Protein 6Z41 (pdb70)

Radius of gyration: 11.6 Å; Cα contacts (8 Å, |Δi|>4): 111; chains: 1; bounding box: 29×32×26 Å

Nearest PDB structures (foldseek):
  6z41-assembly1_A  TM=8.805E-01  e=4.924E-12  Cellvibrio japonicus Ueda107
  1e6p-assembly1_A  TM=5.780E-01  e=9.201E-02  Serratia marcescens
  2d49-assembly1_A  TM=5.926E-01  e=2.493E-01  Streptomyces griseus
  4hmc-assembly1_A  TM=5.502E-01  e=9.412E-01  Moritella marina
  8fqc-assembly1_Q1  TM=5.481E-01  e=3.326E+00  Agrobacterium phage Milano

Secondary structure (DSSP, 8-state):
--S--S-S--TTT---TT--EEETTEEEEES-STTTTT--TT----SSSSSSSEEE------------

Solvent-accessible surface area: 5106 Å² total; per-residue (Å²): 208,66,92,40,136,27,87,87,38,71,87,60,80,92,111,63,92,113,21,54,12,6,43,93,50,20,12,13,91,1,107,40,0,40,129,6,38,112,9,28,97,211,51,110,11,35,1,138,76,176,20,88,2,12,70,53,68,106,65,33,74,88,162,160,168,162,165,230

Organism: Cellvibrio japonicus (strain Ueda107) (NCBI:txid498211)

Structure (mmCIF, N/CA/C/O backbone):
data_6Z41
#
_entry.id   6Z41
#
loop_
_atom_site.group_PDB
_atom_site.id
_atom_site.type_symbol
_atom_site.label_atom_id
_atom_site.label_alt_id
_atom_site.label_comp_id
_atom_site.label_asym_id
_atom_site.label_entity_id
_atom_site.label_seq_id
_atom_site.pdbx_PDB_ins_code
_atom_site.Cartn_x
_atom_site.Cartn_y
_atom_site.Cartn_z
_atom_site.occupancy
_atom_site.B_iso_or_equiv
_atom_site.auth_seq_id
_atom_site.auth_comp_id
_atom_site.auth_asym_id
_atom_site.auth_atom_id
_atom_site.pdbx_PDB_model_num
ATOM 1 N N . MET A 1 1 ? 4.693 3.071 -4.269 1.00 25.00 1 MET A N 1
ATOM 2 C CA . MET A 1 1 ? 4.760 2.696 -2.825 1.00 25.00 1 MET A CA 1
ATOM 3 C C . MET A 1 1 ? 5.854 1.676 -2.610 1.00 25.00 1 MET A C 1
ATOM 4 O O . MET A 1 1 ? 6.386 1.173 -3.576 1.00 25.00 1 MET A O 1
ATOM 20 N N . GLY A 1 2 ? 6.175 1.358 -1.360 1.00 25.00 2 GLY A N 1
ATOM 21 C CA . GLY A 1 2 ? 7.212 0.372 -1.074 1.00 25.00 2 GLY A CA 1
ATOM 22 C C . GLY A 1 2 ? 6.685 -1.052 -1.016 1.00 25.00 2 GLY A C 1
ATOM 23 O O . GLY A 1 2 ? 7.389 -1.966 -0.599 1.00 25.00 2 GLY A O 1
ATOM 27 N N . ASN A 1 3 ? 5.431 -1.232 -1.403 1.00 25.00 3 ASN A N 1
ATOM 28 C CA . ASN A 1 3 ? 4.795 -2.549 -1.394 1.00 25.00 3 ASN A CA 1
ATOM 29 C C . ASN A 1 3 ? 5.236 -3.302 -2.638 1.00 25.00 3 ASN A C 1
ATOM 30 O O . ASN A 1 3 ? 5.668 -2.686 -3.608 1.00 25.00 3 ASN A O 1
ATOM 41 N N . CYS A 1 4 ? 5.079 -4.615 -2.621 1.00 25.00 4 CYS A N 1
ATOM 42 C CA . CYS A 1 4 ? 5.394 -5.441 -3.775 1.00 25.00 4 CYS A CA 1
ATOM 43 C C . CYS A 1 4 ? 4.499 -5.085 -4.963 1.00 25.00 4 CYS A C 1
ATOM 44 O O . CYS A 1 4 ? 3.290 -5.292 -4.931 1.00 25.00 4 CYS A O 1
ATOM 51 N N . ILE A 1 5 ? 5.102 -4.557 -6.018 1.00 25.00 5 ILE A N 1
ATOM 52 C CA . ILE A 1 5 ? 4.385 -4.263 -7.255 1.00 25.00 5 ILE A CA 1
ATOM 53 C C . ILE A 1 5 ? 4.642 -5.378 -8.268 1.00 25.00 5 ILE A C 1
ATOM 54 O O . ILE A 1 5 ? 4.035 -5.423 -9.332 1.00 25.00 5 ILE A O 1
ATOM 70 N N . SER A 1 6 ? 5.599 -6.234 -7.943 1.00 25.00 6 SER A N 1
ATOM 71 C CA . SER A 1 6 ? 6.029 -7.304 -8.821 1.00 25.00 6 SER A CA 1
ATOM 72 C C . SER A 1 6 ? 5.452 -8.659 -8.427 1.00 25.00 6 SER A C 1
ATOM 73 O O . SER A 1 6 ? 5.208 -8.919 -7.245 1.00 25.00 6 SER A O 1
ATOM 81 N N . PRO A 1 7 ? 5.227 -9.543 -9.415 1.00 25.00 7 PRO A N 1
ATOM 82 C CA . PRO A 1 7 ? 4.702 -10.875 -9.111 1.00 25.00 7 PRO A CA 1
ATOM 83 C C . PRO A 1 7 ? 5.758 -11.774 -8.483 1.00 25.00 7 PRO A C 1
ATOM 84 O O . PRO A 1 7 ? 6.925 -11.407 -8.366 1.00 25.00 7 PRO A O 1
ATOM 95 N N . VAL A 1 8 ? 5.357 -12.977 -8.112 1.00 25.00 8 VAL A N 1
ATOM 96 C CA . VAL A 1 8 ? 6.297 -13.969 -7.627 1.00 25.00 8 VAL A CA 1
ATOM 97 C C . VAL A 1 8 ? 7.123 -14.422 -8.821 1.00 25.00 8 VAL A C 1
ATOM 98 O O . VAL A 1 8 ? 6.783 -14.159 -9.970 1.00 25.00 8 VAL A O 1
ATOM 111 N N . TYR A 1 9 ? 8.245 -15.035 -8.517 1.00 25.00 9 TYR A N 1
ATOM 112 C CA . TYR A 1 9 ? 9.244 -15.371 -9.517 1.00 25.00 9 TYR A CA 1
ATOM 113 C C . TYR A 1 9 ? 8.750 -16.265 -10.636 1.00 25.00 9 TYR A C 1
ATOM 114 O O . TYR A 1 9 ? 8.257 -17.366 -10.400 1.00 25.00 9 TYR A O 1
ATOM 132 N N . VAL A 1 10 ? 8.936 -15.775 -11.854 1.00 25.00 10 VAL A N 1
ATOM 133 C CA . VAL A 1 10 ? 8.681 -16.533 -13.058 1.00 25.00 10 VAL A CA 1
ATOM 134 C C . VAL A 1 10 ? 9.936 -16.555 -13.910 1.00 25.00 10 VAL A C 1
ATOM 135 O O . VAL A 1 10 ? 10.302 -15.568 -14.555 1.00 25.00 10 VAL A O 1
ATOM 148 N N . ASP A 1 11 ? 10.617 -17.677 -13.918 1.00 25.00 11 ASP A N 1
ATOM 149 C CA . ASP A 1 11 ? 11.783 -17.817 -14.724 1.00 25.00 11 ASP A CA 1
ATOM 150 C C . ASP A 1 11 ? 11.346 -17.982 -16.164 1.00 25.00 11 ASP A C 1
ATOM 151 O O . ASP A 1 11 ? 10.406 -18.704 -16.475 1.00 25.00 11 ASP A O 1
ATOM 160 N N . GLY A 1 12 ? 11.989 -17.228 -17.038 1.00 25.00 12 GLY A N 1
ATOM 161 C CA . GLY A 1 12 ? 11.692 -17.307 -18.454 1.00 25.00 12 GLY A CA 1
ATOM 162 C C . GLY A 1 12 ? 10.497 -16.544 -18.966 1.00 25.00 12 GLY A C 1
ATOM 163 O O . GLY A 1 12 ? 10.384 -16.354 -20.170 1.00 25.00 12 GLY A O 1
ATOM 167 N N . SER A 1 13 ? 9.590 -16.141 -18.091 1.00 25.00 13 SER A N 1
ATOM 168 C CA . SER A 1 13 ? 8.349 -15.507 -18.560 1.00 25.00 13 SER A CA 1
ATOM 169 C C . SER A 1 13 ? 8.584 -14.176 -19.281 1.00 25.00 13 SER A C 1
ATOM 170 O O . SER A 1 13 ? 8.254 -14.044 -20.461 1.00 25.00 13 SER A O 1
ATOM 178 N N . SER A 1 14 ? 9.160 -13.206 -18.579 1.00 25.00 14 SER A N 1
ATOM 179 C CA . SER A 1 14 ? 9.479 -11.900 -19.132 1.00 25.00 14 SER A CA 1
ATOM 180 C C . SER A 1 14 ? 10.182 -11.067 -18.074 1.00 25.00 14 SER A C 1
ATOM 181 O O . SER A 1 14 ? 9.814 -11.127 -16.902 1.00 25.00 14 SER A O 1
ATOM 189 N N . TYR A 1 15 ? 11.177 -10.287 -18.480 1.00 25.00 15 TYR A N 1
ATOM 190 C CA . TYR A 1 15 ? 11.884 -9.396 -17.582 1.00 25.00 15 TYR A CA 1
ATOM 191 C C . TYR A 1 15 ? 12.593 -8.269 -18.327 1.00 25.00 15 TYR A C 1
ATOM 192 O O . TYR A 1 15 ? 12.785 -8.315 -19.539 1.00 25.00 15 TYR A O 1
ATOM 210 N N . ALA A 1 16 ? 13.014 -7.287 -17.551 1.00 25.00 16 ALA A N 1
ATOM 211 C CA . ALA A 1 16 ? 13.876 -6.212 -17.962 1.00 25.00 16 ALA A CA 1
ATOM 212 C C . ALA A 1 16 ? 14.957 -6.309 -16.895 1.00 25.00 16 ALA A C 1
ATOM 213 O O . ALA A 1 16 ? 14.811 -7.117 -15.992 1.00 25.00 16 ALA A O 1
ATOM 220 N N . ASN A 1 17 ? 15.990 -5.483 -16.923 1.00 25.00 17 ASN A N 1
ATOM 221 C CA . ASN A 1 17 ? 16.973 -5.535 -15.833 1.00 25.00 17 ASN A CA 1
ATOM 222 C C . ASN A 1 17 ? 16.329 -5.183 -14.499 1.00 25.00 17 ASN A C 1
ATOM 223 O O . ASN A 1 17 ? 16.689 -5.708 -13.469 1.00 25.00 17 ASN A O 1
ATOM 234 N N . ASN A 1 18 ? 15.338 -4.315 -14.563 1.00 25.00 18 ASN A N 1
ATOM 235 C CA . ASN A 1 18 ? 14.621 -3.839 -13.379 1.00 25.00 18 ASN A CA 1
ATOM 236 C C . ASN A 1 18 ? 13.579 -4.819 -12.844 1.00 25.00 18 ASN A C 1
ATOM 237 O O . ASN A 1 18 ? 12.906 -4.527 -11.874 1.00 25.00 18 ASN A O 1
ATOM 248 N N . ALA A 1 19 ? 13.362 -5.910 -13.561 1.00 25.00 19 ALA A N 1
ATOM 249 C CA . ALA A 1 19 ? 12.332 -6.901 -13.205 1.00 25.00 19 ALA A CA 1
ATOM 250 C C . ALA A 1 19 ? 12.424 -7.363 -11.766 1.00 25.00 19 ALA A C 1
ATOM 251 O O . ALA A 1 19 ? 13.314 -8.095 -11.444 1.00 25.00 19 ALA A O 1
ATOM 258 N N . LEU A 1 20 ? 11.435 -7.077 -10.943 1.00 25.00 20 LEU A N 1
ATOM 259 C CA . LEU A 1 20 ? 11.438 -7.590 -9.586 1.00 25.00 20 LEU A CA 1
ATOM 260 C C . LEU A 1 20 ? 10.593 -8.849 -9.560 1.00 25.00 20 LEU A C 1
ATOM 261 O O . LEU A 1 20 ? 9.724 -9.042 -10.411 1.00 25.00 20 LEU A O 1
ATOM 277 N N . VAL A 1 21 ? 10.869 -9.700 -8.589 1.00 25.00 21 VAL A N 1
ATOM 278 C CA . VAL A 1 21 ? 10.185 -10.949 -8.390 1.00 25.00 21 VAL A CA 1
ATOM 279 C C . VAL A 1 21 ? 10.154 -11.154 -6.897 1.00 25.00 21 VAL A C 1
ATOM 280 O O . VAL A 1 21 ? 10.529 -10.278 -6.143 1.00 25.00 21 VAL A O 1
ATOM 293 N N . GLN A 1 22 ? 9.739 -12.315 -6.447 1.00 25.00 22 GLN A N 1
ATOM 294 C CA . GLN A 1 22 ? 9.844 -12.669 -5.072 1.00 25.00 22 GLN A CA 1
ATOM 295 C C . GLN A 1 22 ? 10.292 -14.136 -4.953 1.00 25.00 22 GLN A C 1
ATOM 296 O O . GLN A 1 22 ? 9.741 -14.995 -5.648 1.00 25.00 22 GLN A O 1
ATOM 310 N N . ASN A 1 23 ? 11.216 -14.436 -4.049 1.00 25.00 23 ASN A N 1
ATOM 311 C CA . ASN A 1 23 ? 11.592 -15.804 -3.723 1.00 25.00 23 ASN A CA 1
ATOM 312 C C . ASN A 1 23 ? 12.071 -15.987 -2.284 1.00 25.00 23 ASN A C 1
ATOM 313 O O . ASN A 1 23 ? 12.149 -15.036 -1.536 1.00 25.00 23 ASN A O 1
ATOM 324 N N . ASN A 1 24 ? 12.258 -17.246 -1.885 1.00 25.00 24 ASN A N 1
ATOM 325 C CA . ASN A 1 24 ? 12.453 -17.650 -0.469 1.00 25.00 24 ASN A CA 1
ATOM 326 C C . ASN A 1 24 ? 11.215 -17.283 0.367 1.00 25.00 24 ASN A C 1
ATOM 327 O O . ASN A 1 24 ? 11.292 -17.175 1.587 1.00 25.00 24 ASN A O 1
ATOM 338 N N . GLY A 1 25 ? 10.085 -17.055 -0.292 1.00 25.00 25 GLY A N 1
ATOM 339 C CA . GLY A 1 25 ? 8.884 -16.622 0.414 1.00 25.00 25 GLY A CA 1
ATOM 340 C C . GLY A 1 25 ? 9.063 -15.227 0.985 1.00 25.00 25 GLY A C 1
ATOM 341 O O . GLY A 1 25 ? 8.519 -14.910 2.029 1.00 25.00 25 GLY A O 1
ATOM 345 N N . SER A 1 26 ? 9.883 -14.439 0.307 1.00 25.00 26 SER A N 1
ATOM 346 C CA . SER A 1 26 ? 10.314 -13.124 0.686 1.00 25.00 26 SER A CA 1
ATOM 347 C C . SER A 1 26 ? 10.420 -12.406 -0.671 1.00 25.00 26 SER A C 1
ATOM 348 O O . SER A 1 26 ? 10.285 -13.051 -1.696 1.00 25.00 26 SER A O 1
ATOM 356 N N . GLU A 1 27 ? 10.625 -11.104 -0.705 1.00 25.00 27 GLU A N 1
ATOM 357 C CA . GLU A 1 27 ? 10.712 -10.360 -1.950 1.00 25.00 27 GLU A CA 1
ATOM 358 C C . GLU A 1 27 ? 12.091 -10.209 -2.505 1.00 25.00 27 GLU A C 1
ATOM 359 O O . GLU A 1 27 ? 13.039 -9.962 -1.771 1.00 25.00 27 GLU A O 1
ATOM 371 N N . TYR A 1 28 ? 12.166 -10.307 -3.826 1.00 25.00 28 TYR A N 1
ATOM 372 C CA . TYR A 1 28 ? 13.402 -10.104 -4.564 1.00 25.00 28 TYR A CA 1
ATOM 373 C C . TYR A 1 28 ? 13.440 -8.862 -5.422 1.00 25.00 28 TYR A C 1
ATOM 374 O O . TYR A 1 28 ? 12.761 -8.753 -6.441 1.00 25.00 28 TYR A O 1
ATOM 392 N N . ARG A 1 29 ? 14.348 -7.966 -5.099 1.00 25.00 29 ARG A N 1
ATOM 393 C CA . ARG A 1 29 ? 14.502 -6.778 -5.904 1.00 25.00 29 ARG A CA 1
ATOM 394 C C . ARG A 1 29 ? 15.582 -6.957 -6.920 1.00 25.00 29 ARG A C 1
ATOM 395 O O . ARG A 1 29 ? 16.744 -6.844 -6.588 1.00 25.00 29 ARG A O 1
ATOM 416 N N . CYS A 1 30 ? 15.204 -7.319 -8.133 1.00 25.00 30 CYS A N 1
ATOM 417 C CA . CYS A 1 30 ? 16.183 -7.675 -9.132 1.00 25.00 30 CYS A CA 1
ATOM 418 C C . CYS A 1 30 ? 16.624 -6.451 -9.945 1.00 25.00 30 CYS A C 1
ATOM 419 O O . CYS A 1 30 ? 15.799 -5.629 -10.339 1.00 25.00 30 CYS A O 1
ATOM 426 N N . LEU A 1 31 ? 17.938 -6.293 -10.081 1.00 25.00 31 LEU A N 1
ATOM 427 C CA . LEU A 1 31 ? 18.551 -5.093 -10.681 1.00 25.00 31 LEU A CA 1
ATOM 428 C C . LEU A 1 31 ? 19.239 -5.424 -11.997 1.00 25.00 31 LEU A C 1
ATOM 429 O O . LEU A 1 31 ? 19.555 -4.542 -12.797 1.00 25.00 31 LEU A O 1
ATOM 445 N N . VAL A 1 32 ? 19.461 -6.707 -12.218 1.00 25.00 32 VAL A N 1
ATOM 446 C CA . VAL A 1 32 ? 20.000 -7.2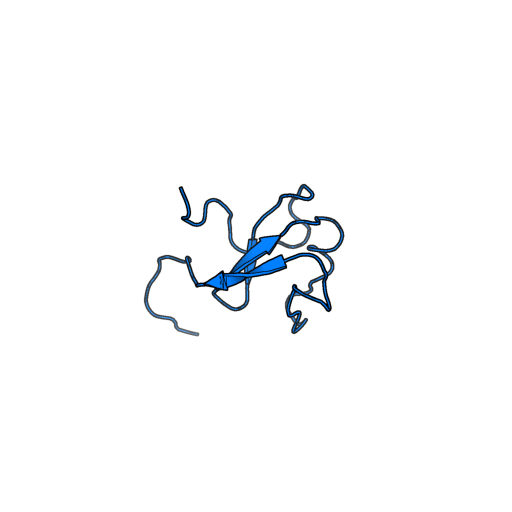13 -13.452 1.00 25.00 32 VAL A CA 1
ATOM 447 C C . VAL A 1 32 ? 18.956 -8.225 -13.820 1.00 25.00 32 VAL A C 1
ATOM 448 O O . VAL A 1 32 ? 18.349 -8.795 -12.940 1.00 25.00 32 VAL A O 1
ATOM 461 N N . GLY A 1 33 ? 18.723 -8.428 -15.101 1.00 25.00 33 GLY A N 1
ATOM 462 C CA . GLY A 1 33 ? 17.645 -9.283 -15.546 1.00 25.00 33 GLY A CA 1
ATOM 463 C C . GLY A 1 33 ? 18.168 -10.591 -16.059 1.00 25.00 33 GLY A C 1
ATOM 464 O O . GLY A 1 33 ? 17.699 -11.652 -15.677 1.00 25.00 33 GLY A O 1
ATOM 468 N N . GLY A 1 34 ? 19.208 -10.518 -16.874 1.00 25.00 34 GLY A N 1
ATOM 469 C CA . GLY A 1 34 ? 19.814 -11.731 -17.388 1.00 25.00 34 GLY A CA 1
ATOM 470 C C . GLY A 1 34 ? 20.339 -12.583 -16.254 1.00 25.00 34 GLY A C 1
ATOM 471 O O . GLY A 1 34 ? 20.201 -13.790 -16.289 1.00 25.00 34 GLY A O 1
ATOM 475 N N . TRP A 1 35 ? 20.897 -11.949 -15.227 1.00 25.00 35 TRP A N 1
ATOM 476 C CA . TRP A 1 35 ? 21.453 -12.645 -14.081 1.00 25.00 35 TRP A CA 1
ATOM 477 C C . TRP A 1 35 ? 20.379 -13.076 -13.101 1.00 25.00 35 TRP A C 1
ATOM 478 O O . TRP A 1 35 ? 20.558 -14.008 -12.332 1.00 25.00 35 TRP A O 1
ATOM 499 N N . CYS A 1 36 ? 19.245 -12.404 -13.152 1.00 25.00 36 CYS A N 1
ATOM 500 C CA . CYS A 1 36 ? 18.133 -12.741 -12.269 1.00 25.00 36 CYS A CA 1
ATOM 501 C C . CYS A 1 36 ? 17.555 -14.094 -12.669 1.00 25.00 36 CYS A C 1
ATOM 502 O O . CYS A 1 36 ? 17.333 -14.958 -11.829 1.00 25.00 36 CYS A O 1
ATOM 509 N N . THR A 1 37 ? 17.392 -14.296 -13.970 1.00 25.00 37 THR A N 1
ATOM 510 C CA . THR A 1 37 ? 16.873 -15.557 -14.503 1.00 25.00 37 THR A CA 1
ATOM 511 C C . THR A 1 37 ? 17.821 -16.749 -14.314 1.00 25.00 37 THR A C 1
ATOM 512 O O . THR A 1 37 ? 17.404 -17.896 -14.416 1.00 25.00 37 THR A O 1
ATOM 523 N N . VAL A 1 38 ? 19.088 -16.484 -14.014 1.00 25.00 38 VAL A N 1
ATOM 524 C CA . VAL A 1 38 ? 20.053 -17.548 -13.734 1.00 25.00 38 VAL A CA 1
ATOM 525 C C . VAL A 1 38 ? 19.672 -18.235 -12.424 1.00 25.00 38 VAL A C 1
ATOM 526 O O . VAL A 1 38 ? 19.997 -19.404 -12.195 1.00 25.00 38 VAL A O 1
ATOM 539 N N . GLY A 1 39 ? 18.985 -17.496 -11.562 1.00 25.00 39 GLY A N 1
ATOM 540 C CA . GLY A 1 39 ? 18.582 -18.014 -10.270 1.00 25.00 39 GLY A CA 1
ATOM 541 C C . GLY A 1 39 ? 17.546 -19.111 -10.362 1.00 25.00 39 GLY A C 1
ATOM 542 O O . GLY A 1 39 ? 16.363 -18.863 -10.209 1.00 25.00 39 GLY A O 1
ATOM 546 N N . GLY A 1 40 ? 17.995 -20.332 -10.605 1.00 25.00 40 GLY A N 1
ATOM 547 C CA . GLY A 1 40 ? 17.084 -21.463 -10.673 1.00 25.00 40 GLY A CA 1
ATOM 548 C C . GLY A 1 40 ? 16.316 -21.648 -9.369 1.00 25.00 40 GLY A C 1
ATOM 549 O O . GLY A 1 40 ? 16.749 -21.170 -8.326 1.00 25.00 40 GLY A O 1
ATOM 553 N N . PRO A 1 41 ? 15.185 -22.370 -9.376 1.00 25.00 41 PRO A N 1
ATOM 554 C CA . PRO A 1 41 ? 14.353 -22.492 -8.172 1.00 25.00 41 PRO A CA 1
ATOM 555 C C . PRO A 1 41 ? 14.953 -23.393 -7.097 1.00 25.00 41 PRO A C 1
ATOM 556 O O . PRO A 1 41 ? 14.493 -23.407 -5.961 1.00 25.00 41 PRO A O 1
ATOM 567 N N . TYR A 1 42 ? 16.005 -24.117 -7.452 1.00 25.00 42 TYR A N 1
ATOM 568 C CA . TYR A 1 42 ? 16.727 -24.948 -6.495 1.00 25.00 42 TYR A CA 1
ATOM 569 C C . TYR A 1 42 ? 17.986 -24.230 -6.019 1.00 25.00 42 TYR A C 1
ATOM 570 O O . TYR A 1 42 ? 18.692 -24.715 -5.138 1.00 25.00 42 TYR A O 1
ATOM 588 N N . ALA A 1 43 ? 18.296 -23.095 -6.635 1.00 25.00 43 ALA A N 1
ATOM 589 C CA . ALA A 1 43 ? 19.507 -22.369 -6.300 1.00 25.00 43 ALA A CA 1
ATOM 590 C C . ALA A 1 43 ? 19.346 -21.607 -4.965 1.00 25.00 43 ALA A C 1
ATOM 591 O O . ALA A 1 43 ? 18.402 -20.837 -4.803 1.00 25.00 43 ALA A O 1
ATOM 598 N N . PRO A 1 44 ? 20.296 -21.761 -4.022 1.00 25.00 44 PRO A N 1
ATOM 599 C CA . PRO A 1 44 ? 20.220 -21.023 -2.749 1.00 25.00 44 PRO A CA 1
ATOM 600 C C . PRO A 1 44 ? 20.764 -19.587 -2.862 1.00 25.00 44 PRO A C 1
ATOM 601 O O . PRO A 1 44 ? 21.456 -19.100 -1.972 1.00 25.00 44 PRO A O 1
ATOM 612 N N . GLY A 1 45 ? 20.536 -18.946 -3.997 1.00 25.00 45 GLY A N 1
ATOM 613 C CA . GLY A 1 45 ? 21.179 -17.673 -4.273 1.00 25.00 45 GLY A CA 1
ATOM 614 C C . GLY A 1 45 ? 20.834 -16.547 -3.315 1.00 25.00 45 GLY A C 1
ATOM 615 O O . GLY A 1 45 ? 19.681 -16.177 -3.142 1.00 25.00 45 GLY A O 1
ATOM 619 N N . THR A 1 46 ? 21.870 -15.970 -2.721 1.00 25.00 46 THR A N 1
ATOM 620 C CA . THR A 1 46 ? 21.717 -14.851 -1.788 1.00 25.00 46 THR A CA 1
ATOM 621 C C . THR A 1 46 ? 21.288 -13.595 -2.515 1.00 25.00 46 THR A C 1
ATOM 622 O O . THR A 1 46 ? 20.684 -12.700 -1.948 1.00 25.00 46 THR A O 1
ATOM 633 N N . GLY A 1 47 ? 21.647 -13.544 -3.785 1.00 25.00 47 GLY A N 1
ATOM 634 C CA . GLY A 1 47 ? 21.286 -12.437 -4.646 1.00 25.00 47 GLY A CA 1
ATOM 635 C C . GLY A 1 47 ? 22.282 -11.316 -4.675 1.00 25.00 47 GLY A C 1
ATOM 636 O O . GLY A 1 47 ? 22.565 -10.690 -5.686 1.00 25.00 47 GLY A O 1
ATOM 640 N N . TRP A 1 48 ? 22.805 -11.108 -3.495 1.00 25.00 48 TRP A N 1
ATOM 641 C CA . TRP A 1 48 ? 23.658 -9.993 -3.147 1.00 25.00 48 TRP A CA 1
ATOM 642 C C . TRP A 1 48 ? 25.029 -10.131 -3.751 1.00 25.00 48 TRP A C 1
ATOM 643 O O . TRP A 1 48 ? 25.629 -9.171 -4.214 1.00 25.00 48 TRP A O 1
ATOM 664 N N . ALA A 1 49 ? 25.531 -11.352 -3.698 1.00 25.00 49 ALA A N 1
ATOM 665 C CA . ALA A 1 49 ? 26.897 -11.628 -4.133 1.00 25.00 49 ALA A CA 1
ATOM 666 C C . ALA A 1 49 ? 26.976 -12.740 -5.167 1.00 25.00 49 ALA A C 1
ATOM 667 O O . ALA A 1 49 ? 27.695 -12.627 -6.139 1.00 25.00 49 ALA A O 1
ATOM 674 N N . TRP A 1 50 ? 26.269 -13.835 -4.931 1.00 25.00 50 TRP A N 1
ATOM 675 C CA . TRP A 1 50 ? 26.388 -14.993 -5.811 1.00 25.00 50 TRP A CA 1
ATOM 676 C C . TRP A 1 50 ? 25.697 -14.734 -7.140 1.00 25.00 50 TRP A C 1
ATOM 677 O O . TRP A 1 50 ? 26.153 -15.154 -8.189 1.00 25.00 50 TRP A O 1
ATOM 698 N N . ALA A 1 51 ? 24.565 -14.055 -7.057 1.00 25.00 51 ALA A N 1
ATOM 699 C CA . ALA A 1 51 ? 23.779 -13.690 -8.226 1.00 25.00 51 ALA A CA 1
ATOM 700 C C . ALA A 1 51 ? 24.223 -12.342 -8.790 1.00 25.00 51 ALA A C 1
ATOM 701 O O . ALA A 1 51 ? 24.153 -12.096 -9.986 1.00 25.00 51 ALA A O 1
ATOM 708 N N . ASN A 1 52 ? 24.524 -11.442 -7.856 1.00 25.00 52 ASN A N 1
ATOM 709 C CA . ASN A 1 52 ? 24.743 -10.017 -8.122 1.00 25.00 52 ASN A CA 1
ATOM 710 C C . ASN A 1 52 ? 23.543 -9.415 -8.871 1.00 25.00 52 ASN A C 1
ATOM 711 O O . ASN A 1 52 ? 23.691 -8.511 -9.684 1.00 25.00 52 ASN A O 1
ATOM 722 N N . ALA A 1 53 ? 22.356 -9.942 -8.585 1.00 25.00 53 ALA A N 1
ATOM 723 C CA . ALA A 1 53 ? 21.122 -9.481 -9.224 1.00 25.00 53 ALA A CA 1
ATOM 724 C C . ALA A 1 53 ? 20.022 -9.051 -8.261 1.00 25.00 53 ALA A C 1
ATOM 725 O O . ALA A 1 53 ? 19.366 -8.078 -8.556 1.00 25.00 53 ALA A O 1
ATOM 732 N N . TRP A 1 54 ? 19.761 -9.770 -7.168 1.00 25.00 54 TRP A N 1
ATOM 733 C CA . TRP A 1 54 ? 18.611 -9.415 -6.318 1.00 25.00 54 TRP A CA 1
ATOM 734 C C . TRP A 1 54 ? 18.914 -9.083 -4.878 1.00 25.00 54 TRP A C 1
ATOM 735 O O . TRP A 1 54 ? 19.889 -9.545 -4.298 1.00 25.00 54 TRP A O 1
ATOM 756 N N . GLU A 1 55 ? 18.011 -8.318 -4.286 1.00 25.00 55 GLU A N 1
ATOM 757 C CA . GLU A 1 55 ? 18.071 -8.016 -2.874 1.00 25.00 55 GLU A CA 1
ATOM 758 C C . GLU A 1 55 ? 16.881 -8.677 -2.235 1.00 25.00 55 GLU A C 1
ATOM 759 O O . GLU A 1 55 ? 15.733 -8.351 -2.544 1.00 25.00 55 GLU A O 1
ATOM 771 N N . LEU A 1 56 ? 17.157 -9.619 -1.357 1.00 25.00 56 LEU A N 1
ATOM 772 C CA . LEU A 1 56 ? 16.139 -10.298 -0.627 1.00 25.00 56 LEU A CA 1
ATOM 773 C C . LEU A 1 56 ? 15.740 -9.412 0.562 1.00 25.00 56 LEU A C 1
ATOM 774 O O . LEU A 1 56 ? 16.577 -9.094 1.402 1.00 25.00 56 LEU A O 1
ATOM 790 N N . VAL A 1 57 ? 14.494 -8.946 0.587 1.00 25.00 57 VAL A N 1
ATOM 791 C CA . VAL A 1 57 ? 14.028 -8.074 1.643 1.00 25.00 57 VAL A CA 1
ATOM 792 C C . VAL A 1 57 ? 13.052 -8.687 2.662 1.00 25.00 57 VAL A C 1
ATOM 793 O O . VAL A 1 57 ? 13.420 -8.916 3.807 1.00 25.00 57 VAL A O 1
ATOM 806 N N . ARG A 1 58 ? 11.830 -8.990 2.229 1.00 25.00 58 ARG A N 1
ATOM 807 C CA . ARG A 1 58 ? 10.773 -9.546 3.105 1.00 25.00 58 ARG A CA 1
ATOM 808 C C . ARG A 1 58 ? 9.533 -9.987 2.369 1.00 25.00 58 ARG A C 1
ATOM 809 O O . ARG A 1 58 ? 9.330 -9.629 1.240 1.00 25.00 58 ARG A O 1
ATOM 830 N N . SER A 1 59 ? 8.721 -10.799 3.014 1.00 25.00 59 SER A N 1
ATOM 831 C CA . SER A 1 59 ? 7.559 -11.394 2.366 1.00 25.00 59 SER A CA 1
ATOM 832 C C . SER A 1 59 ? 6.402 -10.445 2.072 1.00 25.00 59 SER A C 1
ATOM 833 O O . SER A 1 59 ? 6.090 -9.566 2.877 1.00 25.00 59 SER A O 1
ATOM 841 N N . CYS A 1 60 ? 5.748 -10.656 0.931 1.00 25.00 60 CYS A N 1
ATOM 842 C CA . CYS A 1 60 ? 4.636 -9.816 0.504 1.00 25.00 60 CYS A CA 1
ATOM 843 C C . CYS A 1 60 ? 3.571 -10.582 -0.290 1.00 25.00 60 CYS A C 1
ATOM 844 O O . CYS A 1 60 ? 2.870 -10.042 -1.119 1.00 25.00 60 CYS A O 1
ATOM 851 N N . GLN A 1 61 ? 3.431 -11.866 -0.007 1.00 25.00 61 GLN A N 1
ATOM 852 C CA . GLN A 1 61 ? 2.495 -12.710 -0.754 1.00 25.00 61 GLN A CA 1
ATOM 853 C C . GLN A 1 61 ? 1.036 -12.507 -0.336 1.00 25.00 61 GLN A C 1
ATOM 854 O O . GLN A 1 61 ? 0.142 -13.101 -0.934 1.00 25.00 61 GLN A O 1
ATOM 868 N N . ALA A 1 62 ? 0.832 -11.718 0.720 1.00 25.00 62 ALA A N 1
ATOM 869 C CA . ALA A 1 62 ? -0.485 -11.401 1.320 1.00 25.00 62 ALA A CA 1
ATOM 870 C C . ALA A 1 62 ? -1.282 -12.585 1.926 1.00 25.00 62 ALA A C 1
ATOM 871 O O . ALA A 1 62 ? -1.816 -12.476 3.034 1.00 25.00 62 ALA A O 1
ATOM 878 N N . HIS A 1 63 ? -1.381 -13.696 1.213 1.00 25.00 63 HIS A N 1
ATOM 879 C CA . HIS A 1 63 ? -2.142 -14.852 1.682 1.00 25.00 63 HIS A CA 1
ATOM 880 C C . HIS A 1 63 ? -1.521 -15.403 2.963 1.00 25.00 63 HIS A C 1
ATOM 881 O O . HIS A 1 63 ? -0.314 -15.624 3.041 1.00 25.00 63 HIS A O 1
ATOM 896 N N . HIS A 1 64 ? -2.356 -15.634 3.962 1.00 25.00 64 HIS A N 1
ATOM 897 C CA . HIS A 1 64 ? -1.895 -16.151 5.251 1.00 25.00 64 HIS A CA 1
ATOM 898 C C . HIS A 1 64 ? -2.054 -17.672 5.261 1.00 25.00 64 HIS A C 1
ATOM 899 O O . HIS A 1 64 ? -2.840 -18.204 4.474 1.00 25.00 64 HIS A O 1
ATOM 914 N N . HIS A 1 65 ? -1.312 -18.333 6.154 1.00 25.00 65 HIS A N 1
ATOM 915 C CA . HIS A 1 65 ? -1.287 -19.811 6.318 1.00 25.00 65 HIS A CA 1
ATOM 916 C C . HIS A 1 65 ? -0.683 -20.543 5.100 1.00 25.00 65 HIS A C 1
ATOM 917 O O . HIS A 1 65 ? -0.737 -20.058 3.976 1.00 25.00 65 HIS A O 1
ATOM 932 N N . HIS A 1 66 ? -0.094 -21.709 5.342 1.00 25.00 66 HIS A N 1
ATOM 933 C CA . HIS A 1 66 ? 0.511 -22.537 4.285 1.00 25.00 66 HIS A CA 1
ATOM 934 C C . HIS A 1 66 ? 0.026 -23.968 4.500 1.00 25.00 66 HIS A C 1
ATOM 935 O O . HIS A 1 66 ? -0.381 -24.307 5.607 1.00 25.00 66 HIS A O 1
ATOM 950 N N . HIS A 1 67 ? 0.086 -24.792 3.461 1.00 25.00 67 HIS A N 1
ATOM 951 C CA . HIS A 1 67 ? -0.272 -26.214 3.542 1.00 25.00 67 HIS A CA 1
ATOM 952 C C . HIS A 1 67 ? 0.439 -26.874 2.370 1.00 25.00 67 HIS A C 1
ATOM 953 O O . HIS A 1 67 ? 0.653 -26.215 1.356 1.00 25.00 67 HIS A O 1
ATOM 968 N N . HIS A 1 68 ? 0.732 -28.157 2.483 1.00 25.00 68 HIS A N 1
ATOM 969 C CA . HIS A 1 68 ? 1.118 -28.978 1.346 1.00 25.00 68 HIS A CA 1
ATOM 970 C C . HIS A 1 68 ? 0.157 -30.116 1.547 1.00 25.00 68 HIS A C 1
ATOM 971 O O . HIS A 1 68 ? 0.118 -30.533 2.720 1.00 25.00 68 HIS A O 1
ATOM 987 N N . MET A 1 1 ? 5.690 0.852 -4.740 1.00 25.00 1 MET A N 2
ATOM 988 C CA . MET A 1 1 ? 4.652 1.139 -3.708 1.00 25.00 1 MET A CA 2
ATOM 989 C C . MET A 1 1 ? 5.164 0.737 -2.342 1.00 25.00 1 MET A C 2
ATOM 990 O O . MET A 1 1 ? 6.242 0.180 -2.256 1.00 25.00 1 MET A O 2
ATOM 1006 N N . GLY A 1 2 ? 4.405 0.999 -1.281 1.00 25.00 2 GLY A N 2
ATOM 1007 C CA . GLY A 1 2 ? 4.817 0.553 0.046 1.00 25.00 2 GLY A CA 2
ATOM 1008 C C . GLY A 1 2 ? 4.571 -0.939 0.187 1.00 25.00 2 GLY A C 2
ATOM 1009 O O . GLY A 1 2 ? 5.306 -1.655 0.869 1.00 25.00 2 GLY A O 2
ATOM 1013 N N . ASN A 1 3 ? 3.551 -1.411 -0.516 1.00 25.00 3 ASN A N 2
ATOM 1014 C CA . ASN A 1 3 ? 3.261 -2.837 -0.604 1.00 25.00 3 ASN A CA 2
ATOM 1015 C C . ASN A 1 3 ? 4.199 -3.402 -1.658 1.00 25.00 3 ASN A C 2
ATOM 1016 O O . ASN A 1 3 ? 4.771 -2.646 -2.445 1.00 25.00 3 ASN A O 2
ATOM 1027 N N . CYS A 1 4 ? 4.317 -4.718 -1.701 1.00 25.00 4 CYS A N 2
ATOM 1028 C CA . CYS A 1 4 ? 5.090 -5.372 -2.744 1.00 25.00 4 CYS A CA 2
ATOM 1029 C C . CYS A 1 4 ? 4.407 -5.123 -4.075 1.00 25.00 4 CYS A C 2
ATOM 1030 O O . CYS A 1 4 ? 3.184 -4.984 -4.131 1.00 25.00 4 CYS A O 2
ATOM 1037 N N . ILE A 1 5 ? 5.195 -5.032 -5.133 1.00 25.00 5 ILE A N 2
ATOM 1038 C CA . ILE A 1 5 ? 4.660 -4.782 -6.460 1.00 25.00 5 ILE A CA 2
ATOM 1039 C C . ILE A 1 5 ? 4.832 -5.963 -7.410 1.00 25.00 5 ILE A C 2
ATOM 1040 O O . ILE A 1 5 ? 4.113 -6.071 -8.396 1.00 25.00 5 ILE A O 2
ATOM 1056 N N . SER A 1 6 ? 5.824 -6.804 -7.152 1.00 25.00 6 SER A N 2
ATOM 1057 C CA . SER A 1 6 ? 6.158 -7.880 -8.064 1.00 25.00 6 SER A CA 2
ATOM 1058 C C . SER A 1 6 ? 5.651 -9.279 -7.674 1.00 25.00 6 SER A C 2
ATOM 1059 O O . SER A 1 6 ? 5.724 -9.672 -6.499 1.00 25.00 6 SER A O 2
ATOM 1067 N N . PRO A 1 7 ? 5.160 -10.059 -8.661 1.00 25.00 7 PRO A N 2
ATOM 1068 C CA . PRO A 1 7 ? 4.787 -11.469 -8.482 1.00 25.00 7 PRO A CA 2
ATOM 1069 C C . PRO A 1 7 ? 5.903 -12.350 -7.926 1.00 25.00 7 PRO A C 2
ATOM 1070 O O . PRO A 1 7 ? 7.063 -11.948 -7.840 1.00 25.00 7 PRO A O 2
ATOM 1081 N N . VAL A 1 8 ? 5.549 -13.586 -7.610 1.00 25.00 8 VAL A N 2
ATOM 1082 C CA . VAL A 1 8 ? 6.525 -14.581 -7.191 1.00 25.00 8 VAL A CA 2
ATOM 1083 C C . VAL A 1 8 ? 7.451 -14.870 -8.367 1.00 25.00 8 VAL A C 2
ATOM 1084 O O . VAL A 1 8 ? 7.146 -14.575 -9.519 1.00 25.00 8 VAL A O 2
ATOM 1097 N N . TYR A 1 9 ? 8.595 -15.424 -8.037 1.00 25.00 9 TYR A N 2
ATOM 1098 C CA . TYR A 1 9 ? 9.653 -15.690 -8.992 1.00 25.00 9 TYR A CA 2
ATOM 1099 C C . TYR A 1 9 ? 9.273 -16.663 -10.097 1.00 25.00 9 TYR A C 2
ATOM 1100 O O . TYR A 1 9 ? 8.943 -17.818 -9.843 1.00 25.00 9 TYR A O 2
ATOM 1118 N N . VAL A 1 10 ? 9.383 -16.174 -11.324 1.00 25.00 10 VAL A N 2
ATOM 1119 C CA . VAL A 1 10 ? 9.243 -16.979 -12.517 1.00 25.00 10 VAL A CA 2
ATOM 1120 C C . VAL A 1 10 ? 10.507 -16.851 -13.347 1.00 25.00 10 VAL A C 2
ATOM 1121 O O . VAL A 1 10 ? 10.852 -15.768 -13.827 1.00 25.00 10 VAL A O 2
ATOM 1134 N N . ASP A 1 11 ? 11.219 -17.943 -13.509 1.00 25.00 11 ASP A N 2
ATOM 1135 C CA . ASP A 1 11 ? 12.375 -17.946 -14.339 1.00 25.00 11 ASP A CA 2
ATOM 1136 C C . ASP A 1 11 ? 11.949 -18.027 -15.786 1.00 25.00 11 ASP A C 2
ATOM 1137 O O . ASP A 1 11 ? 11.064 -18.790 -16.155 1.00 25.00 11 ASP A O 2
ATOM 1146 N N . GLY A 1 12 ? 12.548 -17.179 -16.602 1.00 25.00 12 GLY A N 2
ATOM 1147 C CA . GLY A 1 12 ? 12.292 -17.204 -18.026 1.00 25.00 12 GLY A CA 2
ATOM 1148 C C . GLY A 1 12 ? 11.017 -16.574 -18.515 1.00 25.00 12 GLY A C 2
ATOM 1149 O O . GLY A 1 12 ? 10.883 -16.327 -19.706 1.00 25.00 12 GLY A O 2
ATOM 1153 N N . SER A 1 13 ? 10.061 -16.360 -17.628 1.00 25.00 13 SER A N 2
ATOM 1154 C CA . SER A 1 13 ? 8.736 -15.912 -18.071 1.00 25.00 13 SER A CA 2
ATOM 1155 C C . SER A 1 13 ? 8.763 -14.526 -18.711 1.00 25.00 13 SER A C 2
ATOM 1156 O O . SER A 1 13 ? 8.419 -14.363 -19.884 1.00 25.00 13 SER A O 2
ATOM 1164 N N . SER A 1 14 ? 9.177 -13.526 -17.945 1.00 25.00 14 SER A N 2
ATOM 1165 C CA . SER A 1 14 ? 9.263 -12.183 -18.413 1.00 25.00 14 SER A CA 2
ATOM 1166 C C . SER A 1 14 ? 10.151 -11.306 -17.542 1.00 25.00 14 SER A C 2
ATOM 1167 O O . SER A 1 14 ? 9.964 -11.260 -16.327 1.00 25.00 14 SER A O 2
ATOM 1175 N N . TYR A 1 15 ? 11.103 -10.603 -18.145 1.00 25.00 15 TYR A N 2
ATOM 1176 C CA . TYR A 1 15 ? 11.962 -9.700 -17.398 1.00 25.00 15 TYR A CA 2
ATOM 1177 C C . TYR A 1 15 ? 12.638 -8.624 -18.242 1.00 25.00 15 TYR A C 2
ATOM 1178 O O . TYR A 1 15 ? 12.696 -8.688 -19.465 1.00 25.00 15 TYR A O 2
ATOM 1196 N N . ALA A 1 16 ? 13.183 -7.663 -17.517 1.00 25.00 16 ALA A N 2
ATOM 1197 C CA . ALA A 1 16 ? 14.040 -6.618 -18.002 1.00 25.00 16 ALA A CA 2
ATOM 1198 C C . ALA A 1 16 ? 15.114 -6.684 -16.923 1.00 25.00 16 ALA A C 2
ATOM 1199 O O . ALA A 1 16 ? 14.965 -7.477 -16.003 1.00 25.00 16 ALA A O 2
ATOM 1206 N N . ASN A 1 17 ? 16.132 -5.841 -16.957 1.00 25.00 17 ASN A N 2
ATOM 1207 C CA . ASN A 1 17 ? 17.117 -5.853 -15.866 1.00 25.00 17 ASN A CA 2
ATOM 1208 C C . ASN A 1 17 ? 16.449 -5.513 -14.536 1.00 25.00 17 ASN A C 2
ATOM 1209 O O . ASN A 1 17 ? 16.827 -5.993 -13.493 1.00 25.00 17 ASN A O 2
ATOM 1220 N N . ASN A 1 18 ? 15.428 -4.685 -14.623 1.00 25.00 18 ASN A N 2
ATOM 1221 C CA . ASN A 1 18 ? 14.690 -4.190 -13.463 1.00 25.00 18 ASN A CA 2
ATOM 1222 C C . ASN A 1 18 ? 13.597 -5.116 -12.935 1.00 25.00 18 ASN A C 2
ATOM 1223 O O . ASN A 1 18 ? 12.917 -4.781 -11.980 1.00 25.00 18 ASN A O 2
ATOM 1234 N N . ALA A 1 19 ? 13.367 -6.218 -13.630 1.00 25.00 19 ALA A N 2
ATOM 1235 C CA . ALA A 1 19 ? 12.317 -7.189 -13.271 1.00 25.00 19 ALA A CA 2
ATOM 1236 C C . ALA A 1 19 ? 12.392 -7.607 -11.817 1.00 25.00 19 ALA A C 2
ATOM 1237 O O . ALA A 1 19 ? 13.305 -8.289 -11.468 1.00 25.00 19 ALA A O 2
ATOM 1244 N N . LEU A 1 20 ? 11.398 -7.325 -10.997 1.00 25.00 20 LEU A N 2
ATOM 1245 C CA . LEU A 1 20 ? 11.439 -7.802 -9.630 1.00 25.00 20 LEU A CA 2
ATOM 1246 C C . LEU A 1 20 ? 10.644 -9.080 -9.538 1.00 25.00 20 LEU A C 2
ATOM 1247 O O . LEU A 1 20 ? 9.765 -9.340 -10.357 1.00 25.00 20 LEU A O 2
ATOM 1263 N N . VAL A 1 21 ? 10.961 -9.866 -8.526 1.00 25.00 21 VAL A N 2
ATOM 1264 C CA . VAL A 1 21 ? 10.316 -11.115 -8.248 1.00 25.00 21 VAL A CA 2
ATOM 1265 C C . VAL A 1 21 ? 10.200 -11.199 -6.743 1.00 25.00 21 VAL A C 2
ATOM 1266 O O . VAL A 1 21 ? 10.464 -10.231 -6.041 1.00 25.00 21 VAL A O 2
ATOM 1279 N N . GLN A 1 22 ? 9.792 -12.338 -6.236 1.00 25.00 22 GLN A N 2
ATOM 1280 C CA . GLN A 1 22 ? 9.657 -12.538 -4.822 1.00 25.00 22 GLN A CA 2
ATOM 1281 C C . GLN A 1 22 ? 9.971 -14.000 -4.535 1.00 25.00 22 GLN A C 2
ATOM 1282 O O . GLN A 1 22 ? 9.436 -14.899 -5.189 1.00 25.00 22 GLN A O 2
ATOM 1296 N N . ASN A 1 23 ? 10.887 -14.230 -3.607 1.00 25.00 23 ASN A N 2
ATOM 1297 C CA . ASN A 1 23 ? 11.304 -15.561 -3.230 1.00 25.00 23 ASN A CA 2
ATOM 1298 C C . ASN A 1 23 ? 11.829 -15.607 -1.810 1.00 25.00 23 ASN A C 2
ATOM 1299 O O . ASN A 1 23 ? 11.960 -14.571 -1.176 1.00 25.00 23 ASN A O 2
ATOM 1310 N N . ASN A 1 24 ? 12.036 -16.817 -1.294 1.00 25.00 24 ASN A N 2
ATOM 1311 C CA . ASN A 1 24 ? 12.384 -17.036 0.122 1.00 25.00 24 ASN A CA 2
ATOM 1312 C C . ASN A 1 24 ? 11.326 -16.370 1.013 1.00 25.00 24 ASN A C 2
ATOM 1313 O O . ASN A 1 24 ? 11.616 -15.864 2.095 1.00 25.00 24 ASN A O 2
ATOM 1324 N N . GLY A 1 25 ? 10.093 -16.362 0.516 1.00 25.00 25 GLY A N 2
ATOM 1325 C CA . GLY A 1 25 ? 8.980 -15.757 1.228 1.00 25.00 25 GLY A CA 2
ATOM 1326 C C . GLY A 1 25 ? 9.167 -14.279 1.505 1.00 25.00 25 GLY A C 2
ATOM 1327 O O . GLY A 1 25 ? 8.724 -13.802 2.516 1.00 25.00 25 GLY A O 2
ATOM 1331 N N . SER A 1 26 ? 9.892 -13.584 0.645 1.00 25.00 26 SER A N 2
ATOM 1332 C CA . SER A 1 26 ? 10.293 -12.212 0.790 1.00 25.00 26 SER A CA 2
ATOM 1333 C C . SER A 1 26 ? 10.290 -11.630 -0.635 1.00 25.00 26 SER A C 2
ATOM 1334 O O . SER A 1 26 ? 10.197 -12.384 -1.578 1.00 25.00 26 SER A O 2
ATOM 1342 N N . GLU A 1 27 ? 10.446 -10.330 -0.816 1.00 25.00 27 GLU A N 2
ATOM 1343 C CA . GLU A 1 27 ? 10.539 -9.766 -2.152 1.00 25.00 27 GLU A CA 2
ATOM 1344 C C . GLU A 1 27 ? 11.977 -9.687 -2.589 1.00 25.00 27 GLU A C 2
ATOM 1345 O O . GLU A 1 27 ? 12.866 -9.432 -1.782 1.00 25.00 27 GLU A O 2
ATOM 1357 N N . TYR A 1 28 ? 12.181 -9.936 -3.876 1.00 25.00 28 TYR A N 2
ATOM 1358 C CA . TYR A 1 28 ? 13.478 -9.929 -4.505 1.00 25.00 28 TYR A CA 2
ATOM 1359 C C . TYR A 1 28 ? 13.540 -8.799 -5.477 1.00 25.00 28 TYR A C 2
ATOM 1360 O O . TYR A 1 28 ? 12.846 -8.774 -6.492 1.00 25.00 28 TYR A O 2
ATOM 1378 N N . ARG A 1 29 ? 14.418 -7.870 -5.197 1.00 25.00 29 ARG A N 2
ATOM 1379 C CA . ARG A 1 29 ? 14.533 -6.717 -6.041 1.00 25.00 29 ARG A CA 2
ATOM 1380 C C . ARG A 1 29 ? 15.621 -6.943 -7.042 1.00 25.00 29 ARG A C 2
ATOM 1381 O O . ARG A 1 29 ? 16.781 -6.835 -6.702 1.00 25.00 29 ARG A O 2
ATOM 1402 N N . CYS A 1 30 ? 15.247 -7.356 -8.240 1.00 25.00 30 CYS A N 2
ATOM 1403 C CA . CYS A 1 30 ? 16.225 -7.784 -9.209 1.00 25.00 30 CYS A CA 2
ATOM 1404 C C . CYS A 1 30 ? 16.711 -6.595 -10.039 1.00 25.00 30 CYS A C 2
ATOM 1405 O O . CYS A 1 30 ? 15.919 -5.736 -10.429 1.00 25.00 30 CYS A O 2
ATOM 1412 N N . LEU A 1 31 ? 18.028 -6.496 -10.181 1.00 25.00 31 LEU A N 2
ATOM 1413 C CA . LEU A 1 31 ? 18.681 -5.324 -10.784 1.00 25.00 31 LEU A CA 2
ATOM 1414 C C . LEU A 1 31 ? 19.380 -5.696 -12.083 1.00 25.00 31 LEU A C 2
ATOM 1415 O O . LEU A 1 31 ? 19.677 -4.834 -12.911 1.00 25.00 31 LEU A O 2
ATOM 1431 N N . VAL A 1 32 ? 19.645 -6.981 -12.256 1.00 25.00 32 VAL A N 2
ATOM 1432 C CA . VAL A 1 32 ? 20.237 -7.503 -13.460 1.00 25.00 32 VAL A CA 2
ATOM 1433 C C . VAL A 1 32 ? 19.198 -8.442 -14.038 1.00 25.00 32 VAL A C 2
ATOM 1434 O O . VAL A 1 32 ? 18.358 -8.930 -13.318 1.00 25.00 32 VAL A O 2
ATOM 1447 N N . GLY A 1 33 ? 19.255 -8.686 -15.333 1.00 25.00 33 GLY A N 2
ATOM 1448 C CA . GLY A 1 33 ? 18.284 -9.512 -16.009 1.00 25.00 33 GLY A CA 2
ATOM 1449 C C . GLY A 1 33 ? 18.940 -10.756 -16.545 1.00 25.00 33 GLY A C 2
ATOM 1450 O O . GLY A 1 33 ? 18.445 -11.866 -16.373 1.00 25.00 33 GLY A O 2
ATOM 1454 N N . GLY A 1 34 ? 20.120 -10.560 -17.124 1.00 25.00 34 GLY A N 2
ATOM 1455 C CA . GLY A 1 34 ? 20.913 -11.667 -17.637 1.00 25.00 34 GLY A CA 2
ATOM 1456 C C . GLY A 1 34 ? 21.378 -12.596 -16.536 1.00 25.00 34 GLY A C 2
ATOM 1457 O O . GLY A 1 34 ? 21.796 -13.701 -16.802 1.00 25.00 34 GLY A O 2
ATOM 1461 N N . TRP A 1 35 ? 21.314 -12.138 -15.295 1.00 25.00 35 TRP A N 2
ATOM 1462 C CA . TRP A 1 35 ? 21.653 -12.959 -14.139 1.00 25.00 35 TRP A CA 2
ATOM 1463 C C . TRP A 1 35 ? 20.465 -13.397 -13.279 1.00 25.00 35 TRP A C 2
ATOM 1464 O O . TRP A 1 35 ? 20.511 -14.440 -12.642 1.00 25.00 35 TRP A O 2
ATOM 1485 N N . CYS A 1 36 ? 19.417 -12.587 -13.234 1.00 25.00 36 CYS A N 2
ATOM 1486 C CA . CYS A 1 36 ? 18.300 -12.834 -12.322 1.00 25.00 36 CYS A CA 2
ATOM 1487 C C . CYS A 1 36 ? 17.539 -14.109 -12.640 1.00 25.00 36 CYS A C 2
ATOM 1488 O O . CYS A 1 36 ? 17.384 -14.976 -11.796 1.00 25.00 36 CYS A O 2
ATOM 1495 N N . THR A 1 37 ? 17.072 -14.218 -13.872 1.00 25.00 37 THR A N 2
ATOM 1496 C CA . THR A 1 37 ? 16.266 -15.368 -14.278 1.00 25.00 37 THR A CA 2
ATOM 1497 C C . THR A 1 37 ? 17.164 -16.587 -14.510 1.00 25.00 37 THR A C 2
ATOM 1498 O O . THR A 1 37 ? 16.726 -17.731 -14.448 1.00 25.00 37 THR A O 2
ATOM 1509 N N . VAL A 1 38 ? 18.431 -16.329 -14.794 1.00 25.00 38 VAL A N 2
ATOM 1510 C CA . VAL A 1 38 ? 19.351 -17.376 -15.227 1.00 25.00 38 VAL A CA 2
ATOM 1511 C C . VAL A 1 38 ? 19.905 -18.216 -14.089 1.00 25.00 38 VAL A C 2
ATOM 1512 O O . VAL A 1 38 ? 20.310 -19.363 -14.272 1.00 25.00 38 VAL A O 2
ATOM 1525 N N . GLY A 1 39 ? 19.770 -17.697 -12.883 1.00 25.00 39 GLY A N 2
ATOM 1526 C CA . GLY A 1 39 ? 20.055 -18.486 -11.695 1.00 25.00 39 GLY A CA 2
ATOM 1527 C C . GLY A 1 39 ? 19.184 -19.712 -11.603 1.00 25.00 39 GLY A C 2
ATOM 1528 O O . GLY A 1 39 ? 19.413 -20.678 -10.875 1.00 25.00 39 GLY A O 2
ATOM 1532 N N . GLY A 1 40 ? 18.137 -19.600 -12.378 1.00 25.00 40 GLY A N 2
ATOM 1533 C CA . GLY A 1 40 ? 17.091 -20.608 -12.441 1.00 25.00 40 GLY A CA 2
ATOM 1534 C C . GLY A 1 40 ? 16.198 -20.577 -11.209 1.00 25.00 40 GLY A C 2
ATOM 1535 O O . GLY A 1 40 ? 16.427 -19.776 -10.306 1.00 25.00 40 GLY A O 2
ATOM 1539 N N . PRO A 1 41 ? 15.175 -21.443 -11.125 1.00 25.00 41 PRO A N 2
ATOM 1540 C CA . PRO A 1 41 ? 14.239 -21.457 -9.994 1.00 25.00 41 PRO A CA 2
ATOM 1541 C C . PRO A 1 41 ? 14.773 -22.216 -8.786 1.00 25.00 41 PRO A C 2
ATOM 1542 O O . PRO A 1 41 ? 14.243 -22.114 -7.689 1.00 25.00 41 PRO A O 2
ATOM 1553 N N . TYR A 1 42 ? 15.841 -22.973 -8.997 1.00 25.00 42 TYR A N 2
ATOM 1554 C CA . TYR A 1 42 ? 16.467 -23.746 -7.930 1.00 25.00 42 TYR A CA 2
ATOM 1555 C C . TYR A 1 42 ? 17.526 -22.909 -7.232 1.00 25.00 42 TYR A C 2
ATOM 1556 O O . TYR A 1 42 ? 18.200 -23.386 -6.323 1.00 25.00 42 TYR A O 2
ATOM 1574 N N . ALA A 1 43 ? 17.691 -21.670 -7.685 1.00 25.00 43 ALA A N 2
ATOM 1575 C CA . ALA A 1 43 ? 18.699 -20.770 -7.121 1.00 25.00 43 ALA A CA 2
ATOM 1576 C C . ALA A 1 43 ? 18.547 -20.597 -5.593 1.00 25.00 43 ALA A C 2
ATOM 1577 O O . ALA A 1 43 ? 17.593 -19.977 -5.132 1.00 25.00 43 ALA A O 2
ATOM 1584 N N . PRO A 1 44 ? 19.546 -21.038 -4.797 1.00 25.00 44 PRO A N 2
ATOM 1585 C CA . PRO A 1 44 ? 19.471 -20.791 -3.349 1.00 25.00 44 PRO A CA 2
ATOM 1586 C C . PRO A 1 44 ? 19.983 -19.394 -2.981 1.00 25.00 44 PRO A C 2
ATOM 1587 O O . PRO A 1 44 ? 20.363 -19.125 -1.842 1.00 25.00 44 PRO A O 2
ATOM 1598 N N . GLY A 1 45 ? 20.094 -18.534 -3.981 1.00 25.00 45 GLY A N 2
ATOM 1599 C CA . GLY A 1 45 ? 20.741 -17.253 -3.800 1.00 25.00 45 GLY A CA 2
ATOM 1600 C C . GLY A 1 45 ? 19.991 -16.246 -2.956 1.00 25.00 45 GLY A C 2
ATOM 1601 O O . GLY A 1 45 ? 18.828 -15.954 -3.184 1.00 25.00 45 GLY A O 2
ATOM 1605 N N . THR A 1 46 ? 20.726 -15.608 -2.056 1.00 25.00 46 THR A N 2
ATOM 1606 C CA . THR A 1 46 ? 20.208 -14.456 -1.314 1.00 25.00 46 THR A CA 2
ATOM 1607 C C . THR A 1 46 ? 20.334 -13.213 -2.206 1.00 25.00 46 THR A C 2
ATOM 1608 O O . THR A 1 46 ? 19.814 -12.151 -1.896 1.00 25.00 46 THR A O 2
ATOM 1619 N N . GLY A 1 47 ? 20.999 -13.398 -3.345 1.00 25.00 47 GLY A N 2
ATOM 1620 C CA . GLY A 1 47 ? 21.034 -12.403 -4.400 1.00 25.00 47 GLY A CA 2
ATOM 1621 C C . GLY A 1 47 ? 22.208 -11.471 -4.443 1.00 25.00 47 GLY A C 2
ATOM 1622 O O . GLY A 1 47 ? 22.479 -10.828 -5.446 1.00 25.00 47 GLY A O 2
ATOM 1626 N N . TRP A 1 48 ? 22.881 -11.391 -3.319 1.00 25.00 48 TRP A N 2
ATOM 1627 C CA . TRP A 1 48 ? 23.886 -10.389 -3.071 1.00 25.00 48 TRP A CA 2
ATOM 1628 C C . TRP A 1 48 ? 25.234 -10.776 -3.626 1.00 25.00 48 TRP A C 2
ATOM 1629 O O . TRP A 1 48 ? 25.856 -10.041 -4.381 1.00 25.00 48 TRP A O 2
ATOM 1650 N N . ALA A 1 49 ? 25.689 -11.944 -3.205 1.00 25.00 49 ALA A N 2
ATOM 1651 C CA . ALA A 1 49 ? 27.038 -12.396 -3.536 1.00 25.00 49 ALA A CA 2
ATOM 1652 C C . ALA A 1 49 ? 27.058 -13.383 -4.695 1.00 25.00 49 ALA A C 2
ATOM 1653 O O . ALA A 1 49 ? 27.850 -13.257 -5.609 1.00 25.00 49 ALA A O 2
ATOM 1660 N N . TRP A 1 50 ? 26.220 -14.405 -4.615 1.00 25.00 50 TRP A N 2
ATOM 1661 C CA . TRP A 1 50 ? 26.260 -15.489 -5.592 1.00 25.00 50 TRP A CA 2
ATOM 1662 C C . TRP A 1 50 ? 25.623 -15.089 -6.913 1.00 25.00 50 TRP A C 2
ATOM 1663 O O . TRP A 1 50 ? 26.092 -15.445 -7.979 1.00 25.00 50 TRP A O 2
ATOM 1684 N N . ALA A 1 51 ? 24.510 -14.381 -6.808 1.00 25.00 51 ALA A N 2
ATOM 1685 C CA . ALA A 1 51 ? 23.746 -13.950 -7.970 1.00 25.00 51 ALA A CA 2
ATOM 1686 C C . ALA A 1 51 ? 24.222 -12.594 -8.487 1.00 25.00 51 ALA A C 2
ATOM 1687 O O . ALA A 1 51 ? 24.192 -12.325 -9.680 1.00 25.00 51 ALA A O 2
ATOM 1694 N N . ASN A 1 52 ? 24.527 -11.719 -7.531 1.00 25.00 52 ASN A N 2
ATOM 1695 C CA . ASN A 1 52 ? 24.814 -10.301 -7.774 1.00 25.00 52 ASN A CA 2
ATOM 1696 C C . ASN A 1 52 ? 23.680 -9.641 -8.575 1.00 25.00 52 ASN A C 2
ATOM 1697 O O . ASN A 1 52 ? 23.902 -8.732 -9.363 1.00 25.00 52 ASN A O 2
ATOM 1708 N N . ALA A 1 53 ? 22.461 -10.136 -8.369 1.00 25.00 53 ALA A N 2
ATOM 1709 C CA . ALA A 1 53 ? 21.292 -9.657 -9.105 1.00 25.00 53 ALA A CA 2
ATOM 1710 C C . ALA A 1 53 ? 20.104 -9.225 -8.262 1.00 25.00 53 ALA A C 2
ATOM 1711 O O . ALA A 1 53 ? 19.333 -8.436 -8.757 1.00 25.00 53 ALA A O 2
ATOM 1718 N N . TRP A 1 54 ? 19.904 -9.729 -7.045 1.00 25.00 54 TRP A N 2
ATOM 1719 C CA . TRP A 1 54 ? 18.718 -9.315 -6.284 1.00 25.00 54 TRP A CA 2
ATOM 1720 C C . TRP A 1 54 ? 18.939 -8.968 -4.836 1.00 25.00 54 TRP A C 2
ATOM 1721 O O . TRP A 1 54 ? 19.884 -9.413 -4.197 1.00 25.00 54 TRP A O 2
ATOM 1742 N N . GLU A 1 55 ? 18.022 -8.164 -4.326 1.00 25.00 55 GLU A N 2
ATOM 1743 C CA . GLU A 1 55 ? 18.032 -7.767 -2.937 1.00 25.00 55 GLU A CA 2
ATOM 1744 C C . GLU A 1 55 ? 16.799 -8.300 -2.263 1.00 25.00 55 GLU A C 2
ATOM 1745 O O . GLU A 1 55 ? 15.674 -7.916 -2.595 1.00 25.00 55 GLU A O 2
ATOM 1757 N N . LEU A 1 56 ? 17.017 -9.168 -1.298 1.00 25.00 56 LEU A N 2
ATOM 1758 C CA . LEU A 1 56 ? 15.967 -9.663 -0.471 1.00 25.00 56 LEU A CA 2
ATOM 1759 C C . LEU A 1 56 ? 15.588 -8.535 0.497 1.00 25.00 56 LEU A C 2
ATOM 1760 O O . LEU A 1 56 ? 16.443 -8.018 1.213 1.00 25.00 56 LEU A O 2
ATOM 1776 N N . VAL A 1 57 ? 14.326 -8.114 0.475 1.00 25.00 57 VAL A N 2
ATOM 1777 C CA . VAL A 1 57 ? 13.859 -7.077 1.372 1.00 25.00 57 VAL A CA 2
ATOM 1778 C C . VAL A 1 57 ? 12.944 -7.562 2.505 1.00 25.00 57 VAL A C 2
ATOM 1779 O O . VAL A 1 57 ? 13.355 -7.593 3.657 1.00 25.00 57 VAL A O 2
ATOM 1792 N N . ARG A 1 58 ? 11.743 -8.011 2.148 1.00 25.00 58 ARG A N 2
ATOM 1793 C CA . ARG A 1 58 ? 10.730 -8.528 3.083 1.00 25.00 58 ARG A CA 2
ATOM 1794 C C . ARG A 1 58 ? 9.489 -9.021 2.404 1.00 25.00 58 ARG A C 2
ATOM 1795 O O . ARG A 1 58 ? 9.265 -8.754 1.230 1.00 25.00 58 ARG A O 2
ATOM 1816 N N . SER A 1 59 ? 8.699 -9.754 3.165 1.00 25.00 59 SER A N 2
ATOM 1817 C CA . SER A 1 59 ? 7.516 -10.419 2.659 1.00 25.00 59 SER A CA 2
ATOM 1818 C C . SER A 1 59 ? 6.247 -9.609 2.566 1.00 25.00 59 SER A C 2
ATOM 1819 O O . SER A 1 59 ? 6.022 -8.662 3.326 1.00 25.00 59 SER A O 2
ATOM 1827 N N . CYS A 1 60 ? 5.378 -10.056 1.670 1.00 25.00 60 CYS A N 2
ATOM 1828 C CA . CYS A 1 60 ? 4.038 -9.532 1.571 1.00 25.00 60 CYS A CA 2
ATOM 1829 C C . CYS A 1 60 ? 2.949 -10.547 1.335 1.00 25.00 60 CYS A C 2
ATOM 1830 O O . CYS A 1 60 ? 1.828 -10.216 0.974 1.00 25.00 60 CYS A O 2
ATOM 1837 N N . GLN A 1 61 ? 3.276 -11.782 1.647 1.00 25.00 61 GLN A N 2
ATOM 1838 C CA . GLN A 1 61 ? 2.303 -12.878 1.565 1.00 25.00 61 GLN A CA 2
ATOM 1839 C C . GLN A 1 61 ? 1.200 -12.638 2.589 1.00 25.00 61 GLN A C 2
ATOM 1840 O O . GLN A 1 61 ? 0.055 -13.025 2.396 1.00 25.00 61 GLN A O 2
ATOM 1854 N N . ALA A 1 62 ? 1.566 -11.991 3.689 1.00 25.00 62 ALA A N 2
ATOM 1855 C CA . ALA A 1 62 ? 0.632 -11.697 4.763 1.00 25.00 62 ALA A CA 2
ATOM 1856 C C . ALA A 1 62 ? 1.247 -10.578 5.588 1.00 25.00 62 ALA A C 2
ATOM 1857 O O . ALA A 1 62 ? 2.463 -10.423 5.610 1.00 25.00 62 ALA A O 2
ATOM 1864 N N . HIS A 1 63 ? 0.418 -9.822 6.292 1.00 25.00 63 HIS A N 2
ATOM 1865 C CA . HIS A 1 63 ? 0.909 -8.734 7.141 1.00 25.00 63 HIS A CA 2
ATOM 1866 C C . HIS A 1 63 ? 0.351 -8.876 8.559 1.00 25.00 63 HIS A C 2
ATOM 1867 O O . HIS A 1 63 ? -0.488 -8.092 8.998 1.00 25.00 63 HIS A O 2
ATOM 1882 N N . HIS A 1 64 ? 0.818 -9.915 9.244 1.00 25.00 64 HIS A N 2
ATOM 1883 C CA . HIS A 1 64 ? 0.368 -10.282 10.602 1.00 25.00 64 HIS A CA 2
ATOM 1884 C C . HIS A 1 64 ? 0.208 -9.073 11.538 1.00 25.00 64 HIS A C 2
ATOM 1885 O O . HIS A 1 64 ? 1.183 -8.421 11.895 1.00 25.00 64 HIS A O 2
ATOM 1900 N N . HIS A 1 65 ? -1.032 -8.778 11.920 1.00 25.00 65 HIS A N 2
ATOM 1901 C CA . HIS A 1 65 ? -1.350 -7.617 12.761 1.00 25.00 65 HIS A CA 2
ATOM 1902 C C . HIS A 1 65 ? -2.639 -7.919 13.525 1.00 25.00 65 HIS A C 2
ATOM 1903 O O . HIS A 1 65 ? -3.426 -8.749 13.088 1.00 25.00 65 HIS A O 2
ATOM 1918 N N . HIS A 1 66 ? -2.853 -7.248 14.648 1.00 25.00 66 HIS A N 2
ATOM 1919 C CA . HIS A 1 66 ? -4.064 -7.412 15.458 1.00 25.00 66 HIS A CA 2
ATOM 1920 C C . HIS A 1 66 ? -4.210 -6.083 16.196 1.00 25.00 66 HIS A C 2
ATOM 1921 O O . HIS A 1 66 ? -3.286 -5.276 16.150 1.00 25.00 66 HIS A O 2
ATOM 1936 N N . HIS A 1 67 ? -5.331 -5.861 16.869 1.00 25.00 67 HIS A N 2
ATOM 1937 C CA . HIS A 1 67 ? -5.527 -4.670 17.704 1.00 25.00 67 HIS A CA 2
ATOM 1938 C C . HIS A 1 67 ? -6.302 -5.176 18.911 1.00 25.00 67 HIS A C 2
ATOM 1939 O O . HIS A 1 67 ? -6.952 -6.216 18.796 1.00 25.00 67 HIS A O 2
ATOM 1954 N N . HIS A 1 68 ? -6.223 -4.489 20.041 1.00 25.00 68 HIS A N 2
ATOM 1955 C CA . HIS A 1 68 ? -7.001 -4.857 21.223 1.00 25.00 68 HIS A CA 2
ATOM 1956 C C . HIS A 1 68 ? -8.167 -3.895 21.232 1.00 25.00 68 HIS A C 2
ATOM 1957 O O . HIS A 1 68 ? -9.309 -4.333 21.441 1.00 25.00 68 HIS A O 2
ATOM 1973 N N . MET A 1 1 ? 5.644 7.177 -5.551 1.00 25.00 1 MET A N 3
ATOM 1974 C CA . MET A 1 1 ? 6.434 5.947 -5.846 1.00 25.00 1 MET A CA 3
ATOM 1975 C C . MET A 1 1 ? 6.040 4.835 -4.896 1.00 25.00 1 MET A C 3
ATOM 1976 O O . MET A 1 1 ? 5.751 5.101 -3.737 1.00 25.00 1 MET A O 3
ATOM 1992 N N . GLY A 1 2 ? 6.014 3.596 -5.371 1.00 25.00 2 GLY A N 3
ATOM 1993 C CA . GLY A 1 2 ? 5.709 2.476 -4.493 1.00 25.00 2 GLY A CA 3
ATOM 1994 C C . GLY A 1 2 ? 6.987 2.009 -3.826 1.00 25.00 2 GLY A C 3
ATOM 1995 O O . GLY A 1 2 ? 8.064 2.231 -4.361 1.00 25.00 2 GLY A O 3
ATOM 1999 N N . ASN A 1 3 ? 6.881 1.380 -2.662 1.00 25.00 3 ASN A N 3
ATOM 2000 C CA . ASN A 1 3 ? 8.066 0.889 -1.944 1.00 25.00 3 ASN A CA 3
ATOM 2001 C C . ASN A 1 3 ? 8.229 -0.620 -2.186 1.00 25.00 3 ASN A C 3
ATOM 2002 O O . ASN A 1 3 ? 9.339 -1.145 -2.235 1.00 25.00 3 ASN A O 3
ATOM 2013 N N . CYS A 1 4 ? 7.097 -1.271 -2.417 1.00 25.00 4 CYS A N 3
ATOM 2014 C CA . CYS A 1 4 ? 7.032 -2.666 -2.849 1.00 25.00 4 CYS A CA 3
ATOM 2015 C C . CYS A 1 4 ? 6.112 -2.643 -4.048 1.00 25.00 4 CYS A C 3
ATOM 2016 O O . CYS A 1 4 ? 4.977 -2.163 -3.924 1.00 25.00 4 CYS A O 3
ATOM 2023 N N . ILE A 1 5 ? 6.602 -3.054 -5.205 1.00 25.00 5 ILE A N 3
ATOM 2024 C CA . ILE A 1 5 ? 5.843 -2.952 -6.444 1.00 25.00 5 ILE A CA 3
ATOM 2025 C C . ILE A 1 5 ? 5.640 -4.251 -7.237 1.00 25.00 5 ILE A C 3
ATOM 2026 O O . ILE A 1 5 ? 4.819 -4.276 -8.148 1.00 25.00 5 ILE A O 3
ATOM 2042 N N . SER A 1 6 ? 6.449 -5.272 -6.983 1.00 25.00 6 SER A N 3
ATOM 2043 C CA . SER A 1 6 ? 6.492 -6.434 -7.869 1.00 25.00 6 SER A CA 3
ATOM 2044 C C . SER A 1 6 ? 5.777 -7.722 -7.416 1.00 25.00 6 SER A C 3
ATOM 2045 O O . SER A 1 6 ? 5.702 -8.020 -6.217 1.00 25.00 6 SER A O 3
ATOM 2053 N N . PRO A 1 7 ? 5.253 -8.514 -8.381 1.00 25.00 7 PRO A N 3
ATOM 2054 C CA . PRO A 1 7 ? 4.610 -9.792 -8.053 1.00 25.00 7 PRO A CA 3
ATOM 2055 C C . PRO A 1 7 ? 5.620 -10.893 -7.732 1.00 25.00 7 PRO A C 3
ATOM 2056 O O . PRO A 1 7 ? 6.827 -10.664 -7.723 1.00 25.00 7 PRO A O 3
ATOM 2067 N N . VAL A 1 8 ? 5.115 -12.093 -7.483 1.00 25.00 8 VAL A N 3
ATOM 2068 C CA . VAL A 1 8 ? 5.961 -13.257 -7.224 1.00 25.00 8 VAL A CA 3
ATOM 2069 C C . VAL A 1 8 ? 6.782 -13.586 -8.471 1.00 25.00 8 VAL A C 3
ATOM 2070 O O . VAL A 1 8 ? 6.467 -13.163 -9.579 1.00 25.00 8 VAL A O 3
ATOM 2083 N N . TYR A 1 9 ? 7.845 -14.332 -8.249 1.00 25.00 9 TYR A N 3
ATOM 2084 C CA . TYR A 1 9 ? 8.782 -14.720 -9.290 1.00 25.00 9 TYR A CA 3
ATOM 2085 C C . TYR A 1 9 ? 8.152 -15.543 -10.400 1.00 25.00 9 TYR A C 3
ATOM 2086 O O . TYR A 1 9 ? 7.596 -16.609 -10.156 1.00 25.00 9 TYR A O 3
ATOM 2104 N N . VAL A 1 10 ? 8.299 -15.048 -11.622 1.00 25.00 10 VAL A N 3
ATOM 2105 C CA . VAL A 1 10 ? 7.935 -15.779 -12.817 1.00 25.00 10 VAL A CA 3
ATOM 2106 C C . VAL A 1 10 ? 9.175 -15.957 -13.671 1.00 25.00 10 VAL A C 3
ATOM 2107 O O . VAL A 1 10 ? 9.683 -15.014 -14.283 1.00 25.00 10 VAL A O 3
ATOM 2120 N N . ASP A 1 11 ? 9.691 -17.163 -13.704 1.00 25.00 11 ASP A N 3
ATOM 2121 C CA . ASP A 1 11 ? 10.838 -17.444 -14.504 1.00 25.00 11 ASP A CA 3
ATOM 2122 C C . ASP A 1 11 ? 10.410 -17.554 -15.952 1.00 25.00 11 ASP A C 3
ATOM 2123 O O . ASP A 1 11 ? 9.404 -18.166 -16.286 1.00 25.00 11 ASP A O 3
ATOM 2132 N N . GLY A 1 12 ? 11.151 -16.874 -16.808 1.00 25.00 12 GLY A N 3
ATOM 2133 C CA . GLY A 1 12 ? 10.891 -16.928 -18.231 1.00 25.00 12 GLY A CA 3
ATOM 2134 C C . GLY A 1 12 ? 9.752 -16.091 -18.756 1.00 25.00 12 GLY A C 3
ATOM 2135 O O . GLY A 1 12 ? 9.665 -15.892 -19.962 1.00 25.00 12 GLY A O 3
ATOM 2139 N N . SER A 1 13 ? 8.855 -15.639 -17.892 1.00 25.00 13 SER A N 3
ATOM 2140 C CA . SER A 1 13 ? 7.650 -14.958 -18.381 1.00 25.00 13 SER A CA 3
ATOM 2141 C C . SER A 1 13 ? 7.947 -13.673 -19.158 1.00 25.00 13 SER A C 3
ATOM 2142 O O . SER A 1 13 ? 7.525 -13.537 -20.307 1.00 25.00 13 SER A O 3
ATOM 2150 N N . SER A 1 14 ? 8.678 -12.752 -18.537 1.00 25.00 14 SER A N 3
ATOM 2151 C CA . SER A 1 14 ? 9.096 -11.503 -19.155 1.00 25.00 14 SER A CA 3
ATOM 2152 C C . SER A 1 14 ? 9.931 -10.736 -18.145 1.00 25.00 14 SER A C 3
ATOM 2153 O O . SER A 1 14 ? 9.645 -10.790 -16.951 1.00 25.00 14 SER A O 3
ATOM 2161 N N . TYR A 1 15 ? 10.943 -10.018 -18.610 1.00 25.00 15 TYR A N 3
ATOM 2162 C CA . TYR A 1 15 ? 11.757 -9.182 -17.747 1.00 25.00 15 TYR A CA 3
ATOM 2163 C C . TYR A 1 15 ? 12.444 -8.071 -18.523 1.00 25.00 15 TYR A C 3
ATOM 2164 O O . TYR A 1 15 ? 12.525 -8.089 -19.748 1.00 25.00 15 TYR A O 3
ATOM 2182 N N . ALA A 1 16 ? 12.969 -7.129 -17.760 1.00 25.00 16 ALA A N 3
ATOM 2183 C CA . ALA A 1 16 ? 13.806 -6.059 -18.227 1.00 25.00 16 ALA A CA 3
ATOM 2184 C C . ALA A 1 16 ? 14.999 -6.196 -17.293 1.00 25.00 16 ALA A C 3
ATOM 2185 O O . ALA A 1 16 ? 14.955 -7.026 -16.395 1.00 25.00 16 ALA A O 3
ATOM 2192 N N . ASN A 1 17 ? 16.016 -5.360 -17.428 1.00 25.00 17 ASN A N 3
ATOM 2193 C CA . ASN A 1 17 ? 17.155 -5.413 -16.503 1.00 25.00 17 ASN A CA 3
ATOM 2194 C C . ASN A 1 17 ? 16.687 -5.181 -15.070 1.00 25.00 17 ASN A C 3
ATOM 2195 O O . ASN A 1 17 ? 17.226 -5.727 -14.128 1.00 25.00 17 ASN A O 3
ATOM 2206 N N . ASN A 1 18 ? 15.658 -4.361 -14.956 1.00 25.00 18 ASN A N 3
ATOM 2207 C CA . ASN A 1 18 ? 15.129 -3.903 -13.674 1.00 25.00 18 ASN A CA 3
ATOM 2208 C C . ASN A 1 18 ? 14.052 -4.800 -13.076 1.00 25.00 18 ASN A C 3
ATOM 2209 O O . ASN A 1 18 ? 13.477 -4.471 -12.059 1.00 25.00 18 ASN A O 3
ATOM 2220 N N . ALA A 1 19 ? 13.706 -5.858 -13.788 1.00 25.00 19 ALA A N 3
ATOM 2221 C CA . ALA A 1 19 ? 12.620 -6.777 -13.386 1.00 25.00 19 ALA A CA 3
ATOM 2222 C C . ALA A 1 19 ? 12.670 -7.206 -11.925 1.00 25.00 19 ALA A C 3
ATOM 2223 O O . ALA A 1 19 ? 13.467 -8.039 -11.583 1.00 25.00 19 ALA A O 3
ATOM 2230 N N . LEU A 1 20 ? 11.741 -6.752 -11.101 1.00 25.00 20 LEU A N 3
ATOM 2231 C CA . LEU A 1 20 ? 11.705 -7.181 -9.711 1.00 25.00 20 LEU A CA 3
ATOM 2232 C C . LEU A 1 20 ? 10.736 -8.333 -9.605 1.00 25.00 20 LEU A C 3
ATOM 2233 O O . LEU A 1 20 ? 9.799 -8.443 -10.396 1.00 25.00 20 LEU A O 3
ATOM 2249 N N . VAL A 1 21 ? 10.965 -9.177 -8.617 1.00 25.00 21 VAL A N 3
ATOM 2250 C CA . VAL A 1 21 ? 10.149 -10.330 -8.344 1.00 25.00 21 VAL A CA 3
ATOM 2251 C C . VAL A 1 21 ? 10.050 -10.436 -6.837 1.00 25.00 21 VAL A C 3
ATOM 2252 O O . VAL A 1 21 ? 10.441 -9.525 -6.121 1.00 25.00 21 VAL A O 3
ATOM 2265 N N . GLN A 1 22 ? 9.514 -11.528 -6.346 1.00 25.00 22 GLN A N 3
ATOM 2266 C CA . GLN A 1 22 ? 9.382 -11.751 -4.934 1.00 25.00 22 GLN A CA 3
ATOM 2267 C C . GLN A 1 22 ? 9.504 -13.256 -4.712 1.00 25.00 22 GLN A C 3
ATOM 2268 O O . GLN A 1 22 ? 8.832 -14.047 -5.380 1.00 25.00 22 GLN A O 3
ATOM 2282 N N . ASN A 1 23 ? 10.415 -13.652 -3.833 1.00 25.00 23 ASN A N 3
ATOM 2283 C CA . ASN A 1 23 ? 10.648 -15.045 -3.528 1.00 25.00 23 ASN A CA 3
ATOM 2284 C C . ASN A 1 23 ? 11.110 -15.267 -2.102 1.00 25.00 23 ASN A C 3
ATOM 2285 O O . ASN A 1 23 ? 11.397 -14.315 -1.390 1.00 25.00 23 ASN A O 3
ATOM 2296 N N . ASN A 1 24 ? 11.100 -16.528 -1.674 1.00 25.00 24 ASN A N 3
ATOM 2297 C CA . ASN A 1 24 ? 11.418 -16.913 -0.288 1.00 25.00 24 ASN A CA 3
ATOM 2298 C C . ASN A 1 24 ? 10.483 -16.177 0.685 1.00 25.00 24 ASN A C 3
ATOM 2299 O O . ASN A 1 24 ? 10.840 -15.873 1.818 1.00 25.00 24 ASN A O 3
ATOM 2310 N N . GLY A 1 25 ? 9.274 -15.887 0.211 1.00 25.00 25 GLY A N 3
ATOM 2311 C CA . GLY A 1 25 ? 8.276 -15.204 1.021 1.00 25.00 25 GLY A CA 3
ATOM 2312 C C . GLY A 1 25 ? 8.589 -13.742 1.284 1.00 25.00 25 GLY A C 3
ATOM 2313 O O . GLY A 1 25 ? 8.103 -13.186 2.250 1.00 25.00 25 GLY A O 3
ATOM 2317 N N . SER A 1 26 ? 9.439 -13.146 0.463 1.00 25.00 26 SER A N 3
ATOM 2318 C CA . SER A 1 26 ? 9.935 -11.802 0.631 1.00 25.00 26 SER A CA 3
ATOM 2319 C C . SER A 1 26 ? 10.112 -11.189 -0.766 1.00 25.00 26 SER A C 3
ATOM 2320 O O . SER A 1 26 ? 10.007 -11.891 -1.740 1.00 25.00 26 SER A O 3
ATOM 2328 N N . GLU A 1 27 ? 10.403 -9.906 -0.882 1.00 25.00 27 GLU A N 3
ATOM 2329 C CA . GLU A 1 27 ? 10.594 -9.280 -2.185 1.00 25.00 27 GLU A CA 3
ATOM 2330 C C . GLU A 1 27 ? 12.026 -9.358 -2.647 1.00 25.00 27 GLU A C 3
ATOM 2331 O O . GLU A 1 27 ? 12.950 -9.231 -1.845 1.00 25.00 27 GLU A O 3
ATOM 2343 N N . TYR A 1 28 ? 12.186 -9.541 -3.953 1.00 25.00 28 TYR A N 3
ATOM 2344 C CA . TYR A 1 28 ? 13.476 -9.605 -4.603 1.00 25.00 28 TYR A CA 3
ATOM 2345 C C . TYR A 1 28 ? 13.625 -8.435 -5.530 1.00 25.00 28 TYR A C 3
ATOM 2346 O O . TYR A 1 28 ? 12.961 -8.330 -6.562 1.00 25.00 28 TYR A O 3
ATOM 2364 N N . ARG A 1 29 ? 14.552 -7.569 -5.194 1.00 25.00 29 ARG A N 3
ATOM 2365 C CA . ARG A 1 29 ? 14.768 -6.387 -5.991 1.00 25.00 29 ARG A CA 3
ATOM 2366 C C . ARG A 1 29 ? 15.871 -6.609 -6.984 1.00 25.00 29 ARG A C 3
ATOM 2367 O O . ARG A 1 29 ? 17.029 -6.502 -6.643 1.00 25.00 29 ARG A O 3
ATOM 2388 N N . CYS A 1 30 ? 15.489 -7.026 -8.180 1.00 25.00 30 CYS A N 3
ATOM 2389 C CA . CYS A 1 30 ? 16.435 -7.499 -9.169 1.00 25.00 30 CYS A CA 3
ATOM 2390 C C . CYS A 1 30 ? 16.964 -6.368 -10.054 1.00 25.00 30 CYS A C 3
ATOM 2391 O O . CYS A 1 30 ? 16.199 -5.540 -10.539 1.00 25.00 30 CYS A O 3
ATOM 2398 N N . LEU A 1 31 ? 18.283 -6.315 -10.196 1.00 25.00 31 LEU A N 3
ATOM 2399 C CA . LEU A 1 31 ? 18.971 -5.229 -10.913 1.00 25.00 31 LEU A CA 3
ATOM 2400 C C . LEU A 1 31 ? 19.610 -5.740 -12.197 1.00 25.00 31 LEU A C 3
ATOM 2401 O O . LEU A 1 31 ? 19.928 -4.966 -13.101 1.00 25.00 31 LEU A O 3
ATOM 2417 N N . VAL A 1 32 ? 19.801 -7.049 -12.275 1.00 25.00 32 VAL A N 3
ATOM 2418 C CA . VAL A 1 32 ? 20.312 -7.675 -13.470 1.00 25.00 32 VAL A CA 3
ATOM 2419 C C . VAL A 1 32 ? 19.272 -8.685 -13.865 1.00 25.00 32 VAL A C 3
ATOM 2420 O O . VAL A 1 32 ? 18.971 -9.597 -13.128 1.00 25.00 32 VAL A O 3
ATOM 2433 N N . GLY A 1 33 ? 18.676 -8.455 -15.011 1.00 25.00 33 GLY A N 3
ATOM 2434 C CA . GLY A 1 33 ? 17.474 -9.173 -15.398 1.00 25.00 33 GLY A CA 3
ATOM 2435 C C . GLY A 1 33 ? 17.783 -10.528 -15.958 1.00 25.00 33 GLY A C 3
ATOM 2436 O O . GLY A 1 33 ? 17.159 -11.508 -15.600 1.00 25.00 33 GLY A O 3
ATOM 2440 N N . GLY A 1 34 ? 18.801 -10.592 -16.803 1.00 25.00 34 GLY A N 3
ATOM 2441 C CA . GLY A 1 34 ? 19.195 -11.866 -17.370 1.00 25.00 34 GLY A CA 3
ATOM 2442 C C . GLY A 1 34 ? 19.678 -12.800 -16.284 1.00 25.00 34 GLY A C 3
ATOM 2443 O O . GLY A 1 34 ? 19.459 -13.991 -16.364 1.00 25.00 34 GLY A O 3
ATOM 2447 N N . TRP A 1 35 ? 20.313 -12.250 -15.255 1.00 25.00 35 TRP A N 3
ATOM 2448 C CA . TRP A 1 35 ? 20.817 -13.024 -14.141 1.00 25.00 35 TRP A CA 3
ATOM 2449 C C . TRP A 1 35 ? 19.718 -13.412 -13.170 1.00 25.00 35 TRP A C 3
ATOM 2450 O O . TRP A 1 35 ? 19.787 -14.437 -12.505 1.00 25.00 35 TRP A O 3
ATOM 2471 N N . CYS A 1 36 ? 18.694 -12.585 -13.109 1.00 25.00 36 CYS A N 3
ATOM 2472 C CA . CYS A 1 36 ? 17.573 -12.818 -12.213 1.00 25.00 36 CYS A CA 3
ATOM 2473 C C . CYS A 1 36 ? 16.810 -14.068 -12.638 1.00 25.00 36 CYS A C 3
ATOM 2474 O O . CYS A 1 36 ? 16.481 -14.916 -11.816 1.00 25.00 36 CYS A O 3
ATOM 2481 N N . THR A 1 37 ? 16.588 -14.196 -13.939 1.00 25.00 37 THR A N 3
ATOM 2482 C CA . THR A 1 37 ? 15.883 -15.339 -14.511 1.00 25.00 37 THR A CA 3
ATOM 2483 C C . THR A 1 37 ? 16.635 -16.668 -14.389 1.00 25.00 37 THR A C 3
ATOM 2484 O O . THR A 1 37 ? 16.052 -17.732 -14.555 1.00 25.00 37 THR A O 3
ATOM 2495 N N . VAL A 1 38 ? 17.930 -16.618 -14.102 1.00 25.00 38 VAL A N 3
ATOM 2496 C CA . VAL A 1 38 ? 18.714 -17.840 -13.955 1.00 25.00 38 VAL A CA 3
ATOM 2497 C C . VAL A 1 38 ? 18.236 -18.601 -12.720 1.00 25.00 38 VAL A C 3
ATOM 2498 O O . VAL A 1 38 ? 18.087 -19.826 -12.750 1.00 25.00 38 VAL A O 3
ATOM 2511 N N . GLY A 1 39 ? 18.005 -17.869 -11.634 1.00 25.00 39 GLY A N 3
ATOM 2512 C CA . GLY A 1 39 ? 17.581 -18.465 -10.373 1.00 25.00 39 GLY A CA 3
ATOM 2513 C C . GLY A 1 39 ? 18.672 -19.269 -9.679 1.00 25.00 39 GLY A C 3
ATOM 2514 O O . GLY A 1 39 ? 19.263 -18.825 -8.692 1.00 25.00 39 GLY A O 3
ATOM 2518 N N . GLY A 1 40 ? 18.944 -20.450 -10.220 1.00 25.00 40 GLY A N 3
ATOM 2519 C CA . GLY A 1 40 ? 19.941 -21.356 -9.675 1.00 25.00 40 GLY A CA 3
ATOM 2520 C C . GLY A 1 40 ? 19.348 -22.739 -9.460 1.00 25.00 40 GLY A C 3
ATOM 2521 O O . GLY A 1 40 ? 18.627 -22.928 -8.495 1.00 25.00 40 GLY A O 3
ATOM 2525 N N . PRO A 1 41 ? 19.617 -23.733 -10.332 1.00 25.00 41 PRO A N 3
ATOM 2526 C CA . PRO A 1 41 ? 18.930 -25.021 -10.132 1.00 25.00 41 PRO A CA 3
ATOM 2527 C C . PRO A 1 41 ? 19.338 -25.795 -8.866 1.00 25.00 41 PRO A C 3
ATOM 2528 O O . PRO A 1 41 ? 18.537 -26.526 -8.314 1.00 25.00 41 PRO A O 3
ATOM 2539 N N . TYR A 1 42 ? 20.567 -25.610 -8.392 1.00 25.00 42 TYR A N 3
ATOM 2540 C CA . TYR A 1 42 ? 21.015 -26.229 -7.138 1.00 25.00 42 TYR A CA 3
ATOM 2541 C C . TYR A 1 42 ? 21.241 -25.170 -6.061 1.00 25.00 42 TYR A C 3
ATOM 2542 O O . TYR A 1 42 ? 21.557 -25.493 -4.924 1.00 25.00 42 TYR A O 3
ATOM 2560 N N . ALA A 1 43 ? 21.150 -23.907 -6.448 1.00 25.00 43 ALA A N 3
ATOM 2561 C CA . ALA A 1 43 ? 21.412 -22.819 -5.542 1.00 25.00 43 ALA A CA 3
ATOM 2562 C C . ALA A 1 43 ? 20.133 -22.416 -4.790 1.00 25.00 43 ALA A C 3
ATOM 2563 O O . ALA A 1 43 ? 19.130 -22.115 -5.412 1.00 25.00 43 ALA A O 3
ATOM 2570 N N . PRO A 1 44 ? 20.185 -22.322 -3.447 1.00 25.00 44 PRO A N 3
ATOM 2571 C CA . PRO A 1 44 ? 19.003 -21.831 -2.714 1.00 25.00 44 PRO A CA 3
ATOM 2572 C C . PRO A 1 44 ? 18.733 -20.336 -2.936 1.00 25.00 44 PRO A C 3
ATOM 2573 O O . PRO A 1 44 ? 17.651 -19.836 -2.645 1.00 25.00 44 PRO A O 3
ATOM 2584 N N . GLY A 1 45 ? 19.733 -19.637 -3.456 1.00 25.00 45 GLY A N 3
ATOM 2585 C CA . GLY A 1 45 ? 19.604 -18.227 -3.770 1.00 25.00 45 GLY A CA 3
ATOM 2586 C C . GLY A 1 45 ? 19.852 -17.266 -2.626 1.00 25.00 45 GLY A C 3
ATOM 2587 O O . GLY A 1 45 ? 19.752 -17.604 -1.455 1.00 25.00 45 GLY A O 3
ATOM 2591 N N . THR A 1 46 ? 20.215 -16.046 -2.997 1.00 25.00 46 THR A N 3
ATOM 2592 C CA . THR A 1 46 ? 20.513 -14.983 -2.029 1.00 25.00 46 THR A CA 3
ATOM 2593 C C . THR A 1 46 ? 20.492 -13.618 -2.715 1.00 25.00 46 THR A C 3
ATOM 2594 O O . THR A 1 46 ? 20.090 -12.631 -2.126 1.00 25.00 46 THR A O 3
ATOM 2605 N N . GLY A 1 47 ? 20.921 -13.583 -3.975 1.00 25.00 47 GLY A N 3
ATOM 2606 C CA . GLY A 1 47 ? 20.930 -12.355 -4.751 1.00 25.00 47 GLY A CA 3
ATOM 2607 C C . GLY A 1 47 ? 22.172 -11.529 -4.567 1.00 25.00 47 GLY A C 3
ATOM 2608 O O . GLY A 1 47 ? 22.583 -10.773 -5.427 1.00 25.00 47 GLY A O 3
ATOM 2612 N N . TRP A 1 48 ? 22.759 -11.716 -3.410 1.00 25.00 48 TRP A N 3
ATOM 2613 C CA . TRP A 1 48 ? 23.847 -10.898 -2.919 1.00 25.00 48 TRP A CA 3
ATOM 2614 C C . TRP A 1 48 ? 25.209 -11.317 -3.435 1.00 25.00 48 TRP A C 3
ATOM 2615 O O . TRP A 1 48 ? 26.070 -10.485 -3.683 1.00 25.00 48 TRP A O 3
ATOM 2636 N N . ALA A 1 49 ? 25.405 -12.620 -3.579 1.00 25.00 49 ALA A N 3
ATOM 2637 C CA . ALA A 1 49 ? 26.694 -13.152 -4.010 1.00 25.00 49 ALA A CA 3
ATOM 2638 C C . ALA A 1 49 ? 26.572 -14.219 -5.093 1.00 25.00 49 ALA A C 3
ATOM 2639 O O . ALA A 1 49 ? 27.306 -14.198 -6.061 1.00 25.00 49 ALA A O 3
ATOM 2646 N N . TRP A 1 50 ? 25.675 -15.179 -4.908 1.00 25.00 50 TRP A N 3
ATOM 2647 C CA . TRP A 1 50 ? 25.597 -16.306 -5.838 1.00 25.00 50 TRP A CA 3
ATOM 2648 C C . TRP A 1 50 ? 24.928 -15.903 -7.144 1.00 25.00 50 TRP A C 3
ATOM 2649 O O . TRP A 1 50 ? 25.352 -16.282 -8.220 1.00 25.00 50 TRP A O 3
ATOM 2670 N N . ALA A 1 51 ? 23.851 -15.144 -7.012 1.00 25.00 51 ALA A N 3
ATOM 2671 C CA . ALA A 1 51 ? 23.089 -14.656 -8.156 1.00 25.00 51 ALA A CA 3
ATOM 2672 C C . ALA A 1 51 ? 23.628 -13.310 -8.658 1.00 25.00 51 ALA A C 3
ATOM 2673 O O . ALA A 1 51 ? 23.597 -13.022 -9.845 1.00 25.00 51 ALA A O 3
ATOM 2680 N N . ASN A 1 52 ? 24.037 -12.476 -7.704 1.00 25.00 52 ASN A N 3
ATOM 2681 C CA . ASN A 1 52 ? 24.509 -11.105 -7.948 1.00 25.00 52 ASN A CA 3
ATOM 2682 C C . ASN A 1 52 ? 23.469 -10.281 -8.721 1.00 25.00 52 ASN A C 3
ATOM 2683 O O . ASN A 1 52 ? 23.807 -9.393 -9.494 1.00 25.00 52 ASN A O 3
ATOM 2694 N N . ALA A 1 53 ? 22.197 -10.598 -8.494 1.00 25.00 53 ALA A N 3
ATOM 2695 C CA . ALA A 1 53 ? 21.095 -9.917 -9.176 1.00 25.00 53 ALA A CA 3
ATOM 2696 C C . ALA A 1 53 ? 20.110 -9.200 -8.262 1.00 25.00 53 ALA A C 3
ATOM 2697 O O . ALA A 1 53 ? 19.577 -8.193 -8.678 1.00 25.00 53 ALA A O 3
ATOM 2704 N N . TRP A 1 54 ? 19.798 -9.729 -7.080 1.00 25.00 54 TRP A N 3
ATOM 2705 C CA . TRP A 1 54 ? 18.716 -9.145 -6.274 1.00 25.00 54 TRP A CA 3
ATOM 2706 C C . TRP A 1 54 ? 19.024 -8.818 -4.831 1.00 25.00 54 TRP A C 3
ATOM 2707 O O . TRP A 1 54 ? 19.947 -9.352 -4.226 1.00 25.00 54 TRP A O 3
ATOM 2728 N N . GLU A 1 55 ? 18.168 -7.984 -4.265 1.00 25.00 55 GLU A N 3
ATOM 2729 C CA . GLU A 1 55 ? 18.197 -7.689 -2.849 1.00 25.00 55 GLU A CA 3
ATOM 2730 C C . GLU A 1 55 ? 16.958 -8.294 -2.243 1.00 25.00 55 GLU A C 3
ATOM 2731 O O . GLU A 1 55 ? 15.835 -7.891 -2.568 1.00 25.00 55 GLU A O 3
ATOM 2743 N N . LEU A 1 56 ? 17.154 -9.256 -1.360 1.00 25.00 56 LEU A N 3
ATOM 2744 C CA . LEU A 1 56 ? 16.077 -9.822 -0.617 1.00 25.00 56 LEU A CA 3
ATOM 2745 C C . LEU A 1 56 ? 15.796 -8.854 0.527 1.00 25.00 56 LEU A C 3
ATOM 2746 O O . LEU A 1 56 ? 16.671 -8.578 1.339 1.00 25.00 56 LEU A O 3
ATOM 2762 N N . VAL A 1 57 ? 14.597 -8.287 0.547 1.00 25.00 57 VAL A N 3
ATOM 2763 C CA . VAL A 1 57 ? 14.235 -7.329 1.561 1.00 25.00 57 VAL A CA 3
ATOM 2764 C C . VAL A 1 57 ? 13.239 -7.849 2.608 1.00 25.00 57 VAL A C 3
ATOM 2765 O O . VAL A 1 57 ? 13.619 -8.138 3.734 1.00 25.00 57 VAL A O 3
ATOM 2778 N N . ARG A 1 58 ? 11.977 -7.995 2.218 1.00 25.00 58 ARG A N 3
ATOM 2779 C CA . ARG A 1 58 ? 10.888 -8.451 3.096 1.00 25.00 58 ARG A CA 3
ATOM 2780 C C . ARG A 1 58 ? 9.622 -8.649 2.306 1.00 25.00 58 ARG A C 3
ATOM 2781 O O . ARG A 1 58 ? 9.529 -8.200 1.176 1.00 25.00 58 ARG A O 3
ATOM 2802 N N . SER A 1 59 ? 8.658 -9.331 2.895 1.00 25.00 59 SER A N 3
ATOM 2803 C CA . SER A 1 59 ? 7.422 -9.662 2.200 1.00 25.00 59 SER A CA 3
ATOM 2804 C C . SER A 1 59 ? 6.497 -8.494 1.923 1.00 25.00 59 SER A C 3
ATOM 2805 O O . SER A 1 59 ? 6.372 -7.572 2.732 1.00 25.00 59 SER A O 3
ATOM 2813 N N . CYS A 1 60 ? 5.819 -8.581 0.787 1.00 25.00 60 CYS A N 3
ATOM 2814 C CA . CYS A 1 60 ? 4.870 -7.576 0.342 1.00 25.00 60 CYS A CA 3
ATOM 2815 C C . CYS A 1 60 ? 3.915 -8.251 -0.644 1.00 25.00 60 CYS A C 3
ATOM 2816 O O . CYS A 1 60 ? 3.691 -7.771 -1.744 1.00 25.00 60 CYS A O 3
ATOM 2823 N N . GLN A 1 61 ? 3.365 -9.392 -0.246 1.00 25.00 61 GLN A N 3
ATOM 2824 C CA . GLN A 1 61 ? 2.485 -10.166 -1.111 1.00 25.00 61 GLN A CA 3
ATOM 2825 C C . GLN A 1 61 ? 1.147 -9.463 -1.368 1.00 25.00 61 GLN A C 3
ATOM 2826 O O . GLN A 1 61 ? 0.394 -9.858 -2.247 1.00 25.00 61 GLN A O 3
ATOM 2840 N N . ALA A 1 62 ? 0.854 -8.426 -0.592 1.00 25.00 62 ALA A N 3
ATOM 2841 C CA . ALA A 1 62 ? -0.360 -7.647 -0.782 1.00 25.00 62 ALA A CA 3
ATOM 2842 C C . ALA A 1 62 ? -0.147 -6.230 -0.239 1.00 25.00 62 ALA A C 3
ATOM 2843 O O . ALA A 1 62 ? 0.589 -6.016 0.730 1.00 25.00 62 ALA A O 3
ATOM 2850 N N . HIS A 1 63 ? -0.786 -5.264 -0.880 1.00 25.00 63 HIS A N 3
ATOM 2851 C CA . HIS A 1 63 ? -0.634 -3.854 -0.517 1.00 25.00 63 HIS A CA 3
ATOM 2852 C C . HIS A 1 63 ? -1.202 -3.583 0.881 1.00 25.00 63 HIS A C 3
ATOM 2853 O O . HIS A 1 63 ? -2.317 -3.988 1.179 1.00 25.00 63 HIS A O 3
ATOM 2868 N N . HIS A 1 64 ? -0.430 -2.888 1.721 1.00 25.00 64 HIS A N 3
ATOM 2869 C CA . HIS A 1 64 ? -0.850 -2.515 3.095 1.00 25.00 64 HIS A CA 3
ATOM 2870 C C . HIS A 1 64 ? -1.403 -3.722 3.890 1.00 25.00 64 HIS A C 3
ATOM 2871 O O . HIS A 1 64 ? -2.419 -3.625 4.569 1.00 25.00 64 HIS A O 3
ATOM 2886 N N . HIS A 1 65 ? -0.740 -4.864 3.778 1.00 25.00 65 HIS A N 3
ATOM 2887 C CA . HIS A 1 65 ? -1.220 -6.103 4.397 1.00 25.00 65 HIS A CA 3
ATOM 2888 C C . HIS A 1 65 ? -0.444 -6.434 5.672 1.00 25.00 65 HIS A C 3
ATOM 2889 O O . HIS A 1 65 ? 0.775 -6.360 5.690 1.00 25.00 65 HIS A O 3
ATOM 2904 N N . HIS A 1 66 ? -1.154 -6.806 6.731 1.00 25.00 66 HIS A N 3
ATOM 2905 C CA . HIS A 1 66 ? -0.524 -7.217 7.994 1.00 25.00 66 HIS A CA 3
ATOM 2906 C C . HIS A 1 66 ? -1.294 -8.397 8.585 1.00 25.00 66 HIS A C 3
ATOM 2907 O O . HIS A 1 66 ? -2.358 -8.220 9.164 1.00 25.00 66 HIS A O 3
ATOM 2922 N N . HIS A 1 67 ? -0.777 -9.599 8.385 1.00 25.00 67 HIS A N 3
ATOM 2923 C CA . HIS A 1 67 ? -1.399 -10.833 8.873 1.00 25.00 67 HIS A CA 3
ATOM 2924 C C . HIS A 1 67 ? -0.228 -11.797 8.866 1.00 25.00 67 HIS A C 3
ATOM 2925 O O . HIS A 1 67 ? 0.668 -11.599 8.054 1.00 25.00 67 HIS A O 3
ATOM 2940 N N . HIS A 1 68 ? -0.212 -12.800 9.734 1.00 25.00 68 HIS A N 3
ATOM 2941 C CA . HIS A 1 68 ? 0.854 -13.803 9.684 1.00 25.00 68 HIS A CA 3
ATOM 2942 C C . HIS A 1 68 ? 0.520 -14.780 8.562 1.00 25.00 68 HIS A C 3
ATOM 2943 O O . HIS A 1 68 ? -0.609 -14.653 8.030 1.00 25.00 68 HIS A O 3
ATOM 2959 N N . MET A 1 1 ? -1.501 -3.309 -1.974 1.00 25.00 1 MET A N 4
ATOM 2960 C CA . MET A 1 1 ? -1.352 -1.914 -1.472 1.00 25.00 1 MET A CA 4
ATOM 2961 C C . MET A 1 1 ? -0.035 -1.767 -0.741 1.00 25.00 1 MET A C 4
ATOM 2962 O O . MET A 1 1 ? 0.333 -2.645 0.022 1.00 25.00 1 MET A O 4
ATOM 2978 N N . GLY A 1 2 ? 0.680 -0.681 -1.003 1.00 25.00 2 GLY A N 4
ATOM 2979 C CA . GLY A 1 2 ? 2.014 -0.485 -0.451 1.00 25.00 2 GLY A CA 4
ATOM 2980 C C . GLY A 1 2 ? 2.970 -0.442 -1.623 1.00 25.00 2 GLY A C 4
ATOM 2981 O O . GLY A 1 2 ? 2.530 -0.642 -2.752 1.00 25.00 2 GLY A O 4
ATOM 2985 N N . ASN A 1 3 ? 4.248 -0.179 -1.388 1.00 25.00 3 ASN A N 4
ATOM 2986 C CA . ASN A 1 3 ? 5.222 -0.093 -2.483 1.00 25.00 3 ASN A CA 4
ATOM 2987 C C . ASN A 1 3 ? 5.774 -1.476 -2.838 1.00 25.00 3 ASN A C 4
ATOM 2988 O O . ASN A 1 3 ? 6.969 -1.732 -2.717 1.00 25.00 3 ASN A O 4
ATOM 2999 N N . CYS A 1 4 ? 4.876 -2.360 -3.243 1.00 25.00 4 CYS A N 4
ATOM 3000 C CA . CYS A 1 4 ? 5.216 -3.712 -3.677 1.00 25.00 4 CYS A CA 4
ATOM 3001 C C . CYS A 1 4 ? 4.687 -3.822 -5.091 1.00 25.00 4 CYS A C 4
ATOM 3002 O O . CYS A 1 4 ? 3.496 -4.055 -5.292 1.00 25.00 4 CYS A O 4
ATOM 3009 N N . ILE A 1 5 ? 5.534 -3.531 -6.059 1.00 25.00 5 ILE A N 4
ATOM 3010 C CA . ILE A 1 5 ? 5.094 -3.420 -7.443 1.00 25.00 5 ILE A CA 4
ATOM 3011 C C . ILE A 1 5 ? 5.151 -4.735 -8.224 1.00 25.00 5 ILE A C 4
ATOM 3012 O O . ILE A 1 5 ? 4.482 -4.877 -9.242 1.00 25.00 5 ILE A O 4
ATOM 3028 N N . SER A 1 6 ? 6.007 -5.653 -7.798 1.00 25.00 6 SER A N 4
ATOM 3029 C CA . SER A 1 6 ? 6.276 -6.860 -8.557 1.00 25.00 6 SER A CA 4
ATOM 3030 C C . SER A 1 6 ? 5.609 -8.156 -8.058 1.00 25.00 6 SER A C 4
ATOM 3031 O O . SER A 1 6 ? 5.398 -8.334 -6.852 1.00 25.00 6 SER A O 4
ATOM 3039 N N . PRO A 1 7 ? 5.282 -9.084 -8.983 1.00 25.00 7 PRO A N 4
ATOM 3040 C CA . PRO A 1 7 ? 4.671 -10.369 -8.616 1.00 25.00 7 PRO A CA 4
ATOM 3041 C C . PRO A 1 7 ? 5.680 -11.381 -8.065 1.00 25.00 7 PRO A C 4
ATOM 3042 O O . PRO A 1 7 ? 6.865 -11.087 -7.920 1.00 25.00 7 PRO A O 4
ATOM 3053 N N . VAL A 1 8 ? 5.205 -12.588 -7.791 1.00 25.00 8 VAL A N 4
ATOM 3054 C CA . VAL A 1 8 ? 6.072 -13.689 -7.386 1.00 25.00 8 VAL A CA 4
ATOM 3055 C C . VAL A 1 8 ? 6.964 -14.058 -8.564 1.00 25.00 8 VAL A C 4
ATOM 3056 O O . VAL A 1 8 ? 6.685 -13.730 -9.714 1.00 25.00 8 VAL A O 4
ATOM 3069 N N . TYR A 1 9 ? 8.051 -14.722 -8.241 1.00 25.00 9 TYR A N 4
ATOM 3070 C CA . TYR A 1 9 ? 9.065 -15.106 -9.201 1.00 25.00 9 TYR A CA 4
ATOM 3071 C C . TYR A 1 9 ? 8.572 -16.067 -10.265 1.00 25.00 9 TYR A C 4
ATOM 3072 O O . TYR A 1 9 ? 8.044 -17.133 -9.958 1.00 25.00 9 TYR A O 4
ATOM 3090 N N . VAL A 1 10 ? 8.801 -15.683 -11.512 1.00 25.00 10 VAL A N 4
ATOM 3091 C CA . VAL A 1 10 ? 8.563 -16.534 -12.656 1.00 25.00 10 VAL A CA 4
ATOM 3092 C C . VAL A 1 10 ? 9.840 -16.633 -13.472 1.00 25.00 10 VAL A C 4
ATOM 3093 O O . VAL A 1 10 ? 10.233 -15.696 -14.172 1.00 25.00 10 VAL A O 4
ATOM 3106 N N . ASP A 1 11 ? 10.515 -17.755 -13.371 1.00 25.00 11 ASP A N 4
ATOM 3107 C CA . ASP A 1 11 ? 11.718 -17.955 -14.115 1.00 25.00 11 ASP A CA 4
ATOM 3108 C C . ASP A 1 11 ? 11.359 -18.179 -15.570 1.00 25.00 11 ASP A C 4
ATOM 3109 O O . ASP A 1 11 ? 10.445 -18.922 -15.907 1.00 25.00 11 ASP A O 4
ATOM 3118 N N . GLY A 1 12 ? 12.043 -17.449 -16.434 1.00 25.00 12 GLY A N 4
ATOM 3119 C CA . GLY A 1 12 ? 11.827 -17.575 -17.861 1.00 25.00 12 GLY A CA 4
ATOM 3120 C C . GLY A 1 12 ? 10.649 -16.841 -18.454 1.00 25.00 12 GLY A C 4
ATOM 3121 O O . GLY A 1 12 ? 10.592 -16.686 -19.667 1.00 25.00 12 GLY A O 4
ATOM 3125 N N . SER A 1 13 ? 9.691 -16.426 -17.640 1.00 25.00 13 SER A N 4
ATOM 3126 C CA . SER A 1 13 ? 8.470 -15.832 -18.198 1.00 25.00 13 SER A CA 4
ATOM 3127 C C . SER A 1 13 ? 8.708 -14.515 -18.943 1.00 25.00 13 SER A C 4
ATOM 3128 O O . SER A 1 13 ? 8.385 -14.412 -20.127 1.00 25.00 13 SER A O 4
ATOM 3136 N N . SER A 1 14 ? 9.260 -13.517 -18.259 1.00 25.00 14 SER A N 4
ATOM 3137 C CA . SER A 1 14 ? 9.562 -12.227 -18.855 1.00 25.00 14 SER A CA 4
ATOM 3138 C C . SER A 1 14 ? 10.308 -11.350 -17.863 1.00 25.00 14 SER A C 4
ATOM 3139 O O . SER A 1 14 ? 9.999 -11.365 -16.674 1.00 25.00 14 SER A O 4
ATOM 3147 N N . TYR A 1 15 ? 11.258 -10.562 -18.352 1.00 25.00 15 TYR A N 4
ATOM 3148 C CA . TYR A 1 15 ? 11.966 -9.594 -17.537 1.00 25.00 15 TYR A CA 4
ATOM 3149 C C . TYR A 1 15 ? 12.587 -8.501 -18.399 1.00 25.00 15 TYR A C 4
ATOM 3150 O O . TYR A 1 15 ? 12.718 -8.632 -19.614 1.00 25.00 15 TYR A O 4
ATOM 3168 N N . ALA A 1 16 ? 13.008 -7.450 -17.720 1.00 25.00 16 ALA A N 4
ATOM 3169 C CA . ALA A 1 16 ? 13.811 -6.382 -18.254 1.00 25.00 16 ALA A CA 4
ATOM 3170 C C . ALA A 1 16 ? 14.928 -6.346 -17.210 1.00 25.00 16 ALA A C 4
ATOM 3171 O O . ALA A 1 16 ? 14.888 -7.144 -16.289 1.00 25.00 16 ALA A O 4
ATOM 3178 N N . ASN A 1 17 ? 15.906 -5.460 -17.309 1.00 25.00 17 ASN A N 4
ATOM 3179 C CA . ASN A 1 17 ? 17.001 -5.483 -16.326 1.00 25.00 17 ASN A CA 4
ATOM 3180 C C . ASN A 1 17 ? 16.535 -5.201 -14.900 1.00 25.00 17 ASN A C 4
ATOM 3181 O O . ASN A 1 17 ? 17.056 -5.743 -13.950 1.00 25.00 17 ASN A O 4
ATOM 3192 N N . ASN A 1 18 ? 15.535 -4.349 -14.794 1.00 25.00 18 ASN A N 4
ATOM 3193 C CA . ASN A 1 18 ? 14.970 -3.913 -13.513 1.00 25.00 18 ASN A CA 4
ATOM 3194 C C . ASN A 1 18 ? 14.034 -4.889 -12.832 1.00 25.00 18 ASN A C 4
ATOM 3195 O O . ASN A 1 18 ? 13.707 -4.751 -11.667 1.00 25.00 18 ASN A O 4
ATOM 3206 N N . ALA A 1 19 ? 13.491 -5.748 -13.662 1.00 25.00 19 ALA A N 4
ATOM 3207 C CA . ALA A 1 19 ? 12.504 -6.787 -13.292 1.00 25.00 19 ALA A CA 4
ATOM 3208 C C . ALA A 1 19 ? 12.598 -7.269 -11.856 1.00 25.00 19 ALA A C 4
ATOM 3209 O O . ALA A 1 19 ? 13.437 -8.075 -11.558 1.00 25.00 19 ALA A O 4
ATOM 3216 N N . LEU A 1 20 ? 11.660 -6.895 -11.008 1.00 25.00 20 LEU A N 4
ATOM 3217 C CA . LEU A 1 20 ? 11.663 -7.374 -9.638 1.00 25.00 20 LEU A CA 4
ATOM 3218 C C . LEU A 1 20 ? 10.759 -8.592 -9.600 1.00 25.00 20 LEU A C 4
ATOM 3219 O O . LEU A 1 20 ? 9.884 -8.754 -10.450 1.00 25.00 20 LEU A O 4
ATOM 3235 N N . VAL A 1 21 ? 10.987 -9.444 -8.620 1.00 25.00 21 VAL A N 4
ATOM 3236 C CA . VAL A 1 21 ? 10.228 -10.650 -8.409 1.00 25.00 21 VAL A CA 4
ATOM 3237 C C . VAL A 1 21 ? 10.108 -10.794 -6.913 1.00 25.00 21 VAL A C 4
ATOM 3238 O O . VAL A 1 21 ? 10.435 -9.873 -6.177 1.00 25.00 21 VAL A O 4
ATOM 3251 N N . GLN A 1 22 ? 9.634 -11.930 -6.452 1.00 25.00 22 GLN A N 4
ATOM 3252 C CA . GLN A 1 22 ? 9.501 -12.188 -5.045 1.00 25.00 22 GLN A CA 4
ATOM 3253 C C . GLN A 1 22 ? 9.709 -13.689 -4.794 1.00 25.00 22 GLN A C 4
ATOM 3254 O O . GLN A 1 22 ? 9.061 -14.536 -5.414 1.00 25.00 22 GLN A O 4
ATOM 3268 N N . ASN A 1 23 ? 10.675 -14.005 -3.937 1.00 25.00 23 ASN A N 4
ATOM 3269 C CA . ASN A 1 23 ? 11.002 -15.361 -3.558 1.00 25.00 23 ASN A CA 4
ATOM 3270 C C . ASN A 1 23 ? 11.455 -15.467 -2.108 1.00 25.00 23 ASN A C 4
ATOM 3271 O O . ASN A 1 23 ? 11.595 -14.463 -1.435 1.00 25.00 23 ASN A O 4
ATOM 3282 N N . ASN A 1 24 ? 11.551 -16.699 -1.610 1.00 25.00 24 ASN A N 4
ATOM 3283 C CA . ASN A 1 24 ? 11.672 -16.986 -0.162 1.00 25.00 24 ASN A CA 4
ATOM 3284 C C . ASN A 1 24 ? 10.441 -16.417 0.562 1.00 25.00 24 ASN A C 4
ATOM 3285 O O . ASN A 1 24 ? 10.488 -16.109 1.749 1.00 25.00 24 ASN A O 4
ATOM 3296 N N . GLY A 1 25 ? 9.354 -16.236 -0.183 1.00 25.00 25 GLY A N 4
ATOM 3297 C CA . GLY A 1 25 ? 8.147 -15.639 0.365 1.00 25.00 25 GLY A CA 4
ATOM 3298 C C . GLY A 1 25 ? 8.351 -14.193 0.785 1.00 25.00 25 GLY A C 4
ATOM 3299 O O . GLY A 1 25 ? 7.704 -13.739 1.705 1.00 25.00 25 GLY A O 4
ATOM 3303 N N . SER A 1 26 ? 9.287 -13.508 0.145 1.00 25.00 26 SER A N 4
ATOM 3304 C CA . SER A 1 26 ? 9.723 -12.168 0.461 1.00 25.00 26 SER A CA 4
ATOM 3305 C C . SER A 1 26 ? 10.053 -11.546 -0.908 1.00 25.00 26 SER A C 4
ATOM 3306 O O . SER A 1 26 ? 10.056 -12.246 -1.886 1.00 25.00 26 SER A O 4
ATOM 3314 N N . GLU A 1 27 ? 10.314 -10.258 -1.005 1.00 25.00 27 GLU A N 4
ATOM 3315 C CA . GLU A 1 27 ? 10.535 -9.616 -2.293 1.00 25.00 27 GLU A CA 4
ATOM 3316 C C . GLU A 1 27 ? 11.977 -9.568 -2.731 1.00 25.00 27 GLU A C 4
ATOM 3317 O O . GLU A 1 27 ? 12.878 -9.422 -1.918 1.00 25.00 27 GLU A O 4
ATOM 3329 N N . TYR A 1 28 ? 12.159 -9.685 -4.040 1.00 25.00 28 TYR A N 4
ATOM 3330 C CA . TYR A 1 28 ? 13.449 -9.660 -4.691 1.00 25.00 28 TYR A CA 4
ATOM 3331 C C . TYR A 1 28 ? 13.580 -8.462 -5.575 1.00 25.00 28 TYR A C 4
ATOM 3332 O O . TYR A 1 28 ? 12.917 -8.345 -6.603 1.00 25.00 28 TYR A O 4
ATOM 3350 N N . ARG A 1 29 ? 14.518 -7.611 -5.234 1.00 25.00 29 ARG A N 4
ATOM 3351 C CA . ARG A 1 29 ? 14.776 -6.448 -6.050 1.00 25.00 29 ARG A CA 4
ATOM 3352 C C . ARG A 1 29 ? 15.852 -6.739 -7.048 1.00 25.00 29 ARG A C 4
ATOM 3353 O O . ARG A 1 29 ? 17.018 -6.622 -6.737 1.00 25.00 29 ARG A O 4
ATOM 3374 N N . CYS A 1 30 ? 15.451 -7.212 -8.212 1.00 25.00 30 CYS A N 4
ATOM 3375 C CA . CYS A 1 30 ? 16.383 -7.722 -9.185 1.00 25.00 30 CYS A CA 4
ATOM 3376 C C . CYS A 1 30 ? 16.881 -6.582 -10.083 1.00 25.00 30 CYS A C 4
ATOM 3377 O O . CYS A 1 30 ? 16.104 -5.953 -10.773 1.00 25.00 30 CYS A O 4
ATOM 3384 N N . LEU A 1 31 ? 18.162 -6.262 -9.982 1.00 25.00 31 LEU A N 4
ATOM 3385 C CA . LEU A 1 31 ? 18.740 -5.087 -10.656 1.00 25.00 31 LEU A CA 4
ATOM 3386 C C . LEU A 1 31 ? 19.372 -5.470 -11.981 1.00 25.00 31 LEU A C 4
ATOM 3387 O O . LEU A 1 31 ? 19.634 -4.620 -12.836 1.00 25.00 31 LEU A O 4
ATOM 3403 N N . VAL A 1 32 ? 19.605 -6.761 -12.151 1.00 25.00 32 VAL A N 4
ATOM 3404 C CA . VAL A 1 32 ? 20.098 -7.306 -13.389 1.00 25.00 32 VAL A CA 4
ATOM 3405 C C . VAL A 1 32 ? 19.097 -8.381 -13.712 1.00 25.00 32 VAL A C 4
ATOM 3406 O O . VAL A 1 32 ? 18.704 -9.126 -12.839 1.00 25.00 32 VAL A O 4
ATOM 3419 N N . GLY A 1 33 ? 18.653 -8.428 -14.951 1.00 25.00 33 GLY A N 4
ATOM 3420 C CA . GLY A 1 33 ? 17.531 -9.280 -15.314 1.00 25.00 33 GLY A CA 4
ATOM 3421 C C . GLY A 1 33 ? 17.982 -10.625 -15.804 1.00 25.00 33 GLY A C 4
ATOM 3422 O O . GLY A 1 33 ? 17.465 -11.658 -15.397 1.00 25.00 33 GLY A O 4
ATOM 3426 N N . GLY A 1 34 ? 19.009 -10.622 -16.638 1.00 25.00 34 GLY A N 4
ATOM 3427 C CA . GLY A 1 34 ? 19.549 -11.876 -17.123 1.00 25.00 34 GLY A CA 4
ATOM 3428 C C . GLY A 1 34 ? 20.098 -12.684 -15.968 1.00 25.00 34 GLY A C 4
ATOM 3429 O O . GLY A 1 34 ? 19.953 -13.889 -15.945 1.00 25.00 34 GLY A O 4
ATOM 3433 N N . TRP A 1 35 ? 20.693 -12.009 -14.990 1.00 25.00 35 TRP A N 4
ATOM 3434 C CA . TRP A 1 35 ? 21.283 -12.661 -13.836 1.00 25.00 35 TRP A CA 4
ATOM 3435 C C . TRP A 1 35 ? 20.244 -13.061 -12.808 1.00 25.00 35 TRP A C 4
ATOM 3436 O O . TRP A 1 35 ? 20.430 -14.003 -12.051 1.00 25.00 35 TRP A O 4
ATOM 3457 N N . CYS A 1 36 ? 19.128 -12.357 -12.811 1.00 25.00 36 CYS A N 4
ATOM 3458 C CA . CYS A 1 36 ? 18.026 -12.676 -11.905 1.00 25.00 36 CYS A CA 4
ATOM 3459 C C . CYS A 1 36 ? 17.476 -14.057 -12.251 1.00 25.00 36 CYS A C 4
ATOM 3460 O O . CYS A 1 36 ? 17.285 -14.905 -11.384 1.00 25.00 36 CYS A O 4
ATOM 3467 N N . THR A 1 37 ? 17.288 -14.285 -13.540 1.00 25.00 37 THR A N 4
ATOM 3468 C CA . THR A 1 37 ? 16.762 -15.545 -14.056 1.00 25.00 37 THR A CA 4
ATOM 3469 C C . THR A 1 37 ? 17.700 -16.750 -13.866 1.00 25.00 37 THR A C 4
ATOM 3470 O O . THR A 1 37 ? 17.270 -17.894 -13.948 1.00 25.00 37 THR A O 4
ATOM 3481 N N . VAL A 1 38 ? 18.973 -16.499 -13.579 1.00 25.00 38 VAL A N 4
ATOM 3482 C CA . VAL A 1 38 ? 19.934 -17.578 -13.313 1.00 25.00 38 VAL A CA 4
ATOM 3483 C C . VAL A 1 38 ? 19.584 -18.273 -11.991 1.00 25.00 38 VAL A C 4
ATOM 3484 O O . VAL A 1 38 ? 19.979 -19.418 -11.741 1.00 25.00 38 VAL A O 4
ATOM 3497 N N . GLY A 1 39 ? 18.826 -17.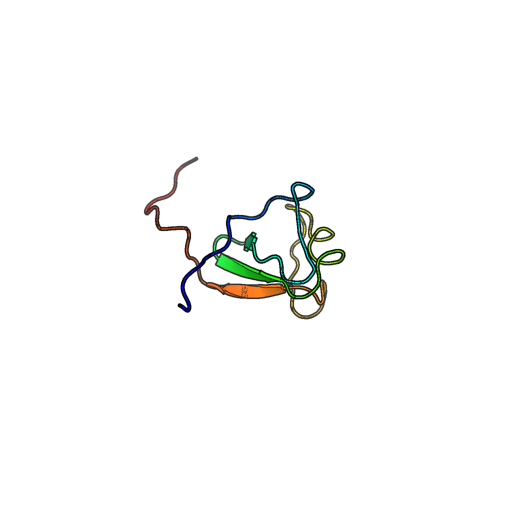581 -11.151 1.00 25.00 39 GLY A N 4
ATOM 3498 C CA . GLY A 1 39 ? 18.408 -18.127 -9.872 1.00 25.00 39 GLY A CA 4
ATOM 3499 C C . GLY A 1 39 ? 17.362 -19.220 -9.999 1.00 25.00 39 GLY A C 4
ATOM 3500 O O . GLY A 1 39 ? 16.206 -19.012 -9.667 1.00 25.00 39 GLY A O 4
ATOM 3504 N N . GLY A 1 40 ? 17.767 -20.382 -10.491 1.00 25.00 40 GLY A N 4
ATOM 3505 C CA . GLY A 1 40 ? 16.846 -21.498 -10.641 1.00 25.00 40 GLY A CA 4
ATOM 3506 C C . GLY A 1 40 ? 16.322 -21.987 -9.298 1.00 25.00 40 GLY A C 4
ATOM 3507 O O . GLY A 1 40 ? 16.917 -21.699 -8.265 1.00 25.00 40 GLY A O 4
ATOM 3511 N N . PRO A 1 41 ? 15.224 -22.762 -9.271 1.00 25.00 41 PRO A N 4
ATOM 3512 C CA . PRO A 1 41 ? 14.598 -23.201 -8.016 1.00 25.00 41 PRO A CA 4
ATOM 3513 C C . PRO A 1 41 ? 15.362 -24.315 -7.307 1.00 25.00 41 PRO A C 4
ATOM 3514 O O . PRO A 1 41 ? 15.085 -24.639 -6.159 1.00 25.00 41 PRO A O 4
ATOM 3525 N N . TYR A 1 42 ? 16.334 -24.891 -7.998 1.00 25.00 42 TYR A N 4
ATOM 3526 C CA . TYR A 1 42 ? 17.187 -25.918 -7.416 1.00 25.00 42 TYR A CA 4
ATOM 3527 C C . TYR A 1 42 ? 18.397 -25.249 -6.770 1.00 25.00 42 TYR A C 4
ATOM 3528 O O . TYR A 1 42 ? 19.139 -25.875 -6.014 1.00 25.00 42 TYR A O 4
ATOM 3546 N N . ALA A 1 43 ? 18.600 -23.975 -7.080 1.00 25.00 43 ALA A N 4
ATOM 3547 C CA . ALA A 1 43 ? 19.702 -23.230 -6.52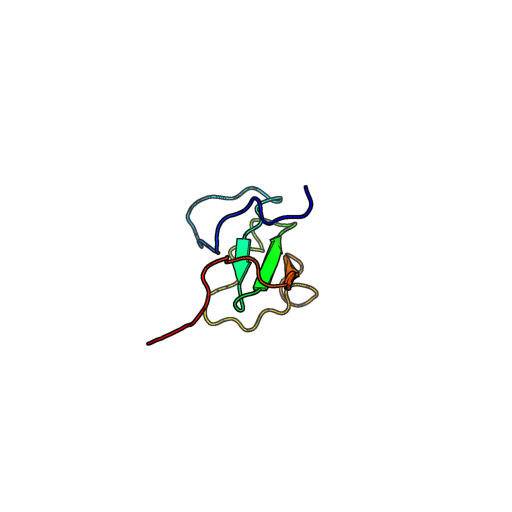4 1.00 25.00 43 ALA A CA 4
ATOM 3548 C C . ALA A 1 43 ? 19.270 -22.617 -5.182 1.00 25.00 43 ALA A C 4
ATOM 3549 O O . ALA A 1 43 ? 18.159 -22.113 -5.065 1.00 25.00 43 ALA A O 4
ATOM 3556 N N . PRO A 1 44 ? 20.150 -22.629 -4.162 1.00 25.00 44 PRO A N 4
ATOM 3557 C CA . PRO A 1 44 ? 19.718 -22.024 -2.891 1.00 25.00 44 PRO A CA 4
ATOM 3558 C C . PRO A 1 44 ? 19.561 -20.498 -2.956 1.00 25.00 44 PRO A C 4
ATOM 3559 O O . PRO A 1 44 ? 18.720 -19.923 -2.273 1.00 25.00 44 PRO A O 4
ATOM 3570 N N . GLY A 1 45 ? 20.365 -19.860 -3.798 1.00 25.00 45 GLY A N 4
ATOM 3571 C CA . GLY A 1 45 ? 20.280 -18.421 -3.999 1.00 25.00 45 GLY A CA 4
ATOM 3572 C C . GLY A 1 45 ? 20.714 -17.548 -2.830 1.00 25.00 45 GLY A C 4
ATOM 3573 O O . GLY A 1 45 ? 20.963 -18.011 -1.728 1.00 25.00 45 GLY A O 4
ATOM 3577 N N . THR A 1 46 ? 20.809 -16.252 -3.108 1.00 25.00 46 THR A N 4
ATOM 3578 C CA . THR A 1 46 ? 21.151 -15.235 -2.101 1.00 25.00 46 THR A CA 4
ATOM 3579 C C . THR A 1 46 ? 20.957 -13.843 -2.697 1.00 25.00 46 THR A C 4
ATOM 3580 O O . THR A 1 46 ? 20.499 -12.934 -2.030 1.00 25.00 46 THR A O 4
ATOM 3591 N N . GLY A 1 47 ? 21.302 -13.697 -3.974 1.00 25.00 47 GLY A N 4
ATOM 3592 C CA . GLY A 1 47 ? 21.147 -12.440 -4.679 1.00 25.00 47 GLY A CA 4
ATOM 3593 C C . GLY A 1 47 ? 22.330 -11.518 -4.576 1.00 25.00 47 GLY A C 4
ATOM 3594 O O . GLY A 1 47 ? 22.666 -10.762 -5.477 1.00 25.00 47 GLY A O 4
ATOM 3598 N N . TRP A 1 48 ? 22.942 -11.620 -3.421 1.00 25.00 48 TRP A N 4
ATOM 3599 C CA . TRP A 1 48 ? 23.923 -10.684 -2.921 1.00 25.00 48 TRP A CA 4
ATOM 3600 C C . TRP A 1 48 ? 25.324 -10.937 -3.425 1.00 25.00 48 TRP A C 4
ATOM 3601 O O . TRP A 1 48 ? 26.073 -10.010 -3.692 1.00 25.00 48 TRP A O 4
ATOM 3622 N N . ALA A 1 49 ? 25.670 -12.206 -3.549 1.00 25.00 49 ALA A N 4
ATOM 3623 C CA . ALA A 1 49 ? 27.007 -12.587 -3.989 1.00 25.00 49 ALA A CA 4
ATOM 3624 C C . ALA A 1 49 ? 26.976 -13.503 -5.206 1.00 25.00 49 ALA A C 4
ATOM 3625 O O . ALA A 1 49 ? 27.709 -13.298 -6.154 1.00 25.00 49 ALA A O 4
ATOM 3632 N N . TRP A 1 50 ? 26.159 -14.544 -5.154 1.00 25.00 50 TRP A N 4
ATOM 3633 C CA . TRP A 1 50 ? 26.185 -15.560 -6.206 1.00 25.00 50 TRP A CA 4
ATOM 3634 C C . TRP A 1 50 ? 25.483 -15.102 -7.474 1.00 25.00 50 TRP A C 4
ATOM 3635 O O . TRP A 1 50 ? 25.894 -15.419 -8.576 1.00 25.00 50 TRP A O 4
ATOM 3656 N N . ALA A 1 51 ? 24.383 -14.390 -7.287 1.00 25.00 51 ALA A N 4
ATOM 3657 C CA . ALA A 1 51 ? 23.577 -13.902 -8.397 1.00 25.00 51 ALA A CA 4
ATOM 3658 C C . ALA A 1 51 ? 24.053 -12.529 -8.869 1.00 25.00 51 ALA A C 4
ATOM 3659 O O . ALA A 1 51 ? 23.949 -12.195 -10.040 1.00 25.00 51 ALA A O 4
ATOM 3666 N N . ASN A 1 52 ? 24.465 -11.717 -7.896 1.00 25.00 52 ASN A N 4
ATOM 3667 C CA . ASN A 1 52 ? 24.799 -10.300 -8.099 1.00 25.00 52 ASN A CA 4
ATOM 3668 C C . ASN A 1 52 ? 23.634 -9.560 -8.779 1.00 25.00 52 ASN A C 4
ATOM 3669 O O . ASN A 1 52 ? 23.834 -8.639 -9.559 1.00 25.00 52 ASN A O 4
ATOM 3680 N N . ALA A 1 53 ? 22.417 -10.001 -8.477 1.00 25.00 53 ALA A N 4
ATOM 3681 C CA . ALA A 1 53 ? 21.212 -9.433 -9.082 1.00 25.00 53 ALA A CA 4
ATOM 3682 C C . ALA A 1 53 ? 20.202 -8.901 -8.081 1.00 25.00 53 ALA A C 4
ATOM 3683 O O . ALA A 1 53 ? 19.654 -7.847 -8.321 1.00 25.00 53 ALA A O 4
ATOM 3690 N N . TRP A 1 54 ? 19.876 -9.644 -7.026 1.00 25.00 54 TRP A N 4
ATOM 3691 C CA . TRP A 1 54 ? 18.749 -9.242 -6.178 1.00 25.00 54 TRP A CA 4
ATOM 3692 C C . TRP A 1 54 ? 19.026 -8.953 -4.727 1.00 25.00 54 TRP A C 4
ATOM 3693 O O . TRP A 1 54 ? 19.964 -9.461 -4.124 1.00 25.00 54 TRP A O 4
ATOM 3714 N N . GLU A 1 55 ? 18.126 -8.169 -4.159 1.00 25.00 55 GLU A N 4
ATOM 3715 C CA . GLU A 1 55 ? 18.122 -7.892 -2.740 1.00 25.00 55 GLU A CA 4
ATOM 3716 C C . GLU A 1 55 ? 16.842 -8.454 -2.179 1.00 25.00 55 GLU A C 4
ATOM 3717 O O . GLU A 1 55 ? 15.748 -8.077 -2.607 1.00 25.00 55 GLU A O 4
ATOM 3729 N N . LEU A 1 56 ? 16.981 -9.370 -1.241 1.00 25.00 56 LEU A N 4
ATOM 3730 C CA . LEU A 1 56 ? 15.862 -9.976 -0.590 1.00 25.00 56 LEU A CA 4
ATOM 3731 C C . LEU A 1 56 ? 15.421 -9.077 0.573 1.00 25.00 56 LEU A C 4
ATOM 3732 O O . LEU A 1 56 ? 16.195 -8.837 1.496 1.00 25.00 56 LEU A O 4
ATOM 3748 N N . VAL A 1 57 ? 14.223 -8.506 0.478 1.00 25.00 57 VAL A N 4
ATOM 3749 C CA . VAL A 1 57 ? 13.729 -7.588 1.475 1.00 25.00 57 VAL A CA 4
ATOM 3750 C C . VAL A 1 57 ? 12.606 -8.079 2.415 1.00 25.00 57 VAL A C 4
ATOM 3751 O O . VAL A 1 57 ? 12.833 -8.288 3.598 1.00 25.00 57 VAL A O 4
ATOM 3764 N N . ARG A 1 58 ? 11.396 -8.238 1.885 1.00 25.00 58 ARG A N 4
ATOM 3765 C CA . ARG A 1 58 ? 10.198 -8.574 2.687 1.00 25.00 58 ARG A CA 4
ATOM 3766 C C . ARG A 1 58 ? 8.994 -8.980 1.883 1.00 25.00 58 ARG A C 4
ATOM 3767 O O . ARG A 1 58 ? 8.886 -8.664 0.723 1.00 25.00 58 ARG A O 4
ATOM 3788 N N . SER A 1 59 ? 8.092 -9.698 2.520 1.00 25.00 59 SER A N 4
ATOM 3789 C CA . SER A 1 59 ? 6.931 -10.253 1.840 1.00 25.00 59 SER A CA 4
ATOM 3790 C C . SER A 1 59 ? 5.835 -9.274 1.507 1.00 25.00 59 SER A C 4
ATOM 3791 O O . SER A 1 59 ? 5.570 -8.346 2.274 1.00 25.00 59 SER A O 4
ATOM 3799 N N . CYS A 1 60 ? 5.118 -9.557 0.426 1.00 25.00 60 CYS A N 4
ATOM 3800 C CA . CYS A 1 60 ? 3.927 -8.799 0.104 1.00 25.00 60 CYS A CA 4
ATOM 3801 C C . CYS A 1 60 ? 2.759 -9.649 -0.381 1.00 25.00 60 CYS A C 4
ATOM 3802 O O . CYS A 1 60 ? 1.824 -9.157 -0.996 1.00 25.00 60 CYS A O 4
ATOM 3809 N N . GLN A 1 61 ? 2.768 -10.913 0.017 1.00 25.00 61 GLN A N 4
ATOM 3810 C CA . GLN A 1 61 ? 1.621 -11.803 -0.231 1.00 25.00 61 GLN A CA 4
ATOM 3811 C C . GLN A 1 61 ? 0.493 -11.524 0.780 1.00 25.00 61 GLN A C 4
ATOM 3812 O O . GLN A 1 61 ? -0.614 -12.036 0.644 1.00 25.00 61 GLN A O 4
ATOM 3826 N N . ALA A 1 62 ? 0.808 -10.690 1.773 1.00 25.00 62 ALA A N 4
ATOM 3827 C CA . ALA A 1 62 ? -0.125 -10.229 2.817 1.00 25.00 62 ALA A CA 4
ATOM 3828 C C . ALA A 1 62 ? -0.691 -11.326 3.750 1.00 25.00 62 ALA A C 4
ATOM 3829 O O . ALA A 1 62 ? -0.533 -12.530 3.526 1.00 25.00 62 ALA A O 4
ATOM 3836 N N . HIS A 1 63 ? -1.330 -10.883 4.830 1.00 25.00 63 HIS A N 4
ATOM 3837 C CA . HIS A 1 63 ? -1.943 -11.787 5.809 1.00 25.00 63 HIS A CA 4
ATOM 3838 C C . HIS A 1 63 ? -2.910 -11.023 6.703 1.00 25.00 63 HIS A C 4
ATOM 3839 O O . HIS A 1 63 ? -2.774 -9.819 6.880 1.00 25.00 63 HIS A O 4
ATOM 3854 N N . HIS A 1 64 ? -3.862 -11.731 7.297 1.00 25.00 64 HIS A N 4
ATOM 3855 C CA . HIS A 1 64 ? -4.817 -11.138 8.240 1.00 25.00 64 HIS A CA 4
ATOM 3856 C C . HIS A 1 64 ? -5.258 -12.289 9.136 1.00 25.00 64 HIS A C 4
ATOM 3857 O O . HIS A 1 64 ? -5.020 -13.436 8.782 1.00 25.00 64 HIS A O 4
ATOM 3872 N N . HIS A 1 65 ? -5.877 -12.011 10.279 1.00 25.00 65 HIS A N 4
ATOM 3873 C CA . HIS A 1 65 ? -6.351 -13.080 11.173 1.00 25.00 65 HIS A CA 4
ATOM 3874 C C . HIS A 1 65 ? -7.566 -12.642 11.990 1.00 25.00 65 HIS A C 4
ATOM 3875 O O . HIS A 1 65 ? -7.633 -11.501 12.434 1.00 25.00 65 HIS A O 4
ATOM 3890 N N . HIS A 1 66 ? -8.508 -13.556 12.195 1.00 25.00 66 HIS A N 4
ATOM 3891 C CA . HIS A 1 66 ? -9.722 -13.297 12.987 1.00 25.00 66 HIS A CA 4
ATOM 3892 C C . HIS A 1 66 ? -10.201 -14.623 13.578 1.00 25.00 66 HIS A C 4
ATOM 3893 O O . HIS A 1 66 ? -10.621 -15.497 12.834 1.00 25.00 66 HIS A O 4
ATOM 3908 N N . HIS A 1 67 ? -10.108 -14.792 14.893 1.00 25.00 67 HIS A N 4
ATOM 3909 C CA . HIS A 1 67 ? -10.577 -16.031 15.531 1.00 25.00 67 HIS A CA 4
ATOM 3910 C C . HIS A 1 67 ? -12.101 -16.011 15.531 1.00 25.00 67 HIS A C 4
ATOM 3911 O O . HIS A 1 67 ? -12.687 -14.938 15.435 1.00 25.00 67 HIS A O 4
ATOM 3926 N N . HIS A 1 68 ? -12.733 -17.173 15.646 1.00 25.00 68 HIS A N 4
ATOM 3927 C CA . HIS A 1 68 ? -14.192 -17.237 15.776 1.00 25.00 68 HIS A CA 4
ATOM 3928 C C . HIS A 1 68 ? -14.513 -16.558 17.095 1.00 25.00 68 HIS A C 4
ATOM 3929 O O . HIS A 1 68 ? -15.464 -15.763 17.150 1.00 25.00 68 HIS A O 4
ATOM 3945 N N . MET A 1 1 ? 5.737 6.034 0.471 1.00 25.00 1 MET A N 5
ATOM 3946 C CA . MET A 1 1 ? 6.464 4.793 0.867 1.00 25.00 1 MET A CA 5
ATOM 3947 C C . MET A 1 1 ? 6.488 3.807 -0.281 1.00 25.00 1 MET A C 5
ATOM 3948 O O . MET A 1 1 ? 5.508 3.697 -1.008 1.00 25.00 1 MET A O 5
ATOM 3964 N N . GLY A 1 2 ? 7.595 3.095 -0.450 1.00 25.00 2 GLY A N 5
ATOM 3965 C CA . GLY A 1 2 ? 7.702 2.116 -1.521 1.00 25.00 2 GLY A CA 5
ATOM 3966 C C . GLY A 1 2 ? 7.002 0.815 -1.178 1.00 25.00 2 GLY A C 5
ATOM 3967 O O . GLY A 1 2 ? 7.546 -0.016 -0.453 1.00 25.00 2 GLY A O 5
ATOM 3971 N N . ASN A 1 3 ? 5.790 0.644 -1.687 1.00 25.00 3 ASN A N 5
ATOM 3972 C CA . ASN A 1 3 ? 5.029 -0.590 -1.487 1.00 25.00 3 ASN A CA 5
ATOM 3973 C C . ASN A 1 3 ? 5.692 -1.717 -2.266 1.00 25.00 3 ASN A C 5
ATOM 3974 O O . ASN A 1 3 ? 6.465 -1.467 -3.183 1.00 25.00 3 ASN A O 5
ATOM 3985 N N . CYS A 1 4 ? 5.357 -2.949 -1.921 1.00 25.00 4 CYS A N 5
ATOM 3986 C CA . CYS A 1 4 ? 5.809 -4.109 -2.678 1.00 25.00 4 CYS A CA 5
ATOM 3987 C C . CYS A 1 4 ? 4.994 -4.163 -3.964 1.00 25.00 4 CYS A C 5
ATOM 3988 O O . CYS A 1 4 ? 3.771 -3.987 -3.933 1.00 25.00 4 CYS A O 5
ATOM 3995 N N . ILE A 1 5 ? 5.673 -4.322 -5.089 1.00 25.00 5 ILE A N 5
ATOM 3996 C CA . ILE A 1 5 ? 5.029 -4.279 -6.395 1.00 25.00 5 ILE A CA 5
ATOM 3997 C C . ILE A 1 5 ? 5.078 -5.580 -7.200 1.00 25.00 5 ILE A C 5
ATOM 3998 O O . ILE A 1 5 ? 4.265 -5.766 -8.100 1.00 25.00 5 ILE A O 5
ATOM 4014 N N . SER A 1 6 ? 6.063 -6.430 -6.945 1.00 25.00 6 SER A N 5
ATOM 4015 C CA . SER A 1 6 ? 6.315 -7.567 -7.819 1.00 25.00 6 SER A CA 5
ATOM 4016 C C . SER A 1 6 ? 5.801 -8.929 -7.330 1.00 25.00 6 SER A C 5
ATOM 4017 O O . SER A 1 6 ? 5.773 -9.199 -6.120 1.00 25.00 6 SER A O 5
ATOM 4025 N N . PRO A 1 7 ? 5.374 -9.804 -8.267 1.00 25.00 7 PRO A N 5
ATOM 4026 C CA . PRO A 1 7 ? 4.877 -11.133 -7.897 1.00 25.00 7 PRO A CA 5
ATOM 4027 C C . PRO A 1 7 ? 6.001 -12.098 -7.539 1.00 25.00 7 PRO A C 5
ATOM 4028 O O . PRO A 1 7 ? 7.177 -11.754 -7.612 1.00 25.00 7 PRO A O 5
ATOM 4039 N N . VAL A 1 8 ? 5.627 -13.319 -7.180 1.00 25.00 8 VAL A N 5
ATOM 4040 C CA . VAL A 1 8 ? 6.596 -14.370 -6.887 1.00 25.00 8 VAL A CA 5
ATOM 4041 C C . VAL A 1 8 ? 7.402 -14.674 -8.144 1.00 25.00 8 VAL A C 5
ATOM 4042 O O . VAL A 1 8 ? 7.005 -14.353 -9.261 1.00 25.00 8 VAL A O 5
ATOM 4055 N N . TYR A 1 9 ? 8.551 -15.274 -7.924 1.00 25.00 9 TYR A N 5
ATOM 4056 C CA . TYR A 1 9 ? 9.502 -15.583 -8.976 1.00 25.00 9 TYR A CA 5
ATOM 4057 C C . TYR A 1 9 ? 8.945 -16.504 -10.047 1.00 25.00 9 TYR A C 5
ATOM 4058 O O . TYR A 1 9 ? 8.584 -17.644 -9.772 1.00 25.00 9 TYR A O 5
ATOM 4076 N N . VAL A 1 10 ? 8.942 -16.001 -11.273 1.00 25.00 10 VAL A N 5
ATOM 4077 C CA . VAL A 1 10 ? 8.617 -16.787 -12.443 1.00 25.00 10 VAL A CA 5
ATOM 4078 C C . VAL A 1 10 ? 9.800 -16.779 -13.391 1.00 25.00 10 VAL A C 5
ATOM 4079 O O . VAL A 1 10 ? 10.130 -15.759 -14.005 1.00 25.00 10 VAL A O 5
ATOM 4092 N N . ASP A 1 11 ? 10.466 -17.906 -13.506 1.00 25.00 11 ASP A N 5
ATOM 4093 C CA . ASP A 1 11 ? 11.567 -18.007 -14.403 1.00 25.00 11 ASP A CA 5
ATOM 4094 C C . ASP A 1 11 ? 11.037 -18.124 -15.817 1.00 25.00 11 ASP A C 5
ATOM 4095 O O . ASP A 1 11 ? 10.082 -18.838 -16.095 1.00 25.00 11 ASP A O 5
ATOM 4104 N N . GLY A 1 12 ? 11.623 -17.339 -16.703 1.00 25.00 12 GLY A N 5
ATOM 4105 C CA . GLY A 1 12 ? 11.253 -17.381 -18.103 1.00 25.00 12 GLY A CA 5
ATOM 4106 C C . GLY A 1 12 ? 10.006 -16.636 -18.506 1.00 25.00 12 GLY A C 5
ATOM 4107 O O . GLY A 1 12 ? 9.816 -16.377 -19.686 1.00 25.00 12 GLY A O 5
ATOM 4111 N N . SER A 1 13 ? 9.131 -16.329 -17.561 1.00 25.00 13 SER A N 5
ATOM 4112 C CA . SER A 1 13 ? 7.831 -15.767 -17.933 1.00 25.00 13 SER A CA 5
ATOM 4113 C C . SER A 1 13 ? 7.911 -14.353 -18.507 1.00 25.00 13 SER A C 5
ATOM 4114 O O . SER A 1 13 ? 7.520 -14.118 -19.650 1.00 25.00 13 SER A O 5
ATOM 4122 N N . SER A 1 14 ? 8.387 -13.407 -17.709 1.00 25.00 14 SER A N 5
ATOM 4123 C CA . SER A 1 14 ? 8.441 -12.035 -18.100 1.00 25.00 14 SER A CA 5
ATOM 4124 C C . SER A 1 14 ? 9.436 -11.192 -17.304 1.00 25.00 14 SER A C 5
ATOM 4125 O O . SER A 1 14 ? 9.229 -10.943 -16.116 1.00 25.00 14 SER A O 5
ATOM 4133 N N . TYR A 1 15 ? 10.502 -10.732 -17.945 1.00 25.00 15 TYR A N 5
ATOM 4134 C CA . TYR A 1 15 ? 11.466 -9.871 -17.274 1.00 25.00 15 TYR A CA 5
ATOM 4135 C C . TYR A 1 15 ? 12.221 -8.923 -18.200 1.00 25.00 15 TYR A C 5
ATOM 4136 O O . TYR A 1 15 ? 12.217 -9.053 -19.420 1.00 25.00 15 TYR A O 5
ATOM 4154 N N . ALA A 1 16 ? 12.877 -7.974 -17.553 1.00 25.00 16 ALA A N 5
ATOM 4155 C CA . ALA A 1 16 ? 13.752 -6.992 -18.138 1.00 25.00 16 ALA A CA 5
ATOM 4156 C C . ALA A 1 16 ? 14.840 -6.972 -17.072 1.00 25.00 16 ALA A C 5
ATOM 4157 O O . ALA A 1 16 ? 14.714 -7.696 -16.095 1.00 25.00 16 ALA A O 5
ATOM 4164 N N . ASN A 1 17 ? 15.850 -6.125 -17.182 1.00 25.00 17 ASN A N 5
ATOM 4165 C CA . ASN A 1 17 ? 16.856 -6.054 -16.114 1.00 25.00 17 ASN A CA 5
ATOM 4166 C C . ASN A 1 17 ? 16.227 -5.550 -14.816 1.00 25.00 17 ASN A C 5
ATOM 4167 O O . ASN A 1 17 ? 16.653 -5.894 -13.739 1.00 25.00 17 ASN A O 5
ATOM 4178 N N . ASN A 1 18 ? 15.197 -4.735 -14.968 1.00 25.00 18 ASN A N 5
ATOM 4179 C CA . ASN A 1 18 ? 14.499 -4.100 -13.849 1.00 25.00 18 ASN A CA 5
ATOM 4180 C C . ASN A 1 18 ? 13.437 -4.985 -13.207 1.00 25.00 18 ASN A C 5
ATOM 4181 O O . ASN A 1 18 ? 12.777 -4.579 -12.262 1.00 25.00 18 ASN A O 5
ATOM 4192 N N . ALA A 1 19 ? 13.203 -6.143 -13.797 1.00 25.00 19 ALA A N 5
ATOM 4193 C CA . ALA A 1 19 ? 12.180 -7.079 -13.309 1.00 25.00 19 ALA A CA 5
ATOM 4194 C C . ALA A 1 19 ? 12.410 -7.450 -11.862 1.00 25.00 19 ALA A C 5
ATOM 4195 O O . ALA A 1 19 ? 13.374 -8.100 -11.578 1.00 25.00 19 ALA A O 5
ATOM 4202 N N . LEU A 1 20 ? 11.473 -7.178 -10.976 1.00 25.00 20 LEU A N 5
ATOM 4203 C CA . LEU A 1 20 ? 11.585 -7.677 -9.623 1.00 25.00 20 LEU A CA 5
ATOM 4204 C C . LEU A 1 20 ? 10.772 -8.949 -9.539 1.00 25.00 20 LEU A C 5
ATOM 4205 O O . LEU A 1 20 ? 9.831 -9.151 -10.305 1.00 25.00 20 LEU A O 5
ATOM 4221 N N . VAL A 1 21 ? 11.130 -9.787 -8.588 1.00 25.00 21 VAL A N 5
ATOM 4222 C CA . VAL A 1 21 ? 10.432 -11.007 -8.295 1.00 25.00 21 VAL A CA 5
ATOM 4223 C C . VAL A 1 21 ? 10.339 -11.036 -6.791 1.00 25.00 21 VAL A C 5
ATOM 4224 O O . VAL A 1 21 ? 10.647 -10.053 -6.129 1.00 25.00 21 VAL A O 5
ATOM 4237 N N . GLN A 1 22 ? 9.909 -12.146 -6.244 1.00 25.00 22 GLN A N 5
ATOM 4238 C CA . GLN A 1 22 ? 9.811 -12.312 -4.822 1.00 25.00 22 GLN A CA 5
ATOM 4239 C C . GLN A 1 22 ? 10.127 -13.761 -4.510 1.00 25.00 22 GLN A C 5
ATOM 4240 O O . GLN A 1 22 ? 9.615 -14.672 -5.169 1.00 25.00 22 GLN A O 5
ATOM 4254 N N . ASN A 1 23 ? 10.984 -13.978 -3.527 1.00 25.00 23 ASN A N 5
ATOM 4255 C CA . ASN A 1 23 ? 11.270 -15.304 -3.043 1.00 25.00 23 ASN A CA 5
ATOM 4256 C C . ASN A 1 23 ? 11.530 -15.315 -1.552 1.00 25.00 23 ASN A C 5
ATOM 4257 O O . ASN A 1 23 ? 11.722 -14.272 -0.952 1.00 25.00 23 ASN A O 5
ATOM 4268 N N . ASN A 1 24 ? 11.343 -16.487 -0.949 1.00 25.00 24 ASN A N 5
ATOM 4269 C CA . ASN A 1 24 ? 11.221 -16.635 0.516 1.00 25.00 24 ASN A CA 5
ATOM 4270 C C . ASN A 1 24 ? 10.006 -15.820 0.995 1.00 25.00 24 ASN A C 5
ATOM 4271 O O . ASN A 1 24 ? 9.934 -15.408 2.146 1.00 25.00 24 ASN A O 5
ATOM 4282 N N . GLY A 1 25 ? 9.093 -15.533 0.068 1.00 25.00 25 GLY A N 5
ATOM 4283 C CA . GLY A 1 25 ? 7.920 -14.712 0.351 1.00 25.00 25 GLY A CA 5
ATOM 4284 C C . GLY A 1 25 ? 8.225 -13.226 0.462 1.00 25.00 25 GLY A C 5
ATOM 4285 O O . GLY A 1 25 ? 7.322 -12.403 0.591 1.00 25.00 25 GLY A O 5
ATOM 4289 N N . SER A 1 26 ? 9.508 -12.906 0.400 1.00 25.00 26 SER A N 5
ATOM 4290 C CA . SER A 1 26 ? 10.079 -11.603 0.609 1.00 25.00 26 SER A CA 5
ATOM 4291 C C . SER A 1 26 ? 10.426 -11.138 -0.791 1.00 25.00 26 SER A C 5
ATOM 4292 O O . SER A 1 26 ? 10.408 -11.922 -1.712 1.00 25.00 26 SER A O 5
ATOM 4300 N N . GLU A 1 27 ? 10.719 -9.879 -0.986 1.00 25.00 27 GLU A N 5
ATOM 4301 C CA . GLU A 1 27 ? 10.907 -9.378 -2.323 1.00 25.00 27 GLU A CA 5
ATOM 4302 C C . GLU A 1 27 ? 12.322 -9.432 -2.795 1.00 25.00 27 GLU A C 5
ATOM 4303 O O . GLU A 1 27 ? 13.245 -9.183 -2.039 1.00 25.00 27 GLU A O 5
ATOM 4315 N N . TYR A 1 28 ? 12.466 -9.733 -4.073 1.00 25.00 28 TYR A N 5
ATOM 4316 C CA . TYR A 1 28 ? 13.741 -9.766 -4.741 1.00 25.00 28 TYR A CA 5
ATOM 4317 C C . TYR A 1 28 ? 13.818 -8.622 -5.696 1.00 25.00 28 TYR A C 5
ATOM 4318 O O . TYR A 1 28 ? 13.139 -8.591 -6.721 1.00 25.00 28 TYR A O 5
ATOM 4336 N N . ARG A 1 29 ? 14.712 -7.703 -5.407 1.00 25.00 29 ARG A N 5
ATOM 4337 C CA . ARG A 1 29 ? 14.868 -6.553 -6.262 1.00 25.00 29 ARG A CA 5
ATOM 4338 C C . ARG A 1 29 ? 15.900 -6.810 -7.303 1.00 25.00 29 ARG A C 5
ATOM 4339 O O . ARG A 1 29 ? 17.071 -6.627 -7.057 1.00 25.00 29 ARG A O 5
ATOM 4360 N N . CYS A 1 30 ? 15.460 -7.315 -8.437 1.00 25.00 30 CYS A N 5
ATOM 4361 C CA . CYS A 1 30 ? 16.381 -7.777 -9.447 1.00 25.00 30 CYS A CA 5
ATOM 4362 C C . CYS A 1 30 ? 16.805 -6.599 -10.327 1.00 25.00 30 CYS A C 5
ATOM 4363 O O . CYS A 1 30 ? 15.968 -5.795 -10.731 1.00 25.00 30 CYS A O 5
ATOM 4370 N N . LEU A 1 31 ? 18.114 -6.448 -10.515 1.00 25.00 31 LEU A N 5
ATOM 4371 C CA . LEU A 1 31 ? 18.690 -5.278 -11.204 1.00 25.00 31 LEU A CA 5
ATOM 4372 C C . LEU A 1 31 ? 19.394 -5.674 -12.498 1.00 25.00 31 LEU A C 5
ATOM 4373 O O . LEU A 1 31 ? 19.554 -4.859 -13.413 1.00 25.00 31 LEU A O 5
ATOM 4389 N N . VAL A 1 32 ? 19.837 -6.921 -12.566 1.00 25.00 32 VAL A N 5
ATOM 4390 C CA . VAL A 1 32 ? 20.512 -7.440 -13.735 1.00 25.00 32 VAL A CA 5
ATOM 4391 C C . VAL A 1 32 ? 19.553 -8.420 -14.372 1.00 25.00 32 VAL A C 5
ATOM 4392 O O . VAL A 1 32 ? 18.753 -9.014 -13.691 1.00 25.00 32 VAL A O 5
ATOM 4405 N N . GLY A 1 33 ? 19.626 -8.580 -15.681 1.00 25.00 33 GLY A N 5
ATOM 4406 C CA . GLY A 1 33 ? 18.690 -9.429 -16.391 1.00 25.00 33 GLY A CA 5
ATOM 4407 C C . GLY A 1 33 ? 19.314 -10.731 -16.818 1.00 25.00 33 GLY A C 5
ATOM 4408 O O . GLY A 1 33 ? 18.734 -11.794 -16.647 1.00 25.00 33 GLY A O 5
ATOM 4412 N N . GLY A 1 34 ? 20.539 -10.645 -17.320 1.00 25.00 34 GLY A N 5
ATOM 4413 C CA . GLY A 1 34 ? 21.268 -11.833 -17.731 1.00 25.00 34 GLY A CA 5
ATOM 4414 C C . GLY A 1 34 ? 21.637 -12.700 -16.547 1.00 25.00 34 GLY A C 5
ATOM 4415 O O . GLY A 1 34 ? 22.013 -13.838 -16.712 1.00 25.00 34 GLY A O 5
ATOM 4419 N N . TRP A 1 35 ? 21.559 -12.136 -15.350 1.00 25.00 35 TRP A N 5
ATOM 4420 C CA . TRP A 1 35 ? 21.891 -12.846 -14.124 1.00 25.00 35 TRP A CA 5
ATOM 4421 C C . TRP A 1 35 ? 20.709 -13.189 -13.215 1.00 25.00 35 TRP A C 5
ATOM 4422 O O . TRP A 1 35 ? 20.820 -14.063 -12.376 1.00 25.00 35 TRP A O 5
ATOM 4443 N N . CYS A 1 36 ? 19.593 -12.485 -13.341 1.00 25.00 36 CYS A N 5
ATOM 4444 C CA . CYS A 1 36 ? 18.472 -12.689 -12.417 1.00 25.00 36 CYS A CA 5
ATOM 4445 C C . CYS A 1 36 ? 17.807 -14.042 -12.608 1.00 25.00 36 CYS A C 5
ATOM 4446 O O . CYS A 1 36 ? 17.781 -14.867 -11.706 1.00 25.00 36 CYS A O 5
ATOM 4453 N N . THR A 1 37 ? 17.295 -14.278 -13.802 1.00 25.00 37 THR A N 5
ATOM 4454 C CA . THR A 1 37 ? 16.599 -15.521 -14.104 1.00 25.00 37 THR A CA 5
ATOM 4455 C C . THR A 1 37 ? 17.559 -16.703 -14.177 1.00 25.00 37 THR A C 5
ATOM 4456 O O . THR A 1 37 ? 17.175 -17.859 -14.043 1.00 25.00 37 THR A O 5
ATOM 4467 N N . VAL A 1 38 ? 18.812 -16.390 -14.453 1.00 25.00 38 VAL A N 5
ATOM 4468 C CA . VAL A 1 38 ? 19.840 -17.387 -14.692 1.00 25.00 38 VAL A CA 5
ATOM 4469 C C . VAL A 1 38 ? 20.566 -17.807 -13.413 1.00 25.00 38 VAL A C 5
ATOM 4470 O O . VAL A 1 38 ? 21.225 -18.847 -13.371 1.00 25.00 38 VAL A O 5
ATOM 4483 N N . GLY A 1 39 ? 20.455 -16.980 -12.381 1.00 25.00 39 GLY A N 5
ATOM 4484 C CA . GLY A 1 39 ? 21.192 -17.170 -11.132 1.00 25.00 39 GLY A CA 5
ATOM 4485 C C . GLY A 1 39 ? 20.791 -18.321 -10.230 1.00 25.00 39 GLY A C 5
ATOM 4486 O O . GLY A 1 39 ? 20.639 -18.158 -9.020 1.00 25.00 39 GLY A O 5
ATOM 4490 N N . GLY A 1 40 ? 20.687 -19.502 -10.815 1.00 25.00 40 GLY A N 5
ATOM 4491 C CA . GLY A 1 40 ? 20.383 -20.707 -10.064 1.00 25.00 40 GLY A CA 5
ATOM 4492 C C . GLY A 1 40 ? 18.909 -20.929 -9.782 1.00 25.00 40 GLY A C 5
ATOM 4493 O O . GLY A 1 40 ? 18.476 -20.711 -8.663 1.00 25.00 40 GLY A O 5
ATOM 4497 N N . PRO A 1 41 ? 18.114 -21.410 -10.751 1.00 25.00 41 PRO A N 5
ATOM 4498 C CA . PRO A 1 41 ? 16.697 -21.647 -10.436 1.00 25.00 41 PRO A CA 5
ATOM 4499 C C . PRO A 1 41 ? 16.474 -22.851 -9.498 1.00 25.00 41 PRO A C 5
ATOM 4500 O O . PRO A 1 41 ? 15.426 -22.975 -8.888 1.00 25.00 41 PRO A O 5
ATOM 4511 N N . TYR A 1 42 ? 17.496 -23.691 -9.333 1.00 25.00 42 TYR A N 5
ATOM 4512 C CA . TYR A 1 42 ? 17.458 -24.815 -8.401 1.00 25.00 42 TYR A CA 5
ATOM 4513 C C . TYR A 1 42 ? 18.137 -24.418 -7.075 1.00 25.00 42 TYR A C 5
ATOM 4514 O O . TYR A 1 42 ? 18.186 -25.202 -6.132 1.00 25.00 42 TYR A O 5
ATOM 4532 N N . ALA A 1 43 ? 18.729 -23.232 -7.044 1.00 25.00 43 ALA A N 5
ATOM 4533 C CA . ALA A 1 43 ? 19.467 -22.772 -5.894 1.00 25.00 43 ALA A CA 5
ATOM 4534 C C . ALA A 1 43 ? 18.527 -22.060 -4.915 1.00 25.00 43 ALA A C 5
ATOM 4535 O O . ALA A 1 43 ? 17.536 -21.480 -5.327 1.00 25.00 43 ALA A O 5
ATOM 4542 N N . PRO A 1 44 ? 18.876 -22.030 -3.614 1.00 25.00 44 PRO A N 5
ATOM 4543 C CA . PRO A 1 44 ? 18.039 -21.259 -2.678 1.00 25.00 44 PRO A CA 5
ATOM 4544 C C . PRO A 1 44 ? 18.087 -19.751 -2.936 1.00 25.00 44 PRO A C 5
ATOM 4545 O O . PRO A 1 44 ? 17.148 -19.019 -2.629 1.00 25.00 44 PRO A O 5
ATOM 4556 N N . GLY A 1 45 ? 19.201 -19.300 -3.491 1.00 25.00 45 GLY A N 5
ATOM 4557 C CA . GLY A 1 45 ? 19.391 -17.895 -3.783 1.00 25.00 45 GLY A CA 5
ATOM 4558 C C . GLY A 1 45 ? 19.665 -17.028 -2.567 1.00 25.00 45 GLY A C 5
ATOM 4559 O O . GLY A 1 45 ? 19.566 -17.457 -1.427 1.00 25.00 45 GLY A O 5
ATOM 4563 N N . THR A 1 46 ? 20.036 -15.785 -2.844 1.00 25.00 46 THR A N 5
ATOM 4564 C CA . THR A 1 46 ? 20.300 -14.774 -1.808 1.00 25.00 46 THR A CA 5
ATOM 4565 C C . THR A 1 46 ? 20.403 -13.426 -2.512 1.00 25.00 46 THR A C 5
ATOM 4566 O O . THR A 1 46 ? 19.942 -12.410 -2.019 1.00 25.00 46 THR A O 5
ATOM 4577 N N . GLY A 1 47 ? 20.955 -13.458 -3.723 1.00 25.00 47 GLY A N 5
ATOM 4578 C CA . GLY A 1 47 ? 20.983 -12.301 -4.588 1.00 25.00 47 GLY A CA 5
ATOM 4579 C C . GLY A 1 47 ? 22.218 -11.460 -4.506 1.00 25.00 47 GLY A C 5
ATOM 4580 O O . GLY A 1 47 ? 22.670 -10.851 -5.465 1.00 25.00 47 GLY A O 5
ATOM 4584 N N . TRP A 1 48 ? 22.735 -11.447 -3.304 1.00 25.00 48 TRP A N 5
ATOM 4585 C CA . TRP A 1 48 ? 23.775 -10.536 -2.882 1.00 25.00 48 TRP A CA 5
ATOM 4586 C C . TRP A 1 48 ? 25.133 -10.962 -3.383 1.00 25.00 48 TRP A C 5
ATOM 4587 O O . TRP A 1 48 ? 25.927 -10.154 -3.845 1.00 25.00 48 TRP A O 5
ATOM 4608 N N . ALA A 1 49 ? 25.395 -12.253 -3.254 1.00 25.00 49 ALA A N 5
ATOM 4609 C CA . ALA A 1 49 ? 26.704 -12.804 -3.597 1.00 25.00 49 ALA A CA 5
ATOM 4610 C C . ALA A 1 49 ? 26.637 -13.878 -4.678 1.00 25.00 49 ALA A C 5
ATOM 4611 O O . ALA A 1 49 ? 27.432 -13.877 -5.598 1.00 25.00 49 ALA A O 5
ATOM 4618 N N . TRP A 1 50 ? 25.713 -14.818 -4.540 1.00 25.00 50 TRP A N 5
ATOM 4619 C CA . TRP A 1 50 ? 25.650 -15.946 -5.467 1.00 25.00 50 TRP A CA 5
ATOM 4620 C C . TRP A 1 50 ? 25.143 -15.501 -6.835 1.00 25.00 50 TRP A C 5
ATOM 4621 O O . TRP A 1 50 ? 25.614 -15.948 -7.864 1.00 25.00 50 TRP A O 5
ATOM 4642 N N . ALA A 1 51 ? 24.138 -14.640 -6.807 1.00 25.00 51 ALA A N 5
ATOM 4643 C CA . ALA A 1 51 ? 23.510 -14.115 -8.014 1.00 25.00 51 ALA A CA 5
ATOM 4644 C C . ALA A 1 51 ? 24.172 -12.837 -8.546 1.00 25.00 51 ALA A C 5
ATOM 4645 O O . ALA A 1 51 ? 24.238 -12.613 -9.746 1.00 25.00 51 ALA A O 5
ATOM 4652 N N . ASN A 1 52 ? 24.483 -11.948 -7.606 1.00 25.00 52 ASN A N 5
ATOM 4653 C CA . ASN A 1 52 ? 24.875 -10.557 -7.879 1.00 25.00 52 ASN A CA 5
ATOM 4654 C C . ASN A 1 52 ? 23.812 -9.831 -8.731 1.00 25.00 52 ASN A C 5
ATOM 4655 O O . ASN A 1 52 ? 24.123 -8.935 -9.504 1.00 25.00 52 ASN A O 5
ATOM 4666 N N . ALA A 1 53 ? 22.554 -10.242 -8.578 1.00 25.00 53 ALA A N 5
ATOM 4667 C CA . ALA A 1 53 ? 21.443 -9.676 -9.352 1.00 25.00 53 ALA A CA 5
ATOM 4668 C C . ALA A 1 53 ? 20.301 -9.108 -8.525 1.00 25.00 53 ALA A C 5
ATOM 4669 O O . ALA A 1 53 ? 19.597 -8.255 -9.034 1.00 25.00 53 ALA A O 5
ATOM 4676 N N . TRP A 1 54 ? 20.067 -9.583 -7.304 1.00 25.00 54 TRP A N 5
ATOM 4677 C CA . TRP A 1 54 ? 18.921 -9.086 -6.534 1.00 25.00 54 TRP A CA 5
ATOM 4678 C C . TRP A 1 54 ? 19.211 -8.814 -5.078 1.00 25.00 54 TRP A C 5
ATOM 4679 O O . TRP A 1 54 ? 20.178 -9.298 -4.513 1.00 25.00 54 TRP A O 5
ATOM 4700 N N . GLU A 1 55 ? 18.314 -8.068 -4.463 1.00 25.00 55 GLU A N 5
ATOM 4701 C CA . GLU A 1 55 ? 18.362 -7.830 -3.033 1.00 25.00 55 GLU A CA 5
ATOM 4702 C C . GLU A 1 55 ? 17.099 -8.358 -2.402 1.00 25.00 55 GLU A C 5
ATOM 4703 O O . GLU A 1 55 ? 15.994 -7.974 -2.791 1.00 25.00 55 GLU A O 5
ATOM 4715 N N . LEU A 1 56 ? 17.269 -9.228 -1.420 1.00 25.00 56 LEU A N 5
ATOM 4716 C CA . LEU A 1 56 ? 16.180 -9.769 -0.666 1.00 25.00 56 LEU A CA 5
ATOM 4717 C C . LEU A 1 56 ? 15.764 -8.765 0.422 1.00 25.00 56 LEU A C 5
ATOM 4718 O O . LEU A 1 56 ? 16.530 -8.492 1.341 1.00 25.00 56 LEU A O 5
ATOM 4734 N N . VAL A 1 57 ? 14.594 -8.148 0.266 1.00 25.00 57 VAL A N 5
ATOM 4735 C CA . VAL A 1 57 ? 14.135 -7.131 1.184 1.00 25.00 57 VAL A CA 5
ATOM 4736 C C . VAL A 1 57 ? 12.987 -7.451 2.162 1.00 25.00 57 VAL A C 5
ATOM 4737 O O . VAL A 1 57 ? 13.192 -7.474 3.368 1.00 25.00 57 VAL A O 5
ATOM 4750 N N . ARG A 1 58 ? 11.776 -7.650 1.648 1.00 25.00 58 ARG A N 5
ATOM 4751 C CA . ARG A 1 58 ? 10.572 -7.810 2.501 1.00 25.00 58 ARG A CA 5
ATOM 4752 C C . ARG A 1 58 ? 9.329 -8.375 1.881 1.00 25.00 58 ARG A C 5
ATOM 4753 O O . ARG A 1 58 ? 9.153 -8.351 0.679 1.00 25.00 58 ARG A O 5
ATOM 4774 N N . SER A 1 59 ? 8.499 -8.944 2.737 1.00 25.00 59 SER A N 5
ATOM 4775 C CA . SER A 1 59 ? 7.450 -9.828 2.305 1.00 25.00 59 SER A CA 5
ATOM 4776 C C . SER A 1 59 ? 6.064 -9.278 2.032 1.00 25.00 59 SER A C 5
ATOM 4777 O O . SER A 1 59 ? 5.603 -8.324 2.658 1.00 25.00 59 SER A O 5
ATOM 4785 N N . CYS A 1 60 ? 5.418 -9.908 1.056 1.00 25.00 60 CYS A N 5
ATOM 4786 C CA . CYS A 1 60 ? 4.089 -9.542 0.592 1.00 25.00 60 CYS A CA 5
ATOM 4787 C C . CYS A 1 60 ? 3.428 -10.749 -0.069 1.00 25.00 60 CYS A C 5
ATOM 4788 O O . CYS A 1 60 ? 2.878 -10.652 -1.160 1.00 25.00 60 CYS A O 5
ATOM 4795 N N . GLN A 1 61 ? 3.451 -11.874 0.633 1.00 25.00 61 GLN A N 5
ATOM 4796 C CA . GLN A 1 61 ? 2.819 -13.106 0.160 1.00 25.00 61 GLN A CA 5
ATOM 4797 C C . GLN A 1 61 ? 1.333 -12.877 -0.133 1.00 25.00 61 GLN A C 5
ATOM 4798 O O . GLN A 1 61 ? 0.751 -13.498 -1.012 1.00 25.00 61 GLN A O 5
ATOM 4812 N N . ALA A 1 62 ? 0.731 -11.961 0.614 1.00 25.00 62 ALA A N 5
ATOM 4813 C CA . ALA A 1 62 ? -0.658 -11.584 0.412 1.00 25.00 62 ALA A CA 5
ATOM 4814 C C . ALA A 1 62 ? -0.796 -10.149 0.899 1.00 25.00 62 ALA A C 5
ATOM 4815 O O . ALA A 1 62 ? -0.031 -9.710 1.755 1.00 25.00 62 ALA A O 5
ATOM 4822 N N . HIS A 1 63 ? -1.785 -9.428 0.391 1.00 25.00 63 HIS A N 5
ATOM 4823 C CA . HIS A 1 63 ? -2.039 -8.060 0.845 1.00 25.00 63 HIS A CA 5
ATOM 4824 C C . HIS A 1 63 ? -3.521 -7.905 1.148 1.00 25.00 63 HIS A C 5
ATOM 4825 O O . HIS A 1 63 ? -4.374 -8.306 0.354 1.00 25.00 63 HIS A O 5
ATOM 4840 N N . HIS A 1 64 ? -3.825 -7.340 2.306 1.00 25.00 64 HIS A N 5
ATOM 4841 C CA . HIS A 1 64 ? -5.208 -7.156 2.757 1.00 25.00 64 HIS A CA 5
ATOM 4842 C C . HIS A 1 64 ? -5.465 -5.654 2.807 1.00 25.00 64 HIS A C 5
ATOM 4843 O O . HIS A 1 64 ? -4.546 -4.888 2.546 1.00 25.00 64 HIS A O 5
ATOM 4858 N N . HIS A 1 65 ? -6.695 -5.248 3.125 1.00 25.00 65 HIS A N 5
ATOM 4859 C CA . HIS A 1 65 ? -7.072 -3.820 3.225 1.00 25.00 65 HIS A CA 5
ATOM 4860 C C . HIS A 1 65 ? -6.677 -3.036 1.956 1.00 25.00 65 HIS A C 5
ATOM 4861 O O . HIS A 1 65 ? -5.842 -2.151 1.995 1.00 25.00 65 HIS A O 5
ATOM 4876 N N . HIS A 1 66 ? -7.262 -3.407 0.819 1.00 25.00 66 HIS A N 5
ATOM 4877 C CA . HIS A 1 66 ? -6.936 -2.757 -0.464 1.00 25.00 66 HIS A CA 5
ATOM 4878 C C . HIS A 1 66 ? -7.434 -1.307 -0.555 1.00 25.00 66 HIS A C 5
ATOM 4879 O O . HIS A 1 66 ? -6.784 -0.479 -1.176 1.00 25.00 66 HIS A O 5
ATOM 4894 N N . HIS A 1 67 ? -8.552 -0.990 0.087 1.00 25.00 67 HIS A N 5
ATOM 4895 C CA . HIS A 1 67 ? -8.973 0.413 0.217 1.00 25.00 67 HIS A CA 5
ATOM 4896 C C . HIS A 1 67 ? -7.970 1.040 1.180 1.00 25.00 67 HIS A C 5
ATOM 4897 O O . HIS A 1 67 ? -7.333 0.313 1.939 1.00 25.00 67 HIS A O 5
ATOM 4912 N N . HIS A 1 68 ? -7.878 2.361 1.207 1.00 25.00 68 HIS A N 5
ATOM 4913 C CA . HIS A 1 68 ? -7.081 3.025 2.239 1.00 25.00 68 HIS A CA 5
ATOM 4914 C C . HIS A 1 68 ? -7.781 2.755 3.561 1.00 25.00 68 HIS A C 5
ATOM 4915 O O . HIS A 1 68 ? -7.099 2.761 4.593 1.00 25.00 68 HIS A O 5
ATOM 4931 N N . MET A 1 1 ? 2.171 -3.444 -6.170 1.00 25.00 1 MET A N 6
ATOM 4932 C CA . MET A 1 1 ? 1.397 -3.526 -4.890 1.00 25.00 1 MET A CA 6
ATOM 4933 C C . MET A 1 1 ? 2.006 -2.614 -3.826 1.00 25.00 1 MET A C 6
ATOM 4934 O O . MET A 1 1 ? 2.580 -3.088 -2.851 1.00 25.00 1 MET A O 6
ATOM 4950 N N . GLY A 1 2 ? 1.891 -1.303 -3.999 1.00 25.00 2 GLY A N 6
ATOM 4951 C CA . GLY A 1 2 ? 2.542 -0.388 -3.073 1.00 25.00 2 GLY A CA 6
ATOM 4952 C C . GLY A 1 2 ? 4.001 -0.337 -3.471 1.00 25.00 2 GLY A C 6
ATOM 4953 O O . GLY A 1 2 ? 4.296 -0.516 -4.645 1.00 25.00 2 GLY A O 6
ATOM 4957 N N . ASN A 1 3 ? 4.906 -0.161 -2.514 1.00 25.00 3 ASN A N 6
ATOM 4958 C CA . ASN A 1 3 ? 6.349 -0.140 -2.801 1.00 25.00 3 ASN A CA 6
ATOM 4959 C C . ASN A 1 3 ? 6.805 -1.461 -3.417 1.00 25.00 3 ASN A C 6
ATOM 4960 O O . ASN A 1 3 ? 7.776 -1.511 -4.159 1.00 25.00 3 ASN A O 6
ATOM 4971 N N . CYS A 1 4 ? 6.089 -2.525 -3.087 1.00 25.00 4 CYS A N 6
ATOM 4972 C CA . CYS A 1 4 ? 6.357 -3.848 -3.624 1.00 25.00 4 CYS A CA 6
ATOM 4973 C C . CYS A 1 4 ? 5.698 -3.943 -4.990 1.00 25.00 4 CYS A C 6
ATOM 4974 O O . CYS A 1 4 ? 4.561 -4.389 -5.105 1.00 25.00 4 CYS A O 6
ATOM 4981 N N . ILE A 1 5 ? 6.347 -3.424 -6.015 1.00 25.00 5 ILE A N 6
ATOM 4982 C CA . ILE A 1 5 ? 5.706 -3.280 -7.314 1.00 25.00 5 ILE A CA 6
ATOM 4983 C C . ILE A 1 5 ? 5.696 -4.567 -8.134 1.00 25.00 5 ILE A C 6
ATOM 4984 O O . ILE A 1 5 ? 4.904 -4.692 -9.061 1.00 25.00 5 ILE A O 6
ATOM 5000 N N . SER A 1 6 ? 6.573 -5.502 -7.804 1.00 25.00 6 SER A N 6
ATOM 5001 C CA . SER A 1 6 ? 6.774 -6.685 -8.620 1.00 25.00 6 SER A CA 6
ATOM 5002 C C . SER A 1 6 ? 6.088 -7.964 -8.094 1.00 25.00 6 SER A C 6
ATOM 5003 O O . SER A 1 6 ? 5.854 -8.106 -6.887 1.00 25.00 6 SER A O 6
ATOM 5011 N N . PRO A 1 7 ? 5.710 -8.888 -9.005 1.00 25.00 7 PRO A N 6
ATOM 5012 C CA . PRO A 1 7 ? 5.030 -10.144 -8.656 1.00 25.00 7 PRO A CA 6
ATOM 5013 C C . PRO A 1 7 ? 5.971 -11.216 -8.098 1.00 25.00 7 PRO A C 6
ATOM 5014 O O . PRO A 1 7 ? 7.156 -10.980 -7.896 1.00 25.00 7 PRO A O 6
ATOM 5025 N N . VAL A 1 8 ? 5.434 -12.413 -7.888 1.00 25.00 8 VAL A N 6
ATOM 5026 C CA . VAL A 1 8 ? 6.236 -13.572 -7.513 1.00 25.00 8 VAL A CA 6
ATOM 5027 C C . VAL A 1 8 ? 7.108 -13.938 -8.710 1.00 25.00 8 VAL A C 6
ATOM 5028 O O . VAL A 1 8 ? 6.856 -13.512 -9.834 1.00 25.00 8 VAL A O 6
ATOM 5041 N N . TYR A 1 9 ? 8.141 -14.706 -8.441 1.00 25.00 9 TYR A N 6
ATOM 5042 C CA . TYR A 1 9 ? 9.109 -15.100 -9.449 1.00 25.00 9 TYR A CA 6
ATOM 5043 C C . TYR A 1 9 ? 8.517 -15.934 -10.571 1.00 25.00 9 TYR A C 6
ATOM 5044 O O . TYR A 1 9 ? 7.942 -16.993 -10.336 1.00 25.00 9 TYR A O 6
ATOM 5062 N N . VAL A 1 10 ? 8.715 -15.450 -11.790 1.00 25.00 10 VAL A N 6
ATOM 5063 C CA . VAL A 1 10 ? 8.385 -16.177 -12.994 1.00 25.00 10 VAL A CA 6
ATOM 5064 C C . VAL A 1 10 ? 9.619 -16.250 -13.875 1.00 25.00 10 VAL A C 6
ATOM 5065 O O . VAL A 1 10 ? 10.097 -15.241 -14.398 1.00 25.00 10 VAL A O 6
ATOM 5078 N N . ASP A 1 11 ? 10.162 -17.435 -14.032 1.00 25.00 11 ASP A N 6
ATOM 5079 C CA . ASP A 1 11 ? 11.297 -17.618 -14.881 1.00 25.00 11 ASP A CA 6
ATOM 5080 C C . ASP A 1 11 ? 10.831 -17.653 -16.320 1.00 25.00 11 ASP A C 6
ATOM 5081 O O . ASP A 1 11 ? 9.842 -18.288 -16.665 1.00 25.00 11 ASP A O 6
ATOM 5090 N N . GLY A 1 12 ? 11.519 -16.892 -17.153 1.00 25.00 12 GLY A N 6
ATOM 5091 C CA . GLY A 1 12 ? 11.222 -16.872 -18.572 1.00 25.00 12 GLY A CA 6
ATOM 5092 C C . GLY A 1 12 ? 10.024 -16.068 -19.016 1.00 25.00 12 GLY A C 6
ATOM 5093 O O . GLY A 1 12 ? 9.889 -15.797 -20.202 1.00 25.00 12 GLY A O 6
ATOM 5097 N N . SER A 1 13 ? 9.133 -15.720 -18.100 1.00 25.00 13 SER A N 6
ATOM 5098 C CA . SER A 1 13 ? 7.881 -15.069 -18.508 1.00 25.00 13 SER A CA 6
ATOM 5099 C C . SER A 1 13 ? 8.089 -13.714 -19.185 1.00 25.00 13 SER A C 6
ATOM 5100 O O . SER A 1 13 ? 7.577 -13.485 -20.281 1.00 25.00 13 SER A O 6
ATOM 5108 N N . SER A 1 14 ? 8.843 -12.831 -18.537 1.00 25.00 14 SER A N 6
ATOM 5109 C CA . SER A 1 14 ? 9.177 -11.520 -19.062 1.00 25.00 14 SER A CA 6
ATOM 5110 C C . SER A 1 14 ? 10.091 -10.843 -18.058 1.00 25.00 14 SER A C 6
ATOM 5111 O O . SER A 1 14 ? 9.961 -11.081 -16.860 1.00 25.00 14 SER A O 6
ATOM 5119 N N . TYR A 1 15 ? 10.989 -9.991 -18.527 1.00 25.00 15 TYR A N 6
ATOM 5120 C CA . TYR A 1 15 ? 11.846 -9.222 -17.647 1.00 25.00 15 TYR A CA 6
ATOM 5121 C C . TYR A 1 15 ? 12.220 -7.885 -18.269 1.00 25.00 15 TYR A C 6
ATOM 5122 O O . TYR A 1 15 ? 12.240 -7.727 -19.489 1.00 25.00 15 TYR A O 6
ATOM 5140 N N . ALA A 1 16 ? 12.543 -6.938 -17.403 1.00 25.00 16 ALA A N 6
ATOM 5141 C CA . ALA A 1 16 ? 13.067 -5.650 -17.779 1.00 25.00 16 ALA A CA 6
ATOM 5142 C C . ALA A 1 16 ? 14.570 -5.727 -17.502 1.00 25.00 16 ALA A C 6
ATOM 5143 O O . ALA A 1 16 ? 15.081 -6.801 -17.198 1.00 25.00 16 ALA A O 6
ATOM 5150 N N . ASN A 1 17 ? 15.276 -4.609 -17.572 1.00 25.00 17 ASN A N 6
ATOM 5151 C CA . ASN A 1 17 ? 16.715 -4.620 -17.296 1.00 25.00 17 ASN A CA 6
ATOM 5152 C C . ASN A 1 17 ? 17.008 -5.026 -15.857 1.00 25.00 17 ASN A C 6
ATOM 5153 O O . ASN A 1 17 ? 18.009 -5.670 -15.583 1.00 25.00 17 ASN A O 6
ATOM 5164 N N . ASN A 1 18 ? 16.099 -4.660 -14.970 1.00 25.00 18 ASN A N 6
ATOM 5165 C CA . ASN A 1 18 ? 16.147 -5.000 -13.566 1.00 25.00 18 ASN A CA 6
ATOM 5166 C C . ASN A 1 18 ? 15.327 -6.268 -13.240 1.00 25.00 18 ASN A C 6
ATOM 5167 O O . ASN A 1 18 ? 15.887 -7.256 -12.791 1.00 25.00 18 ASN A O 6
ATOM 5178 N N . ALA A 1 19 ? 14.031 -6.236 -13.547 1.00 25.00 19 ALA A N 6
ATOM 5179 C CA . ALA A 1 19 ? 13.099 -7.359 -13.384 1.00 25.00 19 ALA A CA 6
ATOM 5180 C C . ALA A 1 19 ? 12.977 -7.925 -11.970 1.00 25.00 19 ALA A C 6
ATOM 5181 O O . ALA A 1 19 ? 13.455 -9.002 -11.683 1.00 25.00 19 ALA A O 6
ATOM 5188 N N . LEU A 1 20 ? 12.233 -7.239 -11.124 1.00 25.00 20 LEU A N 6
ATOM 5189 C CA . LEU A 1 20 ? 12.117 -7.622 -9.717 1.00 25.00 20 LEU A CA 6
ATOM 5190 C C . LEU A 1 20 ? 11.067 -8.710 -9.612 1.00 25.00 20 LEU A C 6
ATOM 5191 O O . LEU A 1 20 ? 10.154 -8.792 -10.433 1.00 25.00 20 LEU A O 6
ATOM 5207 N N . VAL A 1 21 ? 11.256 -9.578 -8.634 1.00 25.00 21 VAL A N 6
ATOM 5208 C CA . VAL A 1 21 ? 10.438 -10.742 -8.415 1.00 25.00 21 VAL A CA 6
ATOM 5209 C C . VAL A 1 21 ? 10.339 -10.932 -6.918 1.00 25.00 21 VAL A C 6
ATOM 5210 O O . VAL A 1 21 ? 10.729 -10.060 -6.152 1.00 25.00 21 VAL A O 6
ATOM 5223 N N . GLN A 1 22 ? 9.811 -12.055 -6.485 1.00 25.00 22 GLN A N 6
ATOM 5224 C CA . GLN A 1 22 ? 9.696 -12.345 -5.082 1.00 25.00 22 GLN A CA 6
ATOM 5225 C C . GLN A 1 22 ? 9.810 -13.863 -4.867 1.00 25.00 22 GLN A C 6
ATOM 5226 O O . GLN A 1 22 ? 9.119 -14.651 -5.517 1.00 25.00 22 GLN A O 6
ATOM 5240 N N . ASN A 1 23 ? 10.750 -14.257 -4.012 1.00 25.00 23 ASN A N 6
ATOM 5241 C CA . ASN A 1 23 ? 11.024 -15.642 -3.683 1.00 25.00 23 ASN A CA 6
ATOM 5242 C C . ASN A 1 23 ? 11.560 -15.805 -2.264 1.00 25.00 23 ASN A C 6
ATOM 5243 O O . ASN A 1 23 ? 11.784 -14.825 -1.585 1.00 25.00 23 ASN A O 6
ATOM 5254 N N . ASN A 1 24 ? 11.669 -17.052 -1.804 1.00 25.00 24 ASN A N 6
ATOM 5255 C CA . ASN A 1 24 ? 11.937 -17.388 -0.381 1.00 25.00 24 ASN A CA 6
ATOM 5256 C C . ASN A 1 24 ? 10.819 -16.821 0.506 1.00 25.00 24 ASN A C 6
ATOM 5257 O O . ASN A 1 24 ? 11.032 -16.546 1.684 1.00 25.00 24 ASN A O 6
ATOM 5268 N N . GLY A 1 25 ? 9.644 -16.592 -0.073 1.00 25.00 25 GLY A N 6
ATOM 5269 C CA . GLY A 1 25 ? 8.559 -15.974 0.674 1.00 25.00 25 GLY A CA 6
ATOM 5270 C C . GLY A 1 25 ? 8.926 -14.560 1.089 1.00 25.00 25 GLY A C 6
ATOM 5271 O O . GLY A 1 25 ? 8.549 -14.111 2.159 1.00 25.00 25 GLY A O 6
ATOM 5275 N N . SER A 1 26 ? 9.758 -13.913 0.286 1.00 25.00 26 SER A N 6
ATOM 5276 C CA . SER A 1 26 ? 10.335 -12.625 0.552 1.00 25.00 26 SER A CA 6
ATOM 5277 C C . SER A 1 26 ? 10.447 -11.915 -0.808 1.00 25.00 26 SER A C 6
ATOM 5278 O O . SER A 1 26 ? 10.244 -12.542 -1.821 1.00 25.00 26 SER A O 6
ATOM 5286 N N . GLU A 1 27 ? 10.777 -10.636 -0.860 1.00 25.00 27 GLU A N 6
ATOM 5287 C CA . GLU A 1 27 ? 10.931 -9.946 -2.130 1.00 25.00 27 GLU A CA 6
ATOM 5288 C C . GLU A 1 27 ? 12.344 -9.991 -2.638 1.00 25.00 27 GLU A C 6
ATOM 5289 O O . GLU A 1 27 ? 13.286 -9.914 -1.858 1.00 25.00 27 GLU A O 6
ATOM 5301 N N . TYR A 1 28 ? 12.467 -10.098 -3.955 1.00 25.00 28 TYR A N 6
ATOM 5302 C CA . TYR A 1 28 ? 13.732 -10.119 -4.645 1.00 25.00 28 TYR A CA 6
ATOM 5303 C C . TYR A 1 28 ? 13.867 -8.903 -5.493 1.00 25.00 28 TYR A C 6
ATOM 5304 O O . TYR A 1 28 ? 13.181 -8.731 -6.502 1.00 25.00 28 TYR A O 6
ATOM 5322 N N . ARG A 1 29 ? 14.819 -8.079 -5.139 1.00 25.00 29 ARG A N 6
ATOM 5323 C CA . ARG A 1 29 ? 15.040 -6.889 -5.905 1.00 25.00 29 ARG A CA 6
ATOM 5324 C C . ARG A 1 29 ? 16.113 -7.142 -6.914 1.00 25.00 29 ARG A C 6
ATOM 5325 O O . ARG A 1 29 ? 17.281 -6.945 -6.648 1.00 25.00 29 ARG A O 6
ATOM 5346 N N . CYS A 1 30 ? 15.688 -7.656 -8.051 1.00 25.00 30 CYS A N 6
ATOM 5347 C CA . CYS A 1 30 ? 16.566 -8.046 -9.104 1.00 25.00 30 CYS A CA 6
ATOM 5348 C C . CYS A 1 30 ? 16.988 -6.800 -9.879 1.00 25.00 30 CYS A C 6
ATOM 5349 O O . CYS A 1 30 ? 16.154 -5.940 -10.171 1.00 25.00 30 CYS A O 6
ATOM 5356 N N . LEU A 1 31 ? 18.281 -6.682 -10.143 1.00 25.00 31 LEU A N 6
ATOM 5357 C CA . LEU A 1 31 ? 18.855 -5.523 -10.836 1.00 25.00 31 LEU A CA 6
ATOM 5358 C C . LEU A 1 31 ? 19.412 -5.919 -12.185 1.00 25.00 31 LEU A C 6
ATOM 5359 O O . LEU A 1 31 ? 19.644 -5.065 -13.036 1.00 25.00 31 LEU A O 6
ATOM 5375 N N . VAL A 1 32 ? 19.618 -7.212 -12.382 1.00 25.00 32 VAL A N 6
ATOM 5376 C CA . VAL A 1 32 ? 20.078 -7.732 -13.646 1.00 25.00 32 VAL A CA 6
ATOM 5377 C C . VAL A 1 32 ? 19.072 -8.772 -14.060 1.00 25.00 32 VAL A C 6
ATOM 5378 O O . VAL A 1 32 ? 18.874 -9.763 -13.387 1.00 25.00 32 VAL A O 6
ATOM 5391 N N . GLY A 1 33 ? 18.397 -8.487 -15.147 1.00 25.00 33 GLY A N 6
ATOM 5392 C CA . GLY A 1 33 ? 17.222 -9.239 -15.550 1.00 25.00 33 GLY A CA 6
ATOM 5393 C C . GLY A 1 33 ? 17.576 -10.549 -16.190 1.00 25.00 33 GLY A C 6
ATOM 5394 O O . GLY A 1 33 ? 16.984 -11.572 -15.886 1.00 25.00 33 GLY A O 6
ATOM 5398 N N . GLY A 1 34 ? 18.592 -10.537 -17.040 1.00 25.00 34 GLY A N 6
ATOM 5399 C CA . GLY A 1 34 ? 19.026 -11.768 -17.674 1.00 25.00 34 GLY A CA 6
ATOM 5400 C C . GLY A 1 34 ? 19.540 -12.738 -16.631 1.00 25.00 34 GLY A C 6
ATOM 5401 O O . GLY A 1 34 ? 19.314 -13.928 -16.731 1.00 25.00 34 GLY A O 6
ATOM 5405 N N . TRP A 1 35 ? 20.193 -12.217 -15.602 1.00 25.00 35 TRP A N 6
ATOM 5406 C CA . TRP A 1 35 ? 20.724 -13.014 -14.519 1.00 25.00 35 TRP A CA 6
ATOM 5407 C C . TRP A 1 35 ? 19.637 -13.471 -13.566 1.00 25.00 35 TRP A C 6
ATOM 5408 O O . TRP A 1 35 ? 19.681 -14.563 -13.015 1.00 25.00 35 TRP A O 6
ATOM 5429 N N . CYS A 1 36 ? 18.642 -12.627 -13.400 1.00 25.00 36 CYS A N 6
ATOM 5430 C CA . CYS A 1 36 ? 17.511 -12.927 -12.530 1.00 25.00 36 CYS A CA 6
ATOM 5431 C C . CYS A 1 36 ? 16.653 -14.037 -13.147 1.00 25.00 36 CYS A C 6
ATOM 5432 O O . CYS A 1 36 ? 16.086 -14.865 -12.443 1.00 25.00 36 CYS A O 6
ATOM 5439 N N . THR A 1 37 ? 16.634 -14.098 -14.472 1.00 25.00 37 THR A N 6
ATOM 5440 C CA . THR A 1 37 ? 15.927 -15.138 -15.198 1.00 25.00 37 THR A CA 6
ATOM 5441 C C . THR A 1 37 ? 16.544 -16.516 -14.976 1.00 25.00 37 THR A C 6
ATOM 5442 O O . THR A 1 37 ? 15.850 -17.524 -15.004 1.00 25.00 37 THR A O 6
ATOM 5453 N N . VAL A 1 38 ? 17.843 -16.547 -14.724 1.00 25.00 38 VAL A N 6
ATOM 5454 C CA . VAL A 1 38 ? 18.560 -17.802 -14.496 1.00 25.00 38 VAL A CA 6
ATOM 5455 C C . VAL A 1 38 ? 18.045 -18.475 -13.221 1.00 25.00 38 VAL A C 6
ATOM 5456 O O . VAL A 1 38 ? 17.774 -19.677 -13.204 1.00 25.00 38 VAL A O 6
ATOM 5469 N N . GLY A 1 39 ? 17.886 -17.678 -12.170 1.00 25.00 39 GLY A N 6
ATOM 5470 C CA . GLY A 1 39 ? 17.305 -18.143 -10.915 1.00 25.00 39 GLY A CA 6
ATOM 5471 C C . GLY A 1 39 ? 18.084 -19.154 -10.092 1.00 25.00 39 GLY A C 6
ATOM 5472 O O . GLY A 1 39 ? 18.588 -18.839 -9.019 1.00 25.00 39 GLY A O 6
ATOM 5476 N N . GLY A 1 40 ? 18.125 -20.393 -10.557 1.00 25.00 40 GLY A N 6
ATOM 5477 C CA . GLY A 1 40 ? 18.695 -21.477 -9.771 1.00 25.00 40 GLY A CA 6
ATOM 5478 C C . GLY A 1 40 ? 17.708 -21.899 -8.691 1.00 25.00 40 GLY A C 6
ATOM 5479 O O . GLY A 1 40 ? 17.947 -21.640 -7.521 1.00 25.00 40 GLY A O 6
ATOM 5483 N N . PRO A 1 41 ? 16.578 -22.544 -9.040 1.00 25.00 41 PRO A N 6
ATOM 5484 C CA . PRO A 1 41 ? 15.550 -22.842 -8.029 1.00 25.00 41 PRO A CA 6
ATOM 5485 C C . PRO A 1 41 ? 15.934 -23.943 -7.044 1.00 25.00 41 PRO A C 6
ATOM 5486 O O . PRO A 1 41 ? 15.312 -24.099 -6.002 1.00 25.00 41 PRO A O 6
ATOM 5497 N N . TYR A 1 42 ? 16.978 -24.692 -7.370 1.00 25.00 42 TYR A N 6
ATOM 5498 C CA . TYR A 1 42 ? 17.495 -25.722 -6.476 1.00 25.00 42 TYR A CA 6
ATOM 5499 C C . TYR A 1 42 ? 18.578 -25.115 -5.583 1.00 25.00 42 TYR A C 6
ATOM 5500 O O . TYR A 1 42 ? 18.993 -25.712 -4.591 1.00 25.00 42 TYR A O 6
ATOM 5518 N N . ALA A 1 43 ? 19.061 -23.942 -5.970 1.00 25.00 43 ALA A N 6
ATOM 5519 C CA . ALA A 1 43 ? 20.130 -23.282 -5.264 1.00 25.00 43 ALA A CA 6
ATOM 5520 C C . ALA A 1 43 ? 19.568 -22.392 -4.142 1.00 25.00 43 ALA A C 6
ATOM 5521 O O . ALA A 1 43 ? 18.486 -21.828 -4.276 1.00 25.00 43 ALA A O 6
ATOM 5528 N N . PRO A 1 44 ? 20.325 -22.203 -3.044 1.00 25.00 44 PRO A N 6
ATOM 5529 C CA . PRO A 1 44 ? 19.881 -21.301 -1.969 1.00 25.00 44 PRO A CA 6
ATOM 5530 C C . PRO A 1 44 ? 20.160 -19.822 -2.298 1.00 25.00 44 PRO A C 6
ATOM 5531 O O . PRO A 1 44 ? 20.693 -19.082 -1.478 1.00 25.00 44 PRO A O 6
ATOM 5542 N N . GLY A 1 45 ? 19.897 -19.418 -3.532 1.00 25.00 45 GLY A N 6
ATOM 5543 C CA . GLY A 1 45 ? 20.327 -18.110 -4.001 1.00 25.00 45 GLY A CA 6
ATOM 5544 C C . GLY A 1 45 ? 19.690 -16.904 -3.337 1.00 25.00 45 GLY A C 6
ATOM 5545 O O . GLY A 1 45 ? 18.657 -16.430 -3.761 1.00 25.00 45 GLY A O 6
ATOM 5549 N N . THR A 1 46 ? 20.362 -16.355 -2.337 1.00 25.00 46 THR A N 6
ATOM 5550 C CA . THR A 1 46 ? 19.916 -15.119 -1.684 1.00 25.00 46 THR A CA 6
ATOM 5551 C C . THR A 1 46 ? 20.217 -13.899 -2.579 1.00 25.00 46 THR A C 6
ATOM 5552 O O . THR A 1 46 ? 19.646 -12.827 -2.426 1.00 25.00 46 THR A O 6
ATOM 5563 N N . GLY A 1 47 ? 21.091 -14.120 -3.558 1.00 25.00 47 GLY A N 6
ATOM 5564 C CA . GLY A 1 47 ? 21.361 -13.162 -4.625 1.00 25.00 47 GLY A CA 6
ATOM 5565 C C . GLY A 1 47 ? 22.293 -12.002 -4.375 1.00 25.00 47 GLY A C 6
ATOM 5566 O O . GLY A 1 47 ? 22.776 -11.349 -5.300 1.00 25.00 47 GLY A O 6
ATOM 5570 N N . TRP A 1 48 ? 22.545 -11.793 -3.105 1.00 25.00 48 TRP A N 6
ATOM 5571 C CA . TRP A 1 48 ? 23.268 -10.643 -2.563 1.00 25.00 48 TRP A CA 6
ATOM 5572 C C . TRP A 1 48 ? 24.674 -10.592 -3.096 1.00 25.00 48 TRP A C 6
ATOM 5573 O O . TRP A 1 48 ? 25.279 -9.538 -3.239 1.00 25.00 48 TRP A O 6
ATOM 5594 N N . ALA A 1 49 ? 25.195 -11.774 -3.357 1.00 25.00 49 ALA A N 6
ATOM 5595 C CA . ALA A 1 49 ? 26.561 -11.908 -3.857 1.00 25.00 49 ALA A CA 6
ATOM 5596 C C . ALA A 1 49 ? 26.699 -13.047 -4.858 1.00 25.00 49 ALA A C 6
ATOM 5597 O O . ALA A 1 49 ? 27.371 -12.916 -5.863 1.00 25.00 49 ALA A O 6
ATOM 5604 N N . TRP A 1 50 ? 26.076 -14.173 -4.549 1.00 25.00 50 TRP A N 6
ATOM 5605 C CA . TRP A 1 50 ? 26.224 -15.378 -5.363 1.00 25.00 50 TRP A CA 6
ATOM 5606 C C . TRP A 1 50 ? 25.590 -15.217 -6.742 1.00 25.00 50 TRP A C 6
ATOM 5607 O O . TRP A 1 50 ? 26.088 -15.733 -7.725 1.00 25.00 50 TRP A O 6
ATOM 5628 N N . ALA A 1 51 ? 24.475 -14.500 -6.784 1.00 25.00 51 ALA A N 6
ATOM 5629 C CA . ALA A 1 51 ? 23.770 -14.228 -8.035 1.00 25.00 51 ALA A CA 6
ATOM 5630 C C . ALA A 1 51 ? 24.292 -12.952 -8.686 1.00 25.00 51 ALA A C 6
ATOM 5631 O O . ALA A 1 51 ? 24.234 -12.791 -9.896 1.00 25.00 51 ALA A O 6
ATOM 5638 N N . ASN A 1 52 ? 24.649 -12.006 -7.822 1.00 25.00 52 ASN A N 6
ATOM 5639 C CA . ASN A 1 52 ? 24.957 -10.622 -8.198 1.00 25.00 52 ASN A CA 6
ATOM 5640 C C . ASN A 1 52 ? 23.781 -9.995 -8.961 1.00 25.00 52 ASN A C 6
ATOM 5641 O O . ASN A 1 52 ? 23.959 -9.082 -9.758 1.00 25.00 52 ASN A O 6
ATOM 5652 N N . ALA A 1 53 ? 22.576 -10.490 -8.688 1.00 25.00 53 ALA A N 6
ATOM 5653 C CA . ALA A 1 53 ? 21.374 -9.975 -9.333 1.00 25.00 53 ALA A CA 6
ATOM 5654 C C . ALA A 1 53 ? 20.317 -9.487 -8.362 1.00 25.00 53 ALA A C 6
ATOM 5655 O O . ALA A 1 53 ? 19.710 -8.482 -8.662 1.00 25.00 53 ALA A O 6
ATOM 5662 N N . TRP A 1 54 ? 20.040 -10.169 -7.248 1.00 25.00 54 TRP A N 6
ATOM 5663 C CA . TRP A 1 54 ? 18.923 -9.731 -6.407 1.00 25.00 54 TRP A CA 6
ATOM 5664 C C . TRP A 1 54 ? 19.203 -9.557 -4.946 1.00 25.00 54 TRP A C 6
ATOM 5665 O O . TRP A 1 54 ? 20.078 -10.182 -4.375 1.00 25.00 54 TRP A O 6
ATOM 5686 N N . GLU A 1 55 ? 18.395 -8.713 -4.331 1.00 25.00 55 GLU A N 6
ATOM 5687 C CA . GLU A 1 55 ? 18.455 -8.514 -2.905 1.00 25.00 55 GLU A CA 6
ATOM 5688 C C . GLU A 1 55 ? 17.210 -9.095 -2.303 1.00 25.00 55 GLU A C 6
ATOM 5689 O O . GLU A 1 55 ? 16.102 -8.596 -2.534 1.00 25.00 55 GLU A O 6
ATOM 5701 N N . LEU A 1 56 ? 17.396 -10.122 -1.497 1.00 25.00 56 LEU A N 6
ATOM 5702 C CA . LEU A 1 56 ? 16.333 -10.662 -0.713 1.00 25.00 56 LEU A CA 6
ATOM 5703 C C . LEU A 1 56 ? 16.107 -9.661 0.423 1.00 25.00 56 LEU A C 6
ATOM 5704 O O . LEU A 1 56 ? 17.029 -9.358 1.176 1.00 25.00 56 LEU A O 6
ATOM 5720 N N . VAL A 1 57 ? 14.914 -9.081 0.498 1.00 25.00 57 VAL A N 6
ATOM 5721 C CA . VAL A 1 57 ? 14.595 -8.138 1.544 1.00 25.00 57 VAL A CA 6
ATOM 5722 C C . VAL A 1 57 ? 13.623 -8.671 2.618 1.00 25.00 57 VAL A C 6
ATOM 5723 O O . VAL A 1 57 ? 14.026 -8.988 3.730 1.00 25.00 57 VAL A O 6
ATOM 5736 N N . ARG A 1 58 ? 12.347 -8.795 2.259 1.00 25.00 58 ARG A N 6
ATOM 5737 C CA . ARG A 1 58 ? 11.274 -9.273 3.147 1.00 25.00 58 ARG A CA 6
ATOM 5738 C C . ARG A 1 58 ? 10.010 -9.484 2.350 1.00 25.00 58 ARG A C 6
ATOM 5739 O O . ARG A 1 58 ? 9.888 -8.954 1.260 1.00 25.00 58 ARG A O 6
ATOM 5760 N N . SER A 1 59 ? 9.087 -10.262 2.886 1.00 25.00 59 SER A N 6
ATOM 5761 C CA . SER A 1 59 ? 7.862 -10.624 2.173 1.00 25.00 59 SER A CA 6
ATOM 5762 C C . SER A 1 59 ? 6.897 -9.504 1.880 1.00 25.00 59 SER A C 6
ATOM 5763 O O . SER A 1 59 ? 6.722 -8.590 2.697 1.00 25.00 59 SER A O 6
ATOM 5771 N N . CYS A 1 60 ? 6.214 -9.621 0.749 1.00 25.00 60 CYS A N 6
ATOM 5772 C CA . CYS A 1 60 ? 5.198 -8.667 0.375 1.00 25.00 60 CYS A CA 6
ATOM 5773 C C . CYS A 1 60 ? 4.108 -9.278 -0.516 1.00 25.00 60 CYS A C 6
ATOM 5774 O O . CYS A 1 60 ? 3.631 -8.646 -1.450 1.00 25.00 60 CYS A O 6
ATOM 5781 N N . GLN A 1 61 ? 3.676 -10.497 -0.198 1.00 25.00 61 GLN A N 6
ATOM 5782 C CA . GLN A 1 61 ? 2.584 -11.126 -0.942 1.00 25.00 61 GLN A CA 6
ATOM 5783 C C . GLN A 1 61 ? 1.259 -10.424 -0.613 1.00 25.00 61 GLN A C 6
ATOM 5784 O O . GLN A 1 61 ? 0.257 -10.596 -1.296 1.00 25.00 61 GLN A O 6
ATOM 5798 N N . ALA A 1 62 ? 1.274 -9.625 0.445 1.00 25.00 62 ALA A N 6
ATOM 5799 C CA . ALA A 1 62 ? 0.122 -8.835 0.853 1.00 25.00 62 ALA A CA 6
ATOM 5800 C C . ALA A 1 62 ? 0.519 -7.382 0.628 1.00 25.00 62 ALA A C 6
ATOM 5801 O O . ALA A 1 62 ? 1.690 -7.044 0.718 1.00 25.00 62 ALA A O 6
ATOM 5808 N N . HIS A 1 63 ? -0.451 -6.524 0.341 1.00 25.00 63 HIS A N 6
ATOM 5809 C CA . HIS A 1 63 ? -0.156 -5.123 -0.007 1.00 25.00 63 HIS A CA 6
ATOM 5810 C C . HIS A 1 63 ? 0.438 -4.322 1.165 1.00 25.00 63 HIS A C 6
ATOM 5811 O O . HIS A 1 63 ? 0.961 -3.228 0.967 1.00 25.00 63 HIS A O 6
ATOM 5826 N N . HIS A 1 64 ? 0.339 -4.844 2.381 1.00 25.00 64 HIS A N 6
ATOM 5827 C CA . HIS A 1 64 ? 0.898 -4.173 3.557 1.00 25.00 64 HIS A CA 6
ATOM 5828 C C . HIS A 1 64 ? 1.130 -5.208 4.651 1.00 25.00 64 HIS A C 6
ATOM 5829 O O . HIS A 1 64 ? 0.449 -6.226 4.684 1.00 25.00 64 HIS A O 6
ATOM 5844 N N . HIS A 1 65 ? 2.047 -4.928 5.567 1.00 25.00 65 HIS A N 6
ATOM 5845 C CA . HIS A 1 65 ? 2.307 -5.801 6.717 1.00 25.00 65 HIS A CA 6
ATOM 5846 C C . HIS A 1 65 ? 2.777 -4.882 7.837 1.00 25.00 65 HIS A C 6
ATOM 5847 O O . HIS A 1 65 ? 3.304 -3.814 7.559 1.00 25.00 65 HIS A O 6
ATOM 5862 N N . HIS A 1 66 ? 2.600 -5.290 9.086 1.00 25.00 66 HIS A N 6
ATOM 5863 C CA . HIS A 1 66 ? 3.125 -4.550 10.239 1.00 25.00 66 HIS A CA 6
ATOM 5864 C C . HIS A 1 66 ? 3.576 -5.655 11.168 1.00 25.00 66 HIS A C 6
ATOM 5865 O O . HIS A 1 66 ? 3.078 -6.757 11.010 1.00 25.00 66 HIS A O 6
ATOM 5880 N N . HIS A 1 67 ? 4.522 -5.379 12.065 1.00 25.00 67 HIS A N 6
ATOM 5881 C CA . HIS A 1 67 ? 5.131 -6.404 12.948 1.00 25.00 67 HIS A CA 6
ATOM 5882 C C . HIS A 1 67 ? 5.648 -7.622 12.159 1.00 25.00 67 HIS A C 6
ATOM 5883 O O . HIS A 1 67 ? 4.926 -8.586 11.934 1.00 25.00 67 HIS A O 6
ATOM 5898 N N . HIS A 1 68 ? 6.904 -7.565 11.743 1.00 25.00 68 HIS A N 6
ATOM 5899 C CA . HIS A 1 68 ? 7.566 -8.716 11.132 1.00 25.00 68 HIS A CA 6
ATOM 5900 C C . HIS A 1 68 ? 8.416 -9.235 12.258 1.00 25.00 68 HIS A C 6
ATOM 5901 O O . HIS A 1 68 ? 8.489 -10.455 12.446 1.00 25.00 68 HIS A O 6
ATOM 5917 N N . MET A 1 1 ? 10.117 -0.480 -5.527 1.00 25.00 1 MET A N 7
ATOM 5918 C CA . MET A 1 1 ? 10.318 0.657 -4.583 1.00 25.00 1 MET A CA 7
ATOM 5919 C C . MET A 1 1 ? 9.006 0.988 -3.906 1.00 25.00 1 MET A C 7
ATOM 5920 O O . MET A 1 1 ? 7.977 0.970 -4.559 1.00 25.00 1 MET A O 7
ATOM 5936 N N . GLY A 1 2 ? 9.019 1.233 -2.601 1.00 25.00 2 GLY A N 7
ATOM 5937 C CA . GLY A 1 2 ? 7.774 1.477 -1.893 1.00 25.00 2 GLY A CA 7
ATOM 5938 C C . GLY A 1 2 ? 7.102 0.152 -1.607 1.00 25.00 2 GLY A C 7
ATOM 5939 O O . GLY A 1 2 ? 7.759 -0.794 -1.162 1.00 25.00 2 GLY A O 7
ATOM 5943 N N . ASN A 1 3 ? 5.813 0.065 -1.896 1.00 25.00 3 ASN A N 7
ATOM 5944 C CA . ASN A 1 3 ? 5.067 -1.183 -1.735 1.00 25.00 3 ASN A CA 7
ATOM 5945 C C . ASN A 1 3 ? 5.630 -2.253 -2.665 1.00 25.00 3 ASN A C 7
ATOM 5946 O O . ASN A 1 3 ? 6.296 -1.946 -3.652 1.00 25.00 3 ASN A O 7
ATOM 5957 N N . CYS A 1 4 ? 5.328 -3.505 -2.364 1.00 25.00 4 CYS A N 7
ATOM 5958 C CA . CYS A 1 4 ? 5.707 -4.604 -3.238 1.00 25.00 4 CYS A CA 7
ATOM 5959 C C . CYS A 1 4 ? 4.826 -4.549 -4.472 1.00 25.00 4 CYS A C 7
ATOM 5960 O O . CYS A 1 4 ? 3.602 -4.582 -4.356 1.00 25.00 4 CYS A O 7
ATOM 5967 N N . ILE A 1 5 ? 5.437 -4.433 -5.639 1.00 25.00 5 ILE A N 7
ATOM 5968 C CA . ILE A 1 5 ? 4.696 -4.337 -6.891 1.00 25.00 5 ILE A CA 7
ATOM 5969 C C . ILE A 1 5 ? 4.817 -5.594 -7.752 1.00 25.00 5 ILE A C 7
ATOM 5970 O O . ILE A 1 5 ? 4.094 -5.743 -8.732 1.00 25.00 5 ILE A O 7
ATOM 5986 N N . SER A 1 6 ? 5.788 -6.440 -7.443 1.00 25.00 6 SER A N 7
ATOM 5987 C CA . SER A 1 6 ? 6.124 -7.555 -8.309 1.00 25.00 6 SER A CA 7
ATOM 5988 C C . SER A 1 6 ? 5.590 -8.929 -7.875 1.00 25.00 6 SER A C 7
ATOM 5989 O O . SER A 1 6 ? 5.440 -9.201 -6.676 1.00 25.00 6 SER A O 7
ATOM 5997 N N . PRO A 1 7 ? 5.288 -9.813 -8.849 1.00 25.00 7 PRO A N 7
ATOM 5998 C CA . PRO A 1 7 ? 4.783 -11.156 -8.543 1.00 25.00 7 PRO A CA 7
ATOM 5999 C C . PRO A 1 7 ? 5.874 -12.106 -8.054 1.00 25.00 7 PRO A C 7
ATOM 6000 O O . PRO A 1 7 ? 7.036 -11.732 -7.927 1.00 25.00 7 PRO A O 7
ATOM 6011 N N . VAL A 1 8 ? 5.491 -13.350 -7.806 1.00 25.00 8 VAL A N 7
ATOM 6012 C CA . VAL A 1 8 ? 6.442 -14.392 -7.432 1.00 25.00 8 VAL A CA 7
ATOM 6013 C C . VAL A 1 8 ? 7.367 -14.658 -8.619 1.00 25.00 8 VAL A C 7
ATOM 6014 O O . VAL A 1 8 ? 7.071 -14.302 -9.755 1.00 25.00 8 VAL A O 7
ATOM 6027 N N . TYR A 1 9 ? 8.495 -15.263 -8.318 1.00 25.00 9 TYR A N 7
ATOM 6028 C CA . TYR A 1 9 ? 9.551 -15.526 -9.284 1.00 25.00 9 TYR A CA 7
ATOM 6029 C C . TYR A 1 9 ? 9.147 -16.450 -10.418 1.00 25.00 9 TYR A C 7
ATOM 6030 O O . TYR A 1 9 ? 8.856 -17.625 -10.213 1.00 25.00 9 TYR A O 7
ATOM 6048 N N . VAL A 1 10 ? 9.183 -15.889 -11.617 1.00 25.00 10 VAL A N 7
ATOM 6049 C CA . VAL A 1 10 ? 8.986 -16.617 -12.851 1.00 25.00 10 VAL A CA 7
ATOM 6050 C C . VAL A 1 10 ? 10.193 -16.370 -13.737 1.00 25.00 10 VAL A C 7
ATOM 6051 O O . VAL A 1 10 ? 10.430 -15.255 -14.205 1.00 25.00 10 VAL A O 7
ATOM 6064 N N . ASP A 1 11 ? 10.994 -17.393 -13.936 1.00 25.00 11 ASP A N 7
ATOM 6065 C CA . ASP A 1 11 ? 12.172 -17.263 -14.734 1.00 25.00 11 ASP A CA 7
ATOM 6066 C C . ASP A 1 11 ? 11.813 -17.224 -16.204 1.00 25.00 11 ASP A C 7
ATOM 6067 O O . ASP A 1 11 ? 11.133 -18.092 -16.734 1.00 25.00 11 ASP A O 7
ATOM 6076 N N . GLY A 1 12 ? 12.225 -16.143 -16.844 1.00 25.00 12 GLY A N 7
ATOM 6077 C CA . GLY A 1 12 ? 12.003 -15.981 -18.267 1.00 25.00 12 GLY A CA 7
ATOM 6078 C C . GLY A 1 12 ? 10.644 -15.503 -18.696 1.00 25.00 12 GLY A C 7
ATOM 6079 O O . GLY A 1 12 ? 10.470 -15.137 -19.854 1.00 25.00 12 GLY A O 7
ATOM 6083 N N . SER A 1 13 ? 9.668 -15.520 -17.802 1.00 25.00 13 SER A N 7
ATOM 6084 C CA . SER A 1 13 ? 8.299 -15.186 -18.214 1.00 25.00 13 SER A CA 7
ATOM 6085 C C . SER A 1 13 ? 8.162 -13.770 -18.775 1.00 25.00 13 SER A C 7
ATOM 6086 O O . SER A 1 13 ? 7.470 -13.568 -19.773 1.00 25.00 13 SER A O 7
ATOM 6094 N N . SER A 1 14 ? 8.827 -12.807 -18.149 1.00 25.00 14 SER A N 7
ATOM 6095 C CA . SER A 1 14 ? 8.877 -11.434 -18.623 1.00 25.00 14 SER A CA 7
ATOM 6096 C C . SER A 1 14 ? 9.856 -10.661 -17.755 1.00 25.00 14 SER A C 7
ATOM 6097 O O . SER A 1 14 ? 9.746 -10.704 -16.533 1.00 25.00 14 SER A O 7
ATOM 6105 N N . TYR A 1 15 ? 10.814 -9.968 -18.362 1.00 25.00 15 TYR A N 7
ATOM 6106 C CA . TYR A 1 15 ? 11.770 -9.180 -17.595 1.00 25.00 15 TYR A CA 7
ATOM 6107 C C . TYR A 1 15 ? 12.449 -8.061 -18.378 1.00 25.00 15 TYR A C 7
ATOM 6108 O O . TYR A 1 15 ? 12.419 -8.000 -19.603 1.00 25.00 15 TYR A O 7
ATOM 6126 N N . ALA A 1 16 ? 13.092 -7.203 -17.604 1.00 25.00 16 ALA A N 7
ATOM 6127 C CA . ALA A 1 16 ? 13.944 -6.131 -18.047 1.00 25.00 16 ALA A CA 7
ATOM 6128 C C . ALA A 1 16 ? 15.006 -6.205 -16.955 1.00 25.00 16 ALA A C 7
ATOM 6129 O O . ALA A 1 16 ? 14.855 -7.012 -16.049 1.00 25.00 16 ALA A O 7
ATOM 6136 N N . ASN A 1 17 ? 16.020 -5.354 -16.964 1.00 25.00 17 ASN A N 7
ATOM 6137 C CA . ASN A 1 17 ? 17.011 -5.390 -15.876 1.00 25.00 17 ASN A CA 7
ATOM 6138 C C . ASN A 1 17 ? 16.384 -5.107 -14.511 1.00 25.00 17 ASN A C 7
ATOM 6139 O O . ASN A 1 17 ? 16.836 -5.600 -13.505 1.00 25.00 17 ASN A O 7
ATOM 6150 N N . ASN A 1 18 ? 15.319 -4.326 -14.518 1.00 25.00 18 ASN A N 7
ATOM 6151 C CA . ASN A 1 18 ? 14.617 -3.923 -13.298 1.00 25.00 18 ASN A CA 7
ATOM 6152 C C . ASN A 1 18 ? 13.541 -4.898 -12.825 1.00 25.00 18 ASN A C 7
ATOM 6153 O O . ASN A 1 18 ? 12.919 -4.678 -11.805 1.00 25.00 18 ASN A O 7
ATOM 6164 N N . ALA A 1 19 ? 13.266 -5.912 -13.628 1.00 25.00 19 ALA A N 7
ATOM 6165 C CA . ALA A 1 19 ? 12.207 -6.903 -13.342 1.00 25.00 19 ALA A CA 7
ATOM 6166 C C . ALA A 1 19 ? 12.283 -7.504 -11.949 1.00 25.00 19 ALA A C 7
ATOM 6167 O O . ALA A 1 19 ? 13.040 -8.419 -11.747 1.00 25.00 19 ALA A O 7
ATOM 6174 N N . LEU A 1 20 ? 11.427 -7.095 -11.028 1.00 25.00 20 LEU A N 7
ATOM 6175 C CA . LEU A 1 20 ? 11.491 -7.630 -9.678 1.00 25.00 20 LEU A CA 7
ATOM 6176 C C . LEU A 1 20 ? 10.651 -8.887 -9.636 1.00 25.00 20 LEU A C 7
ATOM 6177 O O . LEU A 1 20 ? 9.747 -9.077 -10.448 1.00 25.00 20 LEU A O 7
ATOM 6193 N N . VAL A 1 21 ? 10.968 -9.738 -8.681 1.00 25.00 21 VAL A N 7
ATOM 6194 C CA . VAL A 1 21 ? 10.292 -10.984 -8.458 1.00 25.00 21 VAL A CA 7
ATOM 6195 C C . VAL A 1 21 ? 10.206 -11.132 -6.957 1.00 25.00 21 VAL A C 7
ATOM 6196 O O . VAL A 1 21 ? 10.532 -10.203 -6.230 1.00 25.00 21 VAL A O 7
ATOM 6209 N N . GLN A 1 22 ? 9.763 -12.273 -6.478 1.00 25.00 22 GLN A N 7
ATOM 6210 C CA . GLN A 1 22 ? 9.664 -12.516 -5.064 1.00 25.00 22 GLN A CA 7
ATOM 6211 C C . GLN A 1 22 ? 9.925 -14.001 -4.812 1.00 25.00 22 GLN A C 7
ATOM 6212 O O . GLN A 1 22 ? 9.331 -14.869 -5.457 1.00 25.00 22 GLN A O 7
ATOM 6226 N N . ASN A 1 23 ? 10.874 -14.282 -3.930 1.00 25.00 23 ASN A N 7
ATOM 6227 C CA . ASN A 1 23 ? 11.265 -15.630 -3.587 1.00 25.00 23 ASN A CA 7
ATOM 6228 C C . ASN A 1 23 ? 11.877 -15.700 -2.199 1.00 25.00 23 ASN A C 7
ATOM 6229 O O . ASN A 1 23 ? 12.066 -14.678 -1.561 1.00 25.00 23 ASN A O 7
ATOM 6240 N N . ASN A 1 24 ? 12.121 -16.916 -1.718 1.00 25.00 24 ASN A N 7
ATOM 6241 C CA . ASN A 1 24 ? 12.583 -17.148 -0.340 1.00 25.00 24 ASN A CA 7
ATOM 6242 C C . ASN A 1 24 ? 11.560 -16.575 0.661 1.00 25.00 24 ASN A C 7
ATOM 6243 O O . ASN A 1 24 ? 11.887 -16.184 1.770 1.00 25.00 24 ASN A O 7
ATOM 6254 N N . GLY A 1 25 ? 10.308 -16.511 0.220 1.00 25.00 25 GLY A N 7
ATOM 6255 C CA . GLY A 1 25 ? 9.231 -15.994 1.051 1.00 25.00 25 GLY A CA 7
ATOM 6256 C C . GLY A 1 25 ? 9.274 -14.494 1.272 1.00 25.00 25 GLY A C 7
ATOM 6257 O O . GLY A 1 25 ? 8.707 -14.017 2.233 1.00 25.00 25 GLY A O 7
ATOM 6261 N N . SER A 1 26 ? 10.014 -13.768 0.447 1.00 25.00 26 SER A N 7
ATOM 6262 C CA . SER A 1 26 ? 10.196 -12.336 0.555 1.00 25.00 26 SER A CA 7
ATOM 6263 C C . SER A 1 26 ? 10.361 -11.770 -0.871 1.00 25.00 26 SER A C 7
ATOM 6264 O O . SER A 1 26 ? 10.375 -12.519 -1.820 1.00 25.00 26 SER A O 7
ATOM 6272 N N . GLU A 1 27 ? 10.509 -10.467 -1.031 1.00 25.00 27 GLU A N 7
ATOM 6273 C CA . GLU A 1 27 ? 10.685 -9.869 -2.350 1.00 25.00 27 GLU A CA 7
ATOM 6274 C C . GLU A 1 27 ? 12.118 -9.846 -2.800 1.00 25.00 27 GLU A C 7
ATOM 6275 O O . GLU A 1 27 ? 13.028 -9.690 -2.000 1.00 25.00 27 GLU A O 7
ATOM 6287 N N . TYR A 1 28 ? 12.285 -9.986 -4.108 1.00 25.00 28 TYR A N 7
ATOM 6288 C CA . TYR A 1 28 ? 13.566 -9.977 -4.770 1.00 25.00 28 TYR A CA 7
ATOM 6289 C C . TYR A 1 28 ? 13.653 -8.792 -5.682 1.00 25.00 28 TYR A C 7
ATOM 6290 O O . TYR A 1 28 ? 12.980 -8.715 -6.709 1.00 25.00 28 TYR A O 7
ATOM 6308 N N . ARG A 1 29 ? 14.541 -7.881 -5.349 1.00 25.00 29 ARG A N 7
ATOM 6309 C CA . ARG A 1 29 ? 14.693 -6.694 -6.158 1.00 25.00 29 ARG A CA 7
ATOM 6310 C C . ARG A 1 29 ? 15.743 -6.900 -7.201 1.00 25.00 29 ARG A C 7
ATOM 6311 O O . ARG A 1 29 ? 16.914 -6.802 -6.908 1.00 25.00 29 ARG A O 7
ATOM 6332 N N . CYS A 1 30 ? 15.319 -7.268 -8.393 1.00 25.00 30 CYS A N 7
ATOM 6333 C CA . CYS A 1 30 ? 16.243 -7.664 -9.425 1.00 25.00 30 CYS A CA 7
ATOM 6334 C C . CYS A 1 30 ? 16.785 -6.440 -10.175 1.00 25.00 30 CYS A C 7
ATOM 6335 O O . CYS A 1 30 ? 16.028 -5.534 -10.520 1.00 25.00 30 CYS A O 7
ATOM 6342 N N . LEU A 1 31 ? 18.106 -6.388 -10.323 1.00 25.00 31 LEU A N 7
ATOM 6343 C CA . LEU A 1 31 ? 18.816 -5.227 -10.887 1.00 25.00 31 LEU A CA 7
ATOM 6344 C C . LEU A 1 31 ? 19.504 -5.585 -12.201 1.00 25.00 31 LEU A C 7
ATOM 6345 O O . LEU A 1 31 ? 19.820 -4.712 -13.011 1.00 25.00 31 LEU A O 7
ATOM 6361 N N . VAL A 1 32 ? 19.737 -6.872 -12.408 1.00 25.00 32 VAL A N 7
ATOM 6362 C CA . VAL A 1 32 ? 20.313 -7.374 -13.636 1.00 25.00 32 VAL A CA 7
ATOM 6363 C C . VAL A 1 32 ? 19.286 -8.343 -14.147 1.00 25.00 32 VAL A C 7
ATOM 6364 O O . VAL A 1 32 ? 18.715 -9.082 -13.377 1.00 25.00 32 VAL A O 7
ATOM 6377 N N . GLY A 1 33 ? 19.023 -8.307 -15.434 1.00 25.00 33 GLY A N 7
ATOM 6378 C CA . GLY A 1 33 ? 17.912 -9.052 -15.994 1.00 25.00 33 GLY A CA 7
ATOM 6379 C C . GLY A 1 33 ? 18.329 -10.406 -16.474 1.00 25.00 33 GLY A C 7
ATOM 6380 O O . GLY A 1 33 ? 17.722 -11.397 -16.120 1.00 25.00 33 GLY A O 7
ATOM 6384 N N . GLY A 1 34 ? 19.412 -10.463 -17.233 1.00 25.00 34 GLY A N 7
ATOM 6385 C CA . GLY A 1 34 ? 19.895 -11.743 -17.720 1.00 25.00 34 GLY A CA 7
ATOM 6386 C C . GLY A 1 34 ? 20.262 -12.655 -16.569 1.00 25.00 34 GLY A C 7
ATOM 6387 O O . GLY A 1 34 ? 20.066 -13.853 -16.646 1.00 25.00 34 GLY A O 7
ATOM 6391 N N . TRP A 1 35 ? 20.753 -12.080 -15.479 1.00 25.00 35 TRP A N 7
ATOM 6392 C CA . TRP A 1 35 ? 21.138 -12.841 -14.311 1.00 25.00 35 TRP A CA 7
ATOM 6393 C C . TRP A 1 35 ? 19.941 -13.212 -13.445 1.00 25.00 35 TRP A C 7
ATOM 6394 O O . TRP A 1 35 ? 19.951 -14.218 -12.751 1.00 25.00 35 TRP A O 7
ATOM 6415 N N . CYS A 1 36 ? 18.890 -12.417 -13.529 1.00 25.00 36 CYS A N 7
ATOM 6416 C CA . CYS A 1 36 ? 17.660 -12.685 -12.779 1.00 25.00 36 CYS A CA 7
ATOM 6417 C C . CYS A 1 36 ? 16.831 -13.774 -13.474 1.00 25.00 36 CYS A C 7
ATOM 6418 O O . CYS A 1 36 ? 15.989 -14.412 -12.875 1.00 25.00 36 CYS A O 7
ATOM 6425 N N . THR A 1 37 ? 17.109 -13.985 -14.749 1.00 25.00 37 THR A N 7
ATOM 6426 C CA . THR A 1 37 ? 16.420 -14.964 -15.575 1.00 25.00 37 THR A CA 7
ATOM 6427 C C . THR A 1 37 ? 17.015 -16.382 -15.444 1.00 25.00 37 THR A C 7
ATOM 6428 O O . THR A 1 37 ? 16.423 -17.353 -15.891 1.00 25.00 37 THR A O 7
ATOM 6439 N N . VAL A 1 38 ? 18.215 -16.481 -14.880 1.00 25.00 38 VAL A N 7
ATOM 6440 C CA . VAL A 1 38 ? 18.964 -17.747 -14.796 1.00 25.00 38 VAL A CA 7
ATOM 6441 C C . VAL A 1 38 ? 18.159 -18.838 -14.074 1.00 25.00 38 VAL A C 7
ATOM 6442 O O . VAL A 1 38 ? 18.354 -20.038 -14.298 1.00 25.00 38 VAL A O 7
ATOM 6455 N N . GLY A 1 39 ? 17.221 -18.418 -13.246 1.00 25.00 39 GLY A N 7
ATOM 6456 C CA . GLY A 1 39 ? 16.354 -19.363 -12.565 1.00 25.00 39 GLY A CA 7
ATOM 6457 C C . GLY A 1 39 ? 17.033 -19.926 -11.340 1.00 25.00 39 GLY A C 7
ATOM 6458 O O . GLY A 1 39 ? 17.018 -19.309 -10.278 1.00 25.00 39 GLY A O 7
ATOM 6462 N N . GLY A 1 40 ? 17.658 -21.086 -11.496 1.00 25.00 40 GLY A N 7
ATOM 6463 C CA . GLY A 1 40 ? 18.357 -21.727 -10.390 1.00 25.00 40 GLY A CA 7
ATOM 6464 C C . GLY A 1 40 ? 17.475 -22.026 -9.183 1.00 25.00 40 GLY A C 7
ATOM 6465 O O . GLY A 1 40 ? 17.786 -21.563 -8.093 1.00 25.00 40 GLY A O 7
ATOM 6469 N N . PRO A 1 41 ? 16.394 -22.818 -9.313 1.00 25.00 41 PRO A N 7
ATOM 6470 C CA . PRO A 1 41 ? 15.521 -23.028 -8.149 1.00 25.00 41 PRO A CA 7
ATOM 6471 C C . PRO A 1 41 ? 16.127 -23.940 -7.086 1.00 25.00 41 PRO A C 7
ATOM 6472 O O . PRO A 1 41 ? 15.686 -23.955 -5.945 1.00 25.00 41 PRO A O 7
ATOM 6483 N N . TYR A 1 42 ? 17.156 -24.686 -7.462 1.00 25.00 42 TYR A N 7
ATOM 6484 C CA . TYR A 1 42 ? 17.859 -25.552 -6.520 1.00 25.00 42 TYR A CA 7
ATOM 6485 C C . TYR A 1 42 ? 18.966 -24.772 -5.822 1.00 25.00 42 TYR A C 7
ATOM 6486 O O . TYR A 1 42 ? 19.575 -25.253 -4.870 1.00 25.00 42 TYR A O 7
ATOM 6504 N N . ALA A 1 43 ? 19.252 -23.577 -6.321 1.00 25.00 43 ALA A N 7
ATOM 6505 C CA . ALA A 1 43 ? 20.295 -22.758 -5.752 1.00 25.00 43 ALA A CA 7
ATOM 6506 C C . ALA A 1 43 ? 19.731 -21.940 -4.578 1.00 25.00 43 ALA A C 7
ATOM 6507 O O . ALA A 1 43 ? 18.646 -21.374 -4.684 1.00 25.00 43 ALA A O 7
ATOM 6514 N N . PRO A 1 44 ? 20.487 -21.806 -3.470 1.00 25.00 44 PRO A N 7
ATOM 6515 C CA . PRO A 1 44 ? 20.021 -20.981 -2.344 1.00 25.00 44 PRO A CA 7
ATOM 6516 C C . PRO A 1 44 ? 20.265 -19.480 -2.589 1.00 25.00 44 PRO A C 7
ATOM 6517 O O . PRO A 1 44 ? 20.764 -18.763 -1.728 1.00 25.00 44 PRO A O 7
ATOM 6528 N N . GLY A 1 45 ? 19.994 -19.024 -3.802 1.00 25.00 45 GLY A N 7
ATOM 6529 C CA . GLY A 1 45 ? 20.374 -17.681 -4.200 1.00 25.00 45 GLY A CA 7
ATOM 6530 C C . GLY A 1 45 ? 19.639 -16.547 -3.513 1.00 25.00 45 GLY A C 7
ATOM 6531 O O . GLY A 1 45 ? 18.570 -16.143 -3.938 1.00 25.00 45 GLY A O 7
ATOM 6535 N N . THR A 1 46 ? 20.269 -15.969 -2.500 1.00 25.00 46 THR A N 7
ATOM 6536 C CA . THR A 1 46 ? 19.749 -14.766 -1.841 1.00 25.00 46 THR A CA 7
ATOM 6537 C C . THR A 1 46 ? 20.039 -13.528 -2.708 1.00 25.00 46 THR A C 7
ATOM 6538 O O . THR A 1 46 ? 19.502 -12.452 -2.481 1.00 25.00 46 THR A O 7
ATOM 6549 N N . GLY A 1 47 ? 20.866 -13.726 -3.732 1.00 25.00 47 GLY A N 7
ATOM 6550 C CA . GLY A 1 47 ? 21.080 -12.736 -4.780 1.00 25.00 47 GLY A CA 7
ATOM 6551 C C . GLY A 1 47 ? 22.108 -11.655 -4.578 1.00 25.00 47 GLY A C 7
ATOM 6552 O O . GLY A 1 47 ? 22.522 -10.971 -5.510 1.00 25.00 47 GLY A O 7
ATOM 6556 N N . TRP A 1 48 ? 22.492 -11.518 -3.331 1.00 25.00 48 TRP A N 7
ATOM 6557 C CA . TRP A 1 48 ? 23.265 -10.387 -2.831 1.00 25.00 48 TRP A CA 7
ATOM 6558 C C . TRP A 1 48 ? 24.671 -10.393 -3.367 1.00 25.00 48 TRP A C 7
ATOM 6559 O O . TRP A 1 48 ? 25.286 -9.357 -3.569 1.00 25.00 48 TRP A O 7
ATOM 6580 N N . ALA A 1 49 ? 25.179 -11.592 -3.578 1.00 25.00 49 ALA A N 7
ATOM 6581 C CA . ALA A 1 49 ? 26.551 -11.760 -4.054 1.00 25.00 49 ALA A CA 7
ATOM 6582 C C . ALA A 1 49 ? 26.678 -12.862 -5.093 1.00 25.00 49 ALA A C 7
ATOM 6583 O O . ALA A 1 49 ? 27.337 -12.694 -6.099 1.00 25.00 49 ALA A O 7
ATOM 6590 N N . TRP A 1 50 ? 26.061 -14.002 -4.825 1.00 25.00 50 TRP A N 7
ATOM 6591 C CA . TRP A 1 50 ? 26.217 -15.169 -5.691 1.00 25.00 50 TRP A CA 7
ATOM 6592 C C . TRP A 1 50 ? 25.540 -14.968 -7.039 1.00 25.00 50 TRP A C 7
ATOM 6593 O O . TRP A 1 50 ? 26.018 -15.427 -8.060 1.00 25.00 50 TRP A O 7
ATOM 6614 N N . ALA A 1 51 ? 24.410 -14.281 -7.010 1.00 25.00 51 ALA A N 7
ATOM 6615 C CA . ALA A 1 51 ? 23.673 -13.947 -8.223 1.00 25.00 51 ALA A CA 7
ATOM 6616 C C . ALA A 1 51 ? 24.172 -12.616 -8.773 1.00 25.00 51 ALA A C 7
ATOM 6617 O O . ALA A 1 51 ? 24.141 -12.370 -9.970 1.00 25.00 51 ALA A O 7
ATOM 6624 N N . ASN A 1 52 ? 24.493 -11.731 -7.831 1.00 25.00 52 ASN A N 7
ATOM 6625 C CA . ASN A 1 52 ? 24.803 -10.324 -8.090 1.00 25.00 52 ASN A CA 7
ATOM 6626 C C . ASN A 1 52 ? 23.668 -9.663 -8.889 1.00 25.00 52 ASN A C 7
ATOM 6627 O O . ASN A 1 52 ? 23.891 -8.751 -9.673 1.00 25.00 52 ASN A O 7
ATOM 6638 N N . ALA A 1 53 ? 22.449 -10.155 -8.679 1.00 25.00 53 ALA A N 7
ATOM 6639 C CA . ALA A 1 53 ? 21.281 -9.659 -9.402 1.00 25.00 53 ALA A CA 7
ATOM 6640 C C . ALA A 1 53 ? 20.125 -9.217 -8.537 1.00 25.00 53 ALA A C 7
ATOM 6641 O O . ALA A 1 53 ? 19.399 -8.357 -8.977 1.00 25.00 53 ALA A O 7
ATOM 6648 N N . TRP A 1 54 ? 19.889 -9.799 -7.364 1.00 25.00 54 TRP A N 7
ATOM 6649 C CA . TRP A 1 54 ? 18.708 -9.395 -6.604 1.00 25.00 54 TRP A CA 7
ATOM 6650 C C . TRP A 1 54 ? 18.931 -9.192 -5.130 1.00 25.00 54 TRP A C 7
ATOM 6651 O O . TRP A 1 54 ? 19.826 -9.770 -4.531 1.00 25.00 54 TRP A O 7
ATOM 6672 N N . GLU A 1 55 ? 18.085 -8.361 -4.546 1.00 25.00 55 GLU A N 7
ATOM 6673 C CA . GLU A 1 55 ? 18.146 -8.098 -3.125 1.00 25.00 55 GLU A CA 7
ATOM 6674 C C . GLU A 1 55 ? 16.891 -8.614 -2.467 1.00 25.00 55 GLU A C 7
ATOM 6675 O O . GLU A 1 55 ? 15.781 -8.148 -2.727 1.00 25.00 55 GLU A O 7
ATOM 6687 N N . LEU A 1 56 ? 17.100 -9.596 -1.616 1.00 25.00 56 LEU A N 7
ATOM 6688 C CA . LEU A 1 56 ? 16.070 -10.242 -0.855 1.00 25.00 56 LEU A CA 7
ATOM 6689 C C . LEU A 1 56 ? 15.663 -9.359 0.343 1.00 25.00 56 LEU A C 7
ATOM 6690 O O . LEU A 1 56 ? 16.469 -9.126 1.232 1.00 25.00 56 LEU A O 7
ATOM 6706 N N . VAL A 1 57 ? 14.455 -8.792 0.315 1.00 25.00 57 VAL A N 7
ATOM 6707 C CA . VAL A 1 57 ? 14.008 -7.872 1.346 1.00 25.00 57 VAL A CA 7
ATOM 6708 C C . VAL A 1 57 ? 12.945 -8.357 2.344 1.00 25.00 57 VAL A C 7
ATOM 6709 O O . VAL A 1 57 ? 13.247 -8.572 3.510 1.00 25.00 57 VAL A O 7
ATOM 6722 N N . ARG A 1 58 ? 11.703 -8.499 1.886 1.00 25.00 58 ARG A N 7
ATOM 6723 C CA . ARG A 1 58 ? 10.566 -8.864 2.762 1.00 25.00 58 ARG A CA 7
ATOM 6724 C C . ARG A 1 58 ? 9.306 -9.292 2.038 1.00 25.00 58 ARG A C 7
ATOM 6725 O O . ARG A 1 58 ? 9.129 -9.005 0.867 1.00 25.00 58 ARG A O 7
ATOM 6746 N N . SER A 1 59 ? 8.476 -10.038 2.743 1.00 25.00 59 SER A N 7
ATOM 6747 C CA . SER A 1 59 ? 7.330 -10.720 2.151 1.00 25.00 59 SER A CA 7
ATOM 6748 C C . SER A 1 59 ? 6.101 -9.898 1.839 1.00 25.00 59 SER A C 7
ATOM 6749 O O . SER A 1 59 ? 5.780 -8.946 2.551 1.00 25.00 59 SER A O 7
ATOM 6757 N N . CYS A 1 60 ? 5.389 -10.315 0.794 1.00 25.00 60 CYS A N 7
ATOM 6758 C CA . CYS A 1 60 ? 4.181 -9.645 0.351 1.00 25.00 60 CYS A CA 7
ATOM 6759 C C . CYS A 1 60 ? 3.171 -10.601 -0.311 1.00 25.00 60 CYS A C 7
ATOM 6760 O O . CYS A 1 60 ? 2.516 -10.248 -1.281 1.00 25.00 60 CYS A O 7
ATOM 6767 N N . GLN A 1 61 ? 2.996 -11.794 0.248 1.00 25.00 61 GLN A N 7
ATOM 6768 C CA . GLN A 1 61 ? 2.034 -12.765 -0.294 1.00 25.00 61 GLN A CA 7
ATOM 6769 C C . GLN A 1 61 ? 0.567 -12.321 -0.150 1.00 25.00 61 GLN A C 7
ATOM 6770 O O . GLN A 1 61 ? -0.328 -12.982 -0.672 1.00 25.00 61 GLN A O 7
ATOM 6784 N N . ALA A 1 62 ? 0.344 -11.231 0.587 1.00 25.00 62 ALA A N 7
ATOM 6785 C CA . ALA A 1 62 ? -0.975 -10.599 0.816 1.00 25.00 62 ALA A CA 7
ATOM 6786 C C . ALA A 1 62 ? -2.033 -11.417 1.596 1.00 25.00 62 ALA A C 7
ATOM 6787 O O . ALA A 1 62 ? -2.784 -10.856 2.394 1.00 25.00 62 ALA A O 7
ATOM 6794 N N . HIS A 1 63 ? -2.097 -12.719 1.375 1.00 25.00 63 HIS A N 7
ATOM 6795 C CA . HIS A 1 63 ? -3.063 -13.597 2.042 1.00 25.00 63 HIS A CA 7
ATOM 6796 C C . HIS A 1 63 ? -2.867 -13.585 3.564 1.00 25.00 63 HIS A C 7
ATOM 6797 O O . HIS A 1 63 ? -1.816 -13.965 4.058 1.00 25.00 63 HIS A O 7
ATOM 6812 N N . HIS A 1 64 ? -3.885 -13.152 4.304 1.00 25.00 64 HIS A N 7
ATOM 6813 C CA . HIS A 1 64 ? -3.814 -13.080 5.772 1.00 25.00 64 HIS A CA 7
ATOM 6814 C C . HIS A 1 64 ? -5.208 -13.263 6.366 1.00 25.00 64 HIS A C 7
ATOM 6815 O O . HIS A 1 64 ? -6.192 -13.265 5.633 1.00 25.00 64 HIS A O 7
ATOM 6830 N N . HIS A 1 65 ? -5.292 -13.405 7.684 1.00 25.00 65 HIS A N 7
ATOM 6831 C CA . HIS A 1 65 ? -6.568 -13.601 8.388 1.00 25.00 65 HIS A CA 7
ATOM 6832 C C . HIS A 1 65 ? -6.400 -12.973 9.768 1.00 25.00 65 HIS A C 7
ATOM 6833 O O . HIS A 1 65 ? -5.274 -12.796 10.209 1.00 25.00 65 HIS A O 7
ATOM 6848 N N . HIS A 1 66 ? -7.496 -12.631 10.434 1.00 25.00 66 HIS A N 7
ATOM 6849 C CA . HIS A 1 66 ? -7.452 -12.094 11.801 1.00 25.00 66 HIS A CA 7
ATOM 6850 C C . HIS A 1 66 ? -8.772 -12.468 12.461 1.00 25.00 66 HIS A C 7
ATOM 6851 O O . HIS A 1 66 ? -9.728 -12.742 11.742 1.00 25.00 66 HIS A O 7
ATOM 6866 N N . HIS A 1 67 ? -8.805 -12.494 13.794 1.00 25.00 67 HIS A N 7
ATOM 6867 C CA . HIS A 1 67 ? -9.979 -12.958 14.567 1.00 25.00 67 HIS A CA 7
ATOM 6868 C C . HIS A 1 67 ? -10.349 -14.392 14.128 1.00 25.00 67 HIS A C 7
ATOM 6869 O O . HIS A 1 67 ? -9.527 -15.078 13.520 1.00 25.00 67 HIS A O 7
ATOM 6884 N N . HIS A 1 68 ? -11.552 -14.838 14.474 1.00 25.00 68 HIS A N 7
ATOM 6885 C CA . HIS A 1 68 ? -12.036 -16.158 14.069 1.00 25.00 68 HIS A CA 7
ATOM 6886 C C . HIS A 1 68 ? -12.122 -16.165 12.552 1.00 25.00 68 HIS A C 7
ATOM 6887 O O . HIS A 1 68 ? -12.451 -15.104 11.991 1.00 25.00 68 HIS A O 7
ATOM 6903 N N . MET A 1 1 ? 8.232 3.023 1.766 1.00 25.00 1 MET A N 8
ATOM 6904 C CA . MET A 1 1 ? 7.338 1.940 2.274 1.00 25.00 1 MET A CA 8
ATOM 6905 C C . MET A 1 1 ? 6.328 1.564 1.214 1.00 25.00 1 MET A C 8
ATOM 6906 O O . MET A 1 1 ? 6.178 2.291 0.251 1.00 25.00 1 MET A O 8
ATOM 6922 N N . GLY A 1 2 ? 5.647 0.436 1.380 1.00 25.00 2 GLY A N 8
ATOM 6923 C CA . GLY A 1 2 ? 4.654 0.004 0.407 1.00 25.00 2 GLY A CA 8
ATOM 6924 C C . GLY A 1 2 ? 4.526 -1.504 0.378 1.00 25.00 2 GLY A C 8
ATOM 6925 O O . GLY A 1 2 ? 5.256 -2.206 1.088 1.00 25.00 2 GLY A O 8
ATOM 6929 N N . ASN A 1 3 ? 3.603 -1.998 -0.434 1.00 25.00 3 ASN A N 8
ATOM 6930 C CA . ASN A 1 3 ? 3.372 -3.436 -0.595 1.00 25.00 3 ASN A CA 8
ATOM 6931 C C . ASN A 1 3 ? 4.112 -3.870 -1.852 1.00 25.00 3 ASN A C 8
ATOM 6932 O O . ASN A 1 3 ? 4.527 -3.027 -2.638 1.00 25.00 3 ASN A O 8
ATOM 6943 N N . CYS A 1 4 ? 4.249 -5.171 -2.053 1.00 25.00 4 CYS A N 8
ATOM 6944 C CA . CYS A 1 4 ? 4.898 -5.692 -3.249 1.00 25.00 4 CYS A CA 8
ATOM 6945 C C . CYS A 1 4 ? 4.141 -5.275 -4.505 1.00 25.00 4 CYS A C 8
ATOM 6946 O O . CYS A 1 4 ? 2.911 -5.339 -4.553 1.00 25.00 4 CYS A O 8
ATOM 6953 N N . ILE A 1 5 ? 4.877 -4.858 -5.524 1.00 25.00 5 ILE A N 8
ATOM 6954 C CA . ILE A 1 5 ? 4.286 -4.489 -6.807 1.00 25.00 5 ILE A CA 8
ATOM 6955 C C . ILE A 1 5 ? 4.502 -5.593 -7.850 1.00 25.00 5 ILE A C 8
ATOM 6956 O O . ILE A 1 5 ? 3.793 -5.659 -8.845 1.00 25.00 5 ILE A O 8
ATOM 6972 N N . SER A 1 6 ? 5.498 -6.434 -7.611 1.00 25.00 6 SER A N 8
ATOM 6973 C CA . SER A 1 6 ? 5.894 -7.478 -8.546 1.00 25.00 6 SER A CA 8
ATOM 6974 C C . SER A 1 6 ? 5.380 -8.862 -8.152 1.00 25.00 6 SER A C 8
ATOM 6975 O O . SER A 1 6 ? 5.149 -9.130 -6.967 1.00 25.00 6 SER A O 8
ATOM 6983 N N . PRO A 1 7 ? 5.175 -9.751 -9.141 1.00 25.00 7 PRO A N 8
ATOM 6984 C CA . PRO A 1 7 ? 4.713 -11.114 -8.862 1.00 25.00 7 PRO A CA 8
ATOM 6985 C C . PRO A 1 7 ? 5.811 -11.976 -8.253 1.00 25.00 7 PRO A C 8
ATOM 6986 O O . PRO A 1 7 ? 6.958 -11.557 -8.142 1.00 25.00 7 PRO A O 8
ATOM 6997 N N . VAL A 1 8 ? 5.464 -13.196 -7.880 1.00 25.00 8 VAL A N 8
ATOM 6998 C CA . VAL A 1 8 ? 6.441 -14.145 -7.374 1.00 25.00 8 VAL A CA 8
ATOM 6999 C C . VAL A 1 8 ? 7.293 -14.606 -8.545 1.00 25.00 8 VAL A C 8
ATOM 7000 O O . VAL A 1 8 ? 6.958 -14.385 -9.706 1.00 25.00 8 VAL A O 8
ATOM 7013 N N . TYR A 1 9 ? 8.436 -15.165 -8.212 1.00 25.00 9 TYR A N 8
ATOM 7014 C CA . TYR A 1 9 ? 9.457 -15.492 -9.189 1.00 25.00 9 TYR A CA 8
ATOM 7015 C C . TYR A 1 9 ? 9.042 -16.511 -10.233 1.00 25.00 9 TYR A C 8
ATOM 7016 O O . TYR A 1 9 ? 8.637 -17.622 -9.911 1.00 25.00 9 TYR A O 8
ATOM 7034 N N . VAL A 1 10 ? 9.222 -16.117 -11.485 1.00 25.00 10 VAL A N 8
ATOM 7035 C CA . VAL A 1 10 ? 9.086 -16.999 -12.622 1.00 25.00 10 VAL A CA 8
ATOM 7036 C C . VAL A 1 10 ? 10.358 -16.928 -13.450 1.00 25.00 10 VAL A C 8
ATOM 7037 O O . VAL A 1 10 ? 10.619 -15.946 -14.151 1.00 25.00 10 VAL A O 8
ATOM 7050 N N . ASP A 1 11 ? 11.180 -17.950 -13.353 1.00 25.00 11 ASP A N 8
ATOM 7051 C CA . ASP A 1 11 ? 12.395 -17.981 -14.103 1.00 25.00 11 ASP A CA 8
ATOM 7052 C C . ASP A 1 11 ? 12.066 -18.211 -15.563 1.00 25.00 11 ASP A C 8
ATOM 7053 O O . ASP A 1 11 ? 11.251 -19.053 -15.921 1.00 25.00 11 ASP A O 8
ATOM 7062 N N . GLY A 1 12 ? 12.646 -17.373 -16.404 1.00 25.00 12 GLY A N 8
ATOM 7063 C CA . GLY A 1 12 ? 12.442 -17.483 -17.834 1.00 25.00 12 GLY A CA 8
ATOM 7064 C C . GLY A 1 12 ? 11.200 -16.832 -18.395 1.00 25.00 12 GLY A C 8
ATOM 7065 O O . GLY A 1 12 ? 11.143 -16.578 -19.591 1.00 25.00 12 GLY A O 8
ATOM 7069 N N . SER A 1 13 ? 10.187 -16.604 -17.572 1.00 25.00 13 SER A N 8
ATOM 7070 C CA . SER A 1 13 ? 8.902 -16.143 -18.114 1.00 25.00 13 SER A CA 8
ATOM 7071 C C . SER A 1 13 ? 8.933 -14.766 -18.783 1.00 25.00 13 SER A C 8
ATOM 7072 O O . SER A 1 13 ? 8.488 -14.632 -19.923 1.00 25.00 13 SER A O 8
ATOM 7080 N N . SER A 1 14 ? 9.439 -13.754 -18.084 1.00 25.00 14 SER A N 8
ATOM 7081 C CA . SER A 1 14 ? 9.536 -12.403 -18.611 1.00 25.00 14 SER A CA 8
ATOM 7082 C C . SER A 1 14 ? 10.273 -11.498 -17.638 1.00 25.00 14 SER A C 8
ATOM 7083 O O . SER A 1 14 ? 9.942 -11.466 -16.455 1.00 25.00 14 SER A O 8
ATOM 7091 N N . TYR A 1 15 ? 11.260 -10.761 -18.131 1.00 25.00 15 TYR A N 8
ATOM 7092 C CA . TYR A 1 15 ? 12.009 -9.825 -17.314 1.00 25.00 15 TYR A CA 8
ATOM 7093 C C . TYR A 1 15 ? 12.719 -8.759 -18.144 1.00 25.00 15 TYR A C 8
ATOM 7094 O O . TYR A 1 15 ? 12.852 -8.862 -19.360 1.00 25.00 15 TYR A O 8
ATOM 7112 N N . ALA A 1 16 ? 13.178 -7.742 -17.436 1.00 25.00 16 ALA A N 8
ATOM 7113 C CA . ALA A 1 16 ? 13.979 -6.659 -17.941 1.00 25.00 16 ALA A CA 8
ATOM 7114 C C . ALA A 1 16 ? 14.996 -6.529 -16.817 1.00 25.00 16 ALA A C 8
ATOM 7115 O O . ALA A 1 16 ? 14.880 -7.253 -15.840 1.00 25.00 16 ALA A O 8
ATOM 7122 N N . ASN A 1 17 ? 15.924 -5.586 -16.886 1.00 25.00 17 ASN A N 8
ATOM 7123 C CA . ASN A 1 17 ? 16.849 -5.393 -15.761 1.00 25.00 17 ASN A CA 8
ATOM 7124 C C . ASN A 1 17 ? 16.097 -5.025 -14.490 1.00 25.00 17 ASN A C 8
ATOM 7125 O O . ASN A 1 17 ? 16.481 -5.388 -13.405 1.00 25.00 17 ASN A O 8
ATOM 7136 N N . ASN A 1 18 ? 14.999 -4.316 -14.669 1.00 25.00 18 ASN A N 8
ATOM 7137 C CA . ASN A 1 18 ? 14.188 -3.821 -13.558 1.00 25.00 18 ASN A CA 8
ATOM 7138 C C . ASN A 1 18 ? 13.202 -4.844 -13.001 1.00 25.00 18 ASN A C 8
ATOM 7139 O O . ASN A 1 18 ? 12.453 -4.541 -12.093 1.00 25.00 18 ASN A O 8
ATOM 7150 N N . ALA A 1 19 ? 13.110 -5.997 -13.639 1.00 25.00 19 ALA A N 8
ATOM 7151 C CA . ALA A 1 19 ? 12.130 -7.030 -13.259 1.00 25.00 19 ALA A CA 8
ATOM 7152 C C . ALA A 1 19 ? 12.240 -7.465 -11.811 1.00 25.00 19 ALA A C 8
ATOM 7153 O O . ALA A 1 19 ? 13.135 -8.191 -11.482 1.00 25.00 19 ALA A O 8
ATOM 7160 N N . LEU A 1 20 ? 11.260 -7.162 -10.981 1.00 25.00 20 LEU A N 8
ATOM 7161 C CA . LEU A 1 20 ? 11.293 -7.639 -9.610 1.00 25.00 20 LEU A CA 8
ATOM 7162 C C . LEU A 1 20 ? 10.462 -8.901 -9.523 1.00 25.00 20 LEU A C 8
ATOM 7163 O O . LEU A 1 20 ? 9.560 -9.124 -10.331 1.00 25.00 20 LEU A O 8
ATOM 7179 N N . VAL A 1 21 ? 10.794 -9.722 -8.542 1.00 25.00 21 VAL A N 8
ATOM 7180 C CA . VAL A 1 21 ? 10.162 -10.989 -8.290 1.00 25.00 21 VAL A CA 8
ATOM 7181 C C . VAL A 1 21 ? 10.166 -11.149 -6.790 1.00 25.00 21 VAL A C 8
ATOM 7182 O O . VAL A 1 21 ? 10.509 -10.228 -6.073 1.00 25.00 21 VAL A O 8
ATOM 7195 N N . GLN A 1 22 ? 9.805 -12.311 -6.296 1.00 25.00 22 GLN A N 8
ATOM 7196 C CA . GLN A 1 22 ? 9.926 -12.615 -4.909 1.00 25.00 22 GLN A CA 8
ATOM 7197 C C . GLN A 1 22 ? 10.390 -14.067 -4.743 1.00 25.00 22 GLN A C 8
ATOM 7198 O O . GLN A 1 22 ? 9.861 -14.950 -5.418 1.00 25.00 22 GLN A O 8
ATOM 7212 N N . ASN A 1 23 ? 11.300 -14.327 -3.814 1.00 25.00 23 ASN A N 8
ATOM 7213 C CA . ASN A 1 23 ? 11.703 -15.677 -3.453 1.00 25.00 23 ASN A CA 8
ATOM 7214 C C . ASN A 1 23 ? 12.252 -15.767 -2.029 1.00 25.00 23 ASN A C 8
ATOM 7215 O O . ASN A 1 23 ? 12.332 -14.766 -1.342 1.00 25.00 23 ASN A O 8
ATOM 7226 N N . ASN A 1 24 ? 12.496 -16.992 -1.564 1.00 25.00 24 ASN A N 8
ATOM 7227 C CA . ASN A 1 24 ? 12.751 -17.288 -0.131 1.00 25.00 24 ASN A CA 8
ATOM 7228 C C . ASN A 1 24 ? 11.524 -16.848 0.696 1.00 25.00 24 ASN A C 8
ATOM 7229 O O . ASN A 1 24 ? 11.633 -16.532 1.876 1.00 25.00 24 ASN A O 8
ATOM 7240 N N . GLY A 1 25 ? 10.363 -16.781 0.048 1.00 25.00 25 GLY A N 8
ATOM 7241 C CA . GLY A 1 25 ? 9.141 -16.337 0.711 1.00 25.00 25 GLY A CA 8
ATOM 7242 C C . GLY A 1 25 ? 9.182 -14.875 1.132 1.00 25.00 25 GLY A C 8
ATOM 7243 O O . GLY A 1 25 ? 8.451 -14.470 2.013 1.00 25.00 25 GLY A O 8
ATOM 7247 N N . SER A 1 26 ? 10.069 -14.116 0.513 1.00 25.00 26 SER A N 8
ATOM 7248 C CA . SER A 1 26 ? 10.421 -12.755 0.837 1.00 25.00 26 SER A CA 8
ATOM 7249 C C . SER A 1 26 ? 10.571 -12.102 -0.553 1.00 25.00 26 SER A C 8
ATOM 7250 O O . SER A 1 26 ? 10.481 -12.796 -1.547 1.00 25.00 26 SER A O 8
ATOM 7258 N N . GLU A 1 27 ? 10.720 -10.797 -0.656 1.00 25.00 27 GLU A N 8
ATOM 7259 C CA . GLU A 1 27 ? 10.772 -10.122 -1.944 1.00 25.00 27 GLU A CA 8
ATOM 7260 C C . GLU A 1 27 ? 12.140 -9.938 -2.530 1.00 25.00 27 GLU A C 8
ATOM 7261 O O . GLU A 1 27 ? 13.083 -9.611 -1.830 1.00 25.00 27 GLU A O 8
ATOM 7273 N N . TYR A 1 28 ? 12.208 -10.121 -3.842 1.00 25.00 28 TYR A N 8
ATOM 7274 C CA . TYR A 1 28 ? 13.430 -9.908 -4.608 1.00 25.00 28 TYR A CA 8
ATOM 7275 C C . TYR A 1 28 ? 13.419 -8.684 -5.491 1.00 25.00 28 TYR A C 8
ATOM 7276 O O . TYR A 1 28 ? 12.694 -8.604 -6.482 1.00 25.00 28 TYR A O 8
ATOM 7294 N N . ARG A 1 29 ? 14.305 -7.755 -5.200 1.00 25.00 29 ARG A N 8
ATOM 7295 C CA . ARG A 1 29 ? 14.419 -6.580 -6.023 1.00 25.00 29 ARG A CA 8
ATOM 7296 C C . ARG A 1 29 ? 15.486 -6.730 -7.053 1.00 25.00 29 ARG A C 8
ATOM 7297 O O . ARG A 1 29 ? 16.639 -6.514 -6.752 1.00 25.00 29 ARG A O 8
ATOM 7318 N N . CYS A 1 30 ? 15.111 -7.149 -8.246 1.00 25.00 30 CYS A N 8
ATOM 7319 C CA . CYS A 1 30 ? 16.100 -7.445 -9.264 1.00 25.00 30 CYS A CA 8
ATOM 7320 C C . CYS A 1 30 ? 16.478 -6.193 -10.061 1.00 25.00 30 CYS A C 8
ATOM 7321 O O . CYS A 1 30 ? 15.615 -5.391 -10.416 1.00 25.00 30 CYS A O 8
ATOM 7328 N N . LEU A 1 31 ? 17.785 -5.998 -10.221 1.00 25.00 31 LEU A N 8
ATOM 7329 C CA . LEU A 1 31 ? 18.361 -4.779 -10.819 1.00 25.00 31 LEU A CA 8
ATOM 7330 C C . LEU A 1 31 ? 19.121 -5.104 -12.101 1.00 25.00 31 LEU A C 8
ATOM 7331 O O . LEU A 1 31 ? 19.399 -4.227 -12.917 1.00 25.00 31 LEU A O 8
ATOM 7347 N N . VAL A 1 32 ? 19.448 -6.373 -12.275 1.00 25.00 32 VAL A N 8
ATOM 7348 C CA . VAL A 1 32 ? 20.062 -6.870 -13.479 1.00 25.00 32 VAL A CA 8
ATOM 7349 C C . VAL A 1 32 ? 19.067 -7.902 -13.933 1.00 25.00 32 VAL A C 8
ATOM 7350 O O . VAL A 1 32 ? 18.377 -8.462 -13.107 1.00 25.00 32 VAL A O 8
ATOM 7363 N N . GLY A 1 33 ? 18.976 -8.147 -15.228 1.00 25.00 33 GLY A N 8
ATOM 7364 C CA . GLY A 1 33 ? 17.988 -9.067 -15.750 1.00 25.00 33 GLY A CA 8
ATOM 7365 C C . GLY A 1 33 ? 18.589 -10.368 -16.195 1.00 25.00 33 GLY A C 8
ATOM 7366 O O . GLY A 1 33 ? 18.122 -11.424 -15.813 1.00 25.00 33 GLY A O 8
ATOM 7370 N N . GLY A 1 34 ? 19.670 -10.301 -16.958 1.00 25.00 34 GLY A N 8
ATOM 7371 C CA . GLY A 1 34 ? 20.322 -11.520 -17.408 1.00 25.00 34 GLY A CA 8
ATOM 7372 C C . GLY A 1 34 ? 20.861 -12.322 -16.242 1.00 25.00 34 GLY A C 8
ATOM 7373 O O . GLY A 1 34 ? 20.865 -13.539 -16.278 1.00 25.00 34 GLY A O 8
ATOM 7377 N N . TRP A 1 35 ? 21.290 -11.634 -15.193 1.00 25.00 35 TRP A N 8
ATOM 7378 C CA . TRP A 1 35 ? 21.818 -12.273 -14.004 1.00 25.00 35 TRP A CA 8
ATOM 7379 C C . TRP A 1 35 ? 20.714 -12.706 -13.049 1.00 25.00 35 TRP A C 8
ATOM 7380 O O . TRP A 1 35 ? 20.912 -13.562 -12.200 1.00 25.00 35 TRP A O 8
ATOM 7401 N N . CYS A 1 36 ? 19.539 -12.124 -13.202 1.00 25.00 36 CYS A N 8
ATOM 7402 C CA . CYS A 1 36 ? 18.407 -12.472 -12.352 1.00 25.00 36 CYS A CA 8
ATOM 7403 C C . CYS A 1 36 ? 17.939 -13.893 -12.663 1.00 25.00 36 CYS A C 8
ATOM 7404 O O . CYS A 1 36 ? 17.714 -14.693 -11.759 1.00 25.00 36 CYS A O 8
ATOM 7411 N N . THR A 1 37 ? 17.872 -14.223 -13.945 1.00 25.00 37 THR A N 8
ATOM 7412 C CA . THR A 1 37 ? 17.459 -15.545 -14.397 1.00 25.00 37 THR A CA 8
ATOM 7413 C C . THR A 1 37 ? 18.450 -16.657 -14.055 1.00 25.00 37 THR A C 8
ATOM 7414 O O . THR A 1 37 ? 18.112 -17.833 -14.111 1.00 25.00 37 THR A O 8
ATOM 7425 N N . VAL A 1 38 ? 19.678 -16.287 -13.709 1.00 25.00 38 VAL A N 8
ATOM 7426 C CA . VAL A 1 38 ? 20.707 -17.258 -13.339 1.00 25.00 38 VAL A CA 8
ATOM 7427 C C . VAL A 1 38 ? 20.294 -17.974 -12.059 1.00 25.00 38 VAL A C 8
ATOM 7428 O O . VAL A 1 38 ? 20.678 -19.124 -11.815 1.00 25.00 38 VAL A O 8
ATOM 7441 N N . GLY A 1 39 ? 19.489 -17.301 -11.249 1.00 25.00 39 GLY A N 8
ATOM 7442 C CA . GLY A 1 39 ? 18.990 -17.895 -10.026 1.00 25.00 39 GLY A CA 8
ATOM 7443 C C . GLY A 1 39 ? 17.975 -18.977 -10.321 1.00 25.00 39 GLY A C 8
ATOM 7444 O O . GLY A 1 39 ? 16.787 -18.731 -10.251 1.00 25.00 39 GLY A O 8
ATOM 7448 N N . GLY A 1 40 ? 18.445 -20.165 -10.667 1.00 25.00 40 GLY A N 8
ATOM 7449 C CA . GLY A 1 40 ? 17.546 -21.275 -10.960 1.00 25.00 40 GLY A CA 8
ATOM 7450 C C . GLY A 1 40 ? 16.560 -21.546 -9.827 1.00 25.00 40 GLY A C 8
ATOM 7451 O O . GLY A 1 40 ? 16.846 -21.227 -8.677 1.00 25.00 40 GLY A O 8
ATOM 7455 N N . PRO A 1 41 ? 15.394 -22.154 -10.103 1.00 25.00 41 PRO A N 8
ATOM 7456 C CA . PRO A 1 41 ? 14.354 -22.310 -9.075 1.00 25.00 41 PRO A CA 8
ATOM 7457 C C . PRO A 1 41 ? 14.671 -23.366 -8.020 1.00 25.00 41 PRO A C 8
ATOM 7458 O O . PRO A 1 41 ? 14.047 -23.403 -6.965 1.00 25.00 41 PRO A O 8
ATOM 7469 N N . TYR A 1 42 ? 15.668 -24.198 -8.288 1.00 25.00 42 TYR A N 8
ATOM 7470 C CA . TYR A 1 42 ? 16.126 -25.184 -7.313 1.00 25.00 42 TYR A CA 8
ATOM 7471 C C . TYR A 1 42 ? 17.335 -24.643 -6.553 1.00 25.00 42 TYR A C 8
ATOM 7472 O O . TYR A 1 42 ? 17.822 -25.270 -5.614 1.00 25.00 42 TYR A O 8
ATOM 7490 N N . ALA A 1 43 ? 17.835 -23.488 -6.972 1.00 25.00 43 ALA A N 8
ATOM 7491 C CA . ALA A 1 43 ? 18.970 -22.880 -6.316 1.00 25.00 43 ALA A CA 8
ATOM 7492 C C . ALA A 1 43 ? 18.494 -22.107 -5.073 1.00 25.00 43 ALA A C 8
ATOM 7493 O O . ALA A 1 43 ? 17.428 -21.503 -5.091 1.00 25.00 43 ALA A O 8
ATOM 7500 N N . PRO A 1 44 ? 19.297 -22.088 -3.990 1.00 25.00 44 PRO A N 8
ATOM 7501 C CA . PRO A 1 44 ? 18.843 -21.334 -2.809 1.00 25.00 44 PRO A CA 8
ATOM 7502 C C . PRO A 1 44 ? 18.808 -19.815 -3.019 1.00 25.00 44 PRO A C 8
ATOM 7503 O O . PRO A 1 44 ? 17.936 -19.119 -2.498 1.00 25.00 44 PRO A O 8
ATOM 7514 N N . GLY A 1 45 ? 19.767 -19.313 -3.789 1.00 25.00 45 GLY A N 8
ATOM 7515 C CA . GLY A 1 45 ? 19.854 -17.893 -4.072 1.00 25.00 45 GLY A CA 8
ATOM 7516 C C . GLY A 1 45 ? 20.332 -17.032 -2.912 1.00 25.00 45 GLY A C 8
ATOM 7517 O O . GLY A 1 45 ? 20.512 -17.496 -1.796 1.00 25.00 45 GLY A O 8
ATOM 7521 N N . THR A 1 46 ? 20.556 -15.760 -3.213 1.00 25.00 46 THR A N 8
ATOM 7522 C CA . THR A 1 46 ? 20.964 -14.754 -2.221 1.00 25.00 46 THR A CA 8
ATOM 7523 C C . THR A 1 46 ? 20.825 -13.374 -2.853 1.00 25.00 46 THR A C 8
ATOM 7524 O O . THR A 1 46 ? 20.369 -12.433 -2.228 1.00 25.00 46 THR A O 8
ATOM 7535 N N . GLY A 1 47 ? 21.190 -13.286 -4.128 1.00 25.00 47 GLY A N 8
ATOM 7536 C CA . GLY A 1 47 ? 21.053 -12.065 -4.891 1.00 25.00 47 GLY A CA 8
ATOM 7537 C C . GLY A 1 47 ? 22.246 -11.170 -4.858 1.00 25.00 47 GLY A C 8
ATOM 7538 O O . GLY A 1 47 ? 22.520 -10.419 -5.773 1.00 25.00 47 GLY A O 8
ATOM 7542 N N . TRP A 1 48 ? 22.935 -11.272 -3.751 1.00 25.00 48 TRP A N 8
ATOM 7543 C CA . TRP A 1 48 ? 24.017 -10.398 -3.398 1.00 25.00 48 TRP A CA 8
ATOM 7544 C C . TRP A 1 48 ? 25.323 -10.832 -4.019 1.00 25.00 48 TRP A C 8
ATOM 7545 O O . TRP A 1 48 ? 25.977 -10.080 -4.728 1.00 25.00 48 TRP A O 8
ATOM 7566 N N . ALA A 1 49 ? 25.699 -12.063 -3.714 1.00 25.00 49 ALA A N 8
ATOM 7567 C CA . ALA A 1 49 ? 27.001 -12.584 -4.119 1.00 25.00 49 ALA A CA 8
ATOM 7568 C C . ALA A 1 49 ? 26.922 -13.507 -5.330 1.00 25.00 49 ALA A C 8
ATOM 7569 O O . ALA A 1 49 ? 27.677 -13.365 -6.271 1.00 25.00 49 ALA A O 8
ATOM 7576 N N . TRP A 1 50 ? 26.042 -14.495 -5.267 1.00 25.00 50 TRP A N 8
ATOM 7577 C CA . TRP A 1 50 ? 25.999 -15.525 -6.304 1.00 25.00 50 TRP A CA 8
ATOM 7578 C C . TRP A 1 50 ? 25.351 -15.016 -7.585 1.00 25.00 50 TRP A C 8
ATOM 7579 O O . TRP A 1 50 ? 25.793 -15.316 -8.680 1.00 25.00 50 TRP A O 8
ATOM 7600 N N . ALA A 1 51 ? 24.263 -14.283 -7.419 1.00 25.00 51 ALA A N 8
ATOM 7601 C CA . ALA A 1 51 ? 23.514 -13.729 -8.542 1.00 25.00 51 ALA A CA 8
ATOM 7602 C C . ALA A 1 51 ? 24.025 -12.347 -8.960 1.00 25.00 51 ALA A C 8
ATOM 7603 O O . ALA A 1 51 ? 24.033 -12.009 -10.130 1.00 25.00 51 ALA A O 8
ATOM 7610 N N . ASN A 1 52 ? 24.324 -11.532 -7.951 1.00 25.00 52 ASN A N 8
ATOM 7611 C CA . ASN A 1 52 ? 24.651 -10.108 -8.112 1.00 25.00 52 ASN A CA 8
ATOM 7612 C C . ASN A 1 52 ? 23.537 -9.357 -8.868 1.00 25.00 52 ASN A C 8
ATOM 7613 O O . ASN A 1 52 ? 23.792 -8.404 -9.591 1.00 25.00 52 ASN A O 8
ATOM 7624 N N . ALA A 1 53 ? 22.301 -9.817 -8.693 1.00 25.00 53 ALA A N 8
ATOM 7625 C CA . ALA A 1 53 ? 21.144 -9.237 -9.381 1.00 25.00 53 ALA A CA 8
ATOM 7626 C C . ALA A 1 53 ? 20.037 -8.716 -8.481 1.00 25.00 53 ALA A C 8
ATOM 7627 O O . ALA A 1 53 ? 19.325 -7.834 -8.910 1.00 25.00 53 ALA A O 8
ATOM 7634 N N . TRP A 1 54 ? 19.825 -9.274 -7.293 1.00 25.00 54 TRP A N 8
ATOM 7635 C CA . TRP A 1 54 ? 18.670 -8.853 -6.486 1.00 25.00 54 TRP A CA 8
ATOM 7636 C C . TRP A 1 54 ? 18.958 -8.585 -5.029 1.00 25.00 54 TRP A C 8
ATOM 7637 O O . TRP A 1 54 ? 19.950 -9.038 -4.472 1.00 25.00 54 TRP A O 8
ATOM 7658 N N . GLU A 1 55 ? 18.029 -7.881 -4.405 1.00 25.00 55 GLU A N 8
ATOM 7659 C CA . GLU A 1 55 ? 18.093 -7.610 -2.985 1.00 25.00 55 GLU A CA 8
ATOM 7660 C C . GLU A 1 55 ? 16.906 -8.268 -2.340 1.00 25.00 55 GLU A C 8
ATOM 7661 O O . GLU A 1 55 ? 15.754 -7.933 -2.643 1.00 25.00 55 GLU A O 8
ATOM 7673 N N . LEU A 1 56 ? 17.186 -9.218 -1.468 1.00 25.00 56 LEU A N 8
ATOM 7674 C CA . LEU A 1 56 ? 16.172 -9.891 -0.725 1.00 25.00 56 LEU A CA 8
ATOM 7675 C C . LEU A 1 56 ? 15.775 -8.986 0.446 1.00 25.00 56 LEU A C 8
ATOM 7676 O O . LEU A 1 56 ? 16.610 -8.646 1.279 1.00 25.00 56 LEU A O 8
ATOM 7692 N N . VAL A 1 57 ? 14.526 -8.531 0.456 1.00 25.00 57 VAL A N 8
ATOM 7693 C CA . VAL A 1 57 ? 14.050 -7.629 1.479 1.00 25.00 57 VAL A CA 8
ATOM 7694 C C . VAL A 1 57 ? 13.083 -8.216 2.519 1.00 25.00 57 VAL A C 8
ATOM 7695 O O . VAL A 1 57 ? 13.446 -8.385 3.675 1.00 25.00 57 VAL A O 8
ATOM 7708 N N . ARG A 1 58 ? 11.861 -8.538 2.101 1.00 25.00 58 ARG A N 8
ATOM 7709 C CA . ARG A 1 58 ? 10.799 -9.018 3.014 1.00 25.00 58 ARG A CA 8
ATOM 7710 C C . ARG A 1 58 ? 9.551 -9.505 2.353 1.00 25.00 58 ARG A C 8
ATOM 7711 O O . ARG A 1 58 ? 9.334 -9.287 1.191 1.00 25.00 58 ARG A O 8
ATOM 7732 N N . SER A 1 59 ? 8.759 -10.230 3.110 1.00 25.00 59 SER A N 8
ATOM 7733 C CA . SER A 1 59 ? 7.662 -10.977 2.547 1.00 25.00 59 SER A CA 8
ATOM 7734 C C . SER A 1 59 ? 6.372 -10.238 2.210 1.00 25.00 59 SER A C 8
ATOM 7735 O O . SER A 1 59 ? 6.032 -9.204 2.787 1.00 25.00 59 SER A O 8
ATOM 7743 N N . CYS A 1 60 ? 5.661 -10.816 1.250 1.00 25.00 60 CYS A N 8
ATOM 7744 C CA . CYS A 1 60 ? 4.421 -10.290 0.714 1.00 25.00 60 CYS A CA 8
ATOM 7745 C C . CYS A 1 60 ? 3.727 -11.504 0.109 1.00 25.00 60 CYS A C 8
ATOM 7746 O O . CYS A 1 60 ? 3.406 -11.554 -1.069 1.00 25.00 60 CYS A O 8
ATOM 7753 N N . GLN A 1 61 ? 3.575 -12.528 0.940 1.00 25.00 61 GLN A N 8
ATOM 7754 C CA . GLN A 1 61 ? 3.002 -13.811 0.542 1.00 25.00 61 GLN A CA 8
ATOM 7755 C C . GLN A 1 61 ? 1.544 -13.693 0.087 1.00 25.00 61 GLN A C 8
ATOM 7756 O O . GLN A 1 61 ? 0.987 -14.610 -0.497 1.00 25.00 61 GLN A O 8
ATOM 7770 N N . ALA A 1 62 ? 0.944 -12.544 0.348 1.00 25.00 62 ALA A N 8
ATOM 7771 C CA . ALA A 1 62 ? -0.387 -12.229 -0.133 1.00 25.00 62 ALA A CA 8
ATOM 7772 C C . ALA A 1 62 ? -0.335 -10.730 -0.363 1.00 25.00 62 ALA A C 8
ATOM 7773 O O . ALA A 1 62 ? 0.218 -10.006 0.466 1.00 25.00 62 ALA A O 8
ATOM 7780 N N . HIS A 1 63 ? -0.892 -10.270 -1.479 1.00 25.00 63 HIS A N 8
ATOM 7781 C CA . HIS A 1 63 ? -0.805 -8.854 -1.863 1.00 25.00 63 HIS A CA 8
ATOM 7782 C C . HIS A 1 63 ? -1.286 -7.933 -0.739 1.00 25.00 63 HIS A C 8
ATOM 7783 O O . HIS A 1 63 ? -0.667 -6.915 -0.445 1.00 25.00 63 HIS A O 8
ATOM 7798 N N . HIS A 1 64 ? -2.351 -8.344 -0.064 1.00 25.00 64 HIS A N 8
ATOM 7799 C CA . HIS A 1 64 ? -2.831 -7.663 1.141 1.00 25.00 64 HIS A CA 8
ATOM 7800 C C . HIS A 1 64 ? -3.515 -8.710 2.020 1.00 25.00 64 HIS A C 8
ATOM 7801 O O . HIS A 1 64 ? -4.693 -8.985 1.843 1.00 25.00 64 HIS A O 8
ATOM 7816 N N . HIS A 1 65 ? -2.768 -9.352 2.912 1.00 25.00 65 HIS A N 8
ATOM 7817 C CA . HIS A 1 65 ? -3.339 -10.441 3.720 1.00 25.00 65 HIS A CA 8
ATOM 7818 C C . HIS A 1 65 ? -4.532 -9.956 4.559 1.00 25.00 65 HIS A C 8
ATOM 7819 O O . HIS A 1 65 ? -4.456 -8.935 5.244 1.00 25.00 65 HIS A O 8
ATOM 7834 N N . HIS A 1 66 ? -5.639 -10.681 4.446 1.00 25.00 66 HIS A N 8
ATOM 7835 C CA . HIS A 1 66 ? -6.909 -10.372 5.114 1.00 25.00 66 HIS A CA 8
ATOM 7836 C C . HIS A 1 66 ? -7.672 -11.690 4.969 1.00 25.00 66 HIS A C 8
ATOM 7837 O O . HIS A 1 66 ? -7.287 -12.499 4.131 1.00 25.00 66 HIS A O 8
ATOM 7852 N N . HIS A 1 67 ? -8.719 -11.918 5.750 1.00 25.00 67 HIS A N 8
ATOM 7853 C CA . HIS A 1 67 ? -9.583 -13.093 5.540 1.00 25.00 67 HIS A CA 8
ATOM 7854 C C . HIS A 1 67 ? -10.417 -12.777 4.300 1.00 25.00 67 HIS A C 8
ATOM 7855 O O . HIS A 1 67 ? -10.400 -11.639 3.844 1.00 25.00 67 HIS A O 8
ATOM 7870 N N . HIS A 1 68 ? -11.187 -13.732 3.800 1.00 25.00 68 HIS A N 8
ATOM 7871 C CA . HIS A 1 68 ? -12.186 -13.398 2.788 1.00 25.00 68 HIS A CA 8
ATOM 7872 C C . HIS A 1 68 ? -13.314 -12.720 3.556 1.00 25.00 68 HIS A C 8
ATOM 7873 O O . HIS A 1 68 ? -14.192 -12.119 2.933 1.00 25.00 68 HIS A O 8
ATOM 7889 N N . MET A 1 1 ? 8.860 3.774 -1.495 1.00 25.00 1 MET A N 9
ATOM 7890 C CA . MET A 1 1 ? 7.491 3.211 -1.677 1.00 25.00 1 MET A CA 9
ATOM 7891 C C . MET A 1 1 ? 7.223 2.148 -0.632 1.00 25.00 1 MET A C 9
ATOM 7892 O O . MET A 1 1 ? 8.133 1.416 -0.272 1.00 25.00 1 MET A O 9
ATOM 7908 N N . GLY A 1 2 ? 5.998 2.085 -0.124 1.00 25.00 2 GLY A N 9
ATOM 7909 C CA . GLY A 1 2 ? 5.649 1.094 0.886 1.00 25.00 2 GLY A CA 9
ATOM 7910 C C . GLY A 1 2 ? 5.192 -0.203 0.247 1.00 25.00 2 GLY A C 9
ATOM 7911 O O . GLY A 1 2 ? 5.292 -0.349 -0.969 1.00 25.00 2 GLY A O 9
ATOM 7915 N N . ASN A 1 3 ? 4.667 -1.114 1.063 1.00 25.00 3 ASN A N 9
ATOM 7916 C CA . ASN A 1 3 ? 4.153 -2.415 0.604 1.00 25.00 3 ASN A CA 9
ATOM 7917 C C . ASN A 1 3 ? 5.204 -3.143 -0.245 1.00 25.00 3 ASN A C 9
ATOM 7918 O O . ASN A 1 3 ? 6.363 -3.238 0.153 1.00 25.00 3 ASN A O 9
ATOM 7929 N N . CYS A 1 4 ? 4.796 -3.622 -1.408 1.00 25.00 4 CYS A N 9
ATOM 7930 C CA . CYS A 1 4 ? 5.662 -4.273 -2.374 1.00 25.00 4 CYS A CA 9
ATOM 7931 C C . CYS A 1 4 ? 5.146 -3.765 -3.690 1.00 25.00 4 CYS A C 9
ATOM 7932 O O . CYS A 1 4 ? 3.988 -3.349 -3.770 1.00 25.00 4 CYS A O 9
ATOM 7939 N N . ILE A 1 5 ? 5.998 -3.747 -4.699 1.00 25.00 5 ILE A N 9
ATOM 7940 C CA . ILE A 1 5 ? 5.611 -3.270 -6.007 1.00 25.00 5 ILE A CA 9
ATOM 7941 C C . ILE A 1 5 ? 5.604 -4.403 -7.029 1.00 25.00 5 ILE A C 9
ATOM 7942 O O . ILE A 1 5 ? 4.910 -4.317 -8.036 1.00 25.00 5 ILE A O 9
ATOM 7958 N N . SER A 1 6 ? 6.385 -5.447 -6.783 1.00 25.00 6 SER A N 9
ATOM 7959 C CA . SER A 1 6 ? 6.496 -6.550 -7.728 1.00 25.00 6 SER A CA 9
ATOM 7960 C C . SER A 1 6 ? 5.777 -7.866 -7.367 1.00 25.00 6 SER A C 9
ATOM 7961 O O . SER A 1 6 ? 5.836 -8.325 -6.213 1.00 25.00 6 SER A O 9
ATOM 7969 N N . PRO A 1 7 ? 5.140 -8.520 -8.364 1.00 25.00 7 PRO A N 9
ATOM 7970 C CA . PRO A 1 7 ? 4.566 -9.870 -8.235 1.00 25.00 7 PRO A CA 9
ATOM 7971 C C . PRO A 1 7 ? 5.566 -10.946 -7.812 1.00 25.00 7 PRO A C 9
ATOM 7972 O O . PRO A 1 7 ? 6.775 -10.729 -7.793 1.00 25.00 7 PRO A O 9
ATOM 7983 N N . VAL A 1 8 ? 5.043 -12.135 -7.537 1.00 25.00 8 VAL A N 9
ATOM 7984 C CA . VAL A 1 8 ? 5.871 -13.299 -7.238 1.00 25.00 8 VAL A CA 9
ATOM 7985 C C . VAL A 1 8 ? 6.679 -13.661 -8.478 1.00 25.00 8 VAL A C 9
ATOM 7986 O O . VAL A 1 8 ? 6.368 -13.247 -9.590 1.00 25.00 8 VAL A O 9
ATOM 7999 N N . TYR A 1 9 ? 7.731 -14.418 -8.255 1.00 25.00 9 TYR A N 9
ATOM 8000 C CA . TYR A 1 9 ? 8.656 -14.804 -9.303 1.00 25.00 9 TYR A CA 9
ATOM 8001 C C . TYR A 1 9 ? 8.023 -15.618 -10.414 1.00 25.00 9 TYR A C 9
ATOM 8002 O O . TYR A 1 9 ? 7.507 -16.707 -10.186 1.00 25.00 9 TYR A O 9
ATOM 8020 N N . VAL A 1 10 ? 8.129 -15.082 -11.621 1.00 25.00 10 VAL A N 9
ATOM 8021 C CA . VAL A 1 10 ? 7.740 -15.772 -12.829 1.00 25.00 10 VAL A CA 9
ATOM 8022 C C . VAL A 1 10 ? 8.916 -15.803 -13.786 1.00 25.00 10 VAL A C 9
ATOM 8023 O O . VAL A 1 10 ? 9.356 -14.775 -14.307 1.00 25.00 10 VAL A O 9
ATOM 8036 N N . ASP A 1 11 ? 9.451 -16.981 -14.019 1.00 25.00 11 ASP A N 9
ATOM 8037 C CA . ASP A 1 11 ? 10.523 -17.128 -14.948 1.00 25.00 11 ASP A CA 9
ATOM 8038 C C . ASP A 1 11 ? 9.949 -17.112 -16.350 1.00 25.00 11 ASP A C 9
ATOM 8039 O O . ASP A 1 11 ? 8.918 -17.707 -16.632 1.00 25.00 11 ASP A O 9
ATOM 8048 N N . GLY A 1 12 ? 10.591 -16.347 -17.216 1.00 25.00 12 GLY A N 9
ATOM 8049 C CA . GLY A 1 12 ? 10.186 -16.284 -18.606 1.00 25.00 12 GLY A CA 9
ATOM 8050 C C . GLY A 1 12 ? 9.003 -15.405 -18.928 1.00 25.00 12 GLY A C 9
ATOM 8051 O O . GLY A 1 12 ? 8.809 -15.055 -20.085 1.00 25.00 12 GLY A O 9
ATOM 8055 N N . SER A 1 13 ? 8.183 -15.083 -17.939 1.00 25.00 13 SER A N 9
ATOM 8056 C CA . SER A 1 13 ? 6.933 -14.371 -18.229 1.00 25.00 13 SER A CA 9
ATOM 8057 C C . SER A 1 13 ? 7.136 -12.977 -18.824 1.00 25.00 13 SER A C 9
ATOM 8058 O O . SER A 1 13 ? 6.561 -12.663 -19.866 1.00 25.00 13 SER A O 9
ATOM 8066 N N . SER A 1 14 ? 7.958 -12.156 -18.176 1.00 25.00 14 SER A N 9
ATOM 8067 C CA . SER A 1 14 ? 8.286 -10.821 -18.648 1.00 25.00 14 SER A CA 9
ATOM 8068 C C . SER A 1 14 ? 9.317 -10.191 -17.725 1.00 25.00 14 SER A C 9
ATOM 8069 O O . SER A 1 14 ? 9.106 -10.139 -16.516 1.00 25.00 14 SER A O 9
ATOM 8077 N N . TYR A 1 15 ? 10.420 -9.710 -18.282 1.00 25.00 15 TYR A N 9
ATOM 8078 C CA . TYR A 1 15 ? 11.441 -9.036 -17.500 1.00 25.00 15 TYR A CA 9
ATOM 8079 C C . TYR A 1 15 ? 12.325 -8.123 -18.338 1.00 25.00 15 TYR A C 9
ATOM 8080 O O . TYR A 1 15 ? 12.343 -8.178 -19.565 1.00 25.00 15 TYR A O 9
ATOM 8098 N N . ALA A 1 16 ? 13.070 -7.301 -17.622 1.00 25.00 16 ALA A N 9
ATOM 8099 C CA . ALA A 1 16 ? 14.068 -6.403 -18.139 1.00 25.00 16 ALA A CA 9
ATOM 8100 C C . ALA A 1 16 ? 15.147 -6.570 -17.081 1.00 25.00 16 ALA A C 9
ATOM 8101 O O . ALA A 1 16 ? 14.954 -7.351 -16.158 1.00 25.00 16 ALA A O 9
ATOM 8108 N N . ASN A 1 17 ? 16.226 -5.804 -17.129 1.00 25.00 17 ASN A N 9
ATOM 8109 C CA . ASN A 1 17 ? 17.214 -5.874 -16.050 1.00 25.00 17 ASN A CA 9
ATOM 8110 C C . ASN A 1 17 ? 16.593 -5.378 -14.746 1.00 25.00 17 ASN A C 9
ATOM 8111 O O . ASN A 1 17 ? 16.963 -5.798 -13.675 1.00 25.00 17 ASN A O 9
ATOM 8122 N N . ASN A 1 18 ? 15.631 -4.482 -14.886 1.00 25.00 18 ASN A N 9
ATOM 8123 C CA . ASN A 1 18 ? 14.957 -3.841 -13.757 1.00 25.00 18 ASN A CA 9
ATOM 8124 C C . ASN A 1 18 ? 13.830 -4.671 -13.154 1.00 25.00 18 ASN A C 9
ATOM 8125 O O . ASN A 1 18 ? 13.196 -4.248 -12.203 1.00 25.00 18 ASN A O 9
ATOM 8136 N N . ALA A 1 19 ? 13.513 -5.791 -13.783 1.00 25.00 19 ALA A N 9
ATOM 8137 C CA . ALA A 1 19 ? 12.410 -6.656 -13.336 1.00 25.00 19 ALA A CA 9
ATOM 8138 C C . ALA A 1 19 ? 12.563 -7.066 -11.885 1.00 25.00 19 ALA A C 9
ATOM 8139 O O . ALA A 1 19 ? 13.453 -7.808 -11.586 1.00 25.00 19 ALA A O 9
ATOM 8146 N N . LEU A 1 20 ? 11.641 -6.703 -11.014 1.00 25.00 20 LEU A N 9
ATOM 8147 C CA . LEU A 1 20 ? 11.665 -7.218 -9.659 1.00 25.00 20 LEU A CA 9
ATOM 8148 C C . LEU A 1 20 ? 10.725 -8.397 -9.588 1.00 25.00 20 LEU A C 9
ATOM 8149 O O . LEU A 1 20 ? 9.778 -8.496 -10.366 1.00 25.00 20 LEU A O 9
ATOM 8165 N N . VAL A 1 21 ? 10.978 -9.275 -8.638 1.00 25.00 21 VAL A N 9
ATOM 8166 C CA . VAL A 1 21 ? 10.154 -10.421 -8.376 1.00 25.00 21 VAL A CA 9
ATOM 8167 C C . VAL A 1 21 ? 10.035 -10.501 -6.873 1.00 25.00 21 VAL A C 9
ATOM 8168 O O . VAL A 1 21 ? 10.424 -9.584 -6.165 1.00 25.00 21 VAL A O 9
ATOM 8181 N N . GLN A 1 22 ? 9.489 -11.586 -6.380 1.00 25.00 22 GLN A N 9
ATOM 8182 C CA . GLN A 1 22 ? 9.337 -11.799 -4.966 1.00 25.00 22 GLN A CA 9
ATOM 8183 C C . GLN A 1 22 ? 9.474 -13.292 -4.708 1.00 25.00 22 GLN A C 9
ATOM 8184 O O . GLN A 1 22 ? 8.838 -14.113 -5.374 1.00 25.00 22 GLN A O 9
ATOM 8198 N N . ASN A 1 23 ? 10.348 -13.640 -3.775 1.00 25.00 23 ASN A N 9
ATOM 8199 C CA . ASN A 1 23 ? 10.576 -15.002 -3.389 1.00 25.00 23 ASN A CA 9
ATOM 8200 C C . ASN A 1 23 ? 10.643 -15.187 -1.893 1.00 25.00 23 ASN A C 9
ATOM 8201 O O . ASN A 1 23 ? 10.909 -14.245 -1.165 1.00 25.00 23 ASN A O 9
ATOM 8212 N N . ASN A 1 24 ? 10.326 -16.396 -1.441 1.00 25.00 24 ASN A N 9
ATOM 8213 C CA . ASN A 1 24 ? 10.182 -16.711 -0.007 1.00 25.00 24 ASN A CA 9
ATOM 8214 C C . ASN A 1 24 ? 9.087 -15.824 0.609 1.00 25.00 24 ASN A C 9
ATOM 8215 O O . ASN A 1 24 ? 9.060 -15.586 1.813 1.00 25.00 24 ASN A O 9
ATOM 8226 N N . GLY A 1 25 ? 8.218 -15.292 -0.245 1.00 25.00 25 GLY A N 9
ATOM 8227 C CA . GLY A 1 25 ? 7.173 -14.377 0.190 1.00 25.00 25 GLY A CA 9
ATOM 8228 C C . GLY A 1 25 ? 7.675 -12.975 0.495 1.00 25.00 25 GLY A C 9
ATOM 8229 O O . GLY A 1 25 ? 6.889 -12.150 0.935 1.00 25.00 25 GLY A O 9
ATOM 8233 N N . SER A 1 26 ? 8.966 -12.740 0.281 1.00 25.00 26 SER A N 9
ATOM 8234 C CA . SER A 1 26 ? 9.689 -11.506 0.528 1.00 25.00 26 SER A CA 9
ATOM 8235 C C . SER A 1 26 ? 9.987 -10.963 -0.873 1.00 25.00 26 SER A C 9
ATOM 8236 O O . SER A 1 26 ? 9.884 -11.697 -1.825 1.00 25.00 26 SER A O 9
ATOM 8244 N N . GLU A 1 27 ? 10.377 -9.718 -1.023 1.00 25.00 27 GLU A N 9
ATOM 8245 C CA . GLU A 1 27 ? 10.622 -9.164 -2.341 1.00 25.00 27 GLU A CA 9
ATOM 8246 C C . GLU A 1 27 ? 12.048 -9.309 -2.781 1.00 25.00 27 GLU A C 9
ATOM 8247 O O . GLU A 1 27 ? 12.962 -9.193 -1.977 1.00 25.00 27 GLU A O 9
ATOM 8259 N N . TYR A 1 28 ? 12.215 -9.533 -4.076 1.00 25.00 28 TYR A N 9
ATOM 8260 C CA . TYR A 1 28 ? 13.502 -9.648 -4.719 1.00 25.00 28 TYR A CA 9
ATOM 8261 C C . TYR A 1 28 ? 13.688 -8.494 -5.649 1.00 25.00 28 TYR A C 9
ATOM 8262 O O . TYR A 1 28 ? 13.000 -8.358 -6.657 1.00 25.00 28 TYR A O 9
ATOM 8280 N N . ARG A 1 29 ? 14.683 -7.691 -5.354 1.00 25.00 29 ARG A N 9
ATOM 8281 C CA . ARG A 1 29 ? 14.971 -6.560 -6.194 1.00 25.00 29 ARG A CA 9
ATOM 8282 C C . ARG A 1 29 ? 15.970 -6.970 -7.213 1.00 25.00 29 ARG A C 9
ATOM 8283 O O . ARG A 1 29 ? 17.145 -7.001 -6.926 1.00 25.00 29 ARG A O 9
ATOM 8304 N N . CYS A 1 30 ? 15.489 -7.385 -8.365 1.00 25.00 30 CYS A N 9
ATOM 8305 C CA . CYS A 1 30 ? 16.347 -7.987 -9.348 1.00 25.00 30 CYS A CA 9
ATOM 8306 C C . CYS A 1 30 ? 16.925 -6.877 -10.235 1.00 25.00 30 CYS A C 9
ATOM 8307 O O . CYS A 1 30 ? 16.198 -5.979 -10.651 1.00 25.00 30 CYS A O 9
ATOM 8314 N N . LEU A 1 31 ? 18.245 -6.881 -10.397 1.00 25.00 31 LEU A N 9
ATOM 8315 C CA . LEU A 1 31 ? 18.968 -5.780 -11.061 1.00 25.00 31 LEU A CA 9
ATOM 8316 C C . LEU A 1 31 ? 19.628 -6.237 -12.354 1.00 25.00 31 LEU A C 9
ATOM 8317 O O . LEU A 1 31 ? 19.960 -5.423 -13.222 1.00 25.00 31 LEU A O 9
ATOM 8333 N N . VAL A 1 32 ? 19.830 -7.540 -12.481 1.00 25.00 32 VAL A N 9
ATOM 8334 C CA . VAL A 1 32 ? 20.394 -8.117 -13.677 1.00 25.00 32 VAL A CA 9
ATOM 8335 C C . VAL A 1 32 ? 19.347 -9.059 -14.201 1.00 25.00 32 VAL A C 9
ATOM 8336 O O . VAL A 1 32 ? 18.791 -9.832 -13.461 1.00 25.00 32 VAL A O 9
ATOM 8349 N N . GLY A 1 33 ? 19.058 -8.957 -15.478 1.00 25.00 33 GLY A N 9
ATOM 8350 C CA . GLY A 1 33 ? 17.926 -9.659 -16.062 1.00 25.00 33 GLY A CA 9
ATOM 8351 C C . GLY A 1 33 ? 18.355 -10.968 -16.657 1.00 25.00 33 GLY A C 9
ATOM 8352 O O . GLY A 1 33 ? 17.683 -11.976 -16.524 1.00 25.00 33 GLY A O 9
ATOM 8356 N N . GLY A 1 34 ? 19.532 -10.953 -17.265 1.00 25.00 34 GLY A N 9
ATOM 8357 C CA . GLY A 1 34 ? 20.091 -12.163 -17.835 1.00 25.00 34 GLY A CA 9
ATOM 8358 C C . GLY A 1 34 ? 20.380 -13.171 -16.748 1.00 25.00 34 GLY A C 9
ATOM 8359 O O . GLY A 1 34 ? 20.392 -14.350 -17.006 1.00 25.00 34 GLY A O 9
ATOM 8363 N N . TRP A 1 35 ? 20.616 -12.689 -15.533 1.00 25.00 35 TRP A N 9
ATOM 8364 C CA . TRP A 1 35 ? 20.903 -13.527 -14.383 1.00 25.00 35 TRP A CA 9
ATOM 8365 C C . TRP A 1 35 ? 19.707 -13.858 -13.488 1.00 25.00 35 TRP A C 9
ATOM 8366 O O . TRP A 1 35 ? 19.640 -14.935 -12.909 1.00 25.00 35 TRP A O 9
ATOM 8387 N N . CYS A 1 36 ? 18.780 -12.924 -13.345 1.00 25.00 36 CYS A N 9
ATOM 8388 C CA . CYS A 1 36 ? 17.651 -13.104 -12.426 1.00 25.00 36 CYS A CA 9
ATOM 8389 C C . CYS A 1 36 ? 16.755 -14.271 -12.822 1.00 25.00 36 CYS A C 9
ATOM 8390 O O . CYS A 1 36 ? 16.379 -15.081 -11.983 1.00 25.00 36 CYS A O 9
ATOM 8397 N N . THR A 1 37 ? 16.454 -14.379 -14.107 1.00 25.00 37 THR A N 9
ATOM 8398 C CA . THR A 1 37 ? 15.607 -15.456 -14.614 1.00 25.00 37 THR A CA 9
ATOM 8399 C C . THR A 1 37 ? 16.262 -16.839 -14.523 1.00 25.00 37 THR A C 9
ATOM 8400 O O . THR A 1 37 ? 15.596 -17.856 -14.654 1.00 25.00 37 THR A O 9
ATOM 8411 N N . VAL A 1 38 ? 17.571 -16.877 -14.328 1.00 25.00 38 VAL A N 9
ATOM 8412 C CA . VAL A 1 38 ? 18.287 -18.142 -14.238 1.00 25.00 38 VAL A CA 9
ATOM 8413 C C . VAL A 1 38 ? 18.062 -18.781 -12.872 1.00 25.00 38 VAL A C 9
ATOM 8414 O O . VAL A 1 38 ? 17.822 -19.984 -12.767 1.00 25.00 38 VAL A O 9
ATOM 8427 N N . GLY A 1 39 ? 18.164 -17.969 -11.826 1.00 25.00 39 GLY A N 9
ATOM 8428 C CA . GLY A 1 39 ? 18.032 -18.454 -10.458 1.00 25.00 39 GLY A CA 9
ATOM 8429 C C . GLY A 1 39 ? 19.231 -19.272 -9.992 1.00 25.00 39 GLY A C 9
ATOM 8430 O O . GLY A 1 39 ? 20.090 -18.793 -9.253 1.00 25.00 39 GLY A O 9
ATOM 8434 N N . GLY A 1 40 ? 19.276 -20.512 -10.451 1.00 25.00 40 GLY A N 9
ATOM 8435 C CA . GLY A 1 40 ? 20.328 -21.454 -10.146 1.00 25.00 40 GLY A CA 9
ATOM 8436 C C . GLY A 1 40 ? 19.794 -22.794 -10.584 1.00 25.00 40 GLY A C 9
ATOM 8437 O O . GLY A 1 40 ? 18.627 -23.064 -10.334 1.00 25.00 40 GLY A O 9
ATOM 8441 N N . PRO A 1 41 ? 20.582 -23.648 -11.261 1.00 25.00 41 PRO A N 9
ATOM 8442 C CA . PRO A 1 41 ? 19.919 -24.891 -11.671 1.00 25.00 41 PRO A CA 9
ATOM 8443 C C . PRO A 1 41 ? 19.610 -25.807 -10.486 1.00 25.00 41 PRO A C 9
ATOM 8444 O O . PRO A 1 41 ? 18.569 -26.445 -10.441 1.00 25.00 41 PRO A O 9
ATOM 8455 N N . TYR A 1 42 ? 20.550 -25.900 -9.553 1.00 25.00 42 TYR A N 9
ATOM 8456 C CA . TYR A 1 42 ? 20.352 -26.685 -8.330 1.00 25.00 42 TYR A CA 9
ATOM 8457 C C . TYR A 1 42 ? 20.553 -25.863 -7.053 1.00 25.00 42 TYR A C 9
ATOM 8458 O O . TYR A 1 42 ? 20.095 -26.236 -5.975 1.00 25.00 42 TYR A O 9
ATOM 8476 N N . ALA A 1 43 ? 21.346 -24.805 -7.165 1.00 25.00 43 ALA A N 9
ATOM 8477 C CA . ALA A 1 43 ? 21.805 -24.066 -6.006 1.00 25.00 43 ALA A CA 9
ATOM 8478 C C . ALA A 1 43 ? 20.772 -23.040 -5.531 1.00 25.00 43 ALA A C 9
ATOM 8479 O O . ALA A 1 43 ? 20.077 -22.433 -6.347 1.00 25.00 43 ALA A O 9
ATOM 8486 N N . PRO A 1 44 ? 20.705 -22.788 -4.209 1.00 25.00 44 PRO A N 9
ATOM 8487 C CA . PRO A 1 44 ? 19.830 -21.700 -3.766 1.00 25.00 44 PRO A CA 9
ATOM 8488 C C . PRO A 1 44 ? 20.448 -20.351 -4.118 1.00 25.00 44 PRO A C 9
ATOM 8489 O O . PRO A 1 44 ? 21.646 -20.269 -4.386 1.00 25.00 44 PRO A O 9
ATOM 8500 N N . GLY A 1 45 ? 19.657 -19.289 -4.079 1.00 25.00 45 GLY A N 9
ATOM 8501 C CA . GLY A 1 45 ? 20.183 -17.969 -4.382 1.00 25.00 45 GLY A CA 9
ATOM 8502 C C . GLY A 1 45 ? 19.755 -16.895 -3.404 1.00 25.00 45 GLY A C 9
ATOM 8503 O O . GLY A 1 45 ? 18.624 -16.437 -3.420 1.00 25.00 45 GLY A O 9
ATOM 8507 N N . THR A 1 46 ? 20.685 -16.462 -2.564 1.00 25.00 46 THR A N 9
ATOM 8508 C CA . THR A 1 46 ? 20.407 -15.380 -1.615 1.00 25.00 46 THR A CA 9
ATOM 8509 C C . THR A 1 46 ? 20.401 -14.026 -2.338 1.00 25.00 46 THR A C 9
ATOM 8510 O O . THR A 1 46 ? 19.945 -13.027 -1.801 1.00 25.00 46 THR A O 9
ATOM 8521 N N . GLY A 1 47 ? 20.906 -14.018 -3.569 1.00 25.00 47 GLY A N 9
ATOM 8522 C CA . GLY A 1 47 ? 20.841 -12.849 -4.431 1.00 25.00 47 GLY A CA 9
ATOM 8523 C C . GLY A 1 47 ? 22.007 -11.907 -4.357 1.00 25.00 47 GLY A C 9
ATOM 8524 O O . GLY A 1 47 ? 22.460 -11.317 -5.333 1.00 25.00 47 GLY A O 9
ATOM 8528 N N . TRP A 1 48 ? 22.446 -11.780 -3.133 1.00 25.00 48 TRP A N 9
ATOM 8529 C CA . TRP A 1 48 ? 23.357 -10.747 -2.677 1.00 25.00 48 TRP A CA 9
ATOM 8530 C C . TRP A 1 48 ? 24.765 -10.968 -3.153 1.00 25.00 48 TRP A C 9
ATOM 8531 O O . TRP A 1 48 ? 25.510 -10.033 -3.404 1.00 25.00 48 TRP A O 9
ATOM 8552 N N . ALA A 1 49 ? 25.133 -12.233 -3.219 1.00 25.00 49 ALA A N 9
ATOM 8553 C CA . ALA A 1 49 ? 26.506 -12.599 -3.559 1.00 25.00 49 ALA A CA 9
ATOM 8554 C C . ALA A 1 49 ? 26.596 -13.767 -4.528 1.00 25.00 49 ALA A C 9
ATOM 8555 O O . ALA A 1 49 ? 27.395 -13.748 -5.442 1.00 25.00 49 ALA A O 9
ATOM 8562 N N . TRP A 1 50 ? 25.799 -14.799 -4.300 1.00 25.00 50 TRP A N 9
ATOM 8563 C CA . TRP A 1 50 ? 25.898 -16.008 -5.109 1.00 25.00 50 TRP A CA 9
ATOM 8564 C C . TRP A 1 50 ? 25.335 -15.757 -6.502 1.00 25.00 50 TRP A C 9
ATOM 8565 O O . TRP A 1 50 ? 25.848 -16.236 -7.496 1.00 25.00 50 TRP A O 9
ATOM 8586 N N . ALA A 1 51 ? 24.235 -15.021 -6.525 1.00 25.00 51 ALA A N 9
ATOM 8587 C CA . ALA A 1 51 ? 23.525 -14.691 -7.754 1.00 25.00 51 ALA A CA 9
ATOM 8588 C C . ALA A 1 51 ? 24.055 -13.400 -8.383 1.00 25.00 51 ALA A C 9
ATOM 8589 O O . ALA A 1 51 ? 24.059 -13.242 -9.594 1.00 25.00 51 ALA A O 9
ATOM 8596 N N . ASN A 1 52 ? 24.375 -12.450 -7.508 1.00 25.00 52 ASN A N 9
ATOM 8597 C CA . ASN A 1 52 ? 24.754 -11.080 -7.878 1.00 25.00 52 ASN A CA 9
ATOM 8598 C C . ASN A 1 52 ? 23.667 -10.414 -8.739 1.00 25.00 52 ASN A C 9
ATOM 8599 O O . ASN A 1 52 ? 23.950 -9.550 -9.559 1.00 25.00 52 ASN A O 9
ATOM 8610 N N . ALA A 1 53 ? 22.416 -10.824 -8.530 1.00 25.00 53 ALA A N 9
ATOM 8611 C CA . ALA A 1 53 ? 21.288 -10.271 -9.283 1.00 25.00 53 ALA A CA 9
ATOM 8612 C C . ALA A 1 53 ? 20.157 -9.704 -8.441 1.00 25.00 53 ALA A C 9
ATOM 8613 O O . ALA A 1 53 ? 19.445 -8.868 -8.955 1.00 25.00 53 ALA A O 9
ATOM 8620 N N . TRP A 1 54 ? 19.939 -10.142 -7.202 1.00 25.00 54 TRP A N 9
ATOM 8621 C CA . TRP A 1 54 ? 18.809 -9.594 -6.440 1.00 25.00 54 TRP A CA 9
ATOM 8622 C C . TRP A 1 54 ? 19.062 -9.303 -4.978 1.00 25.00 54 TRP A C 9
ATOM 8623 O O . TRP A 1 54 ? 19.941 -9.866 -4.350 1.00 25.00 54 TRP A O 9
ATOM 8644 N N . GLU A 1 55 ? 18.236 -8.429 -4.434 1.00 25.00 55 GLU A N 9
ATOM 8645 C CA . GLU A 1 55 ? 18.282 -8.106 -3.019 1.00 25.00 55 GLU A CA 9
ATOM 8646 C C . GLU A 1 55 ? 16.970 -8.479 -2.371 1.00 25.00 55 GLU A C 9
ATOM 8647 O O . GLU A 1 55 ? 15.914 -7.959 -2.739 1.00 25.00 55 GLU A O 9
ATOM 8659 N N . LEU A 1 56 ? 17.043 -9.370 -1.397 1.00 25.00 56 LEU A N 9
ATOM 8660 C CA . LEU A 1 56 ? 15.898 -9.768 -0.631 1.00 25.00 56 LEU A CA 9
ATOM 8661 C C . LEU A 1 56 ? 15.558 -8.655 0.374 1.00 25.00 56 LEU A C 9
ATOM 8662 O O . LEU A 1 56 ? 16.372 -8.316 1.228 1.00 25.00 56 LEU A O 9
ATOM 8678 N N . VAL A 1 57 ? 14.390 -8.038 0.210 1.00 25.00 57 VAL A N 9
ATOM 8679 C CA . VAL A 1 57 ? 13.954 -6.969 1.090 1.00 25.00 57 VAL A CA 9
ATOM 8680 C C . VAL A 1 57 ? 12.826 -7.286 2.072 1.00 25.00 57 VAL A C 9
ATOM 8681 O O . VAL A 1 57 ? 13.055 -7.347 3.274 1.00 25.00 57 VAL A O 9
ATOM 8694 N N . ARG A 1 58 ? 11.609 -7.476 1.569 1.00 25.00 58 ARG A N 9
ATOM 8695 C CA . ARG A 1 58 ? 10.438 -7.661 2.454 1.00 25.00 58 ARG A CA 9
ATOM 8696 C C . ARG A 1 58 ? 9.155 -8.208 1.922 1.00 25.00 58 ARG A C 9
ATOM 8697 O O . ARG A 1 58 ? 8.892 -8.218 0.741 1.00 25.00 58 ARG A O 9
ATOM 8718 N N . SER A 1 59 ? 8.404 -8.751 2.861 1.00 25.00 59 SER A N 9
ATOM 8719 C CA . SER A 1 59 ? 7.315 -9.641 2.553 1.00 25.00 59 SER A CA 9
ATOM 8720 C C . SER A 1 59 ? 5.951 -9.047 2.290 1.00 25.00 59 SER A C 9
ATOM 8721 O O . SER A 1 59 ? 5.574 -8.036 2.882 1.00 25.00 59 SER A O 9
ATOM 8729 N N . CYS A 1 60 ? 5.229 -9.680 1.372 1.00 25.00 60 CYS A N 9
ATOM 8730 C CA . CYS A 1 60 ? 3.983 -9.147 0.868 1.00 25.00 60 CYS A CA 9
ATOM 8731 C C . CYS A 1 60 ? 2.901 -10.178 0.571 1.00 25.00 60 CYS A C 9
ATOM 8732 O O . CYS A 1 60 ? 2.061 -9.980 -0.289 1.00 25.00 60 CYS A O 9
ATOM 8739 N N . GLN A 1 61 ? 2.872 -11.250 1.343 1.00 25.00 61 GLN A N 9
ATOM 8740 C CA . GLN A 1 61 ? 1.853 -12.281 1.197 1.00 25.00 61 GLN A CA 9
ATOM 8741 C C . GLN A 1 61 ? 0.538 -11.857 1.882 1.00 25.00 61 GLN A C 9
ATOM 8742 O O . GLN A 1 61 ? -0.365 -12.662 2.077 1.00 25.00 61 GLN A O 9
ATOM 8756 N N . ALA A 1 62 ? 0.480 -10.586 2.275 1.00 25.00 62 ALA A N 9
ATOM 8757 C CA . ALA A 1 62 ? -0.692 -9.973 2.908 1.00 25.00 62 ALA A CA 9
ATOM 8758 C C . ALA A 1 62 ? -1.274 -10.768 4.094 1.00 25.00 62 ALA A C 9
ATOM 8759 O O . ALA A 1 62 ? -2.487 -10.825 4.268 1.00 25.00 62 ALA A O 9
ATOM 8766 N N . HIS A 1 63 ? -0.419 -11.341 4.939 1.00 25.00 63 HIS A N 9
ATOM 8767 C CA . HIS A 1 63 ? -0.912 -12.163 6.064 1.00 25.00 63 HIS A CA 9
ATOM 8768 C C . HIS A 1 63 ? -1.792 -11.398 7.068 1.00 25.00 63 HIS A C 9
ATOM 8769 O O . HIS A 1 63 ? -2.511 -12.013 7.840 1.00 25.00 63 HIS A O 9
ATOM 8784 N N . HIS A 1 64 ? -1.737 -10.067 7.036 1.00 25.00 64 HIS A N 9
ATOM 8785 C CA . HIS A 1 64 ? -2.649 -9.163 7.785 1.00 25.00 64 HIS A CA 9
ATOM 8786 C C . HIS A 1 64 ? -2.893 -9.373 9.304 1.00 25.00 64 HIS A C 9
ATOM 8787 O O . HIS A 1 64 ? -3.754 -8.712 9.878 1.00 25.00 64 HIS A O 9
ATOM 8802 N N . HIS A 1 65 ? -2.158 -10.258 9.966 1.00 25.00 65 HIS A N 9
ATOM 8803 C CA . HIS A 1 65 ? -2.364 -10.489 11.406 1.00 25.00 65 HIS A CA 9
ATOM 8804 C C . HIS A 1 65 ? -1.875 -9.280 12.202 1.00 25.00 65 HIS A C 9
ATOM 8805 O O . HIS A 1 65 ? -0.684 -8.981 12.202 1.00 25.00 65 HIS A O 9
ATOM 8820 N N . HIS A 1 66 ? -2.793 -8.603 12.879 1.00 25.00 66 HIS A N 9
ATOM 8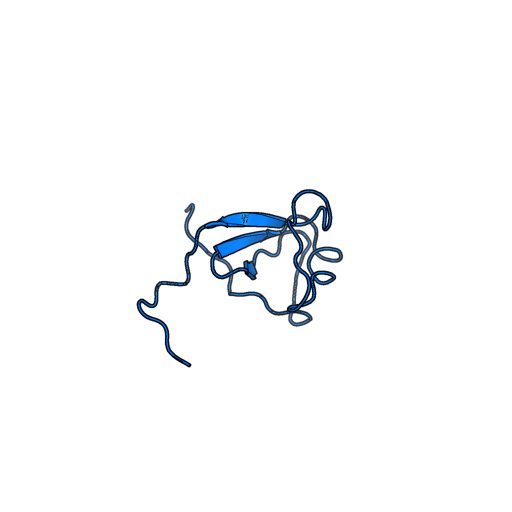821 C CA . HIS A 1 66 ? -2.450 -7.476 13.752 1.00 25.00 66 HIS A CA 9
ATOM 8822 C C . HIS A 1 66 ? -2.075 -8.033 15.129 1.00 25.00 66 HIS A C 9
ATOM 8823 O O . HIS A 1 66 ? -2.300 -9.212 15.388 1.00 25.00 66 HIS A O 9
ATOM 8838 N N . HIS A 1 67 ? -1.533 -7.194 16.007 1.00 25.00 67 HIS A N 9
ATOM 8839 C CA . HIS A 1 67 ? -1.272 -7.601 17.399 1.00 25.00 67 HIS A CA 9
ATOM 8840 C C . HIS A 1 67 ? -2.640 -7.873 18.006 1.00 25.00 67 HIS A C 9
ATOM 8841 O O . HIS A 1 67 ? -3.608 -7.248 17.578 1.00 25.00 67 HIS A O 9
ATOM 8856 N N . HIS A 1 68 ? -2.739 -8.772 18.976 1.00 25.00 68 HIS A N 9
ATOM 8857 C CA . HIS A 1 68 ? -4.024 -8.981 19.641 1.00 25.00 68 HIS A CA 9
ATOM 8858 C C . HIS A 1 68 ? -4.270 -7.744 20.489 1.00 25.00 68 HIS A C 9
ATOM 8859 O O . HIS A 1 68 ? -5.402 -7.553 20.945 1.00 25.00 68 HIS A O 9
ATOM 8875 N N . MET A 1 1 ? 9.830 5.145 -4.727 1.00 25.00 1 MET A N 10
ATOM 8876 C CA . MET A 1 1 ? 8.442 4.955 -4.211 1.00 25.00 1 MET A CA 10
ATOM 8877 C C . MET A 1 1 ? 8.440 4.138 -2.923 1.00 25.00 1 MET A C 10
ATOM 8878 O O . MET A 1 1 ? 7.951 4.611 -1.921 1.00 25.00 1 MET A O 10
ATOM 8894 N N . GLY A 1 2 ? 8.989 2.927 -2.936 1.00 25.00 2 GLY A N 10
ATOM 8895 C CA . GLY A 1 2 ? 9.074 2.132 -1.713 1.00 25.00 2 GLY A CA 10
ATOM 8896 C C . GLY A 1 2 ? 7.995 1.075 -1.577 1.00 25.00 2 GLY A C 10
ATOM 8897 O O . GLY A 1 2 ? 8.220 0.042 -0.952 1.00 25.00 2 GLY A O 10
ATOM 8901 N N . ASN A 1 3 ? 6.840 1.299 -2.186 1.00 25.00 3 ASN A N 10
ATOM 8902 C CA . ASN A 1 3 ? 5.788 0.284 -2.202 1.00 25.00 3 ASN A CA 10
ATOM 8903 C C . ASN A 1 3 ? 6.280 -0.877 -3.052 1.00 25.00 3 ASN A C 10
ATOM 8904 O O . ASN A 1 3 ? 6.890 -0.665 -4.101 1.00 25.00 3 ASN A O 10
ATOM 8915 N N . CYS A 1 4 ? 6.032 -2.091 -2.587 1.00 25.00 4 CYS A N 10
ATOM 8916 C CA . CYS A 1 4 ? 6.460 -3.293 -3.290 1.00 25.00 4 CYS A CA 10
ATOM 8917 C C . CYS A 1 4 ? 5.388 -3.716 -4.284 1.00 25.00 4 CYS A C 10
ATOM 8918 O O . CYS A 1 4 ? 4.252 -3.978 -3.896 1.00 25.00 4 CYS A O 10
ATOM 8925 N N . ILE A 1 5 ? 5.733 -3.702 -5.563 1.00 25.00 5 ILE A N 10
ATOM 8926 C CA . ILE A 1 5 ? 4.771 -3.947 -6.631 1.00 25.00 5 ILE A CA 10
ATOM 8927 C C . ILE A 1 5 ? 5.073 -5.150 -7.530 1.00 25.00 5 ILE A C 10
ATOM 8928 O O . ILE A 1 5 ? 4.309 -5.422 -8.451 1.00 25.00 5 ILE A O 10
ATOM 8944 N N . SER A 1 6 ? 6.194 -5.830 -7.327 1.00 25.00 6 SER A N 10
ATOM 8945 C CA . SER A 1 6 ? 6.591 -6.866 -8.262 1.00 25.00 6 SER A CA 10
ATOM 8946 C C . SER A 1 6 ? 6.022 -8.242 -7.877 1.00 25.00 6 SER A C 10
ATOM 8947 O O . SER A 1 6 ? 5.861 -8.555 -6.687 1.00 25.00 6 SER A O 10
ATOM 8955 N N . PRO A 1 7 ? 5.631 -9.051 -8.882 1.00 25.00 7 PRO A N 10
ATOM 8956 C CA . PRO A 1 7 ? 4.973 -10.335 -8.614 1.00 25.00 7 PRO A CA 10
ATOM 8957 C C . PRO A 1 7 ? 5.926 -11.407 -8.112 1.00 25.00 7 PRO A C 10
ATOM 8958 O O . PRO A 1 7 ? 7.126 -11.188 -8.000 1.00 25.00 7 PRO A O 10
ATOM 8969 N N . VAL A 1 8 ? 5.386 -12.588 -7.845 1.00 25.00 8 VAL A N 10
ATOM 8970 C CA . VAL A 1 8 ? 6.208 -13.739 -7.493 1.00 25.00 8 VAL A CA 10
ATOM 8971 C C . VAL A 1 8 ? 7.050 -14.070 -8.715 1.00 25.00 8 VAL A C 10
ATOM 8972 O O . VAL A 1 8 ? 6.732 -13.675 -9.834 1.00 25.00 8 VAL A O 10
ATOM 8985 N N . TYR A 1 9 ? 8.137 -14.769 -8.474 1.00 25.00 9 TYR A N 10
ATOM 8986 C CA . TYR A 1 9 ? 9.096 -15.100 -9.511 1.00 25.00 9 TYR A CA 10
ATOM 8987 C C . TYR A 1 9 ? 8.484 -15.923 -10.631 1.00 25.00 9 TYR A C 10
ATOM 8988 O O . TYR A 1 9 ? 7.982 -17.020 -10.407 1.00 25.00 9 TYR A O 10
ATOM 9006 N N . VAL A 1 10 ? 8.575 -15.378 -11.835 1.00 25.00 10 VAL A N 10
ATOM 9007 C CA . VAL A 1 10 ? 8.198 -16.079 -13.044 1.00 25.00 10 VAL A CA 10
ATOM 9008 C C . VAL A 1 10 ? 9.437 -16.181 -13.911 1.00 25.00 10 VAL A C 10
ATOM 9009 O O . VAL A 1 10 ? 9.943 -15.186 -14.435 1.00 25.00 10 VAL A O 10
ATOM 9022 N N . ASP A 1 11 ? 9.977 -17.374 -14.013 1.00 25.00 11 ASP A N 10
ATOM 9023 C CA . ASP A 1 11 ? 11.199 -17.579 -14.731 1.00 25.00 11 ASP A CA 10
ATOM 9024 C C . ASP A 1 11 ? 10.990 -17.535 -16.226 1.00 25.00 11 ASP A C 10
ATOM 9025 O O . ASP A 1 11 ? 10.303 -18.353 -16.823 1.00 25.00 11 ASP A O 10
ATOM 9034 N N . GLY A 1 12 ? 11.563 -16.501 -16.819 1.00 25.00 12 GLY A N 10
ATOM 9035 C CA . GLY A 1 12 ? 11.514 -16.329 -18.255 1.00 25.00 12 GLY A CA 10
ATOM 9036 C C . GLY A 1 12 ? 10.220 -15.800 -18.814 1.00 25.00 12 GLY A C 10
ATOM 9037 O O . GLY A 1 12 ? 10.143 -15.534 -20.008 1.00 25.00 12 GLY A O 10
ATOM 9041 N N . SER A 1 13 ? 9.196 -15.660 -17.986 1.00 25.00 13 SER A N 10
ATOM 9042 C CA . SER A 1 13 ? 7.890 -15.246 -18.510 1.00 25.00 13 SER A CA 10
ATOM 9043 C C . SER A 1 13 ? 7.933 -13.835 -19.090 1.00 25.00 13 SER A C 10
ATOM 9044 O O . SER A 1 13 ? 7.411 -13.585 -20.176 1.00 25.00 13 SER A O 10
ATOM 9052 N N . SER A 1 14 ? 8.583 -12.926 -18.375 1.00 25.00 14 SER A N 10
ATOM 9053 C CA . SER A 1 14 ? 8.793 -11.571 -18.832 1.00 25.00 14 SER A CA 10
ATOM 9054 C C . SER A 1 14 ? 9.779 -10.915 -17.884 1.00 25.00 14 SER A C 10
ATOM 9055 O O . SER A 1 14 ? 9.709 -11.135 -16.678 1.00 25.00 14 SER A O 10
ATOM 9063 N N . TYR A 1 15 ? 10.691 -10.118 -18.417 1.00 25.00 15 TYR A N 10
ATOM 9064 C CA . TYR A 1 15 ? 11.644 -9.390 -17.605 1.00 25.00 15 TYR A CA 10
ATOM 9065 C C . TYR A 1 15 ? 12.094 -8.132 -18.329 1.00 25.00 15 TYR A C 10
ATOM 9066 O O . TYR A 1 15 ? 11.914 -7.991 -19.537 1.00 25.00 15 TYR A O 10
ATOM 9084 N N . ALA A 1 16 ? 12.695 -7.234 -17.566 1.00 25.00 16 ALA A N 10
ATOM 9085 C CA . ALA A 1 16 ? 13.261 -6.002 -18.055 1.00 25.00 16 ALA A CA 10
ATOM 9086 C C . ALA A 1 16 ? 14.732 -6.058 -17.648 1.00 25.00 16 ALA A C 10
ATOM 9087 O O . ALA A 1 16 ? 15.198 -7.094 -17.190 1.00 25.00 16 ALA A O 10
ATOM 9094 N N . ASN A 1 17 ? 15.462 -4.961 -17.791 1.00 25.00 17 ASN A N 10
ATOM 9095 C CA . ASN A 1 17 ? 16.884 -4.961 -17.440 1.00 25.00 17 ASN A CA 10
ATOM 9096 C C . ASN A 1 17 ? 17.114 -5.183 -15.946 1.00 25.00 17 ASN A C 10
ATOM 9097 O O . ASN A 1 17 ? 18.154 -5.688 -15.556 1.00 25.00 17 ASN A O 10
ATOM 9108 N N . ASN A 1 18 ? 16.121 -4.834 -15.143 1.00 25.00 18 ASN A N 10
ATOM 9109 C CA . ASN A 1 18 ? 16.108 -5.057 -13.713 1.00 25.00 18 ASN A CA 10
ATOM 9110 C C . ASN A 1 18 ? 15.274 -6.305 -13.342 1.00 25.00 18 ASN A C 10
ATOM 9111 O O . ASN A 1 18 ? 15.819 -7.269 -12.832 1.00 25.00 18 ASN A O 10
ATOM 9122 N N . ALA A 1 19 ? 13.983 -6.286 -13.675 1.00 25.00 19 ALA A N 10
ATOM 9123 C CA . ALA A 1 19 ? 13.046 -7.409 -13.491 1.00 25.00 19 ALA A CA 10
ATOM 9124 C C . ALA A 1 19 ? 12.859 -7.926 -12.063 1.00 25.00 19 ALA A C 10
ATOM 9125 O O . ALA A 1 19 ? 13.279 -9.019 -11.729 1.00 25.00 19 ALA A O 10
ATOM 9132 N N . LEU A 1 20 ? 12.142 -7.172 -11.249 1.00 25.00 20 LEU A N 10
ATOM 9133 C CA . LEU A 1 20 ? 11.952 -7.529 -9.846 1.00 25.00 20 LEU A CA 10
ATOM 9134 C C . LEU A 1 20 ? 10.905 -8.613 -9.725 1.00 25.00 20 LEU A C 10
ATOM 9135 O O . LEU A 1 20 ? 9.928 -8.648 -10.472 1.00 25.00 20 LEU A O 10
ATOM 9151 N N . VAL A 1 21 ? 11.150 -9.504 -8.782 1.00 25.00 21 VAL A N 10
ATOM 9152 C CA . VAL A 1 21 ? 10.333 -10.661 -8.530 1.00 25.00 21 VAL A CA 10
ATOM 9153 C C . VAL A 1 21 ? 10.236 -10.816 -7.027 1.00 25.00 21 VAL A C 10
ATOM 9154 O O . VAL A 1 21 ? 10.607 -9.919 -6.283 1.00 25.00 21 VAL A O 10
ATOM 9167 N N . GLN A 1 22 ? 9.729 -11.939 -6.571 1.00 25.00 22 GLN A N 10
ATOM 9168 C CA . GLN A 1 22 ? 9.594 -12.200 -5.164 1.00 25.00 22 GLN A CA 10
ATOM 9169 C C . GLN A 1 22 ? 9.740 -13.708 -4.957 1.00 25.00 22 GLN A C 10
ATOM 9170 O O . GLN A 1 22 ? 9.089 -14.506 -5.636 1.00 25.00 22 GLN A O 10
ATOM 9184 N N . ASN A 1 23 ? 10.665 -14.091 -4.087 1.00 25.00 23 ASN A N 10
ATOM 9185 C CA . ASN A 1 23 ? 10.957 -15.480 -3.813 1.00 25.00 23 ASN A CA 10
ATOM 9186 C C . ASN A 1 23 ? 11.437 -15.711 -2.393 1.00 25.00 23 ASN A C 10
ATOM 9187 O O . ASN A 1 23 ? 11.675 -14.766 -1.655 1.00 25.00 23 ASN A O 10
ATOM 9198 N N . ASN A 1 24 ? 11.496 -16.982 -2.000 1.00 25.00 24 ASN A N 10
ATOM 9199 C CA . ASN A 1 24 ? 11.833 -17.387 -0.624 1.00 25.00 24 ASN A CA 10
ATOM 9200 C C . ASN A 1 24 ? 10.862 -16.733 0.372 1.00 25.00 24 ASN A C 10
ATOM 9201 O O . ASN A 1 24 ? 11.178 -16.527 1.538 1.00 25.00 24 ASN A O 10
ATOM 9212 N N . GLY A 1 25 ? 9.664 -16.424 -0.114 1.00 25.00 25 GLY A N 10
ATOM 9213 C CA . GLY A 1 25 ? 8.632 -15.829 0.719 1.00 25.00 25 GLY A CA 10
ATOM 9214 C C . GLY A 1 25 ? 8.824 -14.353 1.011 1.00 25.00 25 GLY A C 10
ATOM 9215 O O . GLY A 1 25 ? 8.241 -13.856 1.959 1.00 25.00 25 GLY A O 10
ATOM 9219 N N . SER A 1 26 ? 9.666 -13.670 0.247 1.00 25.00 26 SER A N 10
ATOM 9220 C CA . SER A 1 26 ? 9.978 -12.262 0.418 1.00 25.00 26 SER A CA 10
ATOM 9221 C C . SER A 1 26 ? 10.220 -11.670 -0.974 1.00 25.00 26 SER A C 10
ATOM 9222 O O . SER A 1 26 ? 10.259 -12.393 -1.938 1.00 25.00 26 SER A O 10
ATOM 9230 N N . GLU A 1 27 ? 10.403 -10.372 -1.087 1.00 25.00 27 GLU A N 10
ATOM 9231 C CA . GLU A 1 27 ? 10.638 -9.742 -2.380 1.00 25.00 27 GLU A CA 10
ATOM 9232 C C . GLU A 1 27 ? 12.081 -9.784 -2.777 1.00 25.00 27 GLU A C 10
ATOM 9233 O O . GLU A 1 27 ? 12.966 -9.636 -1.939 1.00 25.00 27 GLU A O 10
ATOM 9245 N N . TYR A 1 28 ? 12.292 -9.948 -4.076 1.00 25.00 28 TYR A N 10
ATOM 9246 C CA . TYR A 1 28 ? 13.600 -9.964 -4.677 1.00 25.00 28 TYR A CA 10
ATOM 9247 C C . TYR A 1 28 ? 13.731 -8.787 -5.597 1.00 25.00 28 TYR A C 10
ATOM 9248 O O . TYR A 1 28 ? 13.142 -8.732 -6.676 1.00 25.00 28 TYR A O 10
ATOM 9266 N N . ARG A 1 29 ? 14.590 -7.867 -5.217 1.00 25.00 29 ARG A N 10
ATOM 9267 C CA . ARG A 1 29 ? 14.791 -6.691 -6.030 1.00 25.00 29 ARG A CA 10
ATOM 9268 C C . ARG A 1 29 ? 15.882 -6.909 -7.023 1.00 25.00 29 ARG A C 10
ATOM 9269 O O . ARG A 1 29 ? 17.026 -6.596 -6.763 1.00 25.00 29 ARG A O 10
ATOM 9290 N N . CYS A 1 30 ? 15.524 -7.498 -8.140 1.00 25.00 30 CYS A N 10
ATOM 9291 C CA . CYS A 1 30 ? 16.451 -7.822 -9.159 1.00 25.00 30 CYS A CA 10
ATOM 9292 C C . CYS A 1 30 ? 16.862 -6.555 -9.904 1.00 25.00 30 CYS A C 10
ATOM 9293 O O . CYS A 1 30 ? 16.012 -5.751 -10.294 1.00 25.00 30 CYS A O 10
ATOM 9300 N N . LEU A 1 31 ? 18.165 -6.366 -10.046 1.00 25.00 31 LEU A N 10
ATOM 9301 C CA . LEU A 1 31 ? 18.737 -5.207 -10.739 1.00 25.00 31 LEU A CA 10
ATOM 9302 C C . LEU A 1 31 ? 19.395 -5.666 -12.019 1.00 25.00 31 LEU A C 10
ATOM 9303 O O . LEU A 1 31 ? 19.584 -4.880 -12.942 1.00 25.00 31 LEU A O 10
ATOM 9319 N N . VAL A 1 32 ? 19.715 -6.950 -12.078 1.00 25.00 32 VAL A N 10
ATOM 9320 C CA . VAL A 1 32 ? 20.249 -7.554 -13.277 1.00 25.00 32 VAL A CA 10
ATOM 9321 C C . VAL A 1 32 ? 19.260 -8.621 -13.674 1.00 25.00 32 VAL A C 10
ATOM 9322 O O . VAL A 1 32 ? 19.083 -9.617 -12.998 1.00 25.00 32 VAL A O 10
ATOM 9335 N N . GLY A 1 33 ? 18.560 -8.335 -14.743 1.00 25.00 33 GLY A N 10
ATOM 9336 C CA . GLY A 1 33 ? 17.398 -9.105 -15.148 1.00 25.00 33 GLY A CA 10
ATOM 9337 C C . GLY A 1 33 ? 17.780 -10.385 -15.826 1.00 25.00 33 GLY A C 10
ATOM 9338 O O . GLY A 1 33 ? 17.162 -11.413 -15.608 1.00 25.00 33 GLY A O 10
ATOM 9342 N N . GLY A 1 34 ? 18.848 -10.342 -16.607 1.00 25.00 34 GLY A N 10
ATOM 9343 C CA . GLY A 1 34 ? 19.321 -11.552 -17.255 1.00 25.00 34 GLY A CA 10
ATOM 9344 C C . GLY A 1 34 ? 19.764 -12.544 -16.204 1.00 25.00 34 GLY A C 10
ATOM 9345 O O . GLY A 1 34 ? 19.493 -13.724 -16.314 1.00 25.00 34 GLY A O 10
ATOM 9349 N N . TRP A 1 35 ? 20.400 -12.046 -15.153 1.00 25.00 35 TRP A N 10
ATOM 9350 C CA . TRP A 1 35 ? 20.869 -12.863 -14.053 1.00 25.00 35 TRP A CA 10
ATOM 9351 C C . TRP A 1 35 ? 19.728 -13.324 -13.168 1.00 25.00 35 TRP A C 10
ATOM 9352 O O . TRP A 1 35 ? 19.724 -14.429 -12.644 1.00 25.00 35 TRP A O 10
ATOM 9373 N N . CYS A 1 36 ? 18.746 -12.458 -13.028 1.00 25.00 36 CYS A N 10
ATOM 9374 C CA . CYS A 1 36 ? 17.560 -12.756 -12.232 1.00 25.00 36 CYS A CA 10
ATOM 9375 C C . CYS A 1 36 ? 16.776 -13.904 -12.877 1.00 25.00 36 CYS A C 10
ATOM 9376 O O . CYS A 1 36 ? 16.294 -14.795 -12.191 1.00 25.00 36 CYS A O 10
ATOM 9383 N N . THR A 1 37 ? 16.726 -13.907 -14.203 1.00 25.00 37 THR A N 10
ATOM 9384 C CA . THR A 1 37 ? 16.056 -14.947 -14.977 1.00 25.00 37 THR A CA 10
ATOM 9385 C C . THR A 1 37 ? 16.737 -16.316 -14.866 1.00 25.00 37 THR A C 10
ATOM 9386 O O . THR A 1 37 ? 16.103 -17.349 -15.057 1.00 25.00 37 THR A O 10
ATOM 9397 N N . VAL A 1 38 ? 18.018 -16.333 -14.530 1.00 25.00 38 VAL A N 10
ATOM 9398 C CA . VAL A 1 38 ? 18.733 -17.597 -14.363 1.00 25.00 38 VAL A CA 10
ATOM 9399 C C . VAL A 1 38 ? 18.135 -18.341 -13.170 1.00 25.00 38 VAL A C 10
ATOM 9400 O O . VAL A 1 38 ? 17.851 -19.537 -13.250 1.00 25.00 38 VAL A O 10
ATOM 9413 N N . GLY A 1 39 ? 17.925 -17.614 -12.076 1.00 25.00 39 GLY A N 10
ATOM 9414 C CA . GLY A 1 39 ? 17.323 -18.173 -10.872 1.00 25.00 39 GLY A CA 10
ATOM 9415 C C . GLY A 1 39 ? 18.146 -19.229 -10.150 1.00 25.00 39 GLY A C 10
ATOM 9416 O O . GLY A 1 39 ? 18.783 -18.955 -9.134 1.00 25.00 39 GLY A O 10
ATOM 9420 N N . GLY A 1 40 ? 18.112 -20.446 -10.675 1.00 25.00 40 GLY A N 10
ATOM 9421 C CA . GLY A 1 40 ? 18.787 -21.576 -10.056 1.00 25.00 40 GLY A CA 10
ATOM 9422 C C . GLY A 1 40 ? 17.855 -22.301 -9.098 1.00 25.00 40 GLY A C 10
ATOM 9423 O O . GLY A 1 40 ? 17.805 -21.951 -7.929 1.00 25.00 40 GLY A O 10
ATOM 9427 N N . PRO A 1 41 ? 17.109 -23.330 -9.545 1.00 25.00 41 PRO A N 10
ATOM 9428 C CA . PRO A 1 41 ? 16.167 -23.978 -8.618 1.00 25.00 41 PRO A CA 10
ATOM 9429 C C . PRO A 1 41 ? 16.842 -24.800 -7.517 1.00 25.00 41 PRO A C 10
ATOM 9430 O O . PRO A 1 41 ? 16.226 -25.112 -6.507 1.00 25.00 41 PRO A O 10
ATOM 9441 N N . TYR A 1 42 ? 18.121 -25.108 -7.696 1.00 25.00 42 TYR A N 10
ATOM 9442 C CA . TYR A 1 42 ? 18.898 -25.802 -6.669 1.00 25.00 42 TYR A CA 10
ATOM 9443 C C . TYR A 1 42 ? 19.826 -24.825 -5.950 1.00 25.00 42 TYR A C 10
ATOM 9444 O O . TYR A 1 42 ? 20.597 -25.215 -5.076 1.00 25.00 42 TYR A O 10
ATOM 9462 N N . ALA A 1 43 ? 19.801 -23.565 -6.363 1.00 25.00 43 ALA A N 10
ATOM 9463 C CA . ALA A 1 43 ? 20.710 -22.576 -5.824 1.00 25.00 43 ALA A CA 10
ATOM 9464 C C . ALA A 1 43 ? 20.132 -21.903 -4.567 1.00 25.00 43 ALA A C 10
ATOM 9465 O O . ALA A 1 43 ? 19.012 -21.401 -4.594 1.00 25.00 43 ALA A O 10
ATOM 9472 N N . PRO A 1 44 ? 20.922 -21.798 -3.479 1.00 25.00 44 PRO A N 10
ATOM 9473 C CA . PRO A 1 44 ? 20.459 -21.049 -2.300 1.00 25.00 44 PRO A CA 10
ATOM 9474 C C . PRO A 1 44 ? 20.657 -19.532 -2.485 1.00 25.00 44 PRO A C 10
ATOM 9475 O O . PRO A 1 44 ? 21.193 -18.844 -1.621 1.00 25.00 44 PRO A O 10
ATOM 9486 N N . GLY A 1 45 ? 20.311 -19.027 -3.660 1.00 25.00 45 GLY A N 10
ATOM 9487 C CA . GLY A 1 45 ? 20.650 -17.663 -4.020 1.00 25.00 45 GLY A CA 10
ATOM 9488 C C . GLY A 1 45 ? 19.923 -16.571 -3.260 1.00 25.00 45 GLY A C 10
ATOM 9489 O O . GLY A 1 45 ? 18.810 -16.196 -3.587 1.00 25.00 45 GLY A O 10
ATOM 9493 N N . THR A 1 46 ? 20.606 -15.992 -2.285 1.00 25.00 46 THR A N 10
ATOM 9494 C CA . THR A 1 46 ? 20.073 -14.844 -1.550 1.00 25.00 46 THR A CA 10
ATOM 9495 C C . THR A 1 46 ? 20.301 -13.543 -2.339 1.00 25.00 46 THR A C 10
ATOM 9496 O O . THR A 1 46 ? 19.818 -12.484 -1.959 1.00 25.00 46 THR A O 10
ATOM 9507 N N . GLY A 1 47 ? 21.009 -13.649 -3.463 1.00 25.00 47 GLY A N 10
ATOM 9508 C CA . GLY A 1 47 ? 21.148 -12.533 -4.392 1.00 25.00 47 GLY A CA 10
ATOM 9509 C C . GLY A 1 47 ? 22.312 -11.595 -4.180 1.00 25.00 47 GLY A C 10
ATOM 9510 O O . GLY A 1 47 ? 22.668 -10.806 -5.044 1.00 25.00 47 GLY A O 10
ATOM 9514 N N . TRP A 1 48 ? 22.872 -11.678 -2.992 1.00 25.00 48 TRP A N 10
ATOM 9515 C CA . TRP A 1 48 ? 23.740 -10.642 -2.452 1.00 25.00 48 TRP A CA 10
ATOM 9516 C C . TRP A 1 48 ? 25.181 -10.736 -2.897 1.00 25.00 48 TRP A C 10
ATOM 9517 O O . TRP A 1 48 ? 25.909 -9.756 -2.880 1.00 25.00 48 TRP A O 10
ATOM 9538 N N . ALA A 1 49 ? 25.592 -11.930 -3.285 1.00 25.00 49 ALA A N 10
ATOM 9539 C CA . ALA A 1 49 ? 26.967 -12.141 -3.726 1.00 25.00 49 ALA A CA 10
ATOM 9540 C C . ALA A 1 49 ? 27.056 -13.137 -4.870 1.00 25.00 49 ALA A C 10
ATOM 9541 O O . ALA A 1 49 ? 27.734 -12.902 -5.849 1.00 25.00 49 ALA A O 10
ATOM 9548 N N . TRP A 1 50 ? 26.395 -14.274 -4.717 1.00 25.00 50 TRP A N 10
ATOM 9549 C CA . TRP A 1 50 ? 26.549 -15.360 -5.687 1.00 25.00 50 TRP A CA 10
ATOM 9550 C C . TRP A 1 50 ? 25.787 -15.106 -6.975 1.00 25.00 50 TRP A C 10
ATOM 9551 O O . TRP A 1 50 ? 26.251 -15.415 -8.057 1.00 25.00 50 TRP A O 10
ATOM 9572 N N . ALA A 1 51 ? 24.599 -14.547 -6.827 1.00 25.00 51 ALA A N 10
ATOM 9573 C CA . ALA A 1 51 ? 23.754 -14.206 -7.962 1.00 25.00 51 ALA A CA 10
ATOM 9574 C C . ALA A 1 51 ? 24.086 -12.786 -8.432 1.00 25.00 51 ALA A C 10
ATOM 9575 O O . ALA A 1 51 ? 24.029 -12.486 -9.613 1.00 25.00 51 ALA A O 10
ATOM 9582 N N . ASN A 1 52 ? 24.393 -11.931 -7.457 1.00 25.00 52 ASN A N 10
ATOM 9583 C CA . ASN A 1 52 ? 24.743 -10.519 -7.670 1.00 25.00 52 ASN A CA 10
ATOM 9584 C C . ASN A 1 52 ? 23.665 -9.788 -8.473 1.00 25.00 52 ASN A C 10
ATOM 9585 O O . ASN A 1 52 ? 23.942 -8.856 -9.214 1.00 25.00 52 ASN A O 10
ATOM 9596 N N . ALA A 1 53 ? 22.428 -10.237 -8.307 1.00 25.00 53 ALA A N 10
ATOM 9597 C CA . ALA A 1 53 ? 21.303 -9.666 -9.042 1.00 25.00 53 ALA A CA 10
ATOM 9598 C C . ALA A 1 53 ? 20.217 -9.098 -8.159 1.00 25.00 53 ALA A C 10
ATOM 9599 O O . ALA A 1 53 ? 19.642 -8.091 -8.522 1.00 25.00 53 ALA A O 10
ATOM 9606 N N . TRP A 1 54 ? 19.877 -9.753 -7.054 1.00 25.00 54 TRP A N 10
ATOM 9607 C CA . TRP A 1 54 ? 18.726 -9.313 -6.271 1.00 25.00 54 TRP A CA 10
ATOM 9608 C C . TRP A 1 54 ? 18.978 -9.054 -4.809 1.00 25.00 54 TRP A C 10
ATOM 9609 O O . TRP A 1 54 ? 19.884 -9.603 -4.200 1.00 25.00 54 TRP A O 10
ATOM 9630 N N . GLU A 1 55 ? 18.125 -8.218 -4.244 1.00 25.00 55 GLU A N 10
ATOM 9631 C CA . GLU A 1 55 ? 18.179 -7.914 -2.830 1.00 25.00 55 GLU A CA 10
ATOM 9632 C C . GLU A 1 55 ? 16.916 -8.431 -2.194 1.00 25.00 55 GLU A C 10
ATOM 9633 O O . GLU A 1 55 ? 15.811 -7.987 -2.515 1.00 25.00 55 GLU A O 10
ATOM 9645 N N . LEU A 1 56 ? 17.089 -9.398 -1.312 1.00 25.00 56 LEU A N 10
ATOM 9646 C CA . LEU A 1 56 ? 15.997 -9.985 -0.587 1.00 25.00 56 LEU A CA 10
ATOM 9647 C C . LEU A 1 56 ? 15.568 -9.021 0.524 1.00 25.00 56 LEU A C 10
ATOM 9648 O O . LEU A 1 56 ? 16.378 -8.639 1.362 1.00 25.00 56 LEU A O 10
ATOM 9664 N N . VAL A 1 57 ? 14.316 -8.576 0.485 1.00 25.00 57 VAL A N 10
ATOM 9665 C CA . VAL A 1 57 ? 13.795 -7.657 1.474 1.00 25.00 57 VAL A CA 10
ATOM 9666 C C . VAL A 1 57 ? 12.668 -8.180 2.383 1.00 25.00 57 VAL A C 10
ATOM 9667 O O . VAL A 1 57 ? 12.886 -8.447 3.556 1.00 25.00 57 VAL A O 10
ATOM 9680 N N . ARG A 1 58 ? 11.454 -8.277 1.846 1.00 25.00 58 ARG A N 10
ATOM 9681 C CA . ARG A 1 58 ? 10.262 -8.636 2.634 1.00 25.00 58 ARG A CA 10
ATOM 9682 C C . ARG A 1 58 ? 9.083 -9.038 1.790 1.00 25.00 58 ARG A C 10
ATOM 9683 O O . ARG A 1 58 ? 9.001 -8.696 0.631 1.00 25.00 58 ARG A O 10
ATOM 9704 N N . SER A 1 59 ? 8.181 -9.791 2.382 1.00 25.00 59 SER A N 10
ATOM 9705 C CA . SER A 1 59 ? 7.060 -10.356 1.650 1.00 25.00 59 SER A CA 10
ATOM 9706 C C . SER A 1 59 ? 5.919 -9.391 1.351 1.00 25.00 59 SER A C 10
ATOM 9707 O O . SER A 1 59 ? 5.469 -8.651 2.234 1.00 25.00 59 SER A O 10
ATOM 9715 N N . CYS A 1 60 ? 5.419 -9.440 0.122 1.00 25.00 60 CYS A N 10
ATOM 9716 C CA . CYS A 1 60 ? 4.328 -8.588 -0.316 1.00 25.00 60 CYS A CA 10
ATOM 9717 C C . CYS A 1 60 ? 3.287 -9.332 -1.147 1.00 25.00 60 CYS A C 10
ATOM 9718 O O . CYS A 1 60 ? 2.658 -8.750 -2.012 1.00 25.00 60 CYS A O 10
ATOM 9725 N N . GLN A 1 61 ? 3.038 -10.598 -0.826 1.00 25.00 61 GLN A N 10
ATOM 9726 C CA . GLN A 1 61 ? 1.984 -11.372 -1.501 1.00 25.00 61 GLN A CA 10
ATOM 9727 C C . GLN A 1 61 ? 0.553 -10.982 -1.046 1.00 25.00 61 GLN A C 10
ATOM 9728 O O . GLN A 1 61 ? -0.313 -11.843 -0.936 1.00 25.00 61 GLN A O 10
ATOM 9742 N N . ALA A 1 62 ? 0.337 -9.704 -0.735 1.00 25.00 62 ALA A N 10
ATOM 9743 C CA . ALA A 1 62 ? -0.981 -9.142 -0.359 1.00 25.00 62 ALA A CA 10
ATOM 9744 C C . ALA A 1 62 ? -1.777 -9.881 0.750 1.00 25.00 62 ALA A C 10
ATOM 9745 O O . ALA A 1 62 ? -2.985 -9.684 0.901 1.00 25.00 62 ALA A O 10
ATOM 9752 N N . HIS A 1 63 ? -1.108 -10.718 1.531 1.00 25.00 63 HIS A N 10
ATOM 9753 C CA . HIS A 1 63 ? -1.771 -11.499 2.581 1.00 25.00 63 HIS A CA 10
ATOM 9754 C C . HIS A 1 63 ? -2.490 -10.614 3.606 1.00 25.00 63 HIS A C 10
ATOM 9755 O O . HIS A 1 63 ? -1.854 -9.900 4.376 1.00 25.00 63 HIS A O 10
ATOM 9770 N N . HIS A 1 64 ? -3.816 -10.698 3.645 1.00 25.00 64 HIS A N 10
ATOM 9771 C CA . HIS A 1 64 ? -4.618 -9.868 4.562 1.00 25.00 64 HIS A CA 10
ATOM 9772 C C . HIS A 1 64 ? -4.319 -10.143 6.046 1.00 25.00 64 HIS A C 10
ATOM 9773 O O . HIS A 1 64 ? -4.523 -9.277 6.878 1.00 25.00 64 HIS A O 10
ATOM 9788 N N . HIS A 1 65 ? -3.833 -11.347 6.353 1.00 25.00 65 HIS A N 10
ATOM 9789 C CA . HIS A 1 65 ? -3.368 -11.723 7.712 1.00 25.00 65 HIS A CA 10
ATOM 9790 C C . HIS A 1 65 ? -4.323 -11.327 8.866 1.00 25.00 65 HIS A C 10
ATOM 9791 O O . HIS A 1 65 ? -3.885 -10.951 9.942 1.00 25.00 65 HIS A O 10
ATOM 9806 N N . HIS A 1 66 ? -5.627 -11.421 8.648 1.00 25.00 66 HIS A N 10
ATOM 9807 C CA . HIS A 1 66 ? -6.579 -11.100 9.715 1.00 25.00 66 HIS A CA 10
ATOM 9808 C C . HIS A 1 66 ? -6.730 -12.301 10.647 1.00 25.00 66 HIS A C 10
ATOM 9809 O O . HIS A 1 66 ? -6.419 -13.424 10.258 1.00 25.00 66 HIS A O 10
ATOM 9824 N N . HIS A 1 67 ? -7.267 -12.075 11.835 1.00 25.00 67 HIS A N 10
ATOM 9825 C CA . HIS A 1 67 ? -7.640 -13.162 12.740 1.00 25.00 67 HIS A CA 10
ATOM 9826 C C . HIS A 1 67 ? -9.154 -13.144 12.774 1.00 25.00 67 HIS A C 10
ATOM 9827 O O . HIS A 1 67 ? -9.755 -12.075 12.665 1.00 25.00 67 HIS A O 10
ATOM 9842 N N . HIS A 1 68 ? -9.749 -14.308 12.933 1.00 25.00 68 HIS A N 10
ATOM 9843 C CA . HIS A 1 68 ? -11.175 -14.470 13.140 1.00 25.00 68 HIS A CA 10
ATOM 9844 C C . HIS A 1 68 ? -11.160 -15.712 13.997 1.00 25.00 68 HIS A C 10
ATOM 9845 O O . HIS A 1 68 ? -12.167 -16.059 14.614 1.00 25.00 68 HIS A O 10
ATOM 9861 N N . MET A 1 1 ? 5.257 4.263 -1.842 1.00 25.00 1 MET A N 11
ATOM 9862 C CA . MET A 1 1 ? 6.210 3.273 -1.264 1.00 25.00 1 MET A CA 11
ATOM 9863 C C . MET A 1 1 ? 5.463 2.276 -0.402 1.00 25.00 1 MET A C 11
ATOM 9864 O O . MET A 1 1 ? 4.283 2.462 -0.159 1.00 25.00 1 MET A O 11
ATOM 9880 N N . GLY A 1 2 ? 6.143 1.238 0.071 1.00 25.00 2 GLY A N 11
ATOM 9881 C CA . GLY A 1 2 ? 5.498 0.237 0.909 1.00 25.00 2 GLY A CA 11
ATOM 9882 C C . GLY A 1 2 ? 4.948 -0.905 0.081 1.00 25.00 2 GLY A C 11
ATOM 9883 O O . GLY A 1 2 ? 5.166 -0.937 -1.128 1.00 25.00 2 GLY A O 11
ATOM 9887 N N . ASN A 1 3 ? 4.262 -1.834 0.742 1.00 25.00 3 ASN A N 11
ATOM 9888 C CA . ASN A 1 3 ? 3.692 -3.039 0.112 1.00 25.00 3 ASN A CA 11
ATOM 9889 C C . ASN A 1 3 ? 4.766 -3.815 -0.665 1.00 25.00 3 ASN A C 11
ATOM 9890 O O . ASN A 1 3 ? 5.944 -3.770 -0.317 1.00 25.00 3 ASN A O 11
ATOM 9901 N N . CYS A 1 4 ? 4.353 -4.519 -1.702 1.00 25.00 4 CYS A N 11
ATOM 9902 C CA . CYS A 1 4 ? 5.251 -5.226 -2.594 1.00 25.00 4 CYS A CA 11
ATOM 9903 C C . CYS A 1 4 ? 4.707 -4.873 -3.951 1.00 25.00 4 CYS A C 11
ATOM 9904 O O . CYS A 1 4 ? 3.503 -4.645 -4.083 1.00 25.00 4 CYS A O 11
ATOM 9911 N N . ILE A 1 5 ? 5.581 -4.741 -4.931 1.00 25.00 5 ILE A N 11
ATOM 9912 C CA . ILE A 1 5 ? 5.167 -4.327 -6.257 1.00 25.00 5 ILE A CA 11
ATOM 9913 C C . ILE A 1 5 ? 5.285 -5.457 -7.271 1.00 25.00 5 ILE A C 11
ATOM 9914 O O . ILE A 1 5 ? 4.616 -5.437 -8.298 1.00 25.00 5 ILE A O 11
ATOM 9930 N N . SER A 1 6 ? 6.163 -6.413 -7.002 1.00 25.00 6 SER A N 11
ATOM 9931 C CA . SER A 1 6 ? 6.425 -7.486 -7.939 1.00 25.00 6 SER A CA 11
ATOM 9932 C C . SER A 1 6 ? 5.843 -8.855 -7.555 1.00 25.00 6 SER A C 11
ATOM 9933 O O . SER A 1 6 ? 5.749 -9.193 -6.364 1.00 25.00 6 SER A O 11
ATOM 9941 N N . PRO A 1 7 ? 5.448 -9.666 -8.558 1.00 25.00 7 PRO A N 11
ATOM 9942 C CA . PRO A 1 7 ? 4.906 -11.000 -8.275 1.00 25.00 7 PRO A CA 11
ATOM 9943 C C . PRO A 1 7 ? 5.991 -11.996 -7.881 1.00 25.00 7 PRO A C 11
ATOM 9944 O O . PRO A 1 7 ? 7.175 -11.665 -7.843 1.00 25.00 7 PRO A O 11
ATOM 9955 N N . VAL A 1 8 ? 5.585 -13.231 -7.618 1.00 25.00 8 VAL A N 11
ATOM 9956 C CA . VAL A 1 8 ? 6.527 -14.308 -7.337 1.00 25.00 8 VAL A CA 11
ATOM 9957 C C . VAL A 1 8 ? 7.363 -14.544 -8.587 1.00 25.00 8 VAL A C 11
ATOM 9958 O O . VAL A 1 8 ? 6.999 -14.138 -9.687 1.00 25.00 8 VAL A O 11
ATOM 9971 N N . TYR A 1 9 ? 8.494 -15.184 -8.386 1.00 25.00 9 TYR A N 11
ATOM 9972 C CA . TYR A 1 9 ? 9.451 -15.438 -9.447 1.00 25.00 9 TYR A CA 11
ATOM 9973 C C . TYR A 1 9 ? 8.879 -16.245 -10.599 1.00 25.00 9 TYR A C 11
ATOM 9974 O O . TYR A 1 9 ? 8.471 -17.389 -10.430 1.00 25.00 9 TYR A O 11
ATOM 9992 N N . VAL A 1 10 ? 8.898 -15.628 -11.773 1.00 25.00 10 VAL A N 11
ATOM 9993 C CA . VAL A 1 10 ? 8.521 -16.276 -13.011 1.00 25.00 10 VAL A CA 11
ATOM 9994 C C . VAL A 1 10 ? 9.682 -16.217 -13.987 1.00 25.00 10 VAL A C 11
ATOM 9995 O O . VAL A 1 10 ? 9.989 -15.174 -14.571 1.00 25.00 10 VAL A O 11
ATOM 10008 N N . ASP A 1 11 ? 10.353 -17.334 -14.162 1.00 25.00 11 ASP A N 11
ATOM 10009 C CA . ASP A 1 11 ? 11.434 -17.398 -15.091 1.00 25.00 11 ASP A CA 11
ATOM 10010 C C . ASP A 1 11 ? 10.863 -17.402 -16.495 1.00 25.00 11 ASP A C 11
ATOM 10011 O O . ASP A 1 11 ? 9.881 -18.070 -16.794 1.00 25.00 11 ASP A O 11
ATOM 10020 N N . GLY A 1 12 ? 11.444 -16.569 -17.340 1.00 25.00 12 GLY A N 11
ATOM 10021 C CA . GLY A 1 12 ? 11.029 -16.497 -18.725 1.00 25.00 12 GLY A CA 11
ATOM 10022 C C . GLY A 1 12 ? 9.806 -15.672 -19.037 1.00 25.00 12 GLY A C 11
ATOM 10023 O O . GLY A 1 12 ? 9.594 -15.329 -20.193 1.00 25.00 12 GLY A O 11
ATOM 10027 N N . SER A 1 13 ? 8.975 -15.386 -18.046 1.00 25.00 13 SER A N 11
ATOM 10028 C CA . SER A 1 13 ? 7.695 -14.724 -18.334 1.00 25.00 13 SER A CA 11
ATOM 10029 C C . SER A 1 13 ? 7.841 -13.321 -18.929 1.00 25.00 13 SER A C 11
ATOM 10030 O O . SER A 1 13 ? 7.327 -13.058 -20.017 1.00 25.00 13 SER A O 11
ATOM 10038 N N . SER A 1 14 ? 8.545 -12.434 -18.234 1.00 25.00 14 SER A N 11
ATOM 10039 C CA . SER A 1 14 ? 8.805 -11.087 -18.712 1.00 25.00 14 SER A CA 11
ATOM 10040 C C . SER A 1 14 ? 9.764 -10.379 -17.770 1.00 25.00 14 SER A C 11
ATOM 10041 O O . SER A 1 14 ? 9.571 -10.417 -16.558 1.00 25.00 14 SER A O 11
ATOM 10049 N N . TYR A 1 15 ? 10.796 -9.745 -18.314 1.00 25.00 15 TYR A N 11
ATOM 10050 C CA . TYR A 1 15 ? 11.760 -9.013 -17.512 1.00 25.00 15 TYR A CA 11
ATOM 10051 C C . TYR A 1 15 ? 12.557 -7.999 -18.326 1.00 25.00 15 TYR A C 11
ATOM 10052 O O . TYR A 1 15 ? 12.561 -8.007 -19.554 1.00 25.00 15 TYR A O 11
ATOM 10070 N N . ALA A 1 16 ? 13.236 -7.140 -17.586 1.00 25.00 16 ALA A N 11
ATOM 10071 C CA . ALA A 1 16 ? 14.147 -6.132 -18.072 1.00 25.00 16 ALA A CA 11
ATOM 10072 C C . ALA A 1 16 ? 15.144 -6.136 -16.915 1.00 25.00 16 ALA A C 11
ATOM 10073 O O . ALA A 1 16 ? 14.963 -6.922 -16.000 1.00 25.00 16 ALA A O 11
ATOM 10080 N N . ASN A 1 17 ? 16.160 -5.288 -16.908 1.00 25.00 17 ASN A N 11
ATOM 10081 C CA . ASN A 1 17 ? 17.131 -5.326 -15.801 1.00 25.00 17 ASN A CA 11
ATOM 10082 C C . ASN A 1 17 ? 16.516 -5.025 -14.436 1.00 25.00 17 ASN A C 11
ATOM 10083 O O . ASN A 1 17 ? 16.937 -5.554 -13.430 1.00 25.00 17 ASN A O 11
ATOM 10094 N N . ASN A 1 18 ? 15.498 -4.188 -14.439 1.00 25.00 18 ASN A N 11
ATOM 10095 C CA . ASN A 1 18 ? 14.779 -3.796 -13.222 1.00 25.00 18 ASN A CA 11
ATOM 10096 C C . ASN A 1 18 ? 13.856 -4.857 -12.641 1.00 25.00 18 ASN A C 11
ATOM 10097 O O . ASN A 1 18 ? 13.555 -4.844 -11.462 1.00 25.00 18 ASN A O 11
ATOM 10108 N N . ALA A 1 19 ? 13.317 -5.667 -13.535 1.00 25.00 19 ALA A N 11
ATOM 10109 C CA . ALA A 1 19 ? 12.344 -6.742 -13.230 1.00 25.00 19 ALA A CA 11
ATOM 10110 C C . ALA A 1 19 ? 12.482 -7.352 -11.849 1.00 25.00 19 ALA A C 11
ATOM 10111 O O . ALA A 1 19 ? 13.323 -8.189 -11.659 1.00 25.00 19 ALA A O 11
ATOM 10118 N N . LEU A 1 20 ? 11.593 -7.038 -10.926 1.00 25.00 20 LEU A N 11
ATOM 10119 C CA . LEU A 1 20 ? 11.705 -7.585 -9.587 1.00 25.00 20 LEU A CA 11
ATOM 10120 C C . LEU A 1 20 ? 10.861 -8.838 -9.548 1.00 25.00 20 LEU A C 11
ATOM 10121 O O . LEU A 1 20 ? 9.934 -9.002 -10.340 1.00 25.00 20 LEU A O 11
ATOM 10137 N N . VAL A 1 21 ? 11.191 -9.719 -8.625 1.00 25.00 21 VAL A N 11
ATOM 10138 C CA . VAL A 1 21 ? 10.477 -10.946 -8.412 1.00 25.00 21 VAL A CA 11
ATOM 10139 C C . VAL A 1 21 ? 10.360 -11.085 -6.917 1.00 25.00 21 VAL A C 11
ATOM 10140 O O . VAL A 1 21 ? 10.664 -10.157 -6.179 1.00 25.00 21 VAL A O 11
ATOM 10153 N N . GLN A 1 22 ? 9.911 -12.229 -6.458 1.00 25.00 22 GLN A N 11
ATOM 10154 C CA . GLN A 1 22 ? 9.790 -12.490 -5.050 1.00 25.00 22 GLN A CA 11
ATOM 10155 C C . GLN A 1 22 ? 10.079 -13.964 -4.809 1.00 25.00 22 GLN A C 11
ATOM 10156 O O . GLN A 1 22 ? 9.531 -14.839 -5.485 1.00 25.00 22 GLN A O 11
ATOM 10170 N N . ASN A 1 23 ? 10.973 -14.229 -3.867 1.00 25.00 23 ASN A N 11
ATOM 10171 C CA . ASN A 1 23 ? 11.298 -15.574 -3.451 1.00 25.00 23 ASN A CA 11
ATOM 10172 C C . ASN A 1 23 ? 11.649 -15.654 -1.976 1.00 25.00 23 ASN A C 11
ATOM 10173 O O . ASN A 1 23 ? 11.807 -14.639 -1.322 1.00 25.00 23 ASN A O 11
ATOM 10184 N N . ASN A 1 24 ? 11.591 -16.870 -1.437 1.00 25.00 24 ASN A N 11
ATOM 10185 C CA . ASN A 1 24 ? 11.556 -17.119 0.022 1.00 25.00 24 ASN A CA 11
ATOM 10186 C C . ASN A 1 24 ? 10.294 -16.454 0.604 1.00 25.00 24 ASN A C 11
ATOM 10187 O O . ASN A 1 24 ? 10.224 -16.150 1.792 1.00 25.00 24 ASN A O 11
ATOM 10198 N N . GLY A 1 25 ? 9.331 -16.160 -0.268 1.00 25.00 25 GLY A N 11
ATOM 10199 C CA . GLY A 1 25 ? 8.128 -15.434 0.120 1.00 25.00 25 GLY A CA 11
ATOM 10200 C C . GLY A 1 25 ? 8.385 -13.953 0.356 1.00 25.00 25 GLY A C 11
ATOM 10201 O O . GLY A 1 25 ? 7.484 -13.214 0.707 1.00 25.00 25 GLY A O 11
ATOM 10205 N N . SER A 1 26 ? 9.628 -13.540 0.202 1.00 25.00 26 SER A N 11
ATOM 10206 C CA . SER A 1 26 ? 10.103 -12.214 0.477 1.00 25.00 26 SER A CA 11
ATOM 10207 C C . SER A 1 26 ? 10.333 -11.609 -0.904 1.00 25.00 26 SER A C 11
ATOM 10208 O O . SER A 1 26 ? 10.302 -12.329 -1.877 1.00 25.00 26 SER A O 11
ATOM 10216 N N . GLU A 1 27 ? 10.589 -10.326 -1.023 1.00 25.00 27 GLU A N 11
ATOM 10217 C CA . GLU A 1 27 ? 10.776 -9.737 -2.330 1.00 25.00 27 GLU A CA 11
ATOM 10218 C C . GLU A 1 27 ? 12.219 -9.727 -2.765 1.00 25.00 27 GLU A C 11
ATOM 10219 O O . GLU A 1 27 ? 13.119 -9.577 -1.947 1.00 25.00 27 GLU A O 11
ATOM 10231 N N . TYR A 1 28 ? 12.412 -9.900 -4.065 1.00 25.00 28 TYR A N 11
ATOM 10232 C CA . TYR A 1 28 ? 13.707 -9.917 -4.703 1.00 25.00 28 TYR A CA 11
ATOM 10233 C C . TYR A 1 28 ? 13.832 -8.740 -5.616 1.00 25.00 28 TYR A C 11
ATOM 10234 O O . TYR A 1 28 ? 13.155 -8.644 -6.636 1.00 25.00 28 TYR A O 11
ATOM 10252 N N . ARG A 1 29 ? 14.744 -7.855 -5.281 1.00 25.00 29 ARG A N 11
ATOM 10253 C CA . ARG A 1 29 ? 14.931 -6.671 -6.082 1.00 25.00 29 ARG A CA 11
ATOM 10254 C C . ARG A 1 29 ? 15.998 -6.886 -7.102 1.00 25.00 29 ARG A C 11
ATOM 10255 O O . ARG A 1 29 ? 17.167 -6.799 -6.785 1.00 25.00 29 ARG A O 11
ATOM 10276 N N . CYS A 1 30 ? 15.586 -7.239 -8.303 1.00 25.00 30 CYS A N 11
ATOM 10277 C CA . CYS A 1 30 ? 16.510 -7.621 -9.335 1.00 25.00 30 CYS A CA 11
ATOM 10278 C C . CYS A 1 30 ? 17.039 -6.379 -10.063 1.00 25.00 30 CYS A C 11
ATOM 10279 O O . CYS A 1 30 ? 16.278 -5.472 -10.378 1.00 25.00 30 CYS A O 11
ATOM 10286 N N . LEU A 1 31 ? 18.356 -6.305 -10.216 1.00 25.00 31 LEU A N 11
ATOM 10287 C CA . LEU A 1 31 ? 19.033 -5.131 -10.792 1.00 25.00 31 LEU A CA 11
ATOM 10288 C C . LEU A 1 31 ? 19.671 -5.491 -12.123 1.00 25.00 31 LEU A C 11
ATOM 10289 O O . LEU A 1 31 ? 20.009 -4.622 -12.927 1.00 25.00 31 LEU A O 11
ATOM 10305 N N . VAL A 1 32 ? 19.821 -6.784 -12.353 1.00 25.00 32 VAL A N 11
ATOM 10306 C CA . VAL A 1 32 ? 20.312 -7.309 -13.600 1.00 25.00 32 VAL A CA 11
ATOM 10307 C C . VAL A 1 32 ? 19.186 -8.206 -14.021 1.00 25.00 32 VAL A C 11
ATOM 10308 O O . VAL A 1 32 ? 18.532 -8.777 -13.175 1.00 25.00 32 VAL A O 11
ATOM 10321 N N . GLY A 1 33 ? 18.940 -8.308 -15.311 1.00 25.00 33 GLY A N 11
ATOM 10322 C CA . GLY A 1 33 ? 17.794 -9.042 -15.801 1.00 25.00 33 GLY A CA 11
ATOM 10323 C C . GLY A 1 33 ? 18.183 -10.388 -16.328 1.00 25.00 33 GLY A C 11
ATOM 10324 O O . GLY A 1 33 ? 17.598 -11.385 -15.961 1.00 25.00 33 GLY A O 11
ATOM 10328 N N . GLY A 1 34 ? 19.227 -10.426 -17.143 1.00 25.00 34 GLY A N 11
ATOM 10329 C CA . GLY A 1 34 ? 19.686 -11.693 -17.684 1.00 25.00 34 GLY A CA 11
ATOM 10330 C C . GLY A 1 34 ? 20.122 -12.633 -16.582 1.00 25.00 34 GLY A C 11
ATOM 10331 O O . GLY A 1 34 ? 19.910 -13.825 -16.677 1.00 25.00 34 GLY A O 11
ATOM 10335 N N . TRP A 1 35 ? 20.704 -12.088 -15.520 1.00 25.00 35 TRP A N 11
ATOM 10336 C CA . TRP A 1 35 ? 21.148 -12.876 -14.386 1.00 25.00 35 TRP A CA 11
ATOM 10337 C C . TRP A 1 35 ? 19.998 -13.233 -13.459 1.00 25.00 35 TRP A C 11
ATOM 10338 O O . TRP A 1 35 ? 20.037 -14.233 -12.756 1.00 25.00 35 TRP A O 11
ATOM 10359 N N . CYS A 1 36 ? 18.966 -12.411 -13.471 1.00 25.00 36 CYS A N 11
ATOM 10360 C CA . CYS A 1 36 ? 17.803 -12.640 -12.623 1.00 25.00 36 CYS A CA 11
ATOM 10361 C C . CYS A 1 36 ? 17.017 -13.854 -13.116 1.00 25.00 36 CYS A C 11
ATOM 10362 O O . CYS A 1 36 ? 16.618 -14.701 -12.325 1.00 25.00 36 CYS A O 11
ATOM 10369 N N . THR A 1 37 ? 16.874 -13.978 -14.429 1.00 25.00 37 THR A N 11
ATOM 10370 C CA . THR A 1 37 ? 16.197 -15.127 -15.035 1.00 25.00 37 THR A CA 11
ATOM 10371 C C . THR A 1 37 ? 16.938 -16.453 -14.862 1.00 25.00 37 THR A C 11
ATOM 10372 O O . THR A 1 37 ? 16.364 -17.516 -15.072 1.00 25.00 37 THR A O 11
ATOM 10383 N N . VAL A 1 38 ? 18.213 -16.406 -14.501 1.00 25.00 38 VAL A N 11
ATOM 10384 C CA . VAL A 1 38 ? 18.970 -17.630 -14.273 1.00 25.00 38 VAL A CA 11
ATOM 10385 C C . VAL A 1 38 ? 18.356 -18.343 -13.069 1.00 25.00 38 VAL A C 11
ATOM 10386 O O . VAL A 1 38 ? 18.138 -19.557 -13.094 1.00 25.00 38 VAL A O 11
ATOM 10399 N N . GLY A 1 39 ? 18.046 -17.567 -12.035 1.00 25.00 39 GLY A N 11
ATOM 10400 C CA . GLY A 1 39 ? 17.389 -18.075 -10.837 1.00 25.00 39 GLY A CA 11
ATOM 10401 C C . GLY A 1 39 ? 18.204 -18.999 -9.944 1.00 25.00 39 GLY A C 11
ATOM 10402 O O . GLY A 1 39 ? 18.461 -18.690 -8.785 1.00 25.00 39 GLY A O 11
ATOM 10406 N N . GLY A 1 40 ? 18.574 -20.155 -10.473 1.00 25.00 40 GLY A N 11
ATOM 10407 C CA . GLY A 1 40 ? 19.233 -21.180 -9.683 1.00 25.00 40 GLY A CA 11
ATOM 10408 C C . GLY A 1 40 ? 18.181 -21.943 -8.894 1.00 25.00 40 GLY A C 11
ATOM 10409 O O . GLY A 1 40 ? 18.071 -21.744 -7.695 1.00 25.00 40 GLY A O 11
ATOM 10413 N N . PRO A 1 41 ? 17.389 -22.830 -9.527 1.00 25.00 41 PRO A N 11
ATOM 10414 C CA . PRO A 1 41 ? 16.279 -23.461 -8.794 1.00 25.00 41 PRO A CA 11
ATOM 10415 C C . PRO A 1 41 ? 16.705 -24.449 -7.694 1.00 25.00 41 PRO A C 11
ATOM 10416 O O . PRO A 1 41 ? 15.926 -24.749 -6.804 1.00 25.00 41 PRO A O 11
ATOM 10427 N N . TYR A 1 42 ? 17.954 -24.889 -7.723 1.00 25.00 42 TYR A N 11
ATOM 10428 C CA . TYR A 1 42 ? 18.495 -25.759 -6.671 1.00 25.00 42 TYR A CA 11
ATOM 10429 C C . TYR A 1 42 ? 19.434 -24.944 -5.766 1.00 25.00 42 TYR A C 11
ATOM 10430 O O . TYR A 1 42 ? 19.964 -25.459 -4.786 1.00 25.00 42 TYR A O 11
ATOM 10448 N N . ALA A 1 43 ? 19.681 -23.695 -6.136 1.00 25.00 43 ALA A N 11
ATOM 10449 C CA . ALA A 1 43 ? 20.596 -22.847 -5.410 1.00 25.00 43 ALA A CA 11
ATOM 10450 C C . ALA A 1 43 ? 19.875 -22.096 -4.276 1.00 25.00 43 ALA A C 11
ATOM 10451 O O . ALA A 1 43 ? 18.742 -21.648 -4.445 1.00 25.00 43 ALA A O 11
ATOM 10458 N N . PRO A 1 44 ? 20.559 -21.855 -3.142 1.00 25.00 44 PRO A N 11
ATOM 10459 C CA . PRO A 1 44 ? 19.979 -21.013 -2.086 1.00 25.00 44 PRO A CA 11
ATOM 10460 C C . PRO A 1 44 ? 20.152 -19.513 -2.395 1.00 25.00 44 PRO A C 11
ATOM 10461 O O . PRO A 1 44 ? 20.625 -18.746 -1.564 1.00 25.00 44 PRO A O 11
ATOM 10472 N N . GLY A 1 45 ? 19.878 -19.123 -3.630 1.00 25.00 45 GLY A N 11
ATOM 10473 C CA . GLY A 1 45 ? 20.237 -17.796 -4.101 1.00 25.00 45 GLY A CA 11
ATOM 10474 C C . GLY A 1 45 ? 19.552 -16.609 -3.450 1.00 25.00 45 GLY A C 11
ATOM 10475 O O . GLY A 1 45 ? 18.524 -16.154 -3.905 1.00 25.00 45 GLY A O 11
ATOM 10479 N N . THR A 1 46 ? 20.186 -16.043 -2.432 1.00 25.00 46 THR A N 11
ATOM 10480 C CA . THR A 1 46 ? 19.703 -14.809 -1.798 1.00 25.00 46 THR A CA 11
ATOM 10481 C C . THR A 1 46 ? 20.071 -13.582 -2.653 1.00 25.00 46 THR A C 11
ATOM 10482 O O . THR A 1 46 ? 19.598 -12.477 -2.415 1.00 25.00 46 THR A O 11
ATOM 10493 N N . GLY A 1 47 ? 20.894 -13.819 -3.671 1.00 25.00 47 GLY A N 11
ATOM 10494 C CA . GLY A 1 47 ? 21.190 -12.833 -4.704 1.00 25.00 47 GLY A CA 11
ATOM 10495 C C . GLY A 1 47 ? 22.261 -11.798 -4.459 1.00 25.00 47 GLY A C 11
ATOM 10496 O O . GLY A 1 47 ? 22.738 -11.122 -5.368 1.00 25.00 47 GLY A O 11
ATOM 10500 N N . TRP A 1 48 ? 22.609 -11.696 -3.199 1.00 25.00 48 TRP A N 11
ATOM 10501 C CA . TRP A 1 48 ? 23.409 -10.606 -2.644 1.00 25.00 48 TRP A CA 11
ATOM 10502 C C . TRP A 1 48 ? 24.831 -10.649 -3.137 1.00 25.00 48 TRP A C 11
ATOM 10503 O O . TRP A 1 48 ? 25.507 -9.637 -3.233 1.00 25.00 48 TRP A O 11
ATOM 10524 N N . ALA A 1 49 ? 25.278 -11.854 -3.432 1.00 25.00 49 ALA A N 11
ATOM 10525 C CA . ALA A 1 49 ? 26.645 -12.057 -3.904 1.00 25.00 49 ALA A CA 11
ATOM 10526 C C . ALA A 1 49 ? 26.724 -13.118 -4.990 1.00 25.00 49 ALA A C 11
ATOM 10527 O O . ALA A 1 49 ? 27.381 -12.933 -5.996 1.00 25.00 49 ALA A O 11
ATOM 10534 N N . TRP A 1 50 ? 26.070 -14.244 -4.760 1.00 25.00 50 TRP A N 11
ATOM 10535 C CA . TRP A 1 50 ? 26.185 -15.387 -5.664 1.00 25.00 50 TRP A CA 11
ATOM 10536 C C . TRP A 1 50 ? 25.508 -15.140 -7.006 1.00 25.00 50 TRP A C 11
ATOM 10537 O O . TRP A 1 50 ? 25.947 -15.630 -8.031 1.00 25.00 50 TRP A O 11
ATOM 10558 N N . ALA A 1 51 ? 24.424 -14.382 -6.972 1.00 25.00 51 ALA A N 11
ATOM 10559 C CA . ALA A 1 51 ? 23.693 -14.019 -8.181 1.00 25.00 51 ALA A CA 11
ATOM 10560 C C . ALA A 1 51 ? 24.247 -12.732 -8.783 1.00 25.00 51 ALA A C 11
ATOM 10561 O O . ALA A 1 51 ? 24.209 -12.527 -9.988 1.00 25.00 51 ALA A O 11
ATOM 10568 N N . ASN A 1 52 ? 24.608 -11.825 -7.879 1.00 25.00 52 ASN A N 11
ATOM 10569 C CA . ASN A 1 52 ? 24.952 -10.436 -8.199 1.00 25.00 52 ASN A CA 11
ATOM 10570 C C . ASN A 1 52 ? 23.808 -9.763 -8.978 1.00 25.00 52 ASN A C 11
ATOM 10571 O O . ASN A 1 52 ? 24.029 -8.847 -9.759 1.00 25.00 52 ASN A O 11
ATOM 10582 N N . ALA A 1 53 ? 22.582 -10.228 -8.738 1.00 25.00 53 ALA A N 11
ATOM 10583 C CA . ALA A 1 53 ? 21.403 -9.681 -9.407 1.00 25.00 53 ALA A CA 11
ATOM 10584 C C . ALA A 1 53 ? 20.305 -9.214 -8.470 1.00 25.00 53 ALA A C 11
ATOM 10585 O O . ALA A 1 53 ? 19.655 -8.254 -8.815 1.00 25.00 53 ALA A O 11
ATOM 10592 N N . TRP A 1 54 ? 20.041 -9.867 -7.337 1.00 25.00 54 TRP A N 11
ATOM 10593 C CA . TRP A 1 54 ? 18.904 -9.435 -6.520 1.00 25.00 54 TRP A CA 11
ATOM 10594 C C . TRP A 1 54 ? 19.163 -9.255 -5.048 1.00 25.00 54 TRP A C 11
ATOM 10595 O O . TRP A 1 54 ? 20.074 -9.831 -4.475 1.00 25.00 54 TRP A O 11
ATOM 10616 N N . GLU A 1 55 ? 18.315 -8.446 -4.437 1.00 25.00 55 GLU A N 11
ATOM 10617 C CA . GLU A 1 55 ? 18.381 -8.206 -3.011 1.00 25.00 55 GLU A CA 11
ATOM 10618 C C . GLU A 1 55 ? 17.108 -8.683 -2.364 1.00 25.00 55 GLU A C 11
ATOM 10619 O O . GLU A 1 55 ? 16.018 -8.169 -2.643 1.00 25.00 55 GLU A O 11
ATOM 10631 N N . LEU A 1 56 ? 17.258 -9.659 -1.487 1.00 25.00 56 LEU A N 11
ATOM 10632 C CA . LEU A 1 56 ? 16.172 -10.169 -0.705 1.00 25.00 56 LEU A CA 11
ATOM 10633 C C . LEU A 1 56 ? 15.820 -9.138 0.375 1.00 25.00 56 LEU A C 11
ATOM 10634 O O . LEU A 1 56 ? 16.673 -8.784 1.182 1.00 25.00 56 LEU A O 11
ATOM 10650 N N . VAL A 1 57 ? 14.593 -8.621 0.366 1.00 25.00 57 VAL A N 11
ATOM 10651 C CA . VAL A 1 57 ? 14.166 -7.677 1.368 1.00 25.00 57 VAL A CA 11
ATOM 10652 C C . VAL A 1 57 ? 13.166 -8.211 2.408 1.00 25.00 57 VAL A C 11
ATOM 10653 O O . VAL A 1 57 ? 13.534 -8.463 3.548 1.00 25.00 57 VAL A O 11
ATOM 10666 N N . ARG A 1 58 ? 11.911 -8.402 2.004 1.00 25.00 58 ARG A N 11
ATOM 10667 C CA . ARG A 1 58 ? 10.828 -8.836 2.909 1.00 25.00 58 ARG A CA 11
ATOM 10668 C C . ARG A 1 58 ? 9.521 -9.226 2.263 1.00 25.00 58 ARG A C 11
ATOM 10669 O O . ARG A 1 58 ? 9.281 -8.954 1.099 1.00 25.00 58 ARG A O 11
ATOM 10690 N N . SER A 1 59 ? 8.721 -9.927 3.052 1.00 25.00 59 SER A N 11
ATOM 10691 C CA . SER A 1 59 ? 7.542 -10.639 2.575 1.00 25.00 59 SER A CA 11
ATOM 10692 C C . SER A 1 59 ? 6.222 -9.888 2.486 1.00 25.00 59 SER A C 11
ATOM 10693 O O . SER A 1 59 ? 5.991 -8.923 3.215 1.00 25.00 59 SER A O 11
ATOM 10701 N N . CYS A 1 60 ? 5.347 -10.374 1.606 1.00 25.00 60 CYS A N 11
ATOM 10702 C CA . CYS A 1 60 ? 4.066 -9.741 1.332 1.00 25.00 60 CYS A CA 11
ATOM 10703 C C . CYS A 1 60 ? 2.844 -10.573 1.661 1.00 25.00 60 CYS A C 11
ATOM 10704 O O . CYS A 1 60 ? 1.741 -10.302 1.216 1.00 25.00 60 CYS A O 11
ATOM 10711 N N . GLN A 1 61 ? 3.037 -11.528 2.546 1.00 25.00 61 GLN A N 11
ATOM 10712 C CA . GLN A 1 61 ? 1.929 -12.324 3.097 1.00 25.00 61 GLN A CA 11
ATOM 10713 C C . GLN A 1 61 ? 1.146 -11.562 4.180 1.00 25.00 61 GLN A C 11
ATOM 10714 O O . GLN A 1 61 ? 0.821 -12.137 5.215 1.00 25.00 61 GLN A O 11
ATOM 10728 N N . ALA A 1 62 ? 0.878 -10.280 3.927 1.00 25.00 62 ALA A N 11
ATOM 10729 C CA . ALA A 1 62 ? 0.036 -9.409 4.777 1.00 25.00 62 ALA A CA 11
ATOM 10730 C C . ALA A 1 62 ? -0.013 -9.792 6.272 1.00 25.00 62 ALA A C 11
ATOM 10731 O O . ALA A 1 62 ? -1.067 -10.146 6.793 1.00 25.00 62 ALA A O 11
ATOM 10738 N N . HIS A 1 63 ? 1.148 -9.734 6.925 1.00 25.00 63 HIS A N 11
ATOM 10739 C CA . HIS A 1 63 ? 1.336 -10.205 8.315 1.00 25.00 63 HIS A CA 11
ATOM 10740 C C . HIS A 1 63 ? 1.083 -11.724 8.416 1.00 25.00 63 HIS A C 11
ATOM 10741 O O . HIS A 1 63 ? -0.023 -12.179 8.689 1.00 25.00 63 HIS A O 11
ATOM 10756 N N . HIS A 1 64 ? 2.156 -12.496 8.242 1.00 25.00 64 HIS A N 11
ATOM 10757 C CA . HIS A 1 64 ? 2.103 -13.975 8.249 1.00 25.00 64 HIS A CA 11
ATOM 10758 C C . HIS A 1 64 ? 1.506 -14.588 9.539 1.00 25.00 64 HIS A C 11
ATOM 10759 O O . HIS A 1 64 ? 1.142 -15.759 9.561 1.00 25.00 64 HIS A O 11
ATOM 10774 N N . HIS A 1 65 ? 1.378 -13.802 10.600 1.00 25.00 65 HIS A N 11
ATOM 10775 C CA . HIS A 1 65 ? 0.666 -14.231 11.808 1.00 25.00 65 HIS A CA 11
ATOM 10776 C C . HIS A 1 65 ? -0.441 -13.202 12.013 1.00 25.00 65 HIS A C 11
ATOM 10777 O O . HIS A 1 65 ? -0.163 -12.012 11.948 1.00 25.00 65 HIS A O 11
ATOM 10792 N N . HIS A 1 66 ? -1.678 -13.641 12.245 1.00 25.00 66 HIS A N 11
ATOM 10793 C CA . HIS A 1 66 ? -2.792 -12.694 12.455 1.00 25.00 66 HIS A CA 11
ATOM 10794 C C . HIS A 1 66 ? -3.784 -13.063 13.567 1.00 25.00 66 HIS A C 11
ATOM 10795 O O . HIS A 1 66 ? -4.716 -12.327 13.815 1.00 25.00 66 HIS A O 11
ATOM 10810 N N . HIS A 1 67 ? -3.600 -14.205 14.220 1.00 25.00 67 HIS A N 11
ATOM 10811 C CA . HIS A 1 67 ? -4.521 -14.625 15.290 1.00 25.00 67 HIS A CA 11
ATOM 10812 C C . HIS A 1 67 ? -4.284 -13.849 16.589 1.00 25.00 67 HIS A C 11
ATOM 10813 O O . HIS A 1 67 ? -5.190 -13.732 17.398 1.00 25.00 67 HIS A O 11
ATOM 10828 N N . HIS A 1 68 ? -3.039 -13.417 16.791 1.00 25.00 68 HIS A N 11
ATOM 10829 C CA . HIS A 1 68 ? -2.533 -13.014 18.115 1.00 25.00 68 HIS A CA 11
ATOM 10830 C C . HIS A 1 68 ? -2.677 -14.291 18.944 1.00 25.00 68 HIS A C 11
ATOM 10831 O O . HIS A 1 68 ? -3.156 -14.271 20.083 1.00 25.00 68 HIS A O 11
ATOM 10847 N N . MET A 1 1 ? 5.117 2.610 -11.124 1.00 25.00 1 MET A N 12
ATOM 10848 C CA . MET A 1 1 ? 4.317 3.179 -10.003 1.00 25.00 1 MET A CA 12
ATOM 10849 C C . MET A 1 1 ? 5.113 3.108 -8.722 1.00 25.00 1 MET A C 12
ATOM 10850 O O . MET A 1 1 ? 6.216 2.589 -8.735 1.00 25.00 1 MET A O 12
ATOM 10866 N N . GLY A 1 2 ? 4.568 3.622 -7.627 1.00 25.00 2 GLY A N 12
ATOM 10867 C CA . GLY A 1 2 ? 5.236 3.511 -6.340 1.00 25.00 2 GLY A CA 12
ATOM 10868 C C . GLY A 1 2 ? 4.885 2.181 -5.698 1.00 25.00 2 GLY A C 12
ATOM 10869 O O . GLY A 1 2 ? 4.146 1.397 -6.293 1.00 25.00 2 GLY A O 12
ATOM 10873 N N . ASN A 1 3 ? 5.373 1.963 -4.481 1.00 25.00 3 ASN A N 12
ATOM 10874 C CA . ASN A 1 3 ? 5.127 0.738 -3.704 1.00 25.00 3 ASN A CA 12
ATOM 10875 C C . ASN A 1 3 ? 5.653 -0.515 -4.430 1.00 25.00 3 ASN A C 12
ATOM 10876 O O . ASN A 1 3 ? 6.560 -0.432 -5.245 1.00 25.00 3 ASN A O 12
ATOM 10887 N N . CYS A 1 4 ? 5.123 -1.672 -4.066 1.00 25.00 4 CYS A N 12
ATOM 10888 C CA . CYS A 1 4 ? 5.578 -2.948 -4.593 1.00 25.00 4 CYS A CA 12
ATOM 10889 C C . CYS A 1 4 ? 4.994 -3.171 -5.987 1.00 25.00 4 CYS A C 12
ATOM 10890 O O . CYS A 1 4 ? 3.804 -3.367 -6.160 1.00 25.00 4 CYS A O 12
ATOM 10897 N N . ILE A 1 5 ? 5.852 -3.117 -6.989 1.00 25.00 5 ILE A N 12
ATOM 10898 C CA . ILE A 1 5 ? 5.453 -3.268 -8.397 1.00 25.00 5 ILE A CA 12
ATOM 10899 C C . ILE A 1 5 ? 5.866 -4.604 -9.019 1.00 25.00 5 ILE A C 12
ATOM 10900 O O . ILE A 1 5 ? 5.535 -4.914 -10.140 1.00 25.00 5 ILE A O 12
ATOM 10916 N N . SER A 1 6 ? 6.615 -5.390 -8.265 1.00 25.00 6 SER A N 12
ATOM 10917 C CA . SER A 1 6 ? 7.169 -6.610 -8.704 1.00 25.00 6 SER A CA 12
ATOM 10918 C C . SER A 1 6 ? 6.213 -7.809 -8.570 1.00 25.00 6 SER A C 12
ATOM 10919 O O . SER A 1 6 ? 5.568 -8.002 -7.528 1.00 25.00 6 SER A O 12
ATOM 10927 N N . PRO A 1 7 ? 6.064 -8.609 -9.643 1.00 25.00 7 PRO A N 12
ATOM 10928 C CA . PRO A 1 7 ? 5.237 -9.808 -9.505 1.00 25.00 7 PRO A CA 12
ATOM 10929 C C . PRO A 1 7 ? 6.013 -10.870 -8.729 1.00 25.00 7 PRO A C 12
ATOM 10930 O O . PRO A 1 7 ? 7.191 -10.712 -8.452 1.00 25.00 7 PRO A O 12
ATOM 10941 N N . VAL A 1 8 ? 5.372 -11.968 -8.370 1.00 25.00 8 VAL A N 12
ATOM 10942 C CA . VAL A 1 8 ? 6.094 -13.049 -7.725 1.00 25.00 8 VAL A CA 12
ATOM 10943 C C . VAL A 1 8 ? 6.957 -13.706 -8.786 1.00 25.00 8 VAL A C 12
ATOM 10944 O O . VAL A 1 8 ? 6.757 -13.515 -9.981 1.00 25.00 8 VAL A O 12
ATOM 10957 N N . TYR A 1 9 ? 7.974 -14.393 -8.318 1.00 25.00 9 TYR A N 12
ATOM 10958 C CA . TYR A 1 9 ? 9.031 -14.896 -9.179 1.00 25.00 9 TYR A CA 12
ATOM 10959 C C . TYR A 1 9 ? 8.577 -15.863 -10.253 1.00 25.00 9 TYR A C 12
ATOM 10960 O O . TYR A 1 9 ? 7.990 -16.904 -9.963 1.00 25.00 9 TYR A O 12
ATOM 10978 N N . VAL A 1 10 ? 8.928 -15.522 -11.486 1.00 25.00 10 VAL A N 12
ATOM 10979 C CA . VAL A 1 10 ? 8.764 -16.394 -12.625 1.00 25.00 10 VAL A CA 12
ATOM 10980 C C . VAL A 1 10 ? 10.085 -16.495 -13.375 1.00 25.00 10 VAL A C 12
ATOM 10981 O O . VAL A 1 10 ? 10.591 -15.518 -13.930 1.00 25.00 10 VAL A O 12
ATOM 10994 N N . ASP A 1 11 ? 10.669 -17.673 -13.373 1.00 25.00 11 ASP A N 12
ATOM 10995 C CA . ASP A 1 11 ? 11.882 -17.904 -14.094 1.00 25.00 11 ASP A CA 12
ATOM 10996 C C . ASP A 1 11 ? 11.573 -18.088 -15.566 1.00 25.00 11 ASP A C 12
ATOM 10997 O O . ASP A 1 11 ? 10.661 -18.813 -15.948 1.00 25.00 11 ASP A O 12
ATOM 11006 N N . GLY A 1 12 ? 12.298 -17.353 -16.392 1.00 25.00 12 GLY A N 12
ATOM 11007 C CA . GLY A 1 12 ? 12.148 -17.450 -17.829 1.00 25.00 12 GLY A CA 12
ATOM 11008 C C . GLY A 1 12 ? 10.958 -16.747 -18.435 1.00 25.00 12 GLY A C 12
ATOM 11009 O O . GLY A 1 12 ? 10.927 -16.526 -19.642 1.00 25.00 12 GLY A O 12
ATOM 11013 N N . SER A 1 13 ? 9.947 -16.451 -17.635 1.00 25.00 13 SER A N 12
ATOM 11014 C CA . SER A 1 13 ? 8.684 -15.972 -18.206 1.00 25.00 13 SER A CA 12
ATOM 11015 C C . SER A 1 13 ? 8.756 -14.596 -18.860 1.00 25.00 13 SER A C 12
ATOM 11016 O O . SER A 1 13 ? 8.216 -14.410 -19.950 1.00 25.00 13 SER A O 12
ATOM 11024 N N . SER A 1 14 ? 9.388 -13.637 -18.190 1.00 25.00 14 SER A N 12
ATOM 11025 C CA . SER A 1 14 ? 9.535 -12.282 -18.688 1.00 25.00 14 SER A CA 12
ATOM 11026 C C . SER A 1 14 ? 10.379 -11.492 -17.702 1.00 25.00 14 SER A C 12
ATOM 11027 O O . SER A 1 14 ? 10.320 -11.747 -16.501 1.00 25.00 14 SER A O 12
ATOM 11035 N N . TYR A 1 15 ? 11.143 -10.531 -18.199 1.00 25.00 15 TYR A N 12
ATOM 11036 C CA . TYR A 1 15 ? 11.940 -9.665 -17.360 1.00 25.00 15 TYR A CA 12
ATOM 11037 C C . TYR A 1 15 ? 12.214 -8.332 -18.047 1.00 25.00 15 TYR A C 12
ATOM 11038 O O . TYR A 1 15 ? 12.153 -8.219 -19.269 1.00 25.00 15 TYR A O 12
ATOM 11056 N N . ALA A 1 16 ? 12.546 -7.342 -17.233 1.00 25.00 16 ALA A N 12
ATOM 11057 C CA . ALA A 1 16 ? 12.981 -6.042 -17.677 1.00 25.00 16 ALA A CA 12
ATOM 11058 C C . ALA A 1 16 ? 14.485 -6.007 -17.402 1.00 25.00 16 ALA A C 12
ATOM 11059 O O . ALA A 1 16 ? 15.061 -7.028 -17.048 1.00 25.00 16 ALA A O 12
ATOM 11066 N N . ASN A 1 17 ? 15.119 -4.849 -17.529 1.00 25.00 17 ASN A N 12
ATOM 11067 C CA . ASN A 1 17 ? 16.559 -4.757 -17.262 1.00 25.00 17 ASN A CA 12
ATOM 11068 C C . ASN A 1 17 ? 16.879 -5.095 -15.812 1.00 25.00 17 ASN A C 12
ATOM 11069 O O . ASN A 1 17 ? 17.905 -5.689 -15.519 1.00 25.00 17 ASN A O 12
ATOM 11080 N N . ASN A 1 18 ? 15.960 -4.727 -14.939 1.00 25.00 18 ASN A N 12
ATOM 11081 C CA . ASN A 1 18 ? 16.019 -5.000 -13.522 1.00 25.00 18 ASN A CA 12
ATOM 11082 C C . ASN A 1 18 ? 15.252 -6.284 -13.143 1.00 25.00 18 ASN A C 12
ATOM 11083 O O . ASN A 1 18 ? 15.832 -7.191 -12.574 1.00 25.00 18 ASN A O 12
ATOM 11094 N N . ALA A 1 19 ? 13.982 -6.359 -13.531 1.00 25.00 19 ALA A N 12
ATOM 11095 C CA . ALA A 1 19 ? 13.100 -7.509 -13.300 1.00 25.00 19 ALA A CA 12
ATOM 11096 C C . ALA A 1 19 ? 12.978 -7.918 -11.837 1.00 25.00 19 ALA A C 12
ATOM 11097 O O . ALA A 1 19 ? 13.523 -8.919 -11.417 1.00 25.00 19 ALA A O 12
ATOM 11104 N N . LEU A 1 20 ? 12.154 -7.204 -11.097 1.00 25.00 20 LEU A N 12
ATOM 11105 C CA . LEU A 1 20 ? 12.013 -7.424 -9.665 1.00 25.00 20 LEU A CA 12
ATOM 11106 C C . LEU A 1 20 ? 10.927 -8.453 -9.495 1.00 25.00 20 LEU A C 12
ATOM 11107 O O . LEU A 1 20 ? 9.975 -8.482 -10.259 1.00 25.00 20 LEU A O 12
ATOM 11123 N N . VAL A 1 21 ? 11.136 -9.343 -8.541 1.00 25.00 21 VAL A N 12
ATOM 11124 C CA . VAL A 1 21 ? 10.309 -10.489 -8.317 1.00 25.00 21 VAL A CA 12
ATOM 11125 C C . VAL A 1 21 ? 10.126 -10.576 -6.830 1.00 25.00 21 VAL A C 12
ATOM 11126 O O . VAL A 1 21 ? 10.531 -9.687 -6.108 1.00 25.00 21 VAL A O 12
ATOM 11139 N N . GLN A 1 22 ? 9.549 -11.647 -6.343 1.00 25.00 22 GLN A N 12
ATOM 11140 C CA . GLN A 1 22 ? 9.501 -11.895 -4.942 1.00 25.00 22 GLN A CA 12
ATOM 11141 C C . GLN A 1 22 ? 9.751 -13.381 -4.662 1.00 25.00 22 GLN A C 12
ATOM 11142 O O . GLN A 1 22 ? 9.225 -14.238 -5.380 1.00 25.00 22 GLN A O 12
ATOM 11156 N N . ASN A 1 23 ? 10.490 -13.689 -3.604 1.00 25.00 23 ASN A N 12
ATOM 11157 C CA . ASN A 1 23 ? 10.711 -15.052 -3.159 1.00 25.00 23 ASN A CA 12
ATOM 11158 C C . ASN A 1 23 ? 10.963 -15.138 -1.656 1.00 25.00 23 ASN A C 12
ATOM 11159 O O . ASN A 1 23 ? 11.091 -14.125 -1.002 1.00 25.00 23 ASN A O 12
ATOM 11170 N N . ASN A 1 24 ? 10.916 -16.355 -1.113 1.00 25.00 24 ASN A N 12
ATOM 11171 C CA . ASN A 1 24 ? 10.912 -16.608 0.350 1.00 25.00 24 ASN A CA 12
ATOM 11172 C C . ASN A 1 24 ? 9.699 -15.946 1.019 1.00 25.00 24 ASN A C 12
ATOM 11173 O O . ASN A 1 24 ? 9.708 -15.685 2.216 1.00 25.00 24 ASN A O 12
ATOM 11184 N N . GLY A 1 25 ? 8.676 -15.633 0.233 1.00 25.00 25 GLY A N 12
ATOM 11185 C CA . GLY A 1 25 ? 7.518 -14.927 0.762 1.00 25.00 25 GLY A CA 12
ATOM 11186 C C . GLY A 1 25 ? 7.887 -13.518 1.190 1.00 25.00 25 GLY A C 12
ATOM 11187 O O . GLY A 1 25 ? 7.300 -12.977 2.108 1.00 25.00 25 GLY A O 12
ATOM 11191 N N . SER A 1 26 ? 8.898 -12.964 0.540 1.00 25.00 26 SER A N 12
ATOM 11192 C CA . SER A 1 26 ? 9.485 -11.682 0.822 1.00 25.00 26 SER A CA 12
ATOM 11193 C C . SER A 1 26 ? 9.802 -11.117 -0.568 1.00 25.00 26 SER A C 12
ATOM 11194 O O . SER A 1 26 ? 9.676 -11.837 -1.542 1.00 25.00 26 SER A O 12
ATOM 11202 N N . GLU A 1 27 ? 10.193 -9.863 -0.694 1.00 25.00 27 GLU A N 12
ATOM 11203 C CA . GLU A 1 27 ? 10.467 -9.285 -1.998 1.00 25.00 27 GLU A CA 12
ATOM 11204 C C . GLU A 1 27 ? 11.879 -9.391 -2.449 1.00 25.00 27 GLU A C 12
ATOM 11205 O O . GLU A 1 27 ? 12.807 -9.173 -1.678 1.00 25.00 27 GLU A O 12
ATOM 11217 N N . TYR A 1 28 ? 12.013 -9.652 -3.740 1.00 25.00 28 TYR A N 12
ATOM 11218 C CA . TYR A 1 28 ? 13.299 -9.647 -4.403 1.00 25.00 28 TYR A CA 12
ATOM 11219 C C . TYR A 1 28 ? 13.492 -8.469 -5.324 1.00 25.00 28 TYR A C 12
ATOM 11220 O O . TYR A 1 28 ? 12.901 -8.375 -6.397 1.00 25.00 28 TYR A O 12
ATOM 11238 N N . ARG A 1 29 ? 14.426 -7.615 -4.970 1.00 25.00 29 ARG A N 12
ATOM 11239 C CA . ARG A 1 29 ? 14.694 -6.470 -5.791 1.00 25.00 29 ARG A CA 12
ATOM 11240 C C . ARG A 1 29 ? 15.823 -6.764 -6.722 1.00 25.00 29 ARG A C 12
ATOM 11241 O O . ARG A 1 29 ? 16.976 -6.557 -6.397 1.00 25.00 29 ARG A O 12
ATOM 11262 N N . CYS A 1 30 ? 15.467 -7.327 -7.858 1.00 25.00 30 CYS A N 12
ATOM 11263 C CA . CYS A 1 30 ? 16.433 -7.766 -8.826 1.00 25.00 30 CYS A CA 12
ATOM 11264 C C . CYS A 1 30 ? 16.850 -6.579 -9.689 1.00 25.00 30 CYS A C 12
ATOM 11265 O O . CYS A 1 30 ? 16.010 -5.759 -10.062 1.00 25.00 30 CYS A O 12
ATOM 11272 N N . LEU A 1 31 ? 18.148 -6.459 -9.936 1.00 25.00 31 LEU A N 12
ATOM 11273 C CA . LEU A 1 31 ? 18.710 -5.336 -10.695 1.00 25.00 31 LEU A CA 12
ATOM 11274 C C . LEU A 1 31 ? 19.274 -5.779 -12.024 1.00 25.00 31 LEU A C 12
ATOM 11275 O O . LEU A 1 31 ? 19.471 -4.961 -12.919 1.00 25.00 31 LEU A O 12
ATOM 11291 N N . VAL A 1 32 ? 19.514 -7.072 -12.162 1.00 25.00 32 VAL A N 12
ATOM 11292 C CA . VAL A 1 32 ? 19.969 -7.636 -13.406 1.00 25.00 32 VAL A CA 12
ATOM 11293 C C . VAL A 1 32 ? 18.972 -8.706 -13.755 1.00 25.00 32 VAL A C 12
ATOM 11294 O O . VAL A 1 32 ? 18.850 -9.700 -13.074 1.00 25.00 32 VAL A O 12
ATOM 11307 N N . GLY A 1 33 ? 18.210 -8.436 -14.784 1.00 25.00 33 GLY A N 12
ATOM 11308 C CA . GLY A 1 33 ? 17.030 -9.221 -15.100 1.00 25.00 33 GLY A CA 12
ATOM 11309 C C . GLY A 1 33 ? 17.373 -10.490 -15.817 1.00 25.00 33 GLY A C 12
ATOM 11310 O O . GLY A 1 33 ? 16.806 -11.543 -15.548 1.00 25.00 33 GLY A O 12
ATOM 11314 N N . GLY A 1 34 ? 18.364 -10.402 -16.690 1.00 25.00 34 GLY A N 12
ATOM 11315 C CA . GLY A 1 34 ? 18.824 -11.581 -17.392 1.00 25.00 34 GLY A CA 12
ATOM 11316 C C . GLY A 1 34 ? 19.399 -12.562 -16.396 1.00 25.00 34 GLY A C 12
ATOM 11317 O O . GLY A 1 34 ? 19.212 -13.751 -16.541 1.00 25.00 34 GLY A O 12
ATOM 11321 N N . TRP A 1 35 ? 20.063 -12.057 -15.362 1.00 25.00 35 TRP A N 12
ATOM 11322 C CA . TRP A 1 35 ? 20.646 -12.872 -14.320 1.00 25.00 35 TRP A CA 12
ATOM 11323 C C . TRP A 1 35 ? 19.614 -13.375 -13.334 1.00 25.00 35 TRP A C 12
ATOM 11324 O O . TRP A 1 35 ? 19.707 -14.477 -12.809 1.00 25.00 35 TRP A O 12
ATOM 11345 N N . CYS A 1 36 ? 18.616 -12.549 -13.103 1.00 25.00 36 CYS A N 12
ATOM 11346 C CA . CYS A 1 36 ? 17.554 -12.869 -12.165 1.00 25.00 36 CYS A CA 12
ATOM 11347 C C . CYS A 1 36 ? 16.743 -14.055 -12.659 1.00 25.00 36 CYS A C 12
ATOM 11348 O O . CYS A 1 36 ? 16.383 -14.940 -11.893 1.00 25.00 36 CYS A O 12
ATOM 11355 N N . THR A 1 37 ? 16.481 -14.071 -13.957 1.00 25.00 37 THR A N 12
ATOM 11356 C CA . THR A 1 37 ? 15.669 -15.115 -14.570 1.00 25.00 37 THR A CA 12
ATOM 11357 C C . THR A 1 37 ? 16.379 -16.475 -14.624 1.00 25.00 37 THR A C 12
ATOM 11358 O O . THR A 1 37 ? 15.728 -17.502 -14.795 1.00 25.00 37 THR A O 12
ATOM 11369 N N . VAL A 1 38 ? 17.699 -16.489 -14.451 1.00 25.00 38 VAL A N 12
ATOM 11370 C CA . VAL A 1 38 ? 18.456 -17.736 -14.468 1.00 25.00 38 VAL A CA 12
ATOM 11371 C C . VAL A 1 38 ? 18.044 -18.593 -13.274 1.00 25.00 38 VAL A C 12
ATOM 11372 O O . VAL A 1 38 ? 17.803 -19.794 -13.408 1.00 25.00 38 VAL A O 12
ATOM 11385 N N . GLY A 1 39 ? 17.958 -17.954 -12.113 1.00 25.00 39 GLY A N 12
ATOM 11386 C CA . GLY A 1 39 ? 17.534 -18.615 -10.886 1.00 25.00 39 GLY A CA 12
ATOM 11387 C C . GLY A 1 39 ? 18.472 -19.654 -10.294 1.00 25.00 39 GLY A C 12
ATOM 11388 O O . GLY A 1 39 ? 19.026 -19.461 -9.212 1.00 25.00 39 GLY A O 12
ATOM 11392 N N . GLY A 1 40 ? 18.601 -20.778 -10.981 1.00 25.00 40 GLY A N 12
ATOM 11393 C CA . GLY A 1 40 ? 19.326 -21.922 -10.456 1.00 25.00 40 GLY A CA 12
ATOM 11394 C C . GLY A 1 40 ? 18.341 -22.777 -9.675 1.00 25.00 40 GLY A C 12
ATOM 11395 O O . GLY A 1 40 ? 18.144 -22.538 -8.497 1.00 25.00 40 GLY A O 12
ATOM 11399 N N . PRO A 1 41 ? 17.685 -23.775 -10.294 1.00 25.00 41 PRO A N 12
ATOM 11400 C CA . PRO A 1 41 ? 16.657 -24.528 -9.556 1.00 25.00 41 PRO A CA 12
ATOM 11401 C C . PRO A 1 41 ? 17.220 -25.457 -8.481 1.00 25.00 41 PRO A C 12
ATOM 11402 O O . PRO A 1 41 ? 16.489 -25.955 -7.635 1.00 25.00 41 PRO A O 12
ATOM 11413 N N . TYR A 1 42 ? 18.528 -25.663 -8.506 1.00 25.00 42 TYR A N 12
ATOM 11414 C CA . TYR A 1 42 ? 19.214 -26.455 -7.490 1.00 25.00 42 TYR A CA 12
ATOM 11415 C C . TYR A 1 42 ? 19.854 -25.521 -6.464 1.00 25.00 42 TYR A C 12
ATOM 11416 O O . TYR A 1 42 ? 20.389 -25.962 -5.449 1.00 25.00 42 TYR A O 12
ATOM 11434 N N . ALA A 1 43 ? 19.867 -24.230 -6.774 1.00 25.00 43 ALA A N 12
ATOM 11435 C CA . ALA A 1 43 ? 20.525 -23.254 -5.945 1.00 25.00 43 ALA A CA 12
ATOM 11436 C C . ALA A 1 43 ? 19.580 -22.713 -4.857 1.00 25.00 43 ALA A C 12
ATOM 11437 O O . ALA A 1 43 ? 18.456 -22.327 -5.150 1.00 25.00 43 ALA A O 12
ATOM 11444 N N . PRO A 1 44 ? 20.056 -22.612 -3.601 1.00 25.00 44 PRO A N 12
ATOM 11445 C CA . PRO A 1 44 ? 19.192 -21.997 -2.579 1.00 25.00 44 PRO A CA 12
ATOM 11446 C C . PRO A 1 44 ? 19.005 -20.484 -2.778 1.00 25.00 44 PRO A C 12
ATOM 11447 O O . PRO A 1 44 ? 18.012 -19.906 -2.346 1.00 25.00 44 PRO A O 12
ATOM 11458 N N . GLY A 1 45 ? 19.965 -19.859 -3.450 1.00 25.00 45 GLY A N 12
ATOM 11459 C CA . GLY A 1 45 ? 19.889 -18.440 -3.755 1.00 25.00 45 GLY A CA 12
ATOM 11460 C C . GLY A 1 45 ? 20.237 -17.492 -2.620 1.00 25.00 45 GLY A C 12
ATOM 11461 O O . GLY A 1 45 ? 20.257 -17.858 -1.454 1.00 25.00 45 GLY A O 12
ATOM 11465 N N . THR A 1 46 ? 20.528 -16.251 -2.990 1.00 25.00 46 THR A N 12
ATOM 11466 C CA . THR A 1 46 ? 20.857 -15.195 -2.019 1.00 25.00 46 THR A CA 12
ATOM 11467 C C . THR A 1 46 ? 20.757 -13.808 -2.657 1.00 25.00 46 THR A C 12
ATOM 11468 O O . THR A 1 46 ? 20.375 -12.854 -2.006 1.00 25.00 46 THR A O 12
ATOM 11479 N N . GLY A 1 47 ? 21.112 -13.709 -3.937 1.00 25.00 47 GLY A N 12
ATOM 11480 C CA . GLY A 1 47 ? 21.052 -12.451 -4.662 1.00 25.00 47 GLY A CA 12
ATOM 11481 C C . GLY A 1 47 ? 22.282 -11.601 -4.511 1.00 25.00 47 GLY A C 12
ATOM 11482 O O . GLY A 1 47 ? 22.664 -10.838 -5.380 1.00 25.00 47 GLY A O 12
ATOM 11486 N N . TRP A 1 48 ? 22.886 -11.775 -3.364 1.00 25.00 48 TRP A N 12
ATOM 11487 C CA . TRP A 1 48 ? 23.957 -10.944 -2.868 1.00 25.00 48 TRP A CA 12
ATOM 11488 C C . TRP A 1 48 ? 25.330 -11.320 -3.382 1.00 25.00 48 TRP A C 12
ATOM 11489 O O . TRP A 1 48 ? 26.156 -10.462 -3.651 1.00 25.00 48 TRP A O 12
ATOM 11510 N N . ALA A 1 49 ? 25.566 -12.616 -3.506 1.00 25.00 49 ALA A N 12
ATOM 11511 C CA . ALA A 1 49 ? 26.868 -13.110 -3.944 1.00 25.00 49 ALA A CA 12
ATOM 11512 C C . ALA A 1 49 ? 26.769 -14.107 -5.093 1.00 25.00 49 ALA A C 12
ATOM 11513 O O . ALA A 1 49 ? 27.520 -14.027 -6.045 1.00 25.00 49 ALA A O 12
ATOM 11520 N N . TRP A 1 50 ? 25.875 -15.080 -4.979 1.00 25.00 50 TRP A N 12
ATOM 11521 C CA . TRP A 1 50 ? 25.832 -16.160 -5.963 1.00 25.00 50 TRP A CA 12
ATOM 11522 C C . TRP A 1 50 ? 25.116 -15.740 -7.239 1.00 25.00 50 TRP A C 12
ATOM 11523 O O . TRP A 1 50 ? 25.519 -16.083 -8.334 1.00 25.00 50 TRP A O 12
ATOM 11544 N N . ALA A 1 51 ? 24.017 -15.027 -7.057 1.00 25.00 51 ALA A N 12
ATOM 11545 C CA . ALA A 1 51 ? 23.192 -14.567 -8.166 1.00 25.00 51 ALA A CA 12
ATOM 11546 C C . ALA A 1 51 ? 23.651 -13.198 -8.683 1.00 25.00 51 ALA A C 12
ATOM 11547 O O . ALA A 1 51 ? 23.522 -12.899 -9.861 1.00 25.00 51 ALA A O 12
ATOM 11554 N N . ASN A 1 52 ? 24.110 -12.364 -7.751 1.00 25.00 52 ASN A N 12
ATOM 11555 C CA . ASN A 1 52 ? 24.519 -10.975 -8.016 1.00 25.00 52 ASN A CA 12
ATOM 11556 C C . ASN A 1 52 ? 23.400 -10.193 -8.716 1.00 25.00 52 ASN A C 12
ATOM 11557 O O . ASN A 1 52 ? 23.646 -9.324 -9.544 1.00 25.00 52 ASN A O 12
ATOM 11568 N N . ALA A 1 53 ? 22.164 -10.535 -8.370 1.00 25.00 53 ALA A N 12
ATOM 11569 C CA . ALA A 1 53 ? 20.989 -9.913 -8.981 1.00 25.00 53 ALA A CA 12
ATOM 11570 C C . ALA A 1 53 ? 20.033 -9.235 -7.997 1.00 25.00 53 ALA A C 12
ATOM 11571 O O . ALA A 1 53 ? 19.601 -8.135 -8.283 1.00 25.00 53 ALA A O 12
ATOM 11578 N N . TRP A 1 54 ? 19.642 -9.889 -6.901 1.00 25.00 54 TRP A N 12
ATOM 11579 C CA . TRP A 1 54 ? 18.578 -9.336 -6.040 1.00 25.00 54 TRP A CA 12
ATOM 11580 C C . TRP A 1 54 ? 18.934 -8.969 -4.617 1.00 25.00 54 TRP A C 12
ATOM 11581 O O . TRP A 1 54 ? 19.906 -9.443 -4.043 1.00 25.00 54 TRP A O 12
ATOM 11602 N N . GLU A 1 55 ? 18.040 -8.186 -4.032 1.00 25.00 55 GLU A N 12
ATOM 11603 C CA . GLU A 1 55 ? 18.080 -7.862 -2.622 1.00 25.00 55 GLU A CA 12
ATOM 11604 C C . GLU A 1 55 ? 16.795 -8.347 -2.001 1.00 25.00 55 GLU A C 12
ATOM 11605 O O . GLU A 1 55 ? 15.705 -7.921 -2.394 1.00 25.00 55 GLU A O 12
ATOM 11617 N N . LEU A 1 56 ? 16.922 -9.245 -1.042 1.00 25.00 56 LEU A N 12
ATOM 11618 C CA . LEU A 1 56 ? 15.801 -9.758 -0.324 1.00 25.00 56 LEU A CA 12
ATOM 11619 C C . LEU A 1 56 ? 15.458 -8.783 0.804 1.00 25.00 56 LEU A C 12
ATOM 11620 O O . LEU A 1 56 ? 16.278 -8.542 1.683 1.00 25.00 56 LEU A O 12
ATOM 11636 N N . VAL A 1 57 ? 14.279 -8.169 0.735 1.00 25.00 57 VAL A N 12
ATOM 11637 C CA . VAL A 1 57 ? 13.877 -7.182 1.711 1.00 25.00 57 VAL A CA 12
ATOM 11638 C C . VAL A 1 57 ? 12.787 -7.600 2.717 1.00 25.00 57 VAL A C 12
ATOM 11639 O O . VAL A 1 57 ? 13.073 -7.821 3.886 1.00 25.00 57 VAL A O 12
ATOM 11652 N N . ARG A 1 58 ? 11.551 -7.741 2.243 1.00 25.00 58 ARG A N 12
ATOM 11653 C CA . ARG A 1 58 ? 10.377 -8.093 3.067 1.00 25.00 58 ARG A CA 12
ATOM 11654 C C . ARG A 1 58 ? 9.154 -8.318 2.213 1.00 25.00 58 ARG A C 12
ATOM 11655 O O . ARG A 1 58 ? 9.132 -7.921 1.067 1.00 25.00 58 ARG A O 12
ATOM 11676 N N . SER A 1 59 ? 8.156 -8.973 2.772 1.00 25.00 59 SER A N 12
ATOM 11677 C CA . SER A 1 59 ? 6.965 -9.376 2.026 1.00 25.00 59 SER A CA 12
ATOM 11678 C C . SER A 1 59 ? 6.037 -8.275 1.539 1.00 25.00 59 SER A C 12
ATOM 11679 O O . SER A 1 59 ? 5.841 -7.272 2.224 1.00 25.00 59 SER A O 12
ATOM 11687 N N . CYS A 1 60 ? 5.409 -8.511 0.388 1.00 25.00 60 CYS A N 12
ATOM 11688 C CA . CYS A 1 60 ? 4.407 -7.601 -0.142 1.00 25.00 60 CYS A CA 12
ATOM 11689 C C . CYS A 1 60 ? 3.360 -8.275 -1.037 1.00 25.00 60 CYS A C 12
ATOM 11690 O O . CYS A 1 60 ? 2.837 -7.677 -1.962 1.00 25.00 60 CYS A O 12
ATOM 11697 N N . GLN A 1 61 ? 3.019 -9.522 -0.737 1.00 25.00 61 GLN A N 12
ATOM 11698 C CA . GLN A 1 61 ? 2.059 -10.262 -1.558 1.00 25.00 61 GLN A CA 12
ATOM 11699 C C . GLN A 1 61 ? 0.625 -9.762 -1.371 1.00 25.00 61 GLN A C 12
ATOM 11700 O O . GLN A 1 61 ? -0.253 -10.093 -2.170 1.00 25.00 61 GLN A O 12
ATOM 11714 N N . ALA A 1 62 ? 0.421 -9.008 -0.287 1.00 25.00 62 ALA A N 12
ATOM 11715 C CA . ALA A 1 62 ? -0.877 -8.444 0.136 1.00 25.00 62 ALA A CA 12
ATOM 11716 C C . ALA A 1 62 ? -2.032 -9.459 0.352 1.00 25.00 62 ALA A C 12
ATOM 11717 O O . ALA A 1 62 ? -2.121 -10.471 -0.312 1.00 25.00 62 ALA A O 12
ATOM 11724 N N . HIS A 1 63 ? -2.943 -9.130 1.270 1.00 25.00 63 HIS A N 12
ATOM 11725 C CA . HIS A 1 63 ? -4.153 -9.945 1.567 1.00 25.00 63 HIS A CA 12
ATOM 11726 C C . HIS A 1 63 ? -3.881 -11.392 2.067 1.00 25.00 63 HIS A C 12
ATOM 11727 O O . HIS A 1 63 ? -2.919 -12.044 1.693 1.00 25.00 63 HIS A O 12
ATOM 11742 N N . HIS A 1 64 ? -4.770 -11.905 2.910 1.00 25.00 64 HIS A N 12
ATOM 11743 C CA . HIS A 1 64 ? -4.581 -13.246 3.492 1.00 25.00 64 HIS A CA 12
ATOM 11744 C C . HIS A 1 64 ? -4.515 -14.381 2.454 1.00 25.00 64 HIS A C 12
ATOM 11745 O O . HIS A 1 64 ? -3.786 -15.340 2.656 1.00 25.00 64 HIS A O 12
ATOM 11760 N N . HIS A 1 65 ? -5.286 -14.254 1.369 1.00 25.00 65 HIS A N 12
ATOM 11761 C CA . HIS A 1 65 ? -5.419 -15.298 0.316 1.00 25.00 65 HIS A CA 12
ATOM 11762 C C . HIS A 1 65 ? -6.016 -16.602 0.900 1.00 25.00 65 HIS A C 12
ATOM 11763 O O . HIS A 1 65 ? -6.234 -16.716 2.103 1.00 25.00 65 HIS A O 12
ATOM 11778 N N . HIS A 1 66 ? -6.297 -17.568 0.033 1.00 25.00 66 HIS A N 12
ATOM 11779 C CA . HIS A 1 66 ? -6.742 -18.909 0.439 1.00 25.00 66 HIS A CA 12
ATOM 11780 C C . HIS A 1 66 ? -6.397 -19.802 -0.742 1.00 25.00 66 HIS A C 12
ATOM 11781 O O . HIS A 1 66 ? -6.126 -19.259 -1.804 1.00 25.00 66 HIS A O 12
ATOM 11796 N N . HIS A 1 67 ? -6.435 -21.122 -0.561 1.00 25.00 67 HIS A N 12
ATOM 11797 C CA . HIS A 1 67 ? -6.173 -22.111 -1.635 1.00 25.00 67 HIS A CA 12
ATOM 11798 C C . HIS A 1 67 ? -4.890 -21.877 -2.453 1.00 25.00 67 HIS A C 12
ATOM 11799 O O . HIS A 1 67 ? -4.906 -21.156 -3.448 1.00 25.00 67 HIS A O 12
ATOM 11814 N N . HIS A 1 68 ? -3.818 -22.569 -2.095 1.00 25.00 68 HIS A N 12
ATOM 11815 C CA . HIS A 1 68 ? -2.642 -22.621 -2.964 1.00 25.00 68 HIS A CA 12
ATOM 11816 C C . HIS A 1 68 ? -3.107 -23.454 -4.149 1.00 25.00 68 HIS A C 12
ATOM 11817 O O . HIS A 1 68 ? -3.813 -24.442 -3.887 1.00 25.00 68 HIS A O 12
ATOM 11833 N N . MET A 1 1 ? 9.664 7.412 -3.500 1.00 25.00 1 MET A N 13
ATOM 11834 C CA . MET A 1 1 ? 8.667 6.372 -3.104 1.00 25.00 1 MET A CA 13
ATOM 11835 C C . MET A 1 1 ? 9.370 5.049 -2.871 1.00 25.00 1 MET A C 13
ATOM 11836 O O . MET A 1 1 ? 10.548 4.951 -3.150 1.00 25.00 1 MET A O 13
ATOM 11852 N N . GLY A 1 2 ? 8.667 4.037 -2.370 1.00 25.00 2 GLY A N 13
ATOM 11853 C CA . GLY A 1 2 ? 9.305 2.747 -2.117 1.00 25.00 2 GLY A CA 13
ATOM 11854 C C . GLY A 1 2 ? 8.332 1.620 -1.823 1.00 25.00 2 GLY A C 13
ATOM 11855 O O . GLY A 1 2 ? 8.564 0.796 -0.942 1.00 25.00 2 GLY A O 13
ATOM 11859 N N . ASN A 1 3 ? 7.219 1.589 -2.542 1.00 25.00 3 ASN A N 13
ATOM 11860 C CA . ASN A 1 3 ? 6.225 0.535 -2.343 1.00 25.00 3 ASN A CA 13
ATOM 11861 C C . ASN A 1 3 ? 6.695 -0.744 -3.033 1.00 25.00 3 ASN A C 13
ATOM 11862 O O . ASN A 1 3 ? 7.485 -0.690 -3.964 1.00 25.00 3 ASN A O 13
ATOM 11873 N N . CYS A 1 4 ? 6.183 -1.879 -2.588 1.00 25.00 4 CYS A N 13
ATOM 11874 C CA . CYS A 1 4 ? 6.464 -3.159 -3.224 1.00 25.00 4 CYS A CA 13
ATOM 11875 C C . CYS A 1 4 ? 5.581 -3.284 -4.465 1.00 25.00 4 CYS A C 13
ATOM 11876 O O . CYS A 1 4 ? 4.375 -3.023 -4.402 1.00 25.00 4 CYS A O 13
ATOM 11883 N N . ILE A 1 5 ? 6.186 -3.601 -5.598 1.00 25.00 5 ILE A N 13
ATOM 11884 C CA . ILE A 1 5 ? 5.478 -3.620 -6.872 1.00 25.00 5 ILE A CA 13
ATOM 11885 C C . ILE A 1 5 ? 5.470 -4.949 -7.635 1.00 25.00 5 ILE A C 13
ATOM 11886 O O . ILE A 1 5 ? 4.678 -5.109 -8.559 1.00 25.00 5 ILE A O 13
ATOM 11902 N N . SER A 1 6 ? 6.383 -5.862 -7.328 1.00 25.00 6 SER A N 13
ATOM 11903 C CA . SER A 1 6 ? 6.626 -6.981 -8.229 1.00 25.00 6 SER A CA 13
ATOM 11904 C C . SER A 1 6 ? 5.988 -8.328 -7.827 1.00 25.00 6 SER A C 13
ATOM 11905 O O . SER A 1 6 ? 5.752 -8.601 -6.638 1.00 25.00 6 SER A O 13
ATOM 11913 N N . PRO A 1 7 ? 5.625 -9.164 -8.827 1.00 25.00 7 PRO A N 13
ATOM 11914 C CA . PRO A 1 7 ? 4.991 -10.459 -8.558 1.00 25.00 7 PRO A CA 13
ATOM 11915 C C . PRO A 1 7 ? 5.977 -11.496 -8.041 1.00 25.00 7 PRO A C 13
ATOM 11916 O O . PRO A 1 7 ? 7.162 -11.223 -7.905 1.00 25.00 7 PRO A O 13
ATOM 11927 N N . VAL A 1 8 ? 5.480 -12.695 -7.771 1.00 25.00 8 VAL A N 13
ATOM 11928 C CA . VAL A 1 8 ? 6.332 -13.809 -7.378 1.00 25.00 8 VAL A CA 13
ATOM 11929 C C . VAL A 1 8 ? 7.201 -14.152 -8.579 1.00 25.00 8 VAL A C 13
ATOM 11930 O O . VAL A 1 8 ? 6.909 -13.761 -9.704 1.00 25.00 8 VAL A O 13
ATOM 11943 N N . TYR A 1 9 ? 8.276 -14.859 -8.309 1.00 25.00 9 TYR A N 13
ATOM 11944 C CA . TYR A 1 9 ? 9.246 -15.229 -9.320 1.00 25.00 9 TYR A CA 13
ATOM 11945 C C . TYR A 1 9 ? 8.642 -16.056 -10.441 1.00 25.00 9 TYR A C 13
ATOM 11946 O O . TYR A 1 9 ? 8.028 -17.093 -10.206 1.00 25.00 9 TYR A O 13
ATOM 11964 N N . VAL A 1 10 ? 8.830 -15.558 -11.655 1.00 25.00 10 VAL A N 13
ATOM 11965 C CA . VAL A 1 10 ? 8.415 -16.227 -12.868 1.00 25.00 10 VAL A CA 13
ATOM 11966 C C . VAL A 1 10 ? 9.593 -16.298 -13.820 1.00 25.00 10 VAL A C 13
ATOM 11967 O O . VAL A 1 10 ? 9.986 -15.307 -14.436 1.00 25.00 10 VAL A O 13
ATOM 11980 N N . ASP A 1 11 ? 10.177 -17.469 -13.934 1.00 25.00 11 ASP A N 13
ATOM 11981 C CA . ASP A 1 11 ? 11.295 -17.652 -14.807 1.00 25.00 11 ASP A CA 13
ATOM 11982 C C . ASP A 1 11 ? 10.830 -17.594 -16.248 1.00 25.00 11 ASP A C 13
ATOM 11983 O O . ASP A 1 11 ? 9.839 -18.196 -16.639 1.00 25.00 11 ASP A O 13
ATOM 11992 N N . GLY A 1 12 ? 11.524 -16.774 -17.018 1.00 25.00 12 GLY A N 13
ATOM 11993 C CA . GLY A 1 12 ? 11.227 -16.625 -18.428 1.00 25.00 12 GLY A CA 13
ATOM 11994 C C . GLY A 1 12 ? 10.035 -15.780 -18.814 1.00 25.00 12 GLY A C 13
ATOM 11995 O O . GLY A 1 12 ? 9.886 -15.459 -19.985 1.00 25.00 12 GLY A O 13
ATOM 11999 N N . SER A 1 13 ? 9.157 -15.456 -17.876 1.00 25.00 13 SER A N 13
ATOM 12000 C CA . SER A 1 13 ? 7.894 -14.804 -18.254 1.00 25.00 13 SER A CA 13
ATOM 12001 C C . SER A 1 13 ? 8.044 -13.428 -18.908 1.00 25.00 13 SER A C 13
ATOM 12002 O O . SER A 1 13 ? 7.488 -13.194 -19.980 1.00 25.00 13 SER A O 13
ATOM 12010 N N . SER A 1 14 ? 8.775 -12.523 -18.267 1.00 25.00 14 SER A N 13
ATOM 12011 C CA . SER A 1 14 ? 9.010 -11.188 -18.794 1.00 25.00 14 SER A CA 13
ATOM 12012 C C . SER A 1 14 ? 10.034 -10.476 -17.928 1.00 25.00 14 SER A C 13
ATOM 12013 O O . SER A 1 14 ? 9.911 -10.471 -16.706 1.00 25.00 14 SER A O 13
ATOM 12021 N N . TYR A 1 15 ? 11.053 -9.896 -18.551 1.00 25.00 15 TYR A N 13
ATOM 12022 C CA . TYR A 1 15 ? 12.103 -9.195 -17.816 1.00 25.00 15 TYR A CA 13
ATOM 12023 C C . TYR A 1 15 ? 12.453 -7.880 -18.493 1.00 25.00 15 TYR A C 13
ATOM 12024 O O . TYR A 1 15 ? 12.663 -7.821 -19.701 1.00 25.00 15 TYR A O 13
ATOM 12042 N N . ALA A 1 16 ? 12.580 -6.846 -17.678 1.00 25.00 16 ALA A N 13
ATOM 12043 C CA . ALA A 1 16 ? 13.142 -5.582 -18.087 1.00 25.00 16 ALA A CA 13
ATOM 12044 C C . ALA A 1 16 ? 14.621 -5.665 -17.684 1.00 25.00 16 ALA A C 13
ATOM 12045 O O . ALA A 1 16 ? 15.069 -6.713 -17.227 1.00 25.00 16 ALA A O 13
ATOM 12052 N N . ASN A 1 17 ? 15.372 -4.581 -17.816 1.00 25.00 17 ASN A N 13
ATOM 12053 C CA . ASN A 1 17 ? 16.801 -4.608 -17.479 1.00 25.00 17 ASN A CA 13
ATOM 12054 C C . ASN A 1 17 ? 17.065 -4.990 -16.029 1.00 25.00 17 ASN A C 13
ATOM 12055 O O . ASN A 1 17 ? 18.057 -5.638 -15.724 1.00 25.00 17 ASN A O 13
ATOM 12066 N N . ASN A 1 18 ? 16.147 -4.595 -15.164 1.00 25.00 18 ASN A N 13
ATOM 12067 C CA . ASN A 1 18 ? 16.164 -4.910 -13.750 1.00 25.00 18 ASN A CA 13
ATOM 12068 C C . ASN A 1 18 ? 15.294 -6.146 -13.413 1.00 25.00 18 ASN A C 13
ATOM 12069 O O . ASN A 1 18 ? 15.805 -7.123 -12.893 1.00 25.00 18 ASN A O 13
ATOM 12080 N N . ALA A 1 19 ? 14.009 -6.098 -13.770 1.00 25.00 19 ALA A N 13
ATOM 12081 C CA . ALA A 1 19 ? 13.047 -7.203 -13.601 1.00 25.00 19 ALA A CA 13
ATOM 12082 C C . ALA A 1 19 ? 12.902 -7.788 -12.185 1.00 25.00 19 ALA A C 13
ATOM 12083 O O . ALA A 1 19 ? 13.416 -8.852 -11.896 1.00 25.00 19 ALA A O 13
ATOM 12090 N N . LEU A 1 20 ? 12.119 -7.141 -11.338 1.00 25.00 20 LEU A N 13
ATOM 12091 C CA . LEU A 1 20 ? 11.985 -7.563 -9.940 1.00 25.00 20 LEU A CA 13
ATOM 12092 C C . LEU A 1 20 ? 11.012 -8.722 -9.813 1.00 25.00 20 LEU A C 13
ATOM 12093 O O . LEU A 1 20 ? 10.037 -8.821 -10.555 1.00 25.00 20 LEU A O 13
ATOM 12109 N N . VAL A 1 21 ? 11.286 -9.576 -8.841 1.00 25.00 21 VAL A N 13
ATOM 12110 C CA . VAL A 1 21 ? 10.486 -10.738 -8.538 1.00 25.00 21 VAL A CA 13
ATOM 12111 C C . VAL A 1 21 ? 10.330 -10.796 -7.031 1.00 25.00 21 VAL A C 13
ATOM 12112 O O . VAL A 1 21 ? 10.652 -9.844 -6.333 1.00 25.00 21 VAL A O 13
ATOM 12125 N N . GLN A 1 22 ? 9.825 -11.897 -6.519 1.00 25.00 22 GLN A N 13
ATOM 12126 C CA . GLN A 1 22 ? 9.672 -12.088 -5.099 1.00 25.00 22 GLN A CA 13
ATOM 12127 C C . GLN A 1 22 ? 9.851 -13.575 -4.797 1.00 25.00 22 GLN A C 13
ATOM 12128 O O . GLN A 1 22 ? 9.227 -14.425 -5.438 1.00 25.00 22 GLN A O 13
ATOM 12142 N N . ASN A 1 23 ? 10.741 -13.886 -3.861 1.00 25.00 23 ASN A N 13
ATOM 12143 C CA . ASN A 1 23 ? 11.009 -15.252 -3.460 1.00 25.00 23 ASN A CA 13
ATOM 12144 C C . ASN A 1 23 ? 11.489 -15.381 -2.024 1.00 25.00 23 ASN A C 13
ATOM 12145 O O . ASN A 1 23 ? 11.723 -14.382 -1.361 1.00 25.00 23 ASN A O 13
ATOM 12156 N N . ASN A 1 24 ? 11.570 -16.620 -1.542 1.00 25.00 24 ASN A N 13
ATOM 12157 C CA . ASN A 1 24 ? 11.921 -16.924 -0.140 1.00 25.00 24 ASN A CA 13
ATOM 12158 C C . ASN A 1 24 ? 10.955 -16.201 0.810 1.00 25.00 24 ASN A C 13
ATOM 12159 O O . ASN A 1 24 ? 11.297 -15.851 1.932 1.00 25.00 24 ASN A O 13
ATOM 12170 N N . GLY A 1 25 ? 9.737 -15.976 0.329 1.00 25.00 25 GLY A N 13
ATOM 12171 C CA . GLY A 1 25 ? 8.718 -15.312 1.126 1.00 25.00 25 GLY A CA 13
ATOM 12172 C C . GLY A 1 25 ? 8.938 -13.818 1.289 1.00 25.00 25 GLY A C 13
ATOM 12173 O O . GLY A 1 25 ? 8.410 -13.233 2.213 1.00 25.00 25 GLY A O 13
ATOM 12177 N N . SER A 1 26 ? 9.747 -13.216 0.430 1.00 25.00 26 SER A N 13
ATOM 12178 C CA . SER A 1 26 ? 10.110 -11.817 0.494 1.00 25.00 26 SER A CA 13
ATOM 12179 C C . SER A 1 26 ? 10.265 -11.283 -0.934 1.00 25.00 26 SER A C 13
ATOM 12180 O O . SER A 1 26 ? 10.234 -12.046 -1.867 1.00 25.00 26 SER A O 13
ATOM 12188 N N . GLU A 1 27 ? 10.455 -9.990 -1.113 1.00 25.00 27 GLU A N 13
ATOM 12189 C CA . GLU A 1 27 ? 10.644 -9.418 -2.436 1.00 25.00 27 GLU A CA 13
ATOM 12190 C C . GLU A 1 27 ? 12.091 -9.428 -2.836 1.00 25.00 27 GLU A C 13
ATOM 12191 O O . GLU A 1 27 ? 12.971 -9.221 -2.005 1.00 25.00 27 GLU A O 13
ATOM 12203 N N . TYR A 1 28 ? 12.312 -9.658 -4.122 1.00 25.00 28 TYR A N 13
ATOM 12204 C CA . TYR A 1 28 ? 13.625 -9.698 -4.715 1.00 25.00 28 TYR A CA 13
ATOM 12205 C C . TYR A 1 28 ? 13.771 -8.556 -5.679 1.00 25.00 28 TYR A C 13
ATOM 12206 O O . TYR A 1 28 ? 13.159 -8.531 -6.748 1.00 25.00 28 TYR A O 13
ATOM 12224 N N . ARG A 1 29 ? 14.649 -7.636 -5.350 1.00 25.00 29 ARG A N 13
ATOM 12225 C CA . ARG A 1 29 ? 14.873 -6.508 -6.220 1.00 25.00 29 ARG A CA 13
ATOM 12226 C C . ARG A 1 29 ? 15.960 -6.805 -7.195 1.00 25.00 29 ARG A C 13
ATOM 12227 O O . ARG A 1 29 ? 17.114 -6.542 -6.926 1.00 25.00 29 ARG A O 13
ATOM 12248 N N . CYS A 1 30 ? 15.592 -7.414 -8.301 1.00 25.00 30 CYS A N 13
ATOM 12249 C CA . CYS A 1 30 ? 16.530 -7.809 -9.288 1.00 25.00 30 CYS A CA 13
ATOM 12250 C C . CYS A 1 30 ? 16.984 -6.565 -10.039 1.00 25.00 30 CYS A C 13
ATOM 12251 O O . CYS A 1 30 ? 16.165 -5.704 -10.367 1.00 25.00 30 CYS A O 13
ATOM 12258 N N . LEU A 1 31 ? 18.289 -6.444 -10.224 1.00 25.00 31 LEU A N 13
ATOM 12259 C CA . LEU A 1 31 ? 18.903 -5.299 -10.902 1.00 25.00 31 LEU A CA 13
ATOM 12260 C C . LEU A 1 31 ? 19.541 -5.769 -12.187 1.00 25.00 31 LEU A C 13
ATOM 12261 O O . LEU A 1 31 ? 19.675 -5.006 -13.135 1.00 25.00 31 LEU A O 13
ATOM 12277 N N . VAL A 1 32 ? 19.908 -7.041 -12.218 1.00 25.00 32 VAL A N 13
ATOM 12278 C CA . VAL A 1 32 ? 20.430 -7.656 -13.412 1.00 25.00 32 VAL A CA 13
ATOM 12279 C C . VAL A 1 32 ? 19.391 -8.663 -13.831 1.00 25.00 32 VAL A C 13
ATOM 12280 O O . VAL A 1 32 ? 19.147 -9.655 -13.161 1.00 25.00 32 VAL A O 13
ATOM 12293 N N . GLY A 1 33 ? 18.714 -8.327 -14.901 1.00 25.00 33 GLY A N 13
ATOM 12294 C CA . GLY A 1 33 ? 17.516 -9.030 -15.310 1.00 25.00 33 GLY A CA 13
ATOM 12295 C C . GLY A 1 33 ? 17.828 -10.363 -15.920 1.00 25.00 33 GLY A C 13
ATOM 12296 O O . GLY A 1 33 ? 17.203 -11.347 -15.584 1.00 25.00 33 GLY A O 13
ATOM 12300 N N . GLY A 1 34 ? 18.842 -10.410 -16.772 1.00 25.00 34 GLY A N 13
ATOM 12301 C CA . GLY A 1 34 ? 19.225 -11.671 -17.385 1.00 25.00 34 GLY A CA 13
ATOM 12302 C C . GLY A 1 34 ? 19.719 -12.649 -16.340 1.00 25.00 34 GLY A C 13
ATOM 12303 O O . GLY A 1 34 ? 19.468 -13.837 -16.429 1.00 25.00 34 GLY A O 13
ATOM 12307 N N . TRP A 1 35 ? 20.391 -12.140 -15.318 1.00 25.00 35 TRP A N 13
ATOM 12308 C CA . TRP A 1 35 ? 20.877 -12.953 -14.226 1.00 25.00 35 TRP A CA 13
ATOM 12309 C C . TRP A 1 35 ? 19.734 -13.399 -13.331 1.00 25.00 35 TRP A C 13
ATOM 12310 O O . TRP A 1 35 ? 19.745 -14.481 -12.757 1.00 25.00 35 TRP A O 13
ATOM 12331 N N . CYS A 1 36 ? 18.718 -12.563 -13.260 1.00 25.00 36 CYS A N 13
ATOM 12332 C CA . CYS A 1 36 ? 17.527 -12.857 -12.474 1.00 25.00 36 CYS A CA 13
ATOM 12333 C C . CYS A 1 36 ? 16.674 -13.943 -13.166 1.00 25.00 36 CYS A C 13
ATOM 12334 O O . CYS A 1 36 ? 15.906 -14.640 -12.511 1.00 25.00 36 CYS A O 13
ATOM 12341 N N . THR A 1 37 ? 16.859 -14.131 -14.471 1.00 25.00 37 THR A N 13
ATOM 12342 C CA . THR A 1 37 ? 16.189 -15.205 -15.204 1.00 25.00 37 THR A CA 13
ATOM 12343 C C . THR A 1 37 ? 16.841 -16.566 -14.980 1.00 25.00 37 THR A C 13
ATOM 12344 O O . THR A 1 37 ? 16.219 -17.599 -15.187 1.00 25.00 37 THR A O 13
ATOM 12355 N N . VAL A 1 38 ? 18.105 -16.564 -14.580 1.00 25.00 38 VAL A N 13
ATOM 12356 C CA . VAL A 1 38 ? 18.853 -17.807 -14.402 1.00 25.00 38 VAL A CA 13
ATOM 12357 C C . VAL A 1 38 ? 18.253 -18.622 -13.258 1.00 25.00 38 VAL A C 13
ATOM 12358 O O . VAL A 1 38 ? 18.066 -19.836 -13.372 1.00 25.00 38 VAL A O 13
ATOM 12371 N N . GLY A 1 39 ? 17.942 -17.940 -12.162 1.00 25.00 39 GLY A N 13
ATOM 12372 C CA . GLY A 1 39 ? 17.330 -18.576 -11.003 1.00 25.00 39 GLY A CA 13
ATOM 12373 C C . GLY A 1 39 ? 18.238 -19.482 -10.189 1.00 25.00 39 GLY A C 13
ATOM 12374 O O . GLY A 1 39 ? 18.529 -19.195 -9.034 1.00 25.00 39 GLY A O 13
ATOM 12378 N N . GLY A 1 40 ? 18.660 -20.589 -10.787 1.00 25.00 40 GLY A N 13
ATOM 12379 C CA . GLY A 1 40 ? 19.455 -21.583 -10.083 1.00 25.00 40 GLY A CA 13
ATOM 12380 C C . GLY A 1 40 ? 18.558 -22.474 -9.239 1.00 25.00 40 GLY A C 13
ATOM 12381 O O . GLY A 1 40 ? 18.523 -22.312 -8.038 1.00 25.00 40 GLY A O 13
ATOM 12385 N N . PRO A 1 41 ? 17.811 -23.428 -9.829 1.00 25.00 41 PRO A N 13
ATOM 12386 C CA . PRO A 1 41 ? 16.871 -24.228 -9.027 1.00 25.00 41 PRO A CA 13
ATOM 12387 C C . PRO A 1 41 ? 17.545 -25.228 -8.088 1.00 25.00 41 PRO A C 13
ATOM 12388 O O . PRO A 1 41 ? 16.923 -25.754 -7.176 1.00 25.00 41 PRO A O 13
ATOM 12399 N N . TYR A 1 42 ? 18.826 -25.468 -8.311 1.00 25.00 42 TYR A N 13
ATOM 12400 C CA . TYR A 1 42 ? 19.618 -26.327 -7.439 1.00 25.00 42 TYR A CA 13
ATOM 12401 C C . TYR A 1 42 ? 20.144 -25.493 -6.272 1.00 25.00 42 TYR A C 13
ATOM 12402 O O . TYR A 1 42 ? 20.496 -26.018 -5.219 1.00 25.00 42 TYR A O 13
ATOM 12420 N N . ALA A 1 43 ? 20.271 -24.196 -6.510 1.00 25.00 43 ALA A N 13
ATOM 12421 C CA . ALA A 1 43 ? 20.825 -23.276 -5.545 1.00 25.00 43 ALA A CA 13
ATOM 12422 C C . ALA A 1 43 ? 19.760 -22.704 -4.594 1.00 25.00 43 ALA A C 13
ATOM 12423 O O . ALA A 1 43 ? 18.650 -22.384 -5.018 1.00 25.00 43 ALA A O 13
ATOM 12430 N N . PRO A 1 44 ? 20.124 -22.454 -3.326 1.00 25.00 44 PRO A N 13
ATOM 12431 C CA . PRO A 1 44 ? 19.206 -21.611 -2.551 1.00 25.00 44 PRO A CA 13
ATOM 12432 C C . PRO A 1 44 ? 19.305 -20.158 -3.042 1.00 25.00 44 PRO A C 13
ATOM 12433 O O . PRO A 1 44 ? 20.294 -19.779 -3.664 1.00 25.00 44 PRO A O 13
ATOM 12444 N N . GLY A 1 45 ? 18.302 -19.339 -2.761 1.00 25.00 45 GLY A N 13
ATOM 12445 C CA . GLY A 1 45 ? 18.334 -17.951 -3.205 1.00 25.00 45 GLY A CA 13
ATOM 12446 C C . GLY A 1 45 ? 18.680 -16.958 -2.111 1.00 25.00 45 GLY A C 13
ATOM 12447 O O . GLY A 1 45 ? 18.259 -17.110 -0.969 1.00 25.00 45 GLY A O 13
ATOM 12451 N N . THR A 1 46 ? 19.405 -15.907 -2.482 1.00 25.00 46 THR A N 13
ATOM 12452 C CA . THR A 1 46 ? 19.699 -14.786 -1.567 1.00 25.00 46 THR A CA 13
ATOM 12453 C C . THR A 1 46 ? 19.969 -13.510 -2.373 1.00 25.00 46 THR A C 13
ATOM 12454 O O . THR A 1 46 ? 19.523 -12.434 -2.008 1.00 25.00 46 THR A O 13
ATOM 12465 N N . GLY A 1 47 ? 20.607 -13.670 -3.532 1.00 25.00 47 GLY A N 13
ATOM 12466 C CA . GLY A 1 47 ? 20.728 -12.593 -4.497 1.00 25.00 47 GLY A CA 13
ATOM 12467 C C . GLY A 1 47 ? 21.986 -11.783 -4.486 1.00 25.00 47 GLY A C 13
ATOM 12468 O O . GLY A 1 47 ? 22.384 -11.197 -5.479 1.00 25.00 47 GLY A O 13
ATOM 12472 N N . TRP A 1 48 ? 22.580 -11.747 -3.321 1.00 25.00 48 TRP A N 13
ATOM 12473 C CA . TRP A 1 48 ? 23.654 -10.831 -3.008 1.00 25.00 48 TRP A CA 13
ATOM 12474 C C . TRP A 1 48 ? 24.982 -11.289 -3.562 1.00 25.00 48 TRP A C 13
ATOM 12475 O O . TRP A 1 48 ? 25.736 -10.513 -4.135 1.00 25.00 48 TRP A O 13
ATOM 12496 N N . ALA A 1 49 ? 25.262 -12.565 -3.361 1.00 25.00 49 ALA A N 13
ATOM 12497 C CA . ALA A 1 49 ? 26.556 -13.130 -3.747 1.00 25.00 49 ALA A CA 13
ATOM 12498 C C . ALA A 1 49 ? 26.443 -14.219 -4.806 1.00 25.00 49 ALA A C 13
ATOM 12499 O O . ALA A 1 49 ? 27.201 -14.241 -5.755 1.00 25.00 49 ALA A O 13
ATOM 12506 N N . TRP A 1 50 ? 25.517 -15.146 -4.613 1.00 25.00 50 TRP A N 13
ATOM 12507 C CA . TRP A 1 50 ? 25.410 -16.299 -5.504 1.00 25.00 50 TRP A CA 13
ATOM 12508 C C . TRP A 1 50 ? 24.844 -15.887 -6.856 1.00 25.00 50 TRP A C 13
ATOM 12509 O O . TRP A 1 50 ? 25.287 -16.338 -7.896 1.00 25.00 50 TRP A O 13
ATOM 12530 N N . ALA A 1 51 ? 23.835 -15.031 -6.803 1.00 25.00 51 ALA A N 13
ATOM 12531 C CA . ALA A 1 51 ? 23.180 -14.514 -7.997 1.00 25.00 51 ALA A CA 13
ATOM 12532 C C . ALA A 1 51 ? 23.859 -13.239 -8.503 1.00 25.00 51 ALA A C 13
ATOM 12533 O O . ALA A 1 51 ? 23.880 -12.965 -9.695 1.00 25.00 51 ALA A O 13
ATOM 12540 N N . ASN A 1 52 ? 24.270 -12.417 -7.540 1.00 25.00 52 ASN A N 13
ATOM 12541 C CA . ASN A 1 52 ? 24.757 -11.049 -7.772 1.00 25.00 52 ASN A CA 13
ATOM 12542 C C . ASN A 1 52 ? 23.733 -10.230 -8.580 1.00 25.00 52 ASN A C 13
ATOM 12543 O O . ASN A 1 52 ? 24.089 -9.353 -9.356 1.00 25.00 52 ASN A O 13
ATOM 12554 N N . ALA A 1 53 ? 22.454 -10.547 -8.390 1.00 25.00 53 ALA A N 13
ATOM 12555 C CA . ALA A 1 53 ? 21.372 -9.909 -9.140 1.00 25.00 53 ALA A CA 13
ATOM 12556 C C . ALA A 1 53 ? 20.309 -9.222 -8.299 1.00 25.00 53 ALA A C 13
ATOM 12557 O O . ALA A 1 53 ? 19.731 -8.266 -8.780 1.00 25.00 53 ALA A O 13
ATOM 12564 N N . TRP A 1 54 ? 19.981 -9.718 -7.109 1.00 25.00 54 TRP A N 13
ATOM 12565 C CA . TRP A 1 54 ? 18.852 -9.144 -6.366 1.00 25.00 54 TRP A CA 13
ATOM 12566 C C . TRP A 1 54 ? 19.083 -8.875 -4.903 1.00 25.00 54 TRP A C 13
ATOM 12567 O O . TRP A 1 54 ? 19.990 -9.412 -4.278 1.00 25.00 54 TRP A O 13
ATOM 12588 N N . GLU A 1 55 ? 18.204 -8.052 -4.357 1.00 25.00 55 GLU A N 13
ATOM 12589 C CA . GLU A 1 55 ? 18.220 -7.729 -2.948 1.00 25.00 55 GLU A CA 13
ATOM 12590 C C . GLU A 1 55 ? 16.949 -8.236 -2.326 1.00 25.00 55 GLU A C 13
ATOM 12591 O O . GLU A 1 55 ? 15.847 -7.870 -2.740 1.00 25.00 55 GLU A O 13
ATOM 12603 N N . LEU A 1 56 ? 17.108 -9.075 -1.325 1.00 25.00 56 LEU A N 13
ATOM 12604 C CA . LEU A 1 56 ? 16.005 -9.588 -0.574 1.00 25.00 56 LEU A CA 13
ATOM 12605 C C . LEU A 1 56 ? 15.604 -8.538 0.471 1.00 25.00 56 LEU A C 13
ATOM 12606 O O . LEU A 1 56 ? 16.422 -8.133 1.293 1.00 25.00 56 LEU A O 13
ATOM 12622 N N . VAL A 1 57 ? 14.373 -8.041 0.380 1.00 25.00 57 VAL A N 13
ATOM 12623 C CA . VAL A 1 57 ? 13.874 -7.044 1.303 1.00 25.00 57 VAL A CA 13
ATOM 12624 C C . VAL A 1 57 ? 12.803 -7.524 2.299 1.00 25.00 57 VAL A C 13
ATOM 12625 O O . VAL A 1 57 ? 13.082 -7.709 3.474 1.00 25.00 57 VAL A O 13
ATOM 12638 N 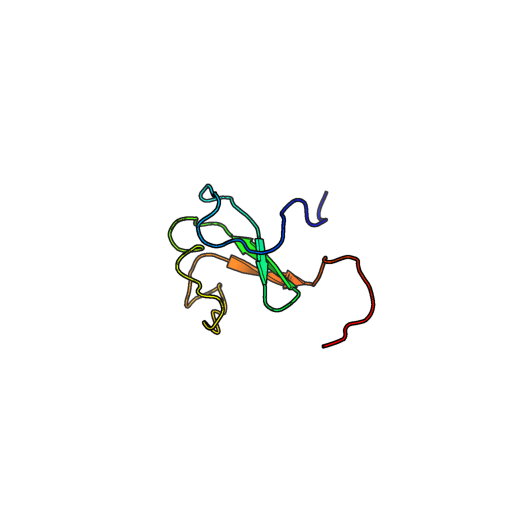N . ARG A 1 58 ? 11.576 -7.712 1.818 1.00 25.00 58 ARG A N 13
ATOM 12639 C CA . ARG A 1 58 ? 10.424 -8.103 2.655 1.00 25.00 58 ARG A CA 13
ATOM 12640 C C . ARG A 1 58 ? 9.243 -8.541 1.818 1.00 25.00 58 ARG A C 13
ATOM 12641 O O . ARG A 1 58 ? 9.178 -8.227 0.645 1.00 25.00 58 ARG A O 13
ATOM 12662 N N . SER A 1 59 ? 8.330 -9.290 2.408 1.00 25.00 59 SER A N 13
ATOM 12663 C CA . SER A 1 59 ? 7.221 -9.878 1.656 1.00 25.00 59 SER A CA 13
ATOM 12664 C C . SER A 1 59 ? 6.143 -8.921 1.188 1.00 25.00 59 SER A C 13
ATOM 12665 O O . SER A 1 59 ? 5.823 -7.941 1.865 1.00 25.00 59 SER A O 13
ATOM 12673 N N . CYS A 1 60 ? 5.546 -9.252 0.046 1.00 25.00 60 CYS A N 13
ATOM 12674 C CA . CYS A 1 60 ? 4.429 -8.498 -0.494 1.00 25.00 60 CYS A CA 13
ATOM 12675 C C . CYS A 1 60 ? 3.615 -9.335 -1.484 1.00 25.00 60 CYS A C 13
ATOM 12676 O O . CYS A 1 60 ? 3.241 -8.875 -2.559 1.00 25.00 60 CYS A O 13
ATOM 12683 N N . GLN A 1 61 ? 3.289 -10.558 -1.095 1.00 25.00 61 GLN A N 13
ATOM 12684 C CA . GLN A 1 61 ? 2.454 -11.430 -1.913 1.00 25.00 61 GLN A CA 13
ATOM 12685 C C . GLN A 1 61 ? 1.074 -10.783 -2.114 1.00 25.00 61 GLN A C 13
ATOM 12686 O O . GLN A 1 61 ? 0.443 -10.936 -3.153 1.00 25.00 61 GLN A O 13
ATOM 12700 N N . ALA A 1 62 ? 0.641 -10.017 -1.120 1.00 25.00 62 ALA A N 13
ATOM 12701 C CA . ALA A 1 62 ? -0.648 -9.339 -1.156 1.00 25.00 62 ALA A CA 13
ATOM 12702 C C . ALA A 1 62 ? -0.583 -7.984 -1.874 1.00 25.00 62 ALA A C 13
ATOM 12703 O O . ALA A 1 62 ? -1.564 -7.240 -1.871 1.00 25.00 62 ALA A O 13
ATOM 12710 N N . HIS A 1 63 ? 0.576 -7.660 -2.443 1.00 25.00 63 HIS A N 13
ATOM 12711 C CA . HIS A 1 63 ? 0.790 -6.422 -3.214 1.00 25.00 63 HIS A CA 13
ATOM 12712 C C . HIS A 1 63 ? 0.225 -5.157 -2.554 1.00 25.00 63 HIS A C 13
ATOM 12713 O O . HIS A 1 63 ? -0.506 -4.393 -3.170 1.00 25.00 63 HIS A O 13
ATOM 12728 N N . HIS A 1 64 ? 0.572 -4.961 -1.285 1.00 25.00 64 HIS A N 13
ATOM 12729 C CA . HIS A 1 64 ? 0.161 -3.774 -0.507 1.00 25.00 64 HIS A CA 13
ATOM 12730 C C . HIS A 1 64 ? -1.360 -3.505 -0.500 1.00 25.00 64 HIS A C 13
ATOM 12731 O O . HIS A 1 64 ? -1.798 -2.356 -0.545 1.00 25.00 64 HIS A O 13
ATOM 12746 N N . HIS A 1 65 ? -2.169 -4.552 -0.406 1.00 25.00 65 HIS A N 13
ATOM 12747 C CA . HIS A 1 65 ? -3.625 -4.374 -0.319 1.00 25.00 65 HIS A CA 13
ATOM 12748 C C . HIS A 1 65 ? -4.021 -3.533 0.911 1.00 25.00 65 HIS A C 13
ATOM 12749 O O . HIS A 1 65 ? -3.328 -3.540 1.927 1.00 25.00 65 HIS A O 13
ATOM 12764 N N . HIS A 1 66 ? -5.138 -2.821 0.819 1.00 25.00 66 HIS A N 13
ATOM 12765 C CA . HIS A 1 66 ? -5.637 -2.000 1.934 1.00 25.00 66 HIS A CA 13
ATOM 12766 C C . HIS A 1 66 ? -7.147 -2.126 2.049 1.00 25.00 66 HIS A C 13
ATOM 12767 O O . HIS A 1 66 ? -7.873 -1.738 1.144 1.00 25.00 66 HIS A O 13
ATOM 12782 N N . HIS A 1 67 ? -7.604 -2.648 3.177 1.00 25.00 67 HIS A N 13
ATOM 12783 C CA . HIS A 1 67 ? -9.030 -2.776 3.497 1.00 25.00 67 HIS A CA 13
ATOM 12784 C C . HIS A 1 67 ? -9.127 -2.332 4.950 1.00 25.00 67 HIS A C 13
ATOM 12785 O O . HIS A 1 67 ? -8.098 -2.067 5.571 1.00 25.00 67 HIS A O 13
ATOM 12800 N N . HIS A 1 68 ? -10.334 -2.326 5.483 1.00 25.00 68 HIS A N 13
ATOM 12801 C CA . HIS A 1 68 ? -10.595 -2.151 6.902 1.00 25.00 68 HIS A CA 13
ATOM 12802 C C . HIS A 1 68 ? -11.598 -3.264 7.081 1.00 25.00 68 HIS A C 13
ATOM 12803 O O . HIS A 1 68 ? -12.223 -3.567 6.040 1.00 25.00 68 HIS A O 13
ATOM 12819 N N . MET A 1 1 ? 3.639 3.405 -5.946 1.00 25.00 1 MET A N 14
ATOM 12820 C CA . MET A 1 1 ? 2.829 2.272 -6.470 1.00 25.00 1 MET A CA 14
ATOM 12821 C C . MET A 1 1 ? 2.316 1.399 -5.325 1.00 25.00 1 MET A C 14
ATOM 12822 O O . MET A 1 1 ? 1.173 1.531 -4.931 1.00 25.00 1 MET A O 14
ATOM 12838 N N . GLY A 1 2 ? 3.166 0.557 -4.748 1.00 25.00 2 GLY A N 14
ATOM 12839 C CA . GLY A 1 2 ? 2.768 -0.254 -3.607 1.00 25.00 2 GLY A CA 14
ATOM 12840 C C . GLY A 1 2 ? 4.015 -0.572 -2.816 1.00 25.00 2 GLY A C 14
ATOM 12841 O O . GLY A 1 2 ? 5.106 -0.262 -3.282 1.00 25.00 2 GLY A O 14
ATOM 12845 N N . ASN A 1 3 ? 3.878 -1.157 -1.631 1.00 25.00 3 ASN A N 14
ATOM 12846 C CA . ASN A 1 3 ? 5.050 -1.480 -0.806 1.00 25.00 3 ASN A CA 14
ATOM 12847 C C . ASN A 1 3 ? 5.749 -2.728 -1.336 1.00 25.00 3 ASN A C 14
ATOM 12848 O O . ASN A 1 3 ? 6.893 -2.997 -0.997 1.00 25.00 3 ASN A O 14
ATOM 12859 N N . CYS A 1 4 ? 5.039 -3.470 -2.167 1.00 25.00 4 CYS A N 14
ATOM 12860 C CA . CYS A 1 4 ? 5.565 -4.631 -2.863 1.00 25.00 4 CYS A CA 14
ATOM 12861 C C . CYS A 1 4 ? 4.936 -4.483 -4.224 1.00 25.00 4 CYS A C 14
ATOM 12862 O O . CYS A 1 4 ? 3.734 -4.207 -4.294 1.00 25.00 4 CYS A O 14
ATOM 12869 N N . ILE A 1 5 ? 5.719 -4.572 -5.282 1.00 25.00 5 ILE A N 14
ATOM 12870 C CA . ILE A 1 5 ? 5.201 -4.353 -6.625 1.00 25.00 5 ILE A CA 14
ATOM 12871 C C . ILE A 1 5 ? 5.237 -5.586 -7.530 1.00 25.00 5 ILE A C 14
ATOM 12872 O O . ILE A 1 5 ? 4.495 -5.650 -8.502 1.00 25.00 5 ILE A O 14
ATOM 12888 N N . SER A 1 6 ? 6.134 -6.521 -7.253 1.00 25.00 6 SER A N 14
ATOM 12889 C CA . SER A 1 6 ? 6.359 -7.652 -8.136 1.00 25.00 6 SER A CA 14
ATOM 12890 C C . SER A 1 6 ? 5.767 -8.999 -7.688 1.00 25.00 6 SER A C 14
ATOM 12891 O O . SER A 1 6 ? 5.632 -9.260 -6.482 1.00 25.00 6 SER A O 14
ATOM 12899 N N . PRO A 1 7 ? 5.418 -9.879 -8.651 1.00 25.00 7 PRO A N 14
ATOM 12900 C CA . PRO A 1 7 ? 4.901 -11.214 -8.327 1.00 25.00 7 PRO A CA 14
ATOM 12901 C C . PRO A 1 7 ? 5.999 -12.173 -7.867 1.00 25.00 7 PRO A C 14
ATOM 12902 O O . PRO A 1 7 ? 7.168 -11.804 -7.778 1.00 25.00 7 PRO A O 14
ATOM 12913 N N . VAL A 1 8 ? 5.617 -13.415 -7.599 1.00 25.00 8 VAL A N 14
ATOM 12914 C CA . VAL A 1 8 ? 6.575 -14.461 -7.257 1.00 25.00 8 VAL A CA 14
ATOM 12915 C C . VAL A 1 8 ? 7.440 -14.744 -8.479 1.00 25.00 8 VAL A C 14
ATOM 12916 O O . VAL A 1 8 ? 7.098 -14.395 -9.604 1.00 25.00 8 VAL A O 14
ATOM 12929 N N . TYR A 1 9 ? 8.578 -15.350 -8.218 1.00 25.00 9 TYR A N 14
ATOM 12930 C CA . TYR A 1 9 ? 9.578 -15.629 -9.231 1.00 25.00 9 TYR A CA 14
ATOM 12931 C C . TYR A 1 9 ? 9.102 -16.569 -10.320 1.00 25.00 9 TYR A C 14
ATOM 12932 O O . TYR A 1 9 ? 8.679 -17.689 -10.049 1.00 25.00 9 TYR A O 14
ATOM 12950 N N . VAL A 1 10 ? 9.230 -16.099 -11.551 1.00 25.00 10 VAL A N 14
ATOM 12951 C CA . VAL A 1 10 ? 9.007 -16.903 -12.730 1.00 25.00 10 VAL A CA 14
ATOM 12952 C C . VAL A 1 10 ? 10.262 -16.866 -13.585 1.00 25.00 10 VAL A C 14
ATOM 12953 O O . VAL A 1 10 ? 10.564 -15.869 -14.245 1.00 25.00 10 VAL A O 14
ATOM 12966 N N . ASP A 1 11 ? 11.016 -17.943 -13.564 1.00 25.00 11 ASP A N 14
ATOM 12967 C CA . ASP A 1 11 ? 12.214 -18.019 -14.338 1.00 25.00 11 ASP A CA 14
ATOM 12968 C C . ASP A 1 11 ? 11.855 -18.211 -15.798 1.00 25.00 11 ASP A C 14
ATOM 12969 O O . ASP A 1 11 ? 11.080 -19.084 -16.167 1.00 25.00 11 ASP A O 14
ATOM 12978 N N . GLY A 1 12 ? 12.378 -17.317 -16.620 1.00 25.00 12 GLY A N 14
ATOM 12979 C CA . GLY A 1 12 ? 12.156 -17.389 -18.050 1.00 25.00 12 GLY A CA 14
ATOM 12980 C C . GLY A 1 12 ? 10.897 -16.751 -18.583 1.00 25.00 12 GLY A C 14
ATOM 12981 O O . GLY A 1 12 ? 10.780 -16.566 -19.788 1.00 25.00 12 GLY A O 14
ATOM 12985 N N . SER A 1 13 ? 9.941 -16.442 -17.721 1.00 25.00 13 SER A N 14
ATOM 12986 C CA . SER A 1 13 ? 8.654 -15.932 -18.213 1.00 25.00 13 SER A CA 14
ATOM 12987 C C . SER A 1 13 ? 8.749 -14.595 -18.956 1.00 25.00 13 SER A C 14
ATOM 12988 O O . SER A 1 13 ? 8.296 -14.496 -20.097 1.00 25.00 13 SER A O 14
ATOM 12996 N N . SER A 1 14 ? 9.334 -13.582 -18.319 1.00 25.00 14 SER A N 14
ATOM 12997 C CA . SER A 1 14 ? 9.529 -12.268 -18.917 1.00 25.00 14 SER A CA 14
ATOM 12998 C C . SER A 1 14 ? 10.289 -11.383 -17.942 1.00 25.00 14 SER A C 14
ATOM 12999 O O . SER A 1 14 ? 10.056 -11.461 -16.738 1.00 25.00 14 SER A O 14
ATOM 13007 N N . TYR A 1 15 ? 11.178 -10.538 -18.451 1.00 25.00 15 TYR A N 14
ATOM 13008 C CA . TYR A 1 15 ? 11.914 -9.598 -17.622 1.00 25.00 15 TYR A CA 14
ATOM 13009 C C . TYR A 1 15 ? 12.465 -8.416 -18.414 1.00 25.00 15 TYR A C 14
ATOM 13010 O O . TYR A 1 15 ? 12.545 -8.434 -19.639 1.00 25.00 15 TYR A O 14
ATOM 13028 N N . ALA A 1 16 ? 12.893 -7.421 -17.660 1.00 25.00 16 ALA A N 14
ATOM 13029 C CA . ALA A 1 16 ? 13.648 -6.288 -18.123 1.00 25.00 16 ALA A CA 14
ATOM 13030 C C . ALA A 1 16 ? 14.790 -6.315 -17.116 1.00 25.00 16 ALA A C 14
ATOM 13031 O O . ALA A 1 16 ? 14.741 -7.122 -16.201 1.00 25.00 16 ALA A O 14
ATOM 13038 N N . ASN A 1 17 ? 15.768 -5.427 -17.204 1.00 25.00 17 ASN A N 14
ATOM 13039 C CA . ASN A 1 17 ? 16.820 -5.411 -16.177 1.00 25.00 17 ASN A CA 14
ATOM 13040 C C . ASN A 1 17 ? 16.231 -5.113 -14.804 1.00 25.00 17 ASN A C 14
ATOM 13041 O O . ASN A 1 17 ? 16.698 -5.598 -13.795 1.00 25.00 17 ASN A O 14
ATOM 13052 N N . ASN A 1 18 ? 15.167 -4.330 -14.815 1.00 25.00 18 ASN A N 14
ATOM 13053 C CA . ASN A 1 18 ? 14.481 -3.897 -13.599 1.00 25.00 18 ASN A CA 14
ATOM 13054 C C . ASN A 1 18 ? 13.532 -4.939 -13.010 1.00 25.00 18 ASN A C 14
ATOM 13055 O O . ASN A 1 18 ? 12.895 -4.682 -12.007 1.00 25.00 18 ASN A O 14
ATOM 13066 N N . ALA A 1 19 ? 13.343 -6.046 -13.711 1.00 25.00 19 ALA A N 14
ATOM 13067 C CA . ALA A 1 19 ? 12.383 -7.090 -13.306 1.00 25.00 19 ALA A CA 14
ATOM 13068 C C . ALA A 1 19 ? 12.560 -7.548 -11.874 1.00 25.00 19 ALA A C 14
ATOM 13069 O O . ALA A 1 19 ? 13.469 -8.278 -11.612 1.00 25.00 19 ALA A O 14
ATOM 13076 N N . LEU A 1 20 ? 11.617 -7.268 -10.992 1.00 25.00 20 LEU A N 14
ATOM 13077 C CA . LEU A 1 20 ? 11.692 -7.787 -9.635 1.00 25.00 20 LEU A CA 14
ATOM 13078 C C . LEU A 1 20 ? 10.875 -9.054 -9.588 1.00 25.00 20 LEU A C 14
ATOM 13079 O O . LEU A 1 20 ? 9.961 -9.249 -10.388 1.00 25.00 20 LEU A O 14
ATOM 13095 N N . VAL A 1 21 ? 11.207 -9.904 -8.637 1.00 25.00 21 VAL A N 14
ATOM 13096 C CA . VAL A 1 21 ? 10.532 -11.151 -8.408 1.00 25.00 21 VAL A CA 14
ATOM 13097 C C . VAL A 1 21 ? 10.442 -11.289 -6.910 1.00 25.00 21 VAL A C 14
ATOM 13098 O O . VAL A 1 21 ? 10.726 -10.349 -6.180 1.00 25.00 21 VAL A O 14
ATOM 13111 N N . GLN A 1 22 ? 10.031 -12.442 -6.438 1.00 25.00 22 GLN A N 14
ATOM 13112 C CA . GLN A 1 22 ? 9.928 -12.687 -5.027 1.00 25.00 22 GLN A CA 14
ATOM 13113 C C . GLN A 1 22 ? 10.201 -14.165 -4.776 1.00 25.00 22 GLN A C 14
ATOM 13114 O O . GLN A 1 22 ? 9.618 -15.030 -5.438 1.00 25.00 22 GLN A O 14
ATOM 13128 N N . ASN A 1 23 ? 11.128 -14.456 -3.873 1.00 25.00 23 ASN A N 14
ATOM 13129 C CA . ASN A 1 23 ? 11.487 -15.815 -3.551 1.00 25.00 23 ASN A CA 14
ATOM 13130 C C . ASN A 1 23 ? 11.958 -16.047 -2.125 1.00 25.00 23 ASN A C 14
ATOM 13131 O O . ASN A 1 23 ? 12.186 -15.106 -1.372 1.00 25.00 23 ASN A O 14
ATOM 13142 N N . ASN A 1 24 ? 12.019 -17.325 -1.757 1.00 25.00 24 ASN A N 14
ATOM 13143 C CA . ASN A 1 24 ? 12.375 -17.770 -0.402 1.00 25.00 24 ASN A CA 14
ATOM 13144 C C . ASN A 1 24 ? 11.466 -17.105 0.637 1.00 25.00 24 ASN A C 14
ATOM 13145 O O . ASN A 1 24 ? 11.837 -16.896 1.786 1.00 25.00 24 ASN A O 14
ATOM 13156 N N . GLY A 1 25 ? 10.244 -16.813 0.209 1.00 25.00 25 GLY A N 14
ATOM 13157 C CA . GLY A 1 25 ? 9.241 -16.254 1.095 1.00 25.00 25 GLY A CA 14
ATOM 13158 C C . GLY A 1 25 ? 9.298 -14.749 1.295 1.00 25.00 25 GLY A C 14
ATOM 13159 O O . GLY A 1 25 ? 8.642 -14.257 2.192 1.00 25.00 25 GLY A O 14
ATOM 13163 N N . SER A 1 26 ? 10.107 -14.035 0.524 1.00 25.00 26 SER A N 14
ATOM 13164 C CA . SER A 1 26 ? 10.296 -12.595 0.631 1.00 25.00 26 SER A CA 14
ATOM 13165 C C . SER A 1 26 ? 10.522 -12.037 -0.789 1.00 25.00 26 SER A C 14
ATOM 13166 O O . SER A 1 26 ? 10.560 -12.785 -1.733 1.00 25.00 26 SER A O 14
ATOM 13174 N N . GLU A 1 27 ? 10.661 -10.732 -0.942 1.00 25.00 27 GLU A N 14
ATOM 13175 C CA . GLU A 1 27 ? 10.791 -10.095 -2.252 1.00 25.00 27 GLU A CA 14
ATOM 13176 C C . GLU A 1 27 ? 12.226 -9.988 -2.700 1.00 25.00 27 GLU A C 14
ATOM 13177 O O . GLU A 1 27 ? 13.111 -9.749 -1.891 1.00 25.00 27 GLU A O 14
ATOM 13189 N N . TYR A 1 28 ? 12.429 -10.157 -4.001 1.00 25.00 28 TYR A N 14
ATOM 13190 C CA . TYR A 1 28 ? 13.728 -10.110 -4.638 1.00 25.00 28 TYR A CA 14
ATOM 13191 C C . TYR A 1 28 ? 13.805 -8.929 -5.570 1.00 25.00 28 TYR A C 14
ATOM 13192 O O . TYR A 1 28 ? 13.146 -8.880 -6.608 1.00 25.00 28 TYR A O 14
ATOM 13210 N N . ARG A 1 29 ? 14.659 -7.985 -5.229 1.00 25.00 29 ARG A N 14
ATOM 13211 C CA . ARG A 1 29 ? 14.791 -6.794 -6.036 1.00 25.00 29 ARG A CA 14
ATOM 13212 C C . ARG A 1 29 ? 15.866 -6.966 -7.054 1.00 25.00 29 ARG A C 14
ATOM 13213 O O . ARG A 1 29 ? 17.022 -6.752 -6.763 1.00 25.00 29 ARG A O 14
ATOM 13234 N N . CYS A 1 30 ? 15.474 -7.425 -8.222 1.00 25.00 30 CYS A N 14
ATOM 13235 C CA . CYS A 1 30 ? 16.411 -7.819 -9.238 1.00 25.00 30 CYS A CA 14
ATOM 13236 C C . CYS A 1 30 ? 16.794 -6.594 -10.078 1.00 25.00 30 CYS A C 14
ATOM 13237 O O . CYS A 1 30 ? 15.921 -5.867 -10.546 1.00 25.00 30 CYS A O 14
ATOM 13244 N N . LEU A 1 31 ? 18.092 -6.324 -10.179 1.00 25.00 31 LEU A N 14
ATOM 13245 C CA . LEU A 1 31 ? 18.605 -5.116 -10.850 1.00 25.00 31 LEU A CA 14
ATOM 13246 C C . LEU A 1 31 ? 19.269 -5.463 -12.173 1.00 25.00 31 LEU A C 14
ATOM 13247 O O . LEU A 1 31 ? 19.478 -4.603 -13.031 1.00 25.00 31 LEU A O 14
ATOM 13263 N N . VAL A 1 32 ? 19.591 -6.734 -12.338 1.00 25.00 32 VAL A N 14
ATOM 13264 C CA . VAL A 1 32 ? 20.121 -7.245 -13.576 1.00 25.00 32 VAL A CA 14
ATOM 13265 C C . VAL A 1 32 ? 19.141 -8.325 -13.925 1.00 25.00 32 VAL A C 14
ATOM 13266 O O . VAL A 1 32 ? 18.793 -9.119 -13.080 1.00 25.00 32 VAL A O 14
ATOM 13279 N N . GLY A 1 33 ? 18.645 -8.311 -15.142 1.00 25.00 33 GLY A N 14
ATOM 13280 C CA . GLY A 1 33 ? 17.504 -9.140 -15.494 1.00 25.00 33 GLY A CA 14
ATOM 13281 C C . GLY A 1 33 ? 17.924 -10.460 -16.062 1.00 25.00 33 GLY A C 14
ATOM 13282 O O . GLY A 1 33 ? 17.374 -11.504 -15.730 1.00 25.00 33 GLY A O 14
ATOM 13286 N N . GLY A 1 34 ? 18.962 -10.424 -16.880 1.00 25.00 34 GLY A N 14
ATOM 13287 C CA . GLY A 1 34 ? 19.496 -11.656 -17.416 1.00 25.00 34 GLY A CA 14
ATOM 13288 C C . GLY A 1 34 ? 20.029 -12.497 -16.279 1.00 25.00 34 GLY A C 14
ATOM 13289 O O . GLY A 1 34 ? 19.775 -13.681 -16.228 1.00 25.00 34 GLY A O 14
ATOM 13293 N N . TRP A 1 35 ? 20.724 -11.872 -15.334 1.00 25.00 35 TRP A N 14
ATOM 13294 C CA . TRP A 1 35 ? 21.329 -12.573 -14.218 1.00 25.00 35 TRP A CA 14
ATOM 13295 C C . TRP A 1 35 ? 20.287 -13.032 -13.231 1.00 25.00 35 TRP A C 14
ATOM 13296 O O . TRP A 1 35 ? 20.433 -14.059 -12.579 1.00 25.00 35 TRP A O 14
ATOM 13317 N N . CYS A 1 36 ? 19.210 -12.276 -13.162 1.00 25.00 36 CYS A N 14
ATOM 13318 C CA . CYS A 1 36 ? 18.094 -12.639 -12.295 1.00 25.00 36 CYS A CA 14
ATOM 13319 C C . CYS A 1 36 ? 17.521 -13.967 -12.778 1.00 25.00 36 CYS A C 14
ATOM 13320 O O . CYS A 1 36 ? 17.268 -14.864 -11.992 1.00 25.00 36 CYS A O 14
ATOM 13327 N N . THR A 1 37 ? 17.394 -14.098 -14.090 1.00 25.00 37 THR A N 14
ATOM 13328 C CA . THR A 1 37 ? 16.878 -15.303 -14.712 1.00 25.00 37 THR A CA 14
ATOM 13329 C C . THR A 1 37 ? 17.830 -16.500 -14.653 1.00 25.00 37 THR A C 14
ATOM 13330 O O . THR A 1 37 ? 17.398 -17.648 -14.616 1.00 25.00 37 THR A O 14
ATOM 13341 N N . VAL A 1 38 ? 19.125 -16.231 -14.597 1.00 25.00 38 VAL A N 14
ATOM 13342 C CA . VAL A 1 38 ? 20.125 -17.293 -14.463 1.00 25.00 38 VAL A CA 14
ATOM 13343 C C . VAL A 1 38 ? 19.946 -17.978 -13.115 1.00 25.00 38 VAL A C 14
ATOM 13344 O O . VAL A 1 38 ? 20.087 -19.202 -12.992 1.00 25.00 38 VAL A O 14
ATOM 13357 N N . GLY A 1 39 ? 19.655 -17.179 -12.100 1.00 25.00 39 GLY A N 14
ATOM 13358 C CA . GLY A 1 39 ? 19.494 -17.692 -10.753 1.00 25.00 39 GLY A CA 14
ATOM 13359 C C . GLY A 1 39 ? 18.184 -18.427 -10.576 1.00 25.00 39 GLY A C 14
ATOM 13360 O O . GLY A 1 39 ? 17.249 -17.903 -9.989 1.00 25.00 39 GLY A O 14
ATOM 13364 N N . GLY A 1 40 ? 18.122 -19.636 -11.114 1.00 25.00 40 GLY A N 14
ATOM 13365 C CA . GLY A 1 40 ? 16.908 -20.445 -11.066 1.00 25.00 40 GLY A CA 14
ATOM 13366 C C . GLY A 1 40 ? 16.351 -20.709 -9.668 1.00 25.00 40 GLY A C 14
ATOM 13367 O O . GLY A 1 40 ? 17.020 -20.473 -8.670 1.00 25.00 40 GLY A O 14
ATOM 13371 N N . PRO A 1 41 ? 15.118 -21.232 -9.560 1.00 25.00 41 PRO A N 14
ATOM 13372 C CA . PRO A 1 41 ? 14.413 -21.396 -8.281 1.00 25.00 41 PRO A CA 14
ATOM 13373 C C . PRO A 1 41 ? 14.941 -22.542 -7.427 1.00 25.00 41 PRO A C 14
ATOM 13374 O O . PRO A 1 41 ? 14.639 -22.638 -6.243 1.00 25.00 41 PRO A O 14
ATOM 13385 N N . TYR A 1 42 ? 15.757 -23.398 -8.023 1.00 25.00 42 TYR A N 14
ATOM 13386 C CA . TYR A 1 42 ? 16.398 -24.478 -7.284 1.00 25.00 42 TYR A CA 14
ATOM 13387 C C . TYR A 1 42 ? 17.680 -23.960 -6.646 1.00 25.00 42 TYR A C 14
ATOM 13388 O O . TYR A 1 42 ? 18.268 -24.617 -5.787 1.00 25.00 42 TYR A O 14
ATOM 13406 N N . ALA A 1 43 ? 18.133 -22.791 -7.081 1.00 25.00 43 ALA A N 14
ATOM 13407 C CA . ALA A 1 43 ? 19.346 -22.216 -6.540 1.00 25.00 43 ALA A CA 14
ATOM 13408 C C . ALA A 1 43 ? 19.054 -21.535 -5.186 1.00 25.00 43 ALA A C 14
ATOM 13409 O O . ALA A 1 43 ? 18.082 -20.795 -5.064 1.00 25.00 43 ALA A O 14
ATOM 13416 N N . PRO A 1 44 ? 19.925 -21.720 -4.173 1.00 25.00 44 PRO A N 14
ATOM 13417 C CA . PRO A 1 44 ? 19.717 -21.050 -2.877 1.00 25.00 44 PRO A CA 14
ATOM 13418 C C . PRO A 1 44 ? 20.200 -19.588 -2.883 1.00 25.00 44 PRO A C 14
ATOM 13419 O O . PRO A 1 44 ? 20.842 -19.117 -1.945 1.00 25.00 44 PRO A O 14
ATOM 13430 N N . GLY A 1 45 ? 19.968 -18.889 -3.982 1.00 25.00 45 GLY A N 14
ATOM 13431 C CA . GLY A 1 45 ? 20.533 -17.565 -4.152 1.00 25.00 45 GLY A CA 14
ATOM 13432 C C . GLY A 1 45 ? 19.878 -16.477 -3.326 1.00 25.00 45 GLY A C 14
ATOM 13433 O O . GLY A 1 45 ? 18.744 -16.101 -3.560 1.00 25.00 45 GLY A O 14
ATOM 13437 N N . THR A 1 46 ? 20.634 -15.901 -2.404 1.00 25.00 46 THR A N 14
ATOM 13438 C CA . THR A 1 46 ? 20.151 -14.747 -1.638 1.00 25.00 46 THR A CA 14
ATOM 13439 C C . THR A 1 46 ? 20.361 -13.454 -2.444 1.00 25.00 46 THR A C 14
ATOM 13440 O O . THR A 1 46 ? 19.888 -12.389 -2.066 1.00 25.00 46 THR A O 14
ATOM 13451 N N . GLY A 1 47 ? 21.047 -13.578 -3.579 1.00 25.00 47 GLY A N 14
ATOM 13452 C CA . GLY A 1 47 ? 21.154 -12.494 -4.548 1.00 25.00 47 GLY A CA 14
ATOM 13453 C C . GLY A 1 47 ? 22.295 -11.521 -4.405 1.00 25.00 47 GLY A C 14
ATOM 13454 O O . GLY A 1 47 ? 22.744 -10.879 -5.350 1.00 25.00 47 GLY A O 14
ATOM 13458 N N . TRP A 1 48 ? 22.720 -11.427 -3.169 1.00 25.00 48 TRP A N 14
ATOM 13459 C CA . TRP A 1 48 ? 23.566 -10.352 -2.656 1.00 25.00 48 TRP A CA 14
ATOM 13460 C C . TRP A 1 48 ? 24.982 -10.449 -3.152 1.00 25.00 48 TRP A C 14
ATOM 13461 O O . TRP A 1 48 ? 25.710 -9.470 -3.206 1.00 25.00 48 TRP A O 14
ATOM 13482 N N . ALA A 1 49 ? 25.370 -11.663 -3.491 1.00 25.00 49 ALA A N 14
ATOM 13483 C CA . ALA A 1 49 ? 26.723 -11.910 -3.976 1.00 25.00 49 ALA A CA 14
ATOM 13484 C C . ALA A 1 49 ? 26.753 -12.973 -5.060 1.00 25.00 49 ALA A C 14
ATOM 13485 O O . ALA A 1 49 ? 27.397 -12.805 -6.081 1.00 25.00 49 ALA A O 14
ATOM 13492 N N . TRP A 1 50 ? 26.072 -14.083 -4.813 1.00 25.00 50 TRP A N 14
ATOM 13493 C CA . TRP A 1 50 ? 26.140 -15.231 -5.716 1.00 25.00 50 TRP A CA 14
ATOM 13494 C C . TRP A 1 50 ? 25.445 -14.959 -7.040 1.00 25.00 50 TRP A C 14
ATOM 13495 O O . TRP A 1 50 ? 25.859 -15.434 -8.081 1.00 25.00 50 TRP A O 14
ATOM 13516 N N . ALA A 1 51 ? 24.361 -14.206 -6.962 1.00 25.00 51 ALA A N 14
ATOM 13517 C CA . ALA A 1 51 ? 23.571 -13.859 -8.135 1.00 25.00 51 ALA A CA 14
ATOM 13518 C C . ALA A 1 51 ? 24.094 -12.577 -8.769 1.00 25.00 51 ALA A C 14
ATOM 13519 O O . ALA A 1 51 ? 23.974 -12.368 -9.969 1.00 25.00 51 ALA A O 14
ATOM 13526 N N . ASN A 1 52 ? 24.548 -11.684 -7.893 1.00 25.00 52 ASN A N 14
ATOM 13527 C CA . ASN A 1 52 ? 24.923 -10.316 -8.232 1.00 25.00 52 ASN A CA 14
ATOM 13528 C C . ASN A 1 52 ? 23.756 -9.598 -8.934 1.00 25.00 52 ASN A C 14
ATOM 13529 O O . ASN A 1 52 ? 23.951 -8.701 -9.741 1.00 25.00 52 ASN A O 14
ATOM 13540 N N . ALA A 1 53 ? 22.536 -10.034 -8.621 1.00 25.00 53 ALA A N 14
ATOM 13541 C CA . ALA A 1 53 ? 21.336 -9.499 -9.259 1.00 25.00 53 ALA A CA 14
ATOM 13542 C C . ALA A 1 53 ? 20.279 -8.990 -8.294 1.00 25.00 53 ALA A C 14
ATOM 13543 O O . ALA A 1 53 ? 19.640 -8.009 -8.625 1.00 25.00 53 ALA A O 14
ATOM 13550 N N . TRP A 1 54 ? 20.024 -9.652 -7.164 1.00 25.00 54 TRP A N 14
ATOM 13551 C CA . TRP A 1 54 ? 18.892 -9.232 -6.332 1.00 25.00 54 TRP A CA 14
ATOM 13552 C C . TRP A 1 54 ? 19.144 -9.000 -4.861 1.00 25.00 54 TRP A C 14
ATOM 13553 O O . TRP A 1 54 ? 20.082 -9.514 -4.270 1.00 25.00 54 TRP A O 14
ATOM 13574 N N . GLU A 1 55 ? 18.237 -8.242 -4.269 1.00 25.00 55 GLU A N 14
ATOM 13575 C CA . GLU A 1 55 ? 18.245 -7.993 -2.840 1.00 25.00 55 GLU A CA 14
ATOM 13576 C C . GLU A 1 55 ? 16.998 -8.573 -2.217 1.00 25.00 55 GLU A C 14
ATOM 13577 O O . GLU A 1 55 ? 15.876 -8.212 -2.587 1.00 25.00 55 GLU A O 14
ATOM 13589 N N . LEU A 1 56 ? 17.207 -9.461 -1.264 1.00 25.00 56 LEU A N 14
ATOM 13590 C CA . LEU A 1 56 ? 16.141 -10.082 -0.529 1.00 25.00 56 LEU A CA 14
ATOM 13591 C C . LEU A 1 56 ? 15.612 -9.129 0.559 1.00 25.00 56 LEU A C 14
ATOM 13592 O O . LEU A 1 56 ? 16.334 -8.786 1.491 1.00 25.00 56 LEU A O 14
ATOM 13608 N N . VAL A 1 57 ? 14.382 -8.644 0.398 1.00 25.00 57 VAL A N 14
ATOM 13609 C CA . VAL A 1 57 ? 13.779 -7.737 1.348 1.00 25.00 57 VAL A CA 14
ATOM 13610 C C . VAL A 1 57 ? 12.614 -8.224 2.240 1.00 25.00 57 VAL A C 14
ATOM 13611 O O . VAL A 1 57 ? 12.763 -8.316 3.453 1.00 25.00 57 VAL A O 14
ATOM 13624 N N . ARG A 1 58 ? 11.444 -8.479 1.655 1.00 25.00 58 ARG A N 14
ATOM 13625 C CA . ARG A 1 58 ? 10.219 -8.800 2.440 1.00 25.00 58 ARG A CA 14
ATOM 13626 C C . ARG A 1 58 ? 9.033 -9.413 1.726 1.00 25.00 58 ARG A C 14
ATOM 13627 O O . ARG A 1 58 ? 8.845 -9.251 0.553 1.00 25.00 58 ARG A O 14
ATOM 13648 N N . SER A 1 59 ? 8.248 -10.162 2.474 1.00 25.00 59 SER A N 14
ATOM 13649 C CA . SER A 1 59 ? 7.209 -11.001 1.892 1.00 25.00 59 SER A CA 14
ATOM 13650 C C . SER A 1 59 ? 5.909 -10.356 1.442 1.00 25.00 59 SER A C 14
ATOM 13651 O O . SER A 1 59 ? 5.268 -9.622 2.204 1.00 25.00 59 SER A O 14
ATOM 13659 N N . CYS A 1 60 ? 5.447 -10.739 0.260 1.00 25.00 60 CYS A N 14
ATOM 13660 C CA . CYS A 1 60 ? 4.159 -10.294 -0.239 1.00 25.00 60 CYS A CA 14
ATOM 13661 C C . CYS A 1 60 ? 3.438 -11.276 -1.153 1.00 25.00 60 CYS A C 14
ATOM 13662 O O . CYS A 1 60 ? 2.582 -10.877 -1.923 1.00 25.00 60 CYS A O 14
ATOM 13669 N N . GLN A 1 61 ? 3.679 -12.563 -0.959 1.00 25.00 61 GLN A N 14
ATOM 13670 C CA . GLN A 1 61 ? 2.959 -13.603 -1.707 1.00 25.00 61 GLN A CA 14
ATOM 13671 C C . GLN A 1 61 ? 1.448 -13.484 -1.478 1.00 25.00 61 GLN A C 14
ATOM 13672 O O . GLN A 1 61 ? 0.655 -13.765 -2.357 1.00 25.00 61 GLN A O 14
ATOM 13686 N N . ALA A 1 62 ? 1.075 -13.020 -0.291 1.00 25.00 62 ALA A N 14
ATOM 13687 C CA . ALA A 1 62 ? -0.329 -12.784 0.053 1.00 25.00 62 ALA A CA 14
ATOM 13688 C C . ALA A 1 62 ? -0.408 -11.476 0.845 1.00 25.00 62 ALA A C 14
ATOM 13689 O O . ALA A 1 62 ? -1.320 -11.269 1.644 1.00 25.00 62 ALA A O 14
ATOM 13696 N N . HIS A 1 63 ? 0.615 -10.642 0.641 1.00 25.00 63 HIS A N 14
ATOM 13697 C CA . HIS A 1 63 ? 0.863 -9.401 1.409 1.00 25.00 63 HIS A CA 14
ATOM 13698 C C . HIS A 1 63 ? 1.104 -9.665 2.913 1.00 25.00 63 HIS A C 14
ATOM 13699 O O . HIS A 1 63 ? 0.289 -10.256 3.593 1.00 25.00 63 HIS A O 14
ATOM 13714 N N . HIS A 1 64 ? 2.234 -9.218 3.445 1.00 25.00 64 HIS A N 14
ATOM 13715 C CA . HIS A 1 64 ? 2.531 -9.447 4.868 1.00 25.00 64 HIS A CA 14
ATOM 13716 C C . HIS A 1 64 ? 1.448 -8.831 5.774 1.00 25.00 64 HIS A C 14
ATOM 13717 O O . HIS A 1 64 ? 1.232 -7.620 5.752 1.00 25.00 64 HIS A O 14
ATOM 13732 N N . HIS A 1 65 ? 0.790 -9.664 6.573 1.00 25.00 65 HIS A N 14
ATOM 13733 C CA . HIS A 1 65 ? -0.208 -9.211 7.555 1.00 25.00 65 HIS A CA 14
ATOM 13734 C C . HIS A 1 65 ? 0.123 -9.895 8.879 1.00 25.00 65 HIS A C 14
ATOM 13735 O O . HIS A 1 65 ? 0.519 -11.054 8.875 1.00 25.00 65 HIS A O 14
ATOM 13750 N N . HIS A 1 66 ? -0.068 -9.206 9.997 1.00 25.00 66 HIS A N 14
ATOM 13751 C CA . HIS A 1 66 ? 0.072 -9.809 11.330 1.00 25.00 66 HIS A CA 14
ATOM 13752 C C . HIS A 1 66 ? -0.665 -8.897 12.310 1.00 25.00 66 HIS A C 14
ATOM 13753 O O . HIS A 1 66 ? -0.812 -7.712 12.035 1.00 25.00 66 HIS A O 14
ATOM 13768 N N . HIS A 1 67 ? -1.096 -9.441 13.438 1.00 25.00 67 HIS A N 14
ATOM 13769 C CA . HIS A 1 67 ? -1.718 -8.676 14.522 1.00 25.00 67 HIS A CA 14
ATOM 13770 C C . HIS A 1 67 ? -1.332 -9.484 15.747 1.00 25.00 67 HIS A C 14
ATOM 13771 O O . HIS A 1 67 ? -1.199 -10.698 15.614 1.00 25.00 67 HIS A O 14
ATOM 13786 N N . HIS A 1 68 ? -1.119 -8.824 16.883 1.00 25.00 68 HIS A N 14
ATOM 13787 C CA . HIS A 1 68 ? -0.561 -9.464 18.088 1.00 25.00 68 HIS A CA 14
ATOM 13788 C C . HIS A 1 68 ? 0.765 -10.110 17.668 1.00 25.00 68 HIS A C 14
ATOM 13789 O O . HIS A 1 68 ? 1.539 -9.357 17.058 1.00 25.00 68 HIS A O 14
ATOM 13805 N N . MET A 1 1 ? 10.614 3.727 3.266 1.00 25.00 1 MET A N 15
ATOM 13806 C CA . MET A 1 1 ? 10.724 2.735 2.157 1.00 25.00 1 MET A CA 15
ATOM 13807 C C . MET A 1 1 ? 9.418 2.699 1.359 1.00 25.00 1 MET A C 15
ATOM 13808 O O . MET A 1 1 ? 8.861 3.752 1.114 1.00 25.00 1 MET A O 15
ATOM 13824 N N . GLY A 1 2 ? 8.913 1.531 0.973 1.00 25.00 2 GLY A N 15
ATOM 13825 C CA . GLY A 1 2 ? 7.685 1.468 0.196 1.00 25.00 2 GLY A CA 15
ATOM 13826 C C . GLY A 1 2 ? 7.083 0.078 0.198 1.00 25.00 2 GLY A C 15
ATOM 13827 O O . GLY A 1 2 ? 7.567 -0.804 0.915 1.00 25.00 2 GLY A O 15
ATOM 13831 N N . ASN A 1 3 ? 6.018 -0.103 -0.573 1.00 25.00 3 ASN A N 15
ATOM 13832 C CA . ASN A 1 3 ? 5.290 -1.373 -0.628 1.00 25.00 3 ASN A CA 15
ATOM 13833 C C . ASN A 1 3 ? 5.841 -2.263 -1.740 1.00 25.00 3 ASN A C 15
ATOM 13834 O O . ASN A 1 3 ? 6.505 -1.785 -2.648 1.00 25.00 3 ASN A O 15
ATOM 13845 N N . CYS A 1 4 ? 5.510 -3.543 -1.682 1.00 25.00 4 CYS A N 15
ATOM 13846 C CA . CYS A 1 4 ? 5.878 -4.484 -2.725 1.00 25.00 4 CYS A CA 15
ATOM 13847 C C . CYS A 1 4 ? 5.032 -4.241 -3.965 1.00 25.00 4 CYS A C 15
ATOM 13848 O O . CYS A 1 4 ? 3.811 -4.230 -3.908 1.00 25.00 4 CYS A O 15
ATOM 13855 N N . ILE A 1 5 ? 5.685 -4.061 -5.095 1.00 25.00 5 ILE A N 15
ATOM 13856 C CA . ILE A 1 5 ? 5.010 -3.838 -6.387 1.00 25.00 5 ILE A CA 15
ATOM 13857 C C . ILE A 1 5 ? 5.191 -5.005 -7.347 1.00 25.00 5 ILE A C 15
ATOM 13858 O O . ILE A 1 5 ? 4.610 -5.050 -8.423 1.00 25.00 5 ILE A O 15
ATOM 13874 N N . SER A 1 6 ? 6.040 -5.929 -6.972 1.00 25.00 6 SER A N 15
ATOM 13875 C CA . SER A 1 6 ? 6.503 -6.976 -7.841 1.00 25.00 6 SER A CA 15
ATOM 13876 C C . SER A 1 6 ? 5.588 -8.211 -7.906 1.00 25.00 6 SER A C 15
ATOM 13877 O O . SER A 1 6 ? 4.893 -8.559 -6.935 1.00 25.00 6 SER A O 15
ATOM 13885 N N . PRO A 1 7 ? 5.533 -8.889 -9.064 1.00 25.00 7 PRO A N 15
ATOM 13886 C CA . PRO A 1 7 ? 4.850 -10.190 -9.132 1.00 25.00 7 PRO A CA 15
ATOM 13887 C C . PRO A 1 7 ? 5.751 -11.243 -8.509 1.00 25.00 7 PRO A C 15
ATOM 13888 O O . PRO A 1 7 ? 6.907 -10.970 -8.226 1.00 25.00 7 PRO A O 15
ATOM 13899 N N . VAL A 1 8 ? 5.256 -12.454 -8.317 1.00 25.00 8 VAL A N 15
ATOM 13900 C CA . VAL A 1 8 ? 6.111 -13.536 -7.860 1.00 25.00 8 VAL A CA 15
ATOM 13901 C C . VAL A 1 8 ? 6.930 -13.973 -9.066 1.00 25.00 8 VAL A C 15
ATOM 13902 O O . VAL A 1 8 ? 6.645 -13.590 -10.195 1.00 25.00 8 VAL A O 15
ATOM 13915 N N . TYR A 1 9 ? 7.995 -14.697 -8.796 1.00 25.00 9 TYR A N 15
ATOM 13916 C CA . TYR A 1 9 ? 8.977 -15.034 -9.815 1.00 25.00 9 TYR A CA 15
ATOM 13917 C C . TYR A 1 9 ? 8.434 -15.851 -10.976 1.00 25.00 9 TYR A C 15
ATOM 13918 O O . TYR A 1 9 ? 7.908 -16.944 -10.787 1.00 25.00 9 TYR A O 15
ATOM 13936 N N . VAL A 1 10 ? 8.621 -15.313 -12.175 1.00 25.00 10 VAL A N 15
ATOM 13937 C CA . VAL A 1 10 ? 8.337 -16.011 -13.409 1.00 25.00 10 VAL A CA 15
ATOM 13938 C C . VAL A 1 10 ? 9.574 -16.009 -14.291 1.00 25.00 10 VAL A C 15
ATOM 13939 O O . VAL A 1 10 ? 9.953 -14.990 -14.876 1.00 25.00 10 VAL A O 15
ATOM 13952 N N . ASP A 1 11 ? 10.228 -17.144 -14.387 1.00 25.00 11 ASP A N 15
ATOM 13953 C CA . ASP A 1 11 ? 11.366 -17.262 -15.240 1.00 25.00 11 ASP A CA 15
ATOM 13954 C C . ASP A 1 11 ? 10.879 -17.336 -16.674 1.00 25.00 11 ASP A C 15
ATOM 13955 O O . ASP A 1 11 ? 9.895 -17.994 -16.988 1.00 25.00 11 ASP A O 15
ATOM 13964 N N . GLY A 1 12 ? 11.537 -16.581 -17.535 1.00 25.00 12 GLY A N 15
ATOM 13965 C CA . GLY A 1 12 ? 11.212 -16.596 -18.945 1.00 25.00 12 GLY A CA 15
ATOM 13966 C C . GLY A 1 12 ? 10.042 -15.750 -19.378 1.00 25.00 12 GLY A C 15
ATOM 13967 O O . GLY A 1 12 ? 9.921 -15.450 -20.559 1.00 25.00 12 GLY A O 15
ATOM 13971 N N . SER A 1 13 ? 9.154 -15.400 -18.461 1.00 25.00 13 SER A N 15
ATOM 13972 C CA . SER A 1 13 ? 7.926 -14.714 -18.864 1.00 25.00 13 SER A CA 15
ATOM 13973 C C . SER A 1 13 ? 8.150 -13.272 -19.317 1.00 25.00 13 SER A C 15
ATOM 13974 O O . SER A 1 13 ? 7.920 -12.932 -20.477 1.00 25.00 13 SER A O 15
ATOM 13982 N N . SER A 1 14 ? 8.567 -12.415 -18.395 1.00 25.00 14 SER A N 15
ATOM 13983 C CA . SER A 1 14 ? 8.723 -11.022 -18.660 1.00 25.00 14 SER A CA 15
ATOM 13984 C C . SER A 1 14 ? 9.658 -10.300 -17.692 1.00 25.00 14 SER A C 15
ATOM 13985 O O . SER A 1 14 ? 9.340 -10.148 -16.513 1.00 25.00 14 SER A O 15
ATOM 13993 N N . TYR A 1 15 ? 10.800 -9.837 -18.182 1.00 25.00 15 TYR A N 15
ATOM 13994 C CA . TYR A 1 15 ? 11.725 -9.080 -17.349 1.00 25.00 15 TYR A CA 15
ATOM 13995 C C . TYR A 1 15 ? 12.581 -8.101 -18.141 1.00 25.00 15 TYR A C 15
ATOM 13996 O O . TYR A 1 15 ? 12.664 -8.147 -19.364 1.00 25.00 15 TYR A O 15
ATOM 14014 N N . ALA A 1 16 ? 13.220 -7.223 -17.387 1.00 25.00 16 ALA A N 15
ATOM 14015 C CA . ALA A 1 16 ? 14.159 -6.240 -17.856 1.00 25.00 16 ALA A CA 15
ATOM 14016 C C . ALA A 1 16 ? 15.166 -6.270 -16.717 1.00 25.00 16 ALA A C 15
ATOM 14017 O O . ALA A 1 16 ? 14.944 -6.993 -15.755 1.00 25.00 16 ALA A O 15
ATOM 14024 N N . ASN A 1 17 ? 16.201 -5.445 -16.754 1.00 25.00 17 ASN A N 15
ATOM 14025 C CA . ASN A 1 17 ? 17.125 -5.371 -15.614 1.00 25.00 17 ASN A CA 15
ATOM 14026 C C . ASN A 1 17 ? 16.395 -4.919 -14.353 1.00 25.00 17 ASN A C 15
ATOM 14027 O O . ASN A 1 17 ? 16.753 -5.280 -13.259 1.00 25.00 17 ASN A O 15
ATOM 14038 N N . ASN A 1 18 ? 15.347 -4.140 -14.549 1.00 25.00 18 ASN A N 15
ATOM 14039 C CA . ASN A 1 18 ? 14.567 -3.566 -13.451 1.00 25.00 18 ASN A CA 15
ATOM 14040 C C . ASN A 1 18 ? 13.481 -4.492 -12.896 1.00 25.00 18 ASN A C 15
ATOM 14041 O O . ASN A 1 18 ? 12.766 -4.125 -11.979 1.00 25.00 18 ASN A O 15
ATOM 14052 N N . ALA A 1 19 ? 13.280 -5.629 -13.538 1.00 25.00 19 ALA A N 15
ATOM 14053 C CA . ALA A 1 19 ? 12.210 -6.571 -13.159 1.00 25.00 19 ALA A CA 15
ATOM 14054 C C . ALA A 1 19 ? 12.341 -7.072 -11.728 1.00 25.00 19 ALA A C 15
ATOM 14055 O O . ALA A 1 19 ? 13.217 -7.841 -11.466 1.00 25.00 19 ALA A O 15
ATOM 14062 N N . LEU A 1 20 ? 11.404 -6.766 -10.847 1.00 25.00 20 LEU A N 15
ATOM 14063 C CA . LEU A 1 20 ? 11.433 -7.340 -9.513 1.00 25.00 20 LEU A CA 15
ATOM 14064 C C . LEU A 1 20 ? 10.515 -8.540 -9.501 1.00 25.00 20 LEU A C 15
ATOM 14065 O O . LEU A 1 20 ? 9.565 -8.607 -10.274 1.00 25.00 20 LEU A O 15
ATOM 14081 N N . VAL A 1 21 ? 10.822 -9.482 -8.628 1.00 25.00 21 VAL A N 15
ATOM 14082 C CA . VAL A 1 21 ? 10.091 -10.709 -8.481 1.00 25.00 21 VAL A CA 15
ATOM 14083 C C . VAL A 1 21 ? 10.059 -10.989 -6.998 1.00 25.00 21 VAL A C 15
ATOM 14084 O O . VAL A 1 21 ? 10.487 -10.168 -6.202 1.00 25.00 21 VAL A O 15
ATOM 14097 N N . GLN A 1 22 ? 9.585 -12.147 -6.601 1.00 25.00 22 GLN A N 15
ATOM 14098 C CA . GLN A 1 22 ? 9.694 -12.571 -5.245 1.00 25.00 22 GLN A CA 15
ATOM 14099 C C . GLN A 1 22 ? 10.043 -14.065 -5.199 1.00 25.00 22 GLN A C 15
ATOM 14100 O O . GLN A 1 22 ? 9.440 -14.851 -5.933 1.00 25.00 22 GLN A O 15
ATOM 14114 N N . ASN A 1 23 ? 10.952 -14.459 -4.314 1.00 25.00 23 ASN A N 15
ATOM 14115 C CA . ASN A 1 23 ? 11.284 -15.859 -4.063 1.00 25.00 23 ASN A CA 15
ATOM 14116 C C . ASN A 1 23 ? 11.885 -16.051 -2.668 1.00 25.00 23 ASN A C 15
ATOM 14117 O O . ASN A 1 23 ? 12.014 -15.093 -1.937 1.00 25.00 23 ASN A O 15
ATOM 14128 N N . ASN A 1 24 ? 12.128 -17.303 -2.277 1.00 25.00 24 ASN A N 15
ATOM 14129 C CA . ASN A 1 24 ? 12.449 -17.685 -0.872 1.00 25.00 24 ASN A CA 15
ATOM 14130 C C . ASN A 1 24 ? 11.294 -17.298 0.066 1.00 25.00 24 ASN A C 15
ATOM 14131 O O . ASN A 1 24 ? 11.498 -17.104 1.259 1.00 25.00 24 ASN A O 15
ATOM 14142 N N . GLY A 1 25 ? 10.093 -17.120 -0.478 1.00 25.00 25 GLY A N 15
ATOM 14143 C CA . GLY A 1 25 ? 8.973 -16.657 0.335 1.00 25.00 25 GLY A CA 15
ATOM 14144 C C . GLY A 1 25 ? 9.237 -15.263 0.877 1.00 25.00 25 GLY A C 15
ATOM 14145 O O . GLY A 1 25 ? 8.826 -14.931 1.973 1.00 25.00 25 GLY A O 15
ATOM 14149 N N . SER A 1 26 ? 10.008 -14.495 0.123 1.00 25.00 26 SER A N 15
ATOM 14150 C CA . SER A 1 26 ? 10.544 -13.212 0.486 1.00 25.00 26 SER A CA 15
ATOM 14151 C C . SER A 1 26 ? 10.520 -12.417 -0.829 1.00 25.00 26 SER A C 15
ATOM 14152 O O . SER A 1 26 ? 10.246 -12.994 -1.869 1.00 25.00 26 SER A O 15
ATOM 14160 N N . GLU A 1 27 ? 10.784 -11.124 -0.819 1.00 25.00 27 GLU A N 15
ATOM 14161 C CA . GLU A 1 27 ? 10.827 -10.354 -2.048 1.00 25.00 27 GLU A CA 15
ATOM 14162 C C . GLU A 1 27 ? 12.188 -10.284 -2.642 1.00 25.00 27 GLU A C 15
ATOM 14163 O O . GLU A 1 27 ? 13.173 -10.115 -1.933 1.00 25.00 27 GLU A O 15
ATOM 14175 N N . TYR A 1 28 ? 12.216 -10.364 -3.963 1.00 25.00 28 TYR A N 15
ATOM 14176 C CA . TYR A 1 28 ? 13.439 -10.211 -4.724 1.00 25.00 28 TYR A CA 15
ATOM 14177 C C . TYR A 1 28 ? 13.525 -8.928 -5.513 1.00 25.00 28 TYR A C 15
ATOM 14178 O O . TYR A 1 28 ? 12.794 -8.710 -6.478 1.00 25.00 28 TYR A O 15
ATOM 14196 N N . ARG A 1 29 ? 14.498 -8.110 -5.180 1.00 25.00 29 ARG A N 15
ATOM 14197 C CA . ARG A 1 29 ? 14.703 -6.897 -5.926 1.00 25.00 29 ARG A CA 15
ATOM 14198 C C . ARG A 1 29 ? 15.743 -7.109 -6.984 1.00 25.00 29 ARG A C 15
ATOM 14199 O O . ARG A 1 29 ? 16.916 -7.105 -6.679 1.00 25.00 29 ARG A O 15
ATOM 14220 N N . CYS A 1 30 ? 15.310 -7.376 -8.206 1.00 25.00 30 CYS A N 15
ATOM 14221 C CA . CYS A 1 30 ? 16.228 -7.780 -9.250 1.00 25.00 30 CYS A CA 15
ATOM 14222 C C . CYS A 1 30 ? 16.753 -6.565 -10.024 1.00 25.00 30 CYS A C 15
ATOM 14223 O O . CYS A 1 30 ? 15.984 -5.665 -10.357 1.00 25.00 30 CYS A O 15
ATOM 14230 N N . LEU A 1 31 ? 18.073 -6.508 -10.200 1.00 25.00 31 LEU A N 15
ATOM 14231 C CA . LEU A 1 31 ? 18.766 -5.342 -10.787 1.00 25.00 31 LEU A CA 15
ATOM 14232 C C . LEU A 1 31 ? 19.483 -5.682 -12.092 1.00 25.00 31 LEU A C 15
ATOM 14233 O O . LEU A 1 31 ? 19.921 -4.795 -12.825 1.00 25.00 31 LEU A O 15
ATOM 14249 N N . VAL A 1 32 ? 19.611 -6.965 -12.375 1.00 25.00 32 VAL A N 15
ATOM 14250 C CA . VAL A 1 32 ? 20.187 -7.445 -13.608 1.00 25.00 32 VAL A CA 15
ATOM 14251 C C . VAL A 1 32 ? 19.109 -8.360 -14.112 1.00 25.00 32 VAL A C 15
ATOM 14252 O O . VAL A 1 32 ? 18.399 -8.925 -13.313 1.00 25.00 32 VAL A O 15
ATOM 14265 N N . GLY A 1 33 ? 18.965 -8.496 -15.415 1.00 25.00 33 GLY A N 15
ATOM 14266 C CA . GLY A 1 33 ? 17.877 -9.276 -15.964 1.00 25.00 33 GLY A CA 15
ATOM 14267 C C . GLY A 1 33 ? 18.298 -10.654 -16.380 1.00 25.00 33 GLY A C 15
ATOM 14268 O O . GLY A 1 33 ? 17.703 -11.625 -15.955 1.00 25.00 33 GLY A O 15
ATOM 14272 N N . GLY A 1 34 ? 19.361 -10.755 -17.163 1.00 25.00 34 GLY A N 15
ATOM 14273 C CA . GLY A 1 34 ? 19.832 -12.063 -17.592 1.00 25.00 34 GLY A CA 15
ATOM 14274 C C . GLY A 1 34 ? 20.267 -12.914 -16.417 1.00 25.00 34 GLY A C 15
ATOM 14275 O O . GLY A 1 34 ? 20.121 -14.125 -16.438 1.00 25.00 34 GLY A O 15
ATOM 14279 N N . TRP A 1 35 ? 20.780 -12.276 -15.374 1.00 25.00 35 TRP A N 15
ATOM 14280 C CA . TRP A 1 35 ? 21.222 -12.969 -14.185 1.00 25.00 35 TRP A CA 15
ATOM 14281 C C . TRP A 1 35 ? 20.061 -13.257 -13.239 1.00 25.00 35 TRP A C 15
ATOM 14282 O O . TRP A 1 35 ? 20.141 -14.135 -12.393 1.00 25.00 35 TRP A O 15
ATOM 14303 N N . CYS A 1 36 ? 18.966 -12.531 -13.401 1.00 25.00 36 CYS A N 15
ATOM 14304 C CA . CYS A 1 36 ? 17.779 -12.764 -12.582 1.00 25.00 36 CYS A CA 15
ATOM 14305 C C . CYS A 1 36 ? 17.058 -14.040 -13.017 1.00 25.00 36 CYS A C 15
ATOM 14306 O O . CYS A 1 36 ? 16.651 -14.841 -12.181 1.00 25.00 36 CYS A O 15
ATOM 14313 N N . THR A 1 37 ? 16.963 -14.256 -14.325 1.00 25.00 37 THR A N 15
ATOM 14314 C CA . THR A 1 37 ? 16.318 -15.445 -14.881 1.00 25.00 37 THR A CA 15
ATOM 14315 C C . THR A 1 37 ? 17.021 -16.750 -14.522 1.00 25.00 37 THR A C 15
ATOM 14316 O O . THR A 1 37 ? 16.457 -17.826 -14.677 1.00 25.00 37 THR A O 15
ATOM 14327 N N . VAL A 1 38 ? 18.261 -16.654 -14.060 1.00 25.00 38 VAL A N 15
ATOM 14328 C CA . VAL A 1 38 ? 19.028 -17.826 -13.658 1.00 25.00 38 VAL A CA 15
ATOM 14329 C C . VAL A 1 38 ? 18.272 -18.560 -12.543 1.00 25.00 38 VAL A C 15
ATOM 14330 O O . VAL A 1 38 ? 18.180 -19.789 -12.550 1.00 25.00 38 VAL A O 15
ATOM 14343 N N . GLY A 1 39 ? 17.685 -17.796 -11.627 1.00 25.00 39 GLY A N 15
ATOM 14344 C CA . GLY A 1 39 ? 16.832 -18.348 -10.580 1.00 25.00 39 GLY A CA 15
ATOM 14345 C C . GLY A 1 39 ? 17.505 -19.177 -9.495 1.00 25.00 39 GLY A C 15
ATOM 14346 O O . GLY A 1 39 ? 17.521 -18.790 -8.335 1.00 25.00 39 GLY A O 15
ATOM 14350 N N . GLY A 1 40 ? 18.026 -20.337 -9.867 1.00 25.00 40 GLY A N 15
ATOM 14351 C CA . GLY A 1 40 ? 18.608 -21.260 -8.903 1.00 25.00 40 GLY A CA 15
ATOM 14352 C C . GLY A 1 40 ? 17.600 -21.756 -7.872 1.00 25.00 40 GLY A C 15
ATOM 14353 O O . GLY A 1 40 ? 17.823 -21.556 -6.689 1.00 25.00 40 GLY A O 15
ATOM 14357 N N . PRO A 1 41 ? 16.494 -22.420 -8.269 1.00 25.00 41 PRO A N 15
ATOM 14358 C CA . PRO A 1 41 ? 15.485 -22.792 -7.262 1.00 25.00 41 PRO A CA 15
ATOM 14359 C C . PRO A 1 41 ? 15.898 -23.921 -6.316 1.00 25.00 41 PRO A C 15
ATOM 14360 O O . PRO A 1 41 ? 15.298 -24.107 -5.267 1.00 25.00 41 PRO A O 15
ATOM 14371 N N . TYR A 1 42 ? 16.931 -24.667 -6.687 1.00 25.00 42 TYR A N 15
ATOM 14372 C CA . TYR A 1 42 ? 17.464 -25.728 -5.832 1.00 25.00 42 TYR A CA 15
ATOM 14373 C C . TYR A 1 42 ? 18.558 -25.143 -4.938 1.00 25.00 42 TYR A C 15
ATOM 14374 O O . TYR A 1 42 ? 18.978 -25.747 -3.953 1.00 25.00 42 TYR A O 15
ATOM 14392 N N . ALA A 1 43 ? 19.052 -23.981 -5.337 1.00 25.00 43 ALA A N 15
ATOM 14393 C CA . ALA A 1 43 ? 20.136 -23.319 -4.666 1.00 25.00 43 ALA A CA 15
ATOM 14394 C C . ALA A 1 43 ? 19.586 -22.419 -3.550 1.00 25.00 43 ALA A C 15
ATOM 14395 O O . ALA A 1 43 ? 18.443 -21.982 -3.612 1.00 25.00 43 ALA A O 15
ATOM 14402 N N . PRO A 1 44 ? 20.423 -22.061 -2.558 1.00 25.00 44 PRO A N 15
ATOM 14403 C CA . PRO A 1 44 ? 19.932 -21.091 -1.565 1.00 25.00 44 PRO A CA 15
ATOM 14404 C C . PRO A 1 44 ? 19.680 -19.683 -2.141 1.00 25.00 44 PRO A C 15
ATOM 14405 O O . PRO A 1 44 ? 19.020 -18.873 -1.510 1.00 25.00 44 PRO A O 15
ATOM 14416 N N . GLY A 1 45 ? 20.193 -19.430 -3.347 1.00 25.00 45 GLY A N 15
ATOM 14417 C CA . GLY A 1 45 ? 19.902 -18.216 -4.115 1.00 25.00 45 GLY A CA 15
ATOM 14418 C C . GLY A 1 45 ? 19.636 -16.904 -3.395 1.00 25.00 45 GLY A C 15
ATOM 14419 O O . GLY A 1 45 ? 18.610 -16.296 -3.611 1.00 25.00 45 GLY A O 15
ATOM 14423 N N . THR A 1 46 ? 20.554 -16.427 -2.569 1.00 25.00 46 THR A N 15
ATOM 14424 C CA . THR A 1 46 ? 20.315 -15.175 -1.844 1.00 25.00 46 THR A CA 15
ATOM 14425 C C . THR A 1 46 ? 20.427 -13.934 -2.749 1.00 25.00 46 THR A C 15
ATOM 14426 O O . THR A 1 46 ? 19.955 -12.858 -2.403 1.00 25.00 46 THR A O 15
ATOM 14437 N N . GLY A 1 47 ? 21.030 -14.112 -3.924 1.00 25.00 47 GLY A N 15
ATOM 14438 C CA . GLY A 1 47 ? 21.043 -13.088 -4.963 1.00 25.00 47 GLY A CA 15
ATOM 14439 C C . GLY A 1 47 ? 22.133 -12.052 -4.921 1.00 25.00 47 GLY A C 15
ATOM 14440 O O . GLY A 1 47 ? 22.455 -11.399 -5.903 1.00 25.00 47 GLY A O 15
ATOM 14444 N N . TRP A 1 48 ? 22.660 -11.900 -3.731 1.00 25.00 48 TRP A N 15
ATOM 14445 C CA . TRP A 1 48 ? 23.527 -10.791 -3.362 1.00 25.00 48 TRP A CA 15
ATOM 14446 C C . TRP A 1 48 ? 24.886 -10.913 -4.002 1.00 25.00 48 TRP A C 15
ATOM 14447 O O . TRP A 1 48 ? 25.495 -9.934 -4.411 1.00 25.00 48 TRP A O 15
ATOM 14468 N N . ALA A 1 49 ? 25.365 -12.143 -4.053 1.00 25.00 49 ALA A N 15
ATOM 14469 C CA . ALA A 1 49 ? 26.715 -12.413 -4.551 1.00 25.00 49 ALA A CA 15
ATOM 14470 C C . ALA A 1 49 ? 26.761 -13.530 -5.584 1.00 25.00 49 ALA A C 15
ATOM 14471 O O . ALA A 1 49 ? 27.436 -13.419 -6.587 1.00 25.00 49 ALA A O 15
ATOM 14478 N N . TRP A 1 50 ? 26.053 -14.618 -5.318 1.00 25.00 50 TRP A N 15
ATOM 14479 C CA . TRP A 1 50 ? 26.093 -15.780 -6.202 1.00 25.00 50 TRP A CA 15
ATOM 14480 C C . TRP A 1 50 ? 25.409 -15.466 -7.526 1.00 25.00 50 TRP A C 15
ATOM 14481 O O . TRP A 1 50 ? 25.853 -15.875 -8.583 1.00 25.00 50 TRP A O 15
ATOM 14502 N N . ALA A 1 51 ? 24.309 -14.736 -7.427 1.00 25.00 51 ALA A N 15
ATOM 14503 C CA . ALA A 1 51 ? 23.553 -14.288 -8.590 1.00 25.00 51 ALA A CA 15
ATOM 14504 C C . ALA A 1 51 ? 24.073 -12.939 -9.083 1.00 25.00 51 ALA A C 15
ATOM 14505 O O . ALA A 1 51 ? 24.050 -12.639 -10.267 1.00 25.00 51 ALA A O 15
ATOM 14512 N N . ASN A 1 52 ? 24.390 -12.096 -8.103 1.00 25.00 52 ASN A N 15
ATOM 14513 C CA . ASN A 1 52 ? 24.684 -10.673 -8.296 1.00 25.00 52 ASN A CA 15
ATOM 14514 C C . ASN A 1 52 ? 23.539 -9.977 -9.052 1.00 25.00 52 ASN A C 15
ATOM 14515 O O . ASN A 1 52 ? 23.755 -9.028 -9.795 1.00 25.00 52 ASN A O 15
ATOM 14526 N N . ALA A 1 53 ? 22.319 -10.464 -8.836 1.00 25.00 53 ALA A N 15
ATOM 14527 C CA . ALA A 1 53 ? 21.130 -9.903 -9.480 1.00 25.00 53 ALA A CA 15
ATOM 14528 C C . ALA A 1 53 ? 20.060 -9.436 -8.517 1.00 25.00 53 ALA A C 15
ATOM 14529 O O . ALA A 1 53 ? 19.456 -8.418 -8.789 1.00 25.00 53 ALA A O 15
ATOM 14536 N N . TRP A 1 54 ? 19.756 -10.172 -7.448 1.00 25.00 54 TRP A N 15
ATOM 14537 C CA . TRP A 1 54 ? 18.632 -9.769 -6.607 1.00 25.00 54 TRP A CA 15
ATOM 14538 C C . TRP A 1 54 ? 18.968 -9.544 -5.166 1.00 25.00 54 TRP A C 15
ATOM 14539 O O . TRP A 1 54 ? 19.896 -10.124 -4.621 1.00 25.00 54 TRP A O 15
ATOM 14560 N N . GLU A 1 55 ? 18.154 -8.725 -4.529 1.00 25.00 55 GLU A N 15
ATOM 14561 C CA . GLU A 1 55 ? 18.263 -8.529 -3.112 1.00 25.00 55 GLU A CA 15
ATOM 14562 C C . GLU A 1 55 ? 17.055 -9.161 -2.505 1.00 25.00 55 GLU A C 15
ATOM 14563 O O . GLU A 1 55 ? 15.924 -8.700 -2.706 1.00 25.00 55 GLU A O 15
ATOM 14575 N N . LEU A 1 56 ? 17.299 -10.191 -1.726 1.00 25.00 56 LEU A N 15
ATOM 14576 C CA . LEU A 1 56 ? 16.287 -10.791 -0.935 1.00 25.00 56 LEU A CA 15
ATOM 14577 C C . LEU A 1 56 ? 16.079 -9.817 0.224 1.00 25.00 56 LEU A C 15
ATOM 14578 O O . LEU A 1 56 ? 17.033 -9.463 0.910 1.00 25.00 56 LEU A O 15
ATOM 14594 N N . VAL A 1 57 ? 14.865 -9.315 0.395 1.00 25.00 57 VAL A N 15
ATOM 14595 C CA . VAL A 1 57 ? 14.577 -8.419 1.489 1.00 25.00 57 VAL A CA 15
ATOM 14596 C C . VAL A 1 57 ? 13.726 -9.061 2.598 1.00 25.00 57 VAL A C 15
ATOM 14597 O O . VAL A 1 57 ? 14.231 -9.384 3.662 1.00 25.00 57 VAL A O 15
ATOM 14610 N N . ARG A 1 58 ? 12.449 -9.301 2.305 1.00 25.00 58 ARG A N 15
ATOM 14611 C CA . ARG A 1 58 ? 11.486 -9.926 3.222 1.00 25.00 58 ARG A CA 15
ATOM 14612 C C . ARG A 1 58 ? 10.186 -10.179 2.516 1.00 25.00 58 ARG A C 15
ATOM 14613 O O . ARG A 1 58 ? 9.954 -9.632 1.447 1.00 25.00 58 ARG A O 15
ATOM 14634 N N . SER A 1 59 ? 9.354 -11.012 3.107 1.00 25.00 59 SER A N 15
ATOM 14635 C CA . SER A 1 59 ? 8.104 -11.429 2.489 1.00 25.00 59 SER A CA 15
ATOM 14636 C C . SER A 1 59 ? 7.061 -10.339 2.323 1.00 25.00 59 SER A C 15
ATOM 14637 O O . SER A 1 59 ? 7.001 -9.380 3.097 1.00 25.00 59 SER A O 15
ATOM 14645 N N . CYS A 1 60 ? 6.254 -10.487 1.278 1.00 25.00 60 CYS A N 15
ATOM 14646 C CA . CYS A 1 60 ? 5.240 -9.506 0.941 1.00 25.00 60 CYS A CA 15
ATOM 14647 C C . CYS A 1 60 ? 4.135 -10.092 0.061 1.00 25.00 60 CYS A C 15
ATOM 14648 O O . CYS A 1 60 ? 3.614 -9.423 -0.808 1.00 25.00 60 CYS A O 15
ATOM 14655 N N . GLN A 1 61 ? 3.765 -11.344 0.294 1.00 25.00 61 GLN A N 15
ATOM 14656 C CA . GLN A 1 61 ? 2.761 -12.019 -0.539 1.00 25.00 61 GLN A CA 15
ATOM 14657 C C . GLN A 1 61 ? 1.372 -11.385 -0.408 1.00 25.00 61 GLN A C 15
ATOM 14658 O O . GLN A 1 61 ? 0.491 -11.625 -1.220 1.00 25.00 61 GLN A O 15
ATOM 14672 N N . ALA A 1 62 ? 1.205 -10.539 0.597 1.00 25.00 62 ALA A N 15
ATOM 14673 C CA . ALA A 1 62 ? -0.022 -9.778 0.775 1.00 25.00 62 ALA A CA 15
ATOM 14674 C C . ALA A 1 62 ? 0.325 -8.303 0.576 1.00 25.00 62 ALA A C 15
ATOM 14675 O O . ALA A 1 62 ? 0.683 -7.610 1.528 1.00 25.00 62 ALA A O 15
ATOM 14682 N N . HIS A 1 63 ? 0.222 -7.827 -0.664 1.00 25.00 63 HIS A N 15
ATOM 14683 C CA . HIS A 1 63 ? 0.565 -6.428 -0.992 1.00 25.00 63 HIS A CA 15
ATOM 14684 C C . HIS A 1 63 ? -0.345 -5.429 -0.248 1.00 25.00 63 HIS A C 15
ATOM 14685 O O . HIS A 1 63 ? -0.033 -4.248 -0.146 1.00 25.00 63 HIS A O 15
ATOM 14700 N N . HIS A 1 64 ? -1.453 -5.914 0.300 1.00 25.00 64 HIS A N 15
ATOM 14701 C CA . HIS A 1 64 ? -2.373 -5.098 1.103 1.00 25.00 64 HIS A CA 15
ATOM 14702 C C . HIS A 1 64 ? -2.495 -5.746 2.484 1.00 25.00 64 HIS A C 15
ATOM 14703 O O . HIS A 1 64 ? -3.005 -6.852 2.590 1.00 25.00 64 HIS A O 15
ATOM 14718 N N . HIS A 1 65 ? -2.018 -5.078 3.536 1.00 25.00 65 HIS A N 15
ATOM 14719 C CA . HIS A 1 65 ? -2.088 -5.659 4.896 1.00 25.00 65 HIS A CA 15
ATOM 14720 C C . HIS A 1 65 ? -2.170 -4.685 6.083 1.00 25.00 65 HIS A C 15
ATOM 14721 O O . HIS A 1 65 ? -2.891 -4.963 7.029 1.00 25.00 65 HIS A O 15
ATOM 14736 N N . HIS A 1 66 ? -1.390 -3.596 6.053 1.00 25.00 66 HIS A N 15
ATOM 14737 C CA . HIS A 1 66 ? -1.229 -2.655 7.203 1.00 25.00 66 HIS A CA 15
ATOM 14738 C C . HIS A 1 66 ? -0.448 -3.386 8.316 1.00 25.00 66 HIS A C 15
ATOM 14739 O O . HIS A 1 66 ? -0.176 -4.584 8.206 1.00 25.00 66 HIS A O 15
ATOM 14754 N N . HIS A 1 67 ? -0.053 -2.666 9.358 1.00 25.00 67 HIS A N 15
ATOM 14755 C CA . HIS A 1 67 ? 0.677 -3.257 10.486 1.00 25.00 67 HIS A CA 15
ATOM 14756 C C . HIS A 1 67 ? -0.107 -3.054 11.771 1.00 25.00 67 HIS A C 15
ATOM 14757 O O . HIS A 1 67 ? -0.924 -2.136 11.867 1.00 25.00 67 HIS A O 15
ATOM 14772 N N . HIS A 1 68 ? 0.200 -3.893 12.740 1.00 25.00 68 HIS A N 15
ATOM 14773 C CA . HIS A 1 68 ? -0.244 -3.789 14.124 1.00 25.00 68 HIS A CA 15
ATOM 14774 C C . HIS A 1 68 ? 0.880 -4.600 14.759 1.00 25.00 68 HIS A C 15
ATOM 14775 O O . HIS A 1 68 ? 1.064 -4.600 15.983 1.00 25.00 68 HIS A O 15
ATOM 14791 N N . MET A 1 1 ? 3.368 5.033 -7.031 1.00 25.00 1 MET A N 16
ATOM 14792 C CA . MET A 1 1 ? 4.827 4.950 -6.739 1.00 25.00 1 MET A CA 16
ATOM 14793 C C . MET A 1 1 ? 5.060 4.195 -5.446 1.00 25.00 1 MET A C 16
ATOM 14794 O O . MET A 1 1 ? 4.285 4.347 -4.511 1.00 25.00 1 MET A O 16
ATOM 14810 N N . GLY A 1 2 ? 6.115 3.392 -5.382 1.00 25.00 2 GLY A N 16
ATOM 14811 C CA . GLY A 1 2 ? 6.427 2.674 -4.154 1.00 25.00 2 GLY A CA 16
ATOM 14812 C C . GLY A 1 2 ? 5.535 1.468 -3.947 1.00 25.00 2 GLY A C 16
ATOM 14813 O O . GLY A 1 2 ? 4.845 1.048 -4.873 1.00 25.00 2 GLY A O 16
ATOM 14817 N N . ASN A 1 3 ? 5.522 0.962 -2.715 1.00 25.00 3 ASN A N 16
ATOM 14818 C CA . ASN A 1 3 ? 4.716 -0.203 -2.305 1.00 25.00 3 ASN A CA 16
ATOM 14819 C C . ASN A 1 3 ? 5.181 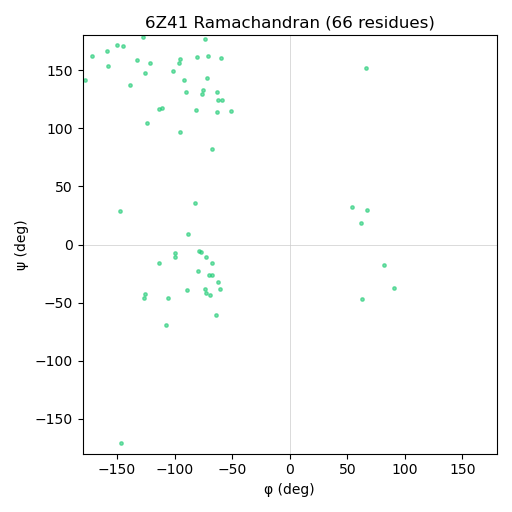-1.463 -3.046 1.00 25.00 3 ASN A C 16
ATOM 14820 O O . ASN A 1 3 ? 6.334 -1.547 -3.445 1.00 25.00 3 ASN A O 16
ATOM 14831 N N . CYS A 1 4 ? 4.305 -2.450 -3.172 1.00 25.00 4 CYS A N 16
ATOM 14832 C CA . CYS A 1 4 ? 4.644 -3.693 -3.857 1.00 25.00 4 CYS A CA 16
ATOM 14833 C C . CYS A 1 4 ? 4.612 -3.411 -5.348 1.00 25.00 4 CYS A C 16
ATOM 14834 O O . CYS A 1 4 ? 3.542 -3.127 -5.889 1.00 25.00 4 CYS A O 16
ATOM 14841 N N . ILE A 1 5 ? 5.765 -3.422 -5.998 1.00 25.00 5 ILE A N 16
ATOM 14842 C CA . ILE A 1 5 ? 5.829 -3.072 -7.414 1.00 25.00 5 ILE A CA 16
ATOM 14843 C C . ILE A 1 5 ? 5.949 -4.271 -8.350 1.00 25.00 5 ILE A C 16
ATOM 14844 O O . ILE A 1 5 ? 5.569 -4.175 -9.510 1.00 25.00 5 ILE A O 16
ATOM 14860 N N . SER A 1 6 ? 6.482 -5.385 -7.863 1.00 25.00 6 SER A N 16
ATOM 14861 C CA . SER A 1 6 ? 6.685 -6.554 -8.690 1.00 25.00 6 SER A CA 16
ATOM 14862 C C . SER A 1 6 ? 5.928 -7.799 -8.195 1.00 25.00 6 SER A C 16
ATOM 14863 O O . SER A 1 6 ? 5.684 -7.948 -6.991 1.00 25.00 6 SER A O 16
ATOM 14871 N N . PRO A 1 7 ? 5.531 -8.698 -9.118 1.00 25.00 7 PRO A N 16
ATOM 14872 C CA . PRO A 1 7 ? 4.811 -9.922 -8.741 1.00 25.00 7 PRO A CA 16
ATOM 14873 C C . PRO A 1 7 ? 5.718 -10.987 -8.122 1.00 25.00 7 PRO A C 16
ATOM 14874 O O . PRO A 1 7 ? 6.919 -10.787 -7.966 1.00 25.00 7 PRO A O 16
ATOM 14885 N N . VAL A 1 8 ? 5.136 -12.138 -7.809 1.00 25.00 8 VAL A N 16
ATOM 14886 C CA . VAL A 1 8 ? 5.903 -13.294 -7.352 1.00 25.00 8 VAL A CA 16
ATOM 14887 C C . VAL A 1 8 ? 6.777 -13.751 -8.516 1.00 25.00 8 VAL A C 16
ATOM 14888 O O . VAL A 1 8 ? 6.541 -13.395 -9.666 1.00 25.00 8 VAL A O 16
ATOM 14901 N N . TYR A 1 9 ? 7.799 -14.515 -8.192 1.00 25.00 9 TYR A N 16
ATOM 14902 C CA . TYR A 1 9 ? 8.775 -14.974 -9.167 1.00 25.00 9 TYR A CA 16
ATOM 14903 C C . TYR A 1 9 ? 8.170 -15.836 -10.261 1.00 25.00 9 TYR A C 16
ATOM 14904 O O . TYR A 1 9 ? 7.618 -16.899 -9.998 1.00 25.00 9 TYR A O 16
ATOM 14922 N N . VAL A 1 10 ? 8.327 -15.365 -11.490 1.00 25.00 10 VAL A N 16
ATOM 14923 C CA . VAL A 1 10 ? 7.965 -16.113 -12.673 1.00 25.00 10 VAL A CA 16
ATOM 14924 C C . VAL A 1 10 ? 9.186 -16.219 -13.566 1.00 25.00 10 VAL A C 16
ATOM 14925 O O . VAL A 1 10 ? 9.600 -15.255 -14.217 1.00 25.00 10 VAL A O 16
ATOM 14938 N N . ASP A 1 11 ? 9.793 -17.383 -13.585 1.00 25.00 11 ASP A N 16
ATOM 14939 C CA . ASP A 1 11 ? 10.944 -17.599 -14.407 1.00 25.00 11 ASP A CA 16
ATOM 14940 C C . ASP A 1 11 ? 10.506 -17.693 -15.854 1.00 25.00 11 ASP A C 16
ATOM 14941 O O . ASP A 1 11 ? 9.536 -18.356 -16.197 1.00 25.00 11 ASP A O 16
ATOM 14950 N N . GLY A 1 12 ? 11.196 -16.944 -16.697 1.00 25.00 12 GLY A N 16
ATOM 14951 C CA . GLY A 1 12 ? 10.927 -16.978 -18.120 1.00 25.00 12 GLY A CA 16
ATOM 14952 C C . GLY A 1 12 ? 9.712 -16.227 -18.613 1.00 25.00 12 GLY A C 16
ATOM 14953 O O . GLY A 1 12 ? 9.583 -16.027 -19.816 1.00 25.00 12 GLY A O 16
ATOM 14957 N N . SER A 1 13 ? 8.805 -15.836 -17.728 1.00 25.00 13 SER A N 16
ATOM 14958 C CA . SER A 1 13 ? 7.560 -15.208 -18.192 1.00 25.00 13 SER A CA 16
ATOM 14959 C C . SER A 1 13 ? 7.808 -13.892 -18.926 1.00 25.00 13 SER A C 16
ATOM 14960 O O . SER A 1 13 ? 7.329 -13.700 -20.046 1.00 25.00 13 SER A O 16
ATOM 14968 N N . SER A 1 14 ? 8.570 -13.003 -18.302 1.00 25.00 14 SER A N 16
ATOM 14969 C CA . SER A 1 14 ? 8.961 -11.739 -18.893 1.00 25.00 14 SER A CA 16
ATOM 14970 C C . SER A 1 14 ? 9.939 -11.087 -17.934 1.00 25.00 14 SER A C 16
ATOM 14971 O O . SER A 1 14 ? 9.821 -11.268 -16.726 1.00 25.00 14 SER A O 16
ATOM 14979 N N . TYR A 1 15 ? 10.883 -10.320 -18.455 1.00 25.00 15 TYR A N 16
ATOM 14980 C CA . TYR A 1 15 ? 11.812 -9.583 -17.621 1.00 25.00 15 TYR A CA 16
ATOM 14981 C C . TYR A 1 15 ? 12.267 -8.316 -18.324 1.00 25.00 15 TYR A C 16
ATOM 14982 O O . TYR A 1 15 ? 12.258 -8.223 -19.549 1.00 25.00 15 TYR A O 16
ATOM 15000 N N . ALA A 1 16 ? 12.680 -7.353 -17.517 1.00 25.00 16 ALA A N 16
ATOM 15001 C CA . ALA A 1 16 ? 13.260 -6.116 -17.974 1.00 25.00 16 ALA A CA 16
ATOM 15002 C C . ALA A 1 16 ? 14.748 -6.224 -17.644 1.00 25.00 16 ALA A C 16
ATOM 15003 O O . ALA A 1 16 ? 15.205 -7.275 -17.215 1.00 25.00 16 ALA A O 16
ATOM 15010 N N . ASN A 1 17 ? 15.493 -5.137 -17.780 1.00 25.00 17 ASN A N 16
ATOM 15011 C CA . ASN A 1 17 ? 16.912 -5.150 -17.416 1.00 25.00 17 ASN A CA 16
ATOM 15012 C C . ASN A 1 17 ? 17.107 -5.356 -15.910 1.00 25.00 17 ASN A C 16
ATOM 15013 O O . ASN A 1 17 ? 18.129 -5.863 -15.488 1.00 25.00 17 ASN A O 16
ATOM 15024 N N . ASN A 1 18 ? 16.093 -4.984 -15.136 1.00 25.00 18 ASN A N 16
ATOM 15025 C CA . ASN A 1 18 ? 16.065 -5.159 -13.685 1.00 25.00 18 ASN A CA 16
ATOM 15026 C C . ASN A 1 18 ? 15.292 -6.438 -13.330 1.00 25.00 18 ASN A C 16
ATOM 15027 O O . ASN A 1 18 ? 15.856 -7.389 -12.818 1.00 25.00 18 ASN A O 16
ATOM 15038 N N . ALA A 1 19 ? 14.003 -6.436 -13.675 1.00 25.00 19 ALA A N 16
ATOM 15039 C CA . ALA A 1 19 ? 13.080 -7.566 -13.478 1.00 25.00 19 ALA A CA 16
ATOM 15040 C C . ALA A 1 19 ? 12.912 -8.048 -12.035 1.00 25.00 19 ALA A C 16
ATOM 15041 O O . ALA A 1 19 ? 13.299 -9.147 -11.685 1.00 25.00 19 ALA A O 16
ATOM 15048 N N . LEU A 1 20 ? 12.240 -7.243 -11.232 1.00 25.00 20 LEU A N 16
ATOM 15049 C CA . LEU A 1 20 ? 12.040 -7.549 -9.817 1.00 25.00 20 LEU A CA 16
ATOM 15050 C C . LEU A 1 20 ? 10.980 -8.627 -9.706 1.00 25.00 20 LEU A C 16
ATOM 15051 O O . LEU A 1 20 ? 10.089 -8.726 -10.548 1.00 25.00 20 LEU A O 16
ATOM 15067 N N . VAL A 1 21 ? 11.117 -9.447 -8.680 1.00 25.00 21 VAL A N 16
ATOM 15068 C CA . VAL A 1 21 ? 10.251 -10.574 -8.424 1.00 25.00 21 VAL A CA 16
ATOM 15069 C C . VAL A 1 21 ? 10.099 -10.663 -6.924 1.00 25.00 21 VAL A C 16
ATOM 15070 O O . VAL A 1 21 ? 10.469 -9.740 -6.206 1.00 25.00 21 VAL A O 16
ATOM 15083 N N . GLN A 1 22 ? 9.552 -11.757 -6.439 1.00 25.00 22 GLN A N 16
ATOM 15084 C CA . GLN A 1 22 ? 9.378 -11.957 -5.024 1.00 25.00 22 GLN A CA 16
ATOM 15085 C C . GLN A 1 22 ? 9.462 -13.454 -4.688 1.00 25.00 22 GLN A C 16
ATOM 15086 O O . GLN A 1 22 ? 8.775 -14.280 -5.293 1.00 25.00 22 GLN A O 16
ATOM 15100 N N . ASN A 1 23 ? 10.353 -13.791 -3.761 1.00 25.00 23 ASN A N 16
ATOM 15101 C CA . ASN A 1 23 ? 10.549 -15.146 -3.285 1.00 25.00 23 ASN A CA 16
ATOM 15102 C C . ASN A 1 23 ? 10.959 -15.220 -1.817 1.00 25.00 23 ASN A C 16
ATOM 15103 O O . ASN A 1 23 ? 11.177 -14.202 -1.192 1.00 25.00 23 ASN A O 16
ATOM 15114 N N . ASN A 1 24 ? 10.977 -16.434 -1.267 1.00 25.00 24 ASN A N 16
ATOM 15115 C CA . ASN A 1 24 ? 11.145 -16.684 0.186 1.00 25.00 24 ASN A CA 16
ATOM 15116 C C . ASN A 1 24 ? 10.017 -16.009 0.981 1.00 25.00 24 ASN A C 16
ATOM 15117 O O . ASN A 1 24 ? 10.171 -15.709 2.160 1.00 25.00 24 ASN A O 16
ATOM 15128 N N . GLY A 1 25 ? 8.903 -15.720 0.318 1.00 25.00 25 GLY A N 16
ATOM 15129 C CA . GLY A 1 25 ? 7.821 -14.990 0.964 1.00 25.00 25 GLY A CA 16
ATOM 15130 C C . GLY A 1 25 ? 8.232 -13.561 1.268 1.00 25.00 25 GLY A C 16
ATOM 15131 O O . GLY A 1 25 ? 7.808 -12.989 2.261 1.00 25.00 25 GLY A O 16
ATOM 15135 N N . SER A 1 26 ? 9.126 -13.021 0.450 1.00 25.00 26 SER A N 16
ATOM 15136 C CA . SER A 1 26 ? 9.689 -11.703 0.602 1.00 25.00 26 SER A CA 16
ATOM 15137 C C . SER A 1 26 ? 9.910 -11.147 -0.813 1.00 25.00 26 SER A C 16
ATOM 15138 O O . SER A 1 26 ? 9.790 -11.878 -1.766 1.00 25.00 26 SER A O 16
ATOM 15146 N N . GLU A 1 27 ? 10.253 -9.881 -0.966 1.00 25.00 27 GLU A N 16
ATOM 15147 C CA . GLU A 1 27 ? 10.498 -9.309 -2.279 1.00 25.00 27 GLU A CA 16
ATOM 15148 C C . GLU A 1 27 ? 11.945 -9.392 -2.695 1.00 25.00 27 GLU A C 16
ATOM 15149 O O . GLU A 1 27 ? 12.846 -9.278 -1.869 1.00 25.00 27 GLU A O 16
ATOM 15161 N N . TYR A 1 28 ? 12.143 -9.582 -3.994 1.00 25.00 28 TYR A N 16
ATOM 15162 C CA . TYR A 1 28 ? 13.446 -9.665 -4.612 1.00 25.00 28 TYR A CA 16
ATOM 15163 C C . TYR A 1 28 ? 13.659 -8.509 -5.528 1.00 25.00 28 TYR A C 16
ATOM 15164 O O . TYR A 1 28 ? 13.038 -8.406 -6.586 1.00 25.00 28 TYR A O 16
ATOM 15182 N N . ARG A 1 29 ? 14.597 -7.662 -5.176 1.00 25.00 29 ARG A N 16
ATOM 15183 C CA . ARG A 1 29 ? 14.896 -6.550 -6.035 1.00 25.00 29 ARG A CA 16
ATOM 15184 C C . ARG A 1 29 ? 15.972 -6.924 -7.000 1.00 25.00 29 ARG A C 16
ATOM 15185 O O . ARG A 1 29 ? 17.138 -6.734 -6.728 1.00 25.00 29 ARG A O 16
ATOM 15206 N N . CYS A 1 30 ? 15.566 -7.521 -8.100 1.00 25.00 30 CYS A N 16
ATOM 15207 C CA . CYS A 1 30 ? 16.469 -7.967 -9.102 1.00 25.00 30 CYS A CA 16
ATOM 15208 C C . CYS A 1 30 ? 16.930 -6.749 -9.893 1.00 25.00 30 CYS A C 16
ATOM 15209 O O . CYS A 1 30 ? 16.109 -5.920 -10.291 1.00 25.00 30 CYS A O 16
ATOM 15216 N N . LEU A 1 31 ? 18.239 -6.624 -10.054 1.00 25.00 31 LEU A N 16
ATOM 15217 C CA . LEU A 1 31 ? 18.848 -5.489 -10.755 1.00 25.00 31 LEU A CA 16
ATOM 15218 C C . LEU A 1 31 ? 19.453 -5.973 -12.053 1.00 25.00 31 LEU A C 16
ATOM 15219 O O . LEU A 1 31 ? 19.641 -5.199 -12.986 1.00 25.00 31 LEU A O 16
ATOM 15235 N N . VAL A 1 32 ? 19.734 -7.266 -12.113 1.00 25.00 32 VAL A N 16
ATOM 15236 C CA . VAL A 1 32 ? 20.221 -7.889 -13.322 1.00 25.00 32 VAL A CA 16
ATOM 15237 C C . VAL A 1 32 ? 19.187 -8.917 -13.705 1.00 25.00 32 VAL A C 16
ATOM 15238 O O . VAL A 1 32 ? 19.007 -9.926 -13.048 1.00 25.00 32 VAL A O 16
ATOM 15251 N N . GLY A 1 33 ? 18.452 -8.585 -14.736 1.00 25.00 33 GLY A N 16
ATOM 15252 C CA . GLY A 1 33 ? 17.254 -9.313 -15.110 1.00 25.00 33 GLY A CA 16
ATOM 15253 C C . GLY A 1 33 ? 17.565 -10.615 -15.782 1.00 25.00 33 GLY A C 16
ATOM 15254 O O . GLY A 1 33 ? 16.919 -11.620 -15.529 1.00 25.00 33 GLY A O 16
ATOM 15258 N N . GLY A 1 34 ? 18.601 -10.619 -16.604 1.00 25.00 34 GLY A N 16
ATOM 15259 C CA . GLY A 1 34 ? 19.004 -11.849 -17.257 1.00 25.00 34 GLY A CA 16
ATOM 15260 C C . GLY A 1 34 ? 19.451 -12.851 -16.216 1.00 25.00 34 GLY A C 16
ATOM 15261 O O . GLY A 1 34 ? 19.134 -14.018 -16.310 1.00 25.00 34 GLY A O 16
ATOM 15265 N N . TRP A 1 35 ? 20.145 -12.373 -15.191 1.00 25.00 35 TRP A N 16
ATOM 15266 C CA . TRP A 1 35 ? 20.635 -13.203 -14.109 1.00 25.00 35 TRP A CA 16
ATOM 15267 C C . TRP A 1 35 ? 19.520 -13.632 -13.176 1.00 25.00 35 TRP A C 16
ATOM 15268 O O . TRP A 1 35 ? 19.495 -14.746 -12.666 1.00 25.00 35 TRP A O 16
ATOM 15289 N N . CYS A 1 36 ? 18.577 -12.733 -12.989 1.00 25.00 36 CYS A N 16
ATOM 15290 C CA . CYS A 1 36 ? 17.408 -12.990 -12.152 1.00 25.00 36 CYS A CA 16
ATOM 15291 C C . CYS A 1 36 ? 16.562 -14.105 -12.775 1.00 25.00 36 CYS A C 16
ATOM 15292 O O . CYS A 1 36 ? 16.030 -14.958 -12.075 1.00 25.00 36 CYS A O 16
ATOM 15299 N N . THR A 1 37 ? 16.508 -14.132 -14.098 1.00 25.00 37 THR A N 16
ATOM 15300 C CA . THR A 1 37 ? 15.789 -15.164 -14.831 1.00 25.00 37 THR A CA 16
ATOM 15301 C C . THR A 1 37 ? 16.419 -16.544 -14.664 1.00 25.00 37 THR A C 16
ATOM 15302 O O . THR A 1 37 ? 15.721 -17.548 -14.654 1.00 25.00 37 THR A O 16
ATOM 15313 N N . VAL A 1 38 ? 17.732 -16.585 -14.499 1.00 25.00 38 VAL A N 16
ATOM 15314 C CA . VAL A 1 38 ? 18.440 -17.852 -14.315 1.00 25.00 38 VAL A CA 16
ATOM 15315 C C . VAL A 1 38 ? 18.000 -18.499 -13.005 1.00 25.00 38 VAL A C 16
ATOM 15316 O O . VAL A 1 38 ? 17.740 -19.702 -12.951 1.00 25.00 38 VAL A O 16
ATOM 15329 N N . GLY A 1 39 ? 17.945 -17.690 -11.949 1.00 25.00 39 GLY A N 16
ATOM 15330 C CA . GLY A 1 39 ? 17.542 -18.155 -10.626 1.00 25.00 39 GLY A CA 16
ATOM 15331 C C . GLY A 1 39 ? 18.565 -19.021 -9.902 1.00 25.00 39 GLY A C 16
ATOM 15332 O O . GLY A 1 39 ? 18.973 -18.721 -8.782 1.00 25.00 39 GLY A O 16
ATOM 15336 N N . GLY A 1 40 ? 18.975 -20.103 -10.547 1.00 25.00 40 GLY A N 16
ATOM 15337 C CA . GLY A 1 40 ? 19.883 -21.064 -9.945 1.00 25.00 40 GLY A CA 16
ATOM 15338 C C . GLY A 1 40 ? 19.073 -22.181 -9.312 1.00 25.00 40 GLY A C 16
ATOM 15339 O O . GLY A 1 40 ? 18.862 -22.162 -8.113 1.00 25.00 40 GLY A O 16
ATOM 15343 N N . PRO A 1 41 ? 18.591 -23.173 -10.084 1.00 25.00 41 PRO A N 16
ATOM 15344 C CA . PRO A 1 41 ? 17.713 -24.201 -9.500 1.00 25.00 41 PRO A CA 16
ATOM 15345 C C . PRO A 1 41 ? 18.419 -25.173 -8.553 1.00 25.00 41 PRO A C 16
ATOM 15346 O O . PRO A 1 41 ? 17.774 -25.911 -7.821 1.00 25.00 41 PRO A O 16
ATOM 15357 N N . TYR A 1 42 ? 19.743 -25.147 -8.551 1.00 25.00 42 TYR A N 16
ATOM 15358 C CA . TYR A 1 42 ? 20.535 -25.955 -7.627 1.00 25.00 42 TYR A CA 16
ATOM 15359 C C . TYR A 1 42 ? 21.008 -25.083 -6.462 1.00 25.00 42 TYR A C 16
ATOM 15360 O O . TYR A 1 42 ? 21.579 -25.573 -5.490 1.00 25.00 42 TYR A O 16
ATOM 15378 N N . ALA A 1 43 ? 20.846 -23.775 -6.614 1.00 25.00 43 ALA A N 16
ATOM 15379 C CA . ALA A 1 43 ? 21.299 -22.817 -5.632 1.00 25.00 43 ALA A CA 16
ATOM 15380 C C . ALA A 1 43 ? 20.204 -22.473 -4.601 1.00 25.00 43 ALA A C 16
ATOM 15381 O O . ALA A 1 43 ? 19.045 -22.322 -4.958 1.00 25.00 43 ALA A O 16
ATOM 15388 N N . PRO A 1 44 ? 20.585 -22.230 -3.333 1.00 25.00 44 PRO A N 16
ATOM 15389 C CA . PRO A 1 44 ? 19.593 -21.733 -2.363 1.00 25.00 44 PRO A CA 16
ATOM 15390 C C . PRO A 1 44 ? 19.192 -20.248 -2.561 1.00 25.00 44 PRO A C 16
ATOM 15391 O O . PRO A 1 44 ? 18.284 -19.755 -1.907 1.00 25.00 44 PRO A O 16
ATOM 15402 N N . GLY A 1 45 ? 19.841 -19.569 -3.505 1.00 25.00 45 GLY A N 16
ATOM 15403 C CA . GLY A 1 45 ? 19.385 -18.262 -3.984 1.00 25.00 45 GLY A CA 16
ATOM 15404 C C . GLY A 1 45 ? 19.223 -17.052 -3.071 1.00 25.00 45 GLY A C 16
ATOM 15405 O O . GLY A 1 45 ? 18.167 -16.438 -3.052 1.00 25.00 45 GLY A O 16
ATOM 15409 N N . THR A 1 46 ? 20.269 -16.625 -2.379 1.00 25.00 46 THR A N 16
ATOM 15410 C CA . THR A 1 46 ? 20.167 -15.418 -1.545 1.00 25.00 46 THR A CA 16
ATOM 15411 C C . THR A 1 46 ? 20.263 -14.114 -2.367 1.00 25.00 46 THR A C 16
ATOM 15412 O O . THR A 1 46 ? 19.905 -13.048 -1.890 1.00 25.00 46 THR A O 16
ATOM 15423 N N . GLY A 1 47 ? 20.737 -14.220 -3.608 1.00 25.00 47 GLY A N 16
ATOM 15424 C CA . GLY A 1 47 ? 20.737 -13.098 -4.546 1.00 25.00 47 GLY A CA 16
ATOM 15425 C C . GLY A 1 47 ? 21.929 -12.186 -4.547 1.00 25.00 47 GLY A C 16
ATOM 15426 O O . GLY A 1 47 ? 22.278 -11.568 -5.544 1.00 25.00 47 GLY A O 16
ATOM 15430 N N . TRP A 1 48 ? 22.523 -12.104 -3.385 1.00 25.00 48 TRP A N 16
ATOM 15431 C CA . TRP A 1 48 ? 23.518 -11.108 -3.046 1.00 25.00 48 TRP A CA 16
ATOM 15432 C C . TRP A 1 48 ? 24.872 -11.407 -3.632 1.00 25.00 48 TRP A C 16
ATOM 15433 O O . TRP A 1 48 ? 25.572 -10.525 -4.108 1.00 25.00 48 TRP A O 16
ATOM 15454 N N . ALA A 1 49 ? 25.246 -12.673 -3.556 1.00 25.00 49 ALA A N 16
ATOM 15455 C CA . ALA A 1 49 ? 26.583 -13.093 -3.972 1.00 25.00 49 ALA A CA 16
ATOM 15456 C C . ALA A 1 49 ? 26.577 -14.144 -5.073 1.00 25.00 49 ALA A C 16
ATOM 15457 O O . ALA A 1 49 ? 27.364 -14.075 -5.996 1.00 25.00 49 ALA A O 16
ATOM 15464 N N . TRP A 1 50 ? 25.721 -15.145 -4.943 1.00 25.00 50 TRP A N 16
ATOM 15465 C CA . TRP A 1 50 ? 25.751 -16.272 -5.873 1.00 25.00 50 TRP A CA 16
ATOM 15466 C C . TRP A 1 50 ? 25.082 -15.903 -7.185 1.00 25.00 50 TRP A C 16
ATOM 15467 O O . TRP A 1 50 ? 25.509 -16.301 -8.253 1.00 25.00 50 TRP A O 16
ATOM 15488 N N . ALA A 1 51 ? 24.009 -15.136 -7.067 1.00 25.00 51 ALA A N 16
ATOM 15489 C CA . ALA A 1 51 ? 23.270 -14.645 -8.220 1.00 25.00 51 ALA A CA 16
ATOM 15490 C C . ALA A 1 51 ? 23.852 -13.308 -8.678 1.00 25.00 51 ALA A C 16
ATOM 15491 O O . ALA A 1 51 ? 23.809 -12.971 -9.853 1.00 25.00 51 ALA A O 16
ATOM 15498 N N . ASN A 1 52 ? 24.287 -12.528 -7.690 1.00 25.00 52 ASN A N 16
ATOM 15499 C CA . ASN A 1 52 ? 24.726 -11.137 -7.865 1.00 25.00 52 ASN A CA 16
ATOM 15500 C C . ASN A 1 52 ? 23.651 -10.331 -8.610 1.00 25.00 52 ASN A C 16
ATOM 15501 O O . ASN A 1 52 ? 23.949 -9.441 -9.397 1.00 25.00 52 ASN A O 16
ATOM 15512 N N . ALA A 1 53 ? 22.395 -10.685 -8.361 1.00 25.00 53 ALA A N 16
ATOM 15513 C CA . ALA A 1 53 ? 21.267 -10.076 -9.056 1.00 25.00 53 ALA A CA 16
ATOM 15514 C C . ALA A 1 53 ? 20.227 -9.434 -8.160 1.00 25.00 53 ALA A C 16
ATOM 15515 O O . ALA A 1 53 ? 19.675 -8.428 -8.565 1.00 25.00 53 ALA A O 16
ATOM 15522 N N . TRP A 1 54 ? 19.887 -10.010 -7.007 1.00 25.00 54 TRP A N 16
ATOM 15523 C CA . TRP A 1 54 ? 18.774 -9.454 -6.233 1.00 25.00 54 TRP A CA 16
ATOM 15524 C C . TRP A 1 54 ? 19.018 -9.216 -4.775 1.00 25.00 54 TRP A C 16
ATOM 15525 O O . TRP A 1 54 ? 19.904 -9.801 -4.160 1.00 25.00 54 TRP A O 16
ATOM 15546 N N . GLU A 1 55 ? 18.174 -8.360 -4.217 1.00 25.00 55 GLU A N 16
ATOM 15547 C CA . GLU A 1 55 ? 18.213 -8.065 -2.809 1.00 25.00 55 GLU A CA 16
ATOM 15548 C C . GLU A 1 55 ? 16.909 -8.495 -2.201 1.00 25.00 55 GLU A C 16
ATOM 15549 O O . GLU A 1 55 ? 15.841 -7.963 -2.528 1.00 25.00 55 GLU A O 16
ATOM 15561 N N . LEU A 1 56 ? 17.006 -9.471 -1.321 1.00 25.00 56 LEU A N 16
ATOM 15562 C CA . LEU A 1 56 ? 15.875 -9.973 -0.599 1.00 25.00 56 LEU A CA 16
ATOM 15563 C C . LEU A 1 56 ? 15.590 -8.986 0.533 1.00 25.00 56 LEU A C 16
ATOM 15564 O O . LEU A 1 56 ? 16.471 -8.701 1.340 1.00 25.00 56 LEU A O 16
ATOM 15580 N N . VAL A 1 57 ? 14.398 -8.399 0.542 1.00 25.00 57 VAL A N 16
ATOM 15581 C CA . VAL A 1 57 ? 14.044 -7.414 1.534 1.00 25.00 57 VAL A CA 16
ATOM 15582 C C . VAL A 1 57 ? 13.004 -7.876 2.579 1.00 25.00 57 VAL A C 16
ATOM 15583 O O . VAL A 1 57 ? 13.342 -8.177 3.714 1.00 25.00 57 VAL A O 16
ATOM 15596 N N . ARG A 1 58 ? 11.738 -7.919 2.176 1.00 25.00 58 ARG A N 16
ATOM 15597 C CA . ARG A 1 58 ? 10.598 -8.281 3.036 1.00 25.00 58 ARG A CA 16
ATOM 15598 C C . ARG A 1 58 ? 9.378 -8.468 2.161 1.00 25.00 58 ARG A C 16
ATOM 15599 O O . ARG A 1 58 ? 9.392 -8.048 1.015 1.00 25.00 58 ARG A O 16
ATOM 15620 N N . SER A 1 59 ? 8.345 -9.106 2.683 1.00 25.00 59 SER A N 16
ATOM 15621 C CA . SER A 1 59 ? 7.171 -9.476 1.887 1.00 25.00 59 SER A CA 16
ATOM 15622 C C . SER A 1 59 ? 6.265 -8.372 1.383 1.00 25.00 59 SER A C 16
ATOM 15623 O O . SER A 1 59 ? 6.018 -7.381 2.075 1.00 25.00 59 SER A O 16
ATOM 15631 N N . CYS A 1 60 ? 5.715 -8.600 0.196 1.00 25.00 60 CYS A N 16
ATOM 15632 C CA . CYS A 1 60 ? 4.764 -7.694 -0.421 1.00 25.00 60 CYS A CA 16
ATOM 15633 C C . CYS A 1 60 ? 3.911 -8.449 -1.442 1.00 25.00 60 CYS A C 16
ATOM 15634 O O . CYS A 1 60 ? 3.709 -8.000 -2.558 1.00 25.00 60 CYS A O 16
ATOM 15641 N N . GLN A 1 61 ? 3.382 -9.600 -1.037 1.00 25.00 61 GLN A N 16
ATOM 15642 C CA . GLN A 1 61 ? 2.509 -10.386 -1.908 1.00 25.00 61 GLN A CA 16
ATOM 15643 C C . GLN A 1 61 ? 1.281 -9.581 -2.329 1.00 25.00 61 GLN A C 16
ATOM 15644 O O . GLN A 1 61 ? 0.742 -9.781 -3.409 1.00 25.00 61 GLN A O 16
ATOM 15658 N N . ALA A 1 62 ? 0.829 -8.684 -1.458 1.00 25.00 62 ALA A N 16
ATOM 15659 C CA . ALA A 1 62 ? -0.346 -7.866 -1.749 1.00 25.00 62 ALA A CA 16
ATOM 15660 C C . ALA A 1 62 ? -0.360 -6.621 -0.868 1.00 25.00 62 ALA A C 16
ATOM 15661 O O . ALA A 1 62 ? -0.194 -6.709 0.353 1.00 25.00 62 ALA A O 16
ATOM 15668 N N . HIS A 1 63 ? -0.610 -5.469 -1.471 1.00 25.00 63 HIS A N 16
ATOM 15669 C CA . HIS A 1 63 ? -0.694 -4.220 -0.717 1.00 25.00 63 HIS A CA 16
ATOM 15670 C C . HIS A 1 63 ? -2.052 -4.091 -0.027 1.00 25.00 63 HIS A C 16
ATOM 15671 O O . HIS A 1 63 ? -3.007 -3.578 -0.607 1.00 25.00 63 HIS A O 16
ATOM 15686 N N . HIS A 1 64 ? -2.127 -4.546 1.216 1.00 25.00 64 HIS A N 16
ATOM 15687 C CA . HIS A 1 64 ? -3.348 -4.416 2.024 1.00 25.00 64 HIS A CA 16
ATOM 15688 C C . HIS A 1 64 ? -3.011 -3.752 3.370 1.00 25.00 64 HIS A C 16
ATOM 15689 O O . HIS A 1 64 ? -2.640 -2.590 3.376 1.00 25.00 64 HIS A O 16
ATOM 15704 N N . HIS A 1 65 ? -3.134 -4.455 4.496 1.00 25.00 65 HIS A N 16
ATOM 15705 C CA . HIS A 1 65 ? -2.862 -3.832 5.811 1.00 25.00 65 HIS A CA 16
ATOM 15706 C C . HIS A 1 65 ? -1.998 -4.680 6.752 1.00 25.00 65 HIS A C 16
ATOM 15707 O O . HIS A 1 65 ? -0.967 -4.217 7.223 1.00 25.00 65 HIS A O 16
ATOM 15722 N N . HIS A 1 66 ? -2.405 -5.913 7.031 1.00 25.00 66 HIS A N 16
ATOM 15723 C CA . HIS A 1 66 ? -1.604 -6.789 7.895 1.00 25.00 66 HIS A CA 16
ATOM 15724 C C . HIS A 1 66 ? -0.342 -7.166 7.116 1.00 25.00 66 HIS A C 16
ATOM 15725 O O . HIS A 1 66 ? -0.425 -7.446 5.926 1.00 25.00 66 HIS A O 16
ATOM 15740 N N . HIS A 1 67 ? 0.806 -7.142 7.776 1.00 25.00 67 HIS A N 16
ATOM 15741 C CA . HIS A 1 67 ? 2.104 -7.395 7.134 1.00 25.00 67 HIS A CA 16
ATOM 15742 C C . HIS A 1 67 ? 2.925 -8.228 8.102 1.00 25.00 67 HIS A C 16
ATOM 15743 O O . HIS A 1 67 ? 4.137 -8.074 8.176 1.00 25.00 67 HIS A O 16
ATOM 15758 N N . HIS A 1 68 ? 2.201 -9.011 8.900 1.00 25.00 68 HIS A N 16
ATOM 15759 C CA . HIS A 1 68 ? 2.684 -9.557 10.178 1.00 25.00 68 HIS A CA 16
ATOM 15760 C C . HIS A 1 68 ? 2.742 -8.245 10.951 1.00 25.00 68 HIS A C 16
ATOM 15761 O O . HIS A 1 68 ? 3.757 -7.912 11.560 1.00 25.00 68 HIS A O 16
ATOM 15777 N N . MET A 1 1 ? 5.909 1.377 -8.607 1.00 25.00 1 MET A N 17
ATOM 15778 C CA . MET A 1 1 ? 6.822 2.343 -7.936 1.00 25.00 1 MET A CA 17
ATOM 15779 C C . MET A 1 1 ? 6.381 2.569 -6.504 1.00 25.00 1 MET A C 17
ATOM 15780 O O . MET A 1 1 ? 5.186 2.690 -6.254 1.00 25.00 1 MET A O 17
ATOM 15796 N N . GLY A 1 2 ? 7.323 2.600 -5.566 1.00 25.00 2 GLY A N 17
ATOM 15797 C CA . GLY A 1 2 ? 6.989 2.792 -4.158 1.00 25.00 2 GLY A CA 17
ATOM 15798 C C . GLY A 1 2 ? 6.481 1.516 -3.513 1.00 25.00 2 GLY A C 17
ATOM 15799 O O . GLY A 1 2 ? 7.167 0.881 -2.721 1.00 25.00 2 GLY A O 17
ATOM 15803 N N . ASN A 1 3 ? 5.283 1.117 -3.908 1.00 25.00 3 ASN A N 17
ATOM 15804 C CA . ASN A 1 3 ? 4.694 -0.138 -3.456 1.00 25.00 3 ASN A CA 17
ATOM 15805 C C . ASN A 1 3 ? 5.336 -1.288 -4.227 1.00 25.00 3 ASN A C 17
ATOM 15806 O O . ASN A 1 3 ? 5.876 -1.085 -5.314 1.00 25.00 3 ASN A O 17
ATOM 15817 N N . CYS A 1 4 ? 5.241 -2.485 -3.669 1.00 25.00 4 CYS A N 17
ATOM 15818 C CA . CYS A 1 4 ? 5.725 -3.684 -4.314 1.00 25.00 4 CYS A CA 17
ATOM 15819 C C . CYS A 1 4 ? 4.804 -4.023 -5.484 1.00 25.00 4 CYS A C 17
ATOM 15820 O O . CYS A 1 4 ? 3.591 -4.080 -5.349 1.00 25.00 4 CYS A O 17
ATOM 15827 N N . ILE A 1 5 ? 5.409 -4.203 -6.648 1.00 25.00 5 ILE A N 17
ATOM 15828 C CA . ILE A 1 5 ? 4.688 -4.508 -7.894 1.00 25.00 5 ILE A CA 17
ATOM 15829 C C . ILE A 1 5 ? 5.115 -5.847 -8.474 1.00 25.00 5 ILE A C 17
ATOM 15830 O O . ILE A 1 5 ? 4.727 -6.233 -9.571 1.00 25.00 5 ILE A O 17
ATOM 15846 N N . SER A 1 6 ? 5.977 -6.538 -7.750 1.00 25.00 6 SER A N 17
ATOM 15847 C CA . SER A 1 6 ? 6.668 -7.683 -8.226 1.00 25.00 6 SER A CA 17
ATOM 15848 C C . SER A 1 6 ? 5.850 -8.990 -8.125 1.00 25.00 6 SER A C 17
ATOM 15849 O O . SER A 1 6 ? 5.296 -9.337 -7.059 1.00 25.00 6 SER A O 17
ATOM 15857 N N . PRO A 1 7 ? 5.763 -9.748 -9.229 1.00 25.00 7 PRO A N 17
ATOM 15858 C CA . PRO A 1 7 ? 5.143 -11.063 -9.131 1.00 25.00 7 PRO A CA 17
ATOM 15859 C C . PRO A 1 7 ? 6.122 -12.011 -8.452 1.00 25.00 7 PRO A C 17
ATOM 15860 O O . PRO A 1 7 ? 7.276 -11.669 -8.234 1.00 25.00 7 PRO A O 17
ATOM 15871 N N . VAL A 1 8 ? 5.687 -13.206 -8.103 1.00 25.00 8 VAL A N 17
ATOM 15872 C CA . VAL A 1 8 ? 6.598 -14.157 -7.491 1.00 25.00 8 VAL A CA 17
ATOM 15873 C C . VAL A 1 8 ? 7.508 -14.698 -8.588 1.00 25.00 8 VAL A C 17
ATOM 15874 O O . VAL A 1 8 ? 7.256 -14.518 -9.775 1.00 25.00 8 VAL A O 17
ATOM 15887 N N . TYR A 1 9 ? 8.630 -15.229 -8.155 1.00 25.00 9 TYR A N 17
ATOM 15888 C CA . TYR A 1 9 ? 9.749 -15.550 -9.031 1.00 25.00 9 TYR A CA 17
ATOM 15889 C C . TYR A 1 9 ? 9.460 -16.593 -10.091 1.00 25.00 9 TYR A C 17
ATOM 15890 O O . TYR A 1 9 ? 9.204 -17.753 -9.784 1.00 25.00 9 TYR A O 17
ATOM 15908 N N . VAL A 1 10 ? 9.554 -16.160 -11.341 1.00 25.00 10 VAL A N 17
ATOM 15909 C CA . VAL A 1 10 ? 9.451 -17.037 -12.487 1.00 25.00 10 VAL A CA 17
ATOM 15910 C C . VAL A 1 10 ? 10.657 -16.834 -13.388 1.00 25.00 10 VAL A C 17
ATOM 15911 O O . VAL A 1 10 ? 10.775 -15.835 -14.104 1.00 25.00 10 VAL A O 17
ATOM 15924 N N . ASP A 1 11 ? 11.575 -17.774 -13.352 1.00 25.00 11 ASP A N 17
ATOM 15925 C CA . ASP A 1 11 ? 12.727 -17.702 -14.192 1.00 25.00 11 ASP A CA 17
ATOM 15926 C C . ASP A 1 11 ? 12.299 -18.008 -15.616 1.00 25.00 11 ASP A C 17
ATOM 15927 O O . ASP A 1 11 ? 11.513 -18.910 -15.877 1.00 25.00 11 ASP A O 17
ATOM 15936 N N . GLY A 1 12 ? 12.757 -17.175 -16.532 1.00 25.00 12 GLY A N 17
ATOM 15937 C CA . GLY A 1 12 ? 12.459 -17.361 -17.936 1.00 25.00 12 GLY A CA 17
ATOM 15938 C C . GLY A 1 12 ? 11.139 -16.816 -18.420 1.00 25.00 12 GLY A C 17
ATOM 15939 O O . GLY A 1 12 ? 10.975 -16.601 -19.615 1.00 25.00 12 GLY A O 17
ATOM 15943 N N . SER A 1 13 ? 10.176 -16.634 -17.528 1.00 25.00 13 SER A N 17
ATOM 15944 C CA . SER A 1 13 ? 8.826 -16.272 -17.980 1.00 25.00 13 SER A CA 17
ATOM 15945 C C . SER A 1 13 ? 8.716 -14.885 -18.618 1.00 25.00 13 SER A C 17
ATOM 15946 O O . SER A 1 13 ? 8.205 -14.758 -19.731 1.00 25.00 13 SER A O 17
ATOM 15954 N N . SER A 1 14 ? 9.176 -13.853 -17.919 1.00 25.00 14 SER A N 17
ATOM 15955 C CA . SER A 1 14 ? 9.129 -12.490 -18.410 1.00 25.00 14 SER A CA 17
ATOM 15956 C C . SER A 1 14 ? 9.916 -11.558 -17.502 1.00 25.00 14 SER A C 17
ATOM 15957 O O . SER A 1 14 ? 9.647 -11.491 -16.307 1.00 25.00 14 SER A O 17
ATOM 15965 N N . TYR A 1 15 ? 10.874 -10.833 -18.064 1.00 25.00 15 TYR A N 17
ATOM 15966 C CA . TYR A 1 15 ? 11.684 -9.897 -17.300 1.00 25.00 15 TYR A CA 17
ATOM 15967 C C . TYR A 1 15 ? 12.334 -8.829 -18.175 1.00 25.00 15 TYR A C 17
ATOM 15968 O O . TYR A 1 15 ? 12.386 -8.933 -19.396 1.00 25.00 15 TYR A O 17
ATOM 15986 N N . ALA A 1 16 ? 12.843 -7.816 -17.497 1.00 25.00 16 ALA A N 17
ATOM 15987 C CA . ALA A 1 16 ? 13.641 -6.754 -18.049 1.00 25.00 16 ALA A CA 17
ATOM 15988 C C . ALA A 1 16 ? 14.722 -6.653 -16.981 1.00 25.00 16 ALA A C 17
ATOM 15989 O O . ALA A 1 16 ? 14.630 -7.362 -15.991 1.00 25.00 16 ALA A O 17
ATOM 15996 N N . ASN A 1 17 ? 15.681 -5.747 -17.105 1.00 25.00 17 ASN A N 17
ATOM 15997 C CA . ASN A 1 17 ? 16.662 -5.569 -16.023 1.00 25.00 17 ASN A CA 17
ATOM 15998 C C . ASN A 1 17 ? 15.966 -5.144 -14.733 1.00 25.00 17 ASN A C 17
ATOM 15999 O O . ASN A 1 17 ? 16.383 -5.483 -13.649 1.00 25.00 17 ASN A O 17
ATOM 16010 N N . ASN A 1 18 ? 14.871 -4.424 -14.900 1.00 25.00 18 ASN A N 17
ATOM 16011 C CA . ASN A 1 18 ? 14.086 -3.887 -13.786 1.00 25.00 18 ASN A CA 17
ATOM 16012 C C . ASN A 1 18 ? 13.111 -4.887 -13.163 1.00 25.00 18 ASN A C 17
ATOM 16013 O O . ASN A 1 18 ? 12.381 -4.539 -12.252 1.00 25.00 18 ASN A O 17
ATOM 16024 N N . 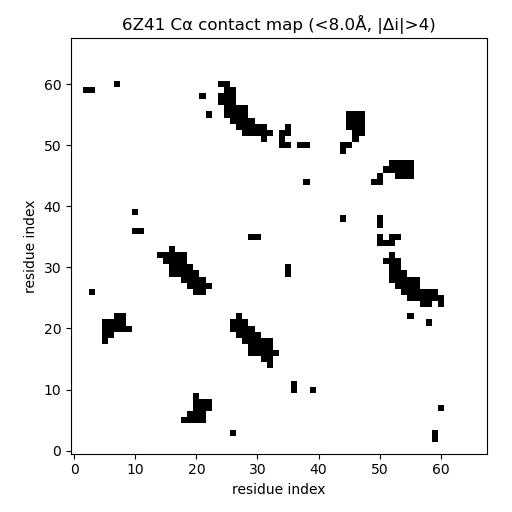ALA A 1 19 ? 13.008 -6.068 -13.743 1.00 25.00 19 ALA A N 17
ATOM 16025 C CA . ALA A 1 19 ? 12.053 -7.091 -13.280 1.00 25.00 19 ALA A CA 17
ATOM 16026 C C . ALA A 1 19 ? 12.257 -7.448 -11.824 1.00 25.00 19 ALA A C 17
ATOM 16027 O O . ALA A 1 19 ? 13.197 -8.107 -11.512 1.00 25.00 19 ALA A O 17
ATOM 16034 N N . LEU A 1 20 ? 11.315 -7.156 -10.934 1.00 25.00 20 LEU A N 17
ATOM 16035 C CA . LEU A 1 20 ? 11.403 -7.613 -9.581 1.00 25.00 20 LEU A CA 17
ATOM 16036 C C . LEU A 1 20 ? 10.604 -8.887 -9.472 1.00 25.00 20 LEU A C 17
ATOM 16037 O O . LEU A 1 20 ? 9.650 -9.075 -10.228 1.00 25.00 20 LEU A O 17
ATOM 16053 N N . VAL A 1 21 ? 10.987 -9.730 -8.544 1.00 25.00 21 VAL A N 17
ATOM 16054 C CA . VAL A 1 21 ? 10.355 -10.991 -8.294 1.00 25.00 21 VAL A CA 17
ATOM 16055 C C . VAL A 1 21 ? 10.288 -11.113 -6.797 1.00 25.00 21 VAL A C 17
ATOM 16056 O O . VAL A 1 21 ? 10.634 -10.186 -6.090 1.00 25.00 21 VAL A O 17
ATOM 16069 N N . GLN A 1 22 ? 9.866 -12.247 -6.287 1.00 25.00 22 GLN A N 17
ATOM 16070 C CA . GLN A 1 22 ? 9.913 -12.500 -4.884 1.00 25.00 22 GLN A CA 17
ATOM 16071 C C . GLN A 1 22 ? 10.293 -13.957 -4.629 1.00 25.00 22 GLN A C 17
ATOM 16072 O O . GLN A 1 22 ? 9.771 -14.850 -5.294 1.00 25.00 22 GLN A O 17
ATOM 16086 N N . ASN A 1 23 ? 11.128 -14.206 -3.632 1.00 25.00 23 ASN A N 17
ATOM 16087 C CA . ASN A 1 23 ? 11.454 -15.546 -3.190 1.00 25.00 23 ASN A CA 17
ATOM 16088 C C . ASN A 1 23 ? 11.956 -15.589 -1.754 1.00 25.00 23 ASN A C 17
ATOM 16089 O O . ASN A 1 23 ? 12.110 -14.557 -1.128 1.00 25.00 23 ASN A O 17
ATOM 16100 N N . ASN A 1 24 ? 12.140 -16.800 -1.230 1.00 25.00 24 ASN A N 17
ATOM 16101 C CA . ASN A 1 24 ? 12.483 -17.029 0.196 1.00 25.00 24 ASN A CA 17
ATOM 16102 C C . ASN A 1 24 ? 11.348 -16.468 1.085 1.00 25.00 24 ASN A C 17
ATOM 16103 O O . ASN A 1 24 ? 11.560 -16.121 2.240 1.00 25.00 24 ASN A O 17
ATOM 16114 N N . GLY A 1 25 ? 10.146 -16.363 0.524 1.00 25.00 25 GLY A N 17
ATOM 16115 C CA . GLY A 1 25 ? 9.003 -15.830 1.261 1.00 25.00 25 GLY A CA 17
ATOM 16116 C C . GLY A 1 25 ? 9.097 -14.334 1.503 1.00 25.00 25 GLY A C 17
ATOM 16117 O O . GLY A 1 25 ? 8.489 -13.809 2.422 1.00 25.00 25 GLY A O 17
ATOM 16121 N N . SER A 1 26 ? 9.928 -13.673 0.715 1.00 25.00 26 SER A N 17
ATOM 16122 C CA . SER A 1 26 ? 10.268 -12.277 0.845 1.00 25.00 26 SER A CA 17
ATOM 16123 C C . SER A 1 26 ? 10.464 -11.740 -0.572 1.00 25.00 26 SER A C 17
ATOM 16124 O O . SER A 1 26 ? 10.373 -12.487 -1.523 1.00 25.00 26 SER A O 17
ATOM 16132 N N . GLU A 1 27 ? 10.681 -10.451 -0.728 1.00 25.00 27 GLU A N 17
ATOM 16133 C CA . GLU A 1 27 ? 10.802 -9.842 -2.038 1.00 25.00 27 GLU A CA 17
ATOM 16134 C C . GLU A 1 27 ? 12.192 -9.775 -2.554 1.00 25.00 27 GLU A C 17
ATOM 16135 O O . GLU A 1 27 ? 13.128 -9.448 -1.834 1.00 25.00 27 GLU A O 17
ATOM 16147 N N . TYR A 1 28 ? 12.289 -10.033 -3.847 1.00 25.00 28 TYR A N 17
ATOM 16148 C CA . TYR A 1 28 ? 13.531 -9.900 -4.584 1.00 25.00 28 TYR A CA 17
ATOM 16149 C C . TYR A 1 28 ? 13.562 -8.696 -5.505 1.00 25.00 28 TYR A C 17
ATOM 16150 O O . TYR A 1 28 ? 12.866 -8.633 -6.513 1.00 25.00 28 TYR A O 17
ATOM 16168 N N . ARG A 1 29 ? 14.458 -7.772 -5.224 1.00 25.00 29 ARG A N 17
ATOM 16169 C CA . ARG A 1 29 ? 14.567 -6.594 -6.054 1.00 25.00 29 ARG A CA 17
ATOM 16170 C C . ARG A 1 29 ? 15.620 -6.772 -7.100 1.00 25.00 29 ARG A C 17
ATOM 16171 O O . ARG A 1 29 ? 16.780 -6.555 -6.828 1.00 25.00 29 ARG A O 17
ATOM 16192 N N . CYS A 1 30 ? 15.215 -7.225 -8.269 1.00 25.00 30 CYS A N 17
ATOM 16193 C CA . CYS A 1 30 ? 16.162 -7.611 -9.294 1.00 25.00 30 CYS A CA 17
ATOM 16194 C C . CYS A 1 30 ? 16.535 -6.400 -10.156 1.00 25.00 30 CYS A C 17
ATOM 16195 O O . CYS A 1 30 ? 15.663 -5.631 -10.562 1.00 25.00 30 CYS A O 17
ATOM 16202 N N . LEU A 1 31 ? 17.838 -6.185 -10.332 1.00 25.00 31 LEU A N 17
ATOM 16203 C CA . LEU A 1 31 ? 18.369 -4.987 -11.012 1.00 25.00 31 LEU A CA 17
ATOM 16204 C C . LEU A 1 31 ? 19.100 -5.333 -12.304 1.00 25.00 31 LEU A C 17
ATOM 16205 O O . LEU A 1 31 ? 19.272 -4.485 -13.179 1.00 25.00 31 LEU A O 17
ATOM 16221 N N . VAL A 1 32 ? 19.539 -6.576 -12.419 1.00 25.00 32 VAL A N 17
ATOM 16222 C CA . VAL A 1 32 ? 20.175 -7.061 -13.620 1.00 25.00 32 VAL A CA 17
ATOM 16223 C C . VAL A 1 32 ? 19.256 -8.153 -14.080 1.00 25.00 32 VAL A C 17
ATOM 16224 O O . VAL A 1 32 ? 18.778 -8.908 -13.272 1.00 25.00 32 VAL A O 17
ATOM 16237 N N . GLY A 1 33 ? 18.974 -8.211 -15.364 1.00 25.00 33 GLY A N 17
ATOM 16238 C CA . GLY A 1 33 ? 17.938 -9.099 -15.864 1.00 25.00 33 GLY A CA 17
ATOM 16239 C C . GLY A 1 33 ? 18.498 -10.421 -16.294 1.00 25.00 33 GLY A C 17
ATOM 16240 O O . GLY A 1 33 ? 18.006 -11.471 -15.906 1.00 25.00 33 GLY A O 17
ATOM 16244 N N . GLY A 1 34 ? 19.581 -10.374 -17.052 1.00 25.00 34 GLY A N 17
ATOM 16245 C CA . GLY A 1 34 ? 20.216 -11.601 -17.489 1.00 25.00 34 GLY A CA 17
ATOM 16246 C C . GLY A 1 34 ? 20.692 -12.400 -16.297 1.00 25.00 34 GLY A C 17
ATOM 16247 O O . GLY A 1 34 ? 20.626 -13.612 -16.309 1.00 25.00 34 GLY A O 17
ATOM 16251 N N . TRP A 1 35 ? 21.134 -11.713 -15.250 1.00 25.00 35 TRP A N 17
ATOM 16252 C CA . TRP A 1 35 ? 21.639 -12.352 -14.053 1.00 25.00 35 TRP A CA 17
ATOM 16253 C C . TRP A 1 35 ? 20.520 -12.781 -13.117 1.00 25.00 35 TRP A C 17
ATOM 16254 O O . TRP A 1 35 ? 20.671 -13.708 -12.336 1.00 25.00 35 TRP A O 17
ATOM 16275 N N . CYS A 1 36 ? 19.377 -12.129 -13.225 1.00 25.00 36 CYS A N 17
ATOM 16276 C CA . CYS A 1 36 ? 18.221 -12.496 -12.408 1.00 25.00 36 CYS A CA 17
ATOM 16277 C C . CYS A 1 36 ? 17.704 -13.853 -12.862 1.00 25.00 36 CYS A C 17
ATOM 16278 O O . CYS A 1 36 ? 17.388 -14.711 -12.057 1.00 25.00 36 CYS A O 17
ATOM 16285 N N . THR A 1 37 ? 17.675 -14.053 -14.168 1.00 25.00 37 THR A N 17
ATOM 16286 C CA . THR A 1 37 ? 17.207 -15.307 -14.752 1.00 25.00 37 THR A CA 17
ATOM 16287 C C . THR A 1 37 ? 18.123 -16.509 -14.475 1.00 25.00 37 THR A C 17
ATOM 16288 O O . THR A 1 37 ? 17.714 -17.649 -14.634 1.00 25.00 37 THR A O 17
ATOM 16299 N N . VAL A 1 38 ? 19.356 -16.256 -14.051 1.00 25.00 38 VAL A N 17
ATOM 16300 C CA . VAL A 1 38 ? 20.301 -17.331 -13.736 1.00 25.00 38 VAL A CA 17
ATOM 16301 C C . VAL A 1 38 ? 19.812 -18.143 -12.539 1.00 25.00 38 VAL A C 17
ATOM 16302 O O . VAL A 1 38 ? 20.096 -19.339 -12.420 1.00 25.00 38 VAL A O 17
ATOM 16315 N N . GLY A 1 39 ? 19.096 -17.484 -11.639 1.00 25.00 39 GLY A N 17
ATOM 16316 C CA . GLY A 1 39 ? 18.626 -18.139 -10.432 1.00 25.00 39 GLY A CA 17
ATOM 16317 C C . GLY A 1 39 ? 17.553 -19.177 -10.690 1.00 25.00 39 GLY A C 17
ATOM 16318 O O . GLY A 1 39 ? 16.366 -18.890 -10.617 1.00 25.00 39 GLY A O 17
ATOM 16322 N N . GLY A 1 40 ? 17.987 -20.396 -10.970 1.00 25.00 40 GLY A N 17
ATOM 16323 C CA . GLY A 1 40 ? 17.053 -21.493 -11.174 1.00 25.00 40 GLY A CA 17
ATOM 16324 C C . GLY A 1 40 ? 16.152 -21.676 -9.956 1.00 25.00 40 GLY A C 17
ATOM 16325 O O . GLY A 1 40 ? 16.548 -21.331 -8.844 1.00 25.00 40 GLY A O 17
ATOM 16329 N N . PRO A 1 41 ? 14.941 -22.232 -10.115 1.00 25.00 41 PRO A N 17
ATOM 16330 C CA . PRO A 1 41 ? 13.959 -22.305 -9.025 1.00 25.00 41 PRO A CA 17
ATOM 16331 C C . PRO A 1 41 ? 14.267 -23.385 -7.999 1.00 25.00 41 PRO A C 17
ATOM 16332 O O . PRO A 1 41 ? 13.666 -23.440 -6.934 1.00 25.00 41 PRO A O 17
ATOM 16343 N N . TYR A 1 42 ? 15.229 -24.238 -8.321 1.00 25.00 42 TYR A N 17
ATOM 16344 C CA . TYR A 1 42 ? 15.683 -25.271 -7.401 1.00 25.00 42 TYR A CA 17
ATOM 16345 C C . TYR A 1 42 ? 16.804 -24.702 -6.539 1.00 25.00 42 TYR A C 17
ATOM 16346 O O . TYR A 1 42 ? 17.218 -25.311 -5.554 1.00 25.00 42 TYR A O 17
ATOM 16364 N N . ALA A 1 43 ? 17.331 -23.553 -6.943 1.00 25.00 43 ALA A N 17
ATOM 16365 C CA . ALA A 1 43 ? 18.417 -22.931 -6.224 1.00 25.00 43 ALA A CA 17
ATOM 16366 C C . ALA A 1 43 ? 17.864 -22.092 -5.060 1.00 25.00 43 ALA A C 17
ATOM 16367 O O . ALA A 1 43 ? 16.843 -21.430 -5.204 1.00 25.00 43 ALA A O 17
ATOM 16374 N N . PRO A 1 44 ? 18.555 -22.079 -3.903 1.00 25.00 44 PRO A N 17
ATOM 16375 C CA . PRO A 1 44 ? 18.037 -21.254 -2.798 1.00 25.00 44 PRO A CA 17
ATOM 16376 C C . PRO A 1 44 ? 18.134 -19.748 -3.063 1.00 25.00 44 PRO A C 17
ATOM 16377 O O . PRO A 1 44 ? 17.284 -18.965 -2.634 1.00 25.00 44 PRO A O 17
ATOM 16388 N N . GLY A 1 45 ? 19.188 -19.355 -3.764 1.00 25.00 45 GLY A N 17
ATOM 16389 C CA . GLY A 1 45 ? 19.425 -17.958 -4.066 1.00 25.00 45 GLY A CA 17
ATOM 16390 C C . GLY A 1 45 ? 19.875 -17.131 -2.874 1.00 25.00 45 GLY A C 17
ATOM 16391 O O . GLY A 1 45 ? 19.974 -17.611 -1.756 1.00 25.00 45 GLY A O 17
ATOM 16395 N N . THR A 1 46 ? 20.177 -15.869 -3.148 1.00 25.00 46 THR A N 17
ATOM 16396 C CA . THR A 1 46 ? 20.591 -14.900 -2.124 1.00 25.00 46 THR A CA 17
ATOM 16397 C C . THR A 1 46 ? 20.559 -13.512 -2.752 1.00 25.00 46 THR A C 17
ATOM 16398 O O . THR A 1 46 ? 20.146 -12.545 -2.135 1.00 25.00 46 THR A O 17
ATOM 16409 N N . GLY A 1 47 ? 20.960 -13.447 -4.017 1.00 25.00 47 GLY A N 17
ATOM 16410 C CA . GLY A 1 47 ? 20.906 -12.222 -4.782 1.00 25.00 47 GLY A CA 17
ATOM 16411 C C . GLY A 1 47 ? 22.151 -11.399 -4.738 1.00 25.00 47 GLY A C 17
ATOM 16412 O O . GLY A 1 47 ? 22.493 -10.681 -5.659 1.00 25.00 47 GLY A O 17
ATOM 16416 N N . TRP A 1 48 ? 22.807 -11.530 -3.614 1.00 25.00 48 TRP A N 17
ATOM 16417 C CA . TRP A 1 48 ? 23.926 -10.711 -3.242 1.00 25.00 48 TRP A CA 17
ATOM 16418 C C . TRP A 1 48 ? 25.217 -11.223 -3.833 1.00 25.00 48 TRP A C 17
ATOM 16419 O O . TRP A 1 48 ? 25.933 -10.511 -4.528 1.00 25.00 48 TRP A O 17
ATOM 16440 N N . ALA A 1 49 ? 25.510 -12.476 -3.527 1.00 25.00 49 ALA A N 17
ATOM 16441 C CA . ALA A 1 49 ? 26.779 -13.080 -3.915 1.00 25.00 49 ALA A CA 17
ATOM 16442 C C . ALA A 1 49 ? 26.651 -13.990 -5.132 1.00 25.00 49 ALA A C 17
ATOM 16443 O O . ALA A 1 49 ? 27.418 -13.886 -6.069 1.00 25.00 49 ALA A O 17
ATOM 16450 N N . TRP A 1 50 ? 25.716 -14.927 -5.077 1.00 25.00 50 TRP A N 17
ATOM 16451 C CA . TRP A 1 50 ? 25.620 -15.953 -6.114 1.00 25.00 50 TRP A CA 17
ATOM 16452 C C . TRP A 1 50 ? 25.019 -15.414 -7.408 1.00 25.00 50 TRP A C 17
ATOM 16453 O O . TRP A 1 50 ? 25.454 -15.750 -8.494 1.00 25.00 50 TRP A O 17
ATOM 16474 N N . ALA A 1 51 ? 23.975 -14.613 -7.262 1.00 25.00 51 ALA A N 17
ATOM 16475 C CA . ALA A 1 51 ? 23.265 -14.038 -8.401 1.00 25.00 51 ALA A CA 17
ATOM 16476 C C . ALA A 1 51 ? 23.851 -12.695 -8.855 1.00 25.00 51 ALA A C 17
ATOM 16477 O O . ALA A 1 51 ? 23.860 -12.379 -10.036 1.00 25.00 51 ALA A O 17
ATOM 16484 N N . ASN A 1 52 ? 24.203 -11.879 -7.865 1.00 25.00 52 ASN A N 17
ATOM 16485 C CA . ASN A 1 52 ? 24.605 -10.477 -8.052 1.00 25.00 52 ASN A CA 17
ATOM 16486 C C . ASN A 1 52 ? 23.529 -9.678 -8.813 1.00 25.00 52 ASN A C 17
ATOM 16487 O O . ASN A 1 52 ? 23.829 -8.741 -9.542 1.00 25.00 52 ASN A O 17
ATOM 16498 N N . ALA A 1 53 ? 22.273 -10.079 -8.637 1.00 25.00 53 ALA A N 17
ATOM 16499 C CA . ALA A 1 53 ? 21.147 -9.457 -9.342 1.00 25.00 53 ALA A CA 17
ATOM 16500 C C . ALA A 1 53 ? 20.074 -8.868 -8.443 1.00 25.00 53 ALA A C 17
ATOM 16501 O O . ALA A 1 53 ? 19.403 -7.944 -8.872 1.00 25.00 53 ALA A O 17
ATOM 16508 N N . TRP A 1 54 ? 19.847 -9.413 -7.251 1.00 25.00 54 TRP A N 17
ATOM 16509 C CA . TRP A 1 54 ? 18.726 -8.944 -6.431 1.00 25.00 54 TRP A CA 17
ATOM 16510 C C . TRP A 1 54 ? 19.035 -8.693 -4.975 1.00 25.00 54 TRP A C 17
ATOM 16511 O O . TRP A 1 54 ? 20.010 -9.186 -4.426 1.00 25.00 54 TRP A O 17
ATOM 16532 N N . GLU A 1 55 ? 18.140 -7.955 -4.343 1.00 25.00 55 GLU A N 17
ATOM 16533 C CA . GLU A 1 55 ? 18.208 -7.718 -2.914 1.00 25.00 55 GLU A CA 17
ATOM 16534 C C . GLU A 1 55 ? 16.987 -8.327 -2.280 1.00 25.00 55 GLU A C 17
ATOM 16535 O O . GLU A 1 55 ? 15.855 -7.983 -2.634 1.00 25.00 55 GLU A O 17
ATOM 16547 N N . LEU A 1 56 ? 17.224 -9.236 -1.353 1.00 25.00 56 LEU A N 17
ATOM 16548 C CA . LEU A 1 56 ? 16.184 -9.868 -0.608 1.00 25.00 56 LEU A CA 17
ATOM 16549 C C . LEU A 1 56 ? 15.791 -8.952 0.559 1.00 25.00 56 LEU A C 17
ATOM 16550 O O . LEU A 1 56 ? 16.610 -8.670 1.430 1.00 25.00 56 LEU A O 17
ATOM 16566 N N . VAL A 1 57 ? 14.571 -8.423 0.524 1.00 25.00 57 VAL A N 17
ATOM 16567 C CA . VAL A 1 57 ? 14.112 -7.483 1.524 1.00 25.00 57 VAL A CA 17
ATOM 16568 C C . VAL A 1 57 ? 13.071 -7.981 2.548 1.00 25.00 57 VAL A C 17
ATOM 16569 O O . VAL A 1 57 ? 13.382 -8.132 3.721 1.00 25.00 57 VAL A O 17
ATOM 16582 N N . ARG A 1 58 ? 11.847 -8.237 2.093 1.00 25.00 58 ARG A N 17
ATOM 16583 C CA . ARG A 1 58 ? 10.719 -8.647 2.959 1.00 25.00 58 ARG A CA 17
ATOM 16584 C C . ARG A 1 58 ? 9.502 -9.050 2.157 1.00 25.00 58 ARG A C 17
ATOM 16585 O O . ARG A 1 58 ? 9.391 -8.690 1.011 1.00 25.00 58 ARG A O 17
ATOM 16606 N N . SER A 1 59 ? 8.598 -9.803 2.753 1.00 25.00 59 SER A N 17
ATOM 16607 C CA . SER A 1 59 ? 7.429 -10.306 2.031 1.00 25.00 59 SER A CA 17
ATOM 16608 C C . SER A 1 59 ? 6.412 -9.233 1.655 1.00 25.00 59 SER A C 17
ATOM 16609 O O . SER A 1 59 ? 6.213 -8.267 2.398 1.00 25.00 59 SER A O 17
ATOM 16617 N N . CYS A 1 60 ? 5.749 -9.421 0.516 1.00 25.00 60 CYS A N 17
ATOM 16618 C CA . CYS A 1 60 ? 4.742 -8.474 0.053 1.00 25.00 60 CYS A CA 17
ATOM 16619 C C . CYS A 1 60 ? 3.582 -9.104 -0.721 1.00 25.00 60 CYS A C 17
ATOM 16620 O O . CYS A 1 60 ? 2.951 -8.463 -1.550 1.00 25.00 60 CYS A O 17
ATOM 16627 N N . GLN A 1 61 ? 3.267 -10.355 -0.412 1.00 25.00 61 GLN A N 17
ATOM 16628 C CA . GLN A 1 61 ? 2.217 -11.086 -1.130 1.00 25.00 61 GLN A CA 17
ATOM 16629 C C . GLN A 1 61 ? 0.824 -10.589 -0.752 1.00 25.00 61 GLN A C 17
ATOM 16630 O O . GLN A 1 61 ? -0.166 -10.917 -1.393 1.00 25.00 61 GLN A O 17
ATOM 16644 N N . ALA A 1 62 ? 0.755 -9.826 0.328 1.00 25.00 62 ALA A N 17
ATOM 16645 C CA . ALA A 1 62 ? -0.505 -9.313 0.833 1.00 25.00 62 ALA A CA 17
ATOM 16646 C C . ALA A 1 62 ? -0.249 -7.942 1.438 1.00 25.00 62 ALA A C 17
ATOM 16647 O O . ALA A 1 62 ? 0.441 -7.820 2.441 1.00 25.00 62 ALA A O 17
ATOM 16654 N N . HIS A 1 63 ? -0.823 -6.910 0.838 1.00 25.00 63 HIS A N 17
ATOM 16655 C CA . HIS A 1 63 ? -0.651 -5.526 1.309 1.00 25.00 63 HIS A CA 17
ATOM 16656 C C . HIS A 1 63 ? -1.491 -5.211 2.574 1.00 25.00 63 HIS A C 17
ATOM 16657 O O . HIS A 1 63 ? -2.072 -4.129 2.697 1.00 25.00 63 HIS A O 17
ATOM 16672 N N . HIS A 1 64 ? -1.574 -6.165 3.493 1.00 25.00 64 HIS A N 17
ATOM 16673 C CA . HIS A 1 64 ? -2.362 -6.043 4.728 1.00 25.00 64 HIS A CA 17
ATOM 16674 C C . HIS A 1 64 ? -1.525 -6.669 5.845 1.00 25.00 64 HIS A C 17
ATOM 16675 O O . HIS A 1 64 ? -0.602 -7.406 5.552 1.00 25.00 64 HIS A O 17
ATOM 16690 N N . HIS A 1 65 ? -1.872 -6.431 7.106 1.00 25.00 65 HIS A N 17
ATOM 16691 C CA . HIS A 1 65 ? -1.192 -7.093 8.230 1.00 25.00 65 HIS A CA 17
ATOM 16692 C C . HIS A 1 65 ? -2.182 -7.286 9.375 1.00 25.00 65 HIS A C 17
ATOM 16693 O O . HIS A 1 65 ? -3.173 -6.564 9.461 1.00 25.00 65 HIS A O 17
ATOM 16708 N N . HIS A 1 66 ? -1.929 -8.277 10.219 1.00 25.00 66 HIS A N 17
ATOM 16709 C CA . HIS A 1 66 ? -2.807 -8.630 11.342 1.00 25.00 66 HIS A CA 17
ATOM 16710 C C . HIS A 1 66 ? -1.878 -9.382 12.283 1.00 25.00 66 HIS A C 17
ATOM 16711 O O . HIS A 1 66 ? -0.959 -10.008 11.782 1.00 25.00 66 HIS A O 17
ATOM 16726 N N . HIS A 1 67 ? -2.103 -9.311 13.599 1.00 25.00 67 HIS A N 17
ATOM 16727 C CA . HIS A 1 67 ? -1.210 -9.947 14.601 1.00 25.00 67 HIS A CA 17
ATOM 16728 C C . HIS A 1 67 ? 0.190 -9.307 14.429 1.00 25.00 67 HIS A C 17
ATOM 16729 O O . HIS A 1 67 ? 0.296 -8.224 13.853 1.00 25.00 67 HIS A O 17
ATOM 16744 N N . HIS A 1 68 ? 1.228 -9.960 14.925 1.00 25.00 68 HIS A N 17
ATOM 16745 C CA . HIS A 1 68 ? 2.602 -9.596 14.600 1.00 25.00 68 HIS A CA 17
ATOM 16746 C C . HIS A 1 68 ? 2.883 -10.540 13.456 1.00 25.00 68 HIS A C 17
ATOM 16747 O O . HIS A 1 68 ? 3.464 -10.130 12.445 1.00 25.00 68 HIS A O 17
ATOM 16763 N N . MET A 1 1 ? 3.282 0.393 -6.988 1.00 0.00 1 MET A N 18
ATOM 16764 C CA . MET A 1 1 ? 4.095 1.612 -6.704 1.00 25.00 1 MET A CA 18
ATOM 16765 C C . MET A 1 1 ? 3.944 2.005 -5.247 1.00 25.00 1 MET A C 18
ATOM 16766 O O . MET A 1 1 ? 2.848 1.902 -4.710 1.00 25.00 1 MET A O 18
ATOM 16782 N N . GLY A 1 2 ? 5.035 2.397 -4.592 1.00 25.00 2 GLY A N 18
ATOM 16783 C CA . GLY A 1 2 ? 5.000 2.716 -3.167 1.00 25.00 2 GLY A CA 18
ATOM 16784 C C . GLY A 1 2 ? 5.069 1.443 -2.344 1.00 25.00 2 GLY A C 18
ATOM 16785 O O . GLY A 1 2 ? 6.076 1.139 -1.715 1.00 25.00 2 GLY A O 18
ATOM 16789 N N . ASN A 1 3 ? 4.016 0.649 -2.444 1.00 25.00 3 ASN A N 18
ATOM 16790 C CA . ASN A 1 3 ? 3.991 -0.696 -1.879 1.00 25.00 3 ASN A CA 18
ATOM 16791 C C . ASN A 1 3 ? 4.802 -1.596 -2.812 1.00 25.00 3 ASN A C 18
ATOM 16792 O O . ASN A 1 3 ? 5.334 -1.126 -3.823 1.00 25.00 3 ASN A O 18
ATOM 16803 N N . CYS A 1 4 ? 4.875 -2.880 -2.478 1.00 25.00 4 CYS A N 18
ATOM 16804 C CA . CYS A 1 4 ? 5.579 -3.868 -3.291 1.00 25.00 4 CYS A CA 18
ATOM 16805 C C . CYS A 1 4 ? 5.110 -3.828 -4.740 1.00 25.00 4 CYS A C 18
ATOM 16806 O O . CYS A 1 4 ? 3.942 -3.569 -5.042 1.00 25.00 4 CYS A O 18
ATOM 16813 N N . ILE A 1 5 ? 6.066 -4.006 -5.632 1.00 25.00 5 ILE A N 18
ATOM 16814 C CA . ILE A 1 5 ? 5.839 -3.854 -7.070 1.00 25.00 5 ILE A CA 18
ATOM 16815 C C . ILE A 1 5 ? 5.992 -5.144 -7.866 1.00 25.00 5 ILE A C 18
ATOM 16816 O O . ILE A 1 5 ? 5.527 -5.241 -8.988 1.00 25.00 5 ILE A O 18
ATOM 16832 N N . SER A 1 6 ? 6.688 -6.100 -7.300 1.00 25.00 6 SER A N 18
ATOM 16833 C CA . SER A 1 6 ? 7.095 -7.256 -8.017 1.00 25.00 6 SER A CA 18
ATOM 16834 C C . SER A 1 6 ? 6.123 -8.453 -7.903 1.00 25.00 6 SER A C 18
ATOM 16835 O O . SER A 1 6 ? 5.503 -8.681 -6.856 1.00 25.00 6 SER A O 18
ATOM 16843 N N . PRO A 1 7 ? 5.952 -9.239 -8.993 1.00 25.00 7 PRO A N 18
ATOM 16844 C CA . PRO A 1 7 ? 5.146 -10.465 -8.892 1.00 25.00 7 PRO A CA 18
ATOM 16845 C C . PRO A 1 7 ? 5.972 -11.557 -8.219 1.00 25.00 7 PRO A C 18
ATOM 16846 O O . PRO A 1 7 ? 7.149 -11.362 -7.933 1.00 25.00 7 PRO A O 18
ATOM 16857 N N . VAL A 1 8 ? 5.390 -12.725 -8.010 1.00 25.00 8 VAL A N 18
ATOM 16858 C CA . VAL A 1 8 ? 6.172 -13.865 -7.554 1.00 25.00 8 VAL A CA 18
ATOM 16859 C C . VAL A 1 8 ? 7.068 -14.248 -8.718 1.00 25.00 8 VAL A C 18
ATOM 16860 O O . VAL A 1 8 ? 6.808 -13.895 -9.866 1.00 25.00 8 VAL A O 18
ATOM 16873 N N . TYR A 1 9 ? 8.136 -14.942 -8.397 1.00 25.00 9 TYR A N 18
ATOM 16874 C CA . TYR A 1 9 ? 9.148 -15.301 -9.372 1.00 25.00 9 TYR A CA 18
ATOM 16875 C C . TYR A 1 9 ? 8.607 -16.162 -10.500 1.00 25.00 9 TYR A C 18
ATOM 16876 O O . TYR A 1 9 ? 8.024 -17.220 -10.269 1.00 25.00 9 TYR A O 18
ATOM 16894 N N . VAL A 1 10 ? 8.841 -15.686 -11.714 1.00 25.00 10 VAL A N 18
ATOM 16895 C CA . VAL A 1 10 ? 8.541 -16.411 -12.928 1.00 25.00 10 VAL A CA 18
ATOM 16896 C C . VAL A 1 10 ? 9.816 -16.477 -13.747 1.00 25.00 10 VAL A C 18
ATOM 16897 O O . VAL A 1 10 ? 10.344 -15.460 -14.197 1.00 25.00 10 VAL A O 18
ATOM 16910 N N . ASP A 1 11 ? 10.353 -17.668 -13.900 1.00 25.00 11 ASP A N 18
ATOM 16911 C CA . ASP A 1 11 ? 11.581 -17.845 -14.615 1.00 25.00 11 ASP A CA 18
ATOM 16912 C C . ASP A 1 11 ? 11.361 -17.811 -16.111 1.00 25.00 11 ASP A C 18
ATOM 16913 O O . ASP A 1 11 ? 10.661 -18.626 -16.690 1.00 25.00 11 ASP A O 18
ATOM 16922 N N . GLY A 1 12 ? 11.950 -16.800 -16.727 1.00 25.00 12 GLY A N 18
ATOM 16923 C CA . GLY A 1 12 ? 11.906 -16.668 -18.169 1.00 25.00 12 GLY A CA 18
ATOM 16924 C C . GLY A 1 12 ? 10.623 -16.143 -18.752 1.00 25.00 12 GLY A C 18
ATOM 16925 O O . GLY A 1 12 ? 10.541 -15.960 -19.962 1.00 25.00 12 GLY A O 18
ATOM 16929 N N . SER A 1 13 ? 9.618 -15.905 -17.924 1.00 25.00 13 SER A N 18
ATOM 16930 C CA . SER A 1 13 ? 8.324 -15.463 -18.461 1.00 25.00 13 SER A CA 18
ATOM 16931 C C . SER A 1 13 ? 8.431 -14.129 -19.201 1.00 25.00 13 SER A C 18
ATOM 16932 O O . SER A 1 13 ? 7.876 -13.977 -20.290 1.00 25.00 13 SER A O 18
ATOM 16940 N N . SER A 1 14 ? 9.152 -13.184 -18.608 1.00 25.00 14 SER A N 18
ATOM 16941 C CA . SER A 1 14 ? 9.436 -11.887 -19.197 1.00 25.00 14 SER A CA 18
ATOM 16942 C C . SER A 1 14 ? 10.319 -11.169 -18.194 1.00 25.00 14 SER A C 18
ATOM 16943 O O . SER A 1 14 ? 10.183 -11.401 -16.994 1.00 25.00 14 SER A O 18
ATOM 16951 N N . TYR A 1 15 ? 11.203 -10.299 -18.658 1.00 25.00 15 TYR A N 18
ATOM 16952 C CA . TYR A 1 15 ? 12.024 -9.504 -17.764 1.00 25.00 15 TYR A CA 18
ATOM 16953 C C . TYR A 1 15 ? 12.391 -8.168 -18.387 1.00 25.00 15 TYR A C 18
ATOM 16954 O O . TYR A 1 15 ? 12.509 -8.036 -19.602 1.00 25.00 15 TYR A O 18
ATOM 16972 N N . ALA A 1 16 ? 12.581 -7.188 -17.518 1.00 25.00 16 ALA A N 18
ATOM 16973 C CA . ALA A 1 16 ? 13.061 -5.878 -17.887 1.00 25.00 16 ALA A CA 18
ATOM 16974 C C . ALA A 1 16 ? 14.550 -5.885 -17.538 1.00 25.00 16 ALA A C 18
ATOM 16975 O O . ALA A 1 16 ? 15.091 -6.930 -17.187 1.00 25.00 16 ALA A O 18
ATOM 16982 N N . ASN A 1 17 ? 15.206 -4.736 -17.587 1.00 25.00 17 ASN A N 18
ATOM 16983 C CA . ASN A 1 17 ? 16.626 -4.672 -17.237 1.00 25.00 17 ASN A CA 18
ATOM 16984 C C . ASN A 1 17 ? 16.858 -5.054 -15.780 1.00 25.00 17 ASN A C 18
ATOM 16985 O O . ASN A 1 17 ? 17.875 -5.644 -15.448 1.00 25.00 17 ASN A O 18
ATOM 16996 N N . ASN A 1 18 ? 15.886 -4.731 -14.943 1.00 25.00 18 ASN A N 18
ATOM 16997 C CA . ASN A 1 18 ? 15.890 -5.048 -13.529 1.00 25.00 18 ASN A CA 18
ATOM 16998 C C . ASN A 1 18 ? 15.105 -6.341 -13.219 1.00 25.00 18 ASN A C 18
ATOM 16999 O O . ASN A 1 18 ? 15.670 -7.280 -12.686 1.00 25.00 18 ASN A O 18
ATOM 17010 N N . ALA A 1 19 ? 13.836 -6.390 -13.619 1.00 25.00 19 ALA A N 18
ATOM 17011 C CA . ALA A 1 19 ? 12.952 -7.562 -13.463 1.00 25.00 19 ALA A CA 18
ATOM 17012 C C . ALA A 1 19 ? 12.797 -8.081 -12.030 1.00 25.00 19 ALA A C 18
ATOM 17013 O O . ALA A 1 19 ? 13.231 -9.159 -11.692 1.00 25.00 19 ALA A O 18
ATOM 17020 N N . LEU A 1 20 ? 12.108 -7.316 -11.206 1.00 25.00 20 LEU A N 18
ATOM 17021 C CA . LEU A 1 20 ? 11.931 -7.620 -9.794 1.00 25.00 20 LEU A CA 18
ATOM 17022 C C . LEU A 1 20 ? 10.918 -8.746 -9.644 1.00 25.00 20 LEU A C 18
ATOM 17023 O O . LEU A 1 20 ? 9.918 -8.770 -10.358 1.00 25.00 20 LEU A O 18
ATOM 17039 N N . VAL A 1 21 ? 11.205 -9.666 -8.743 1.00 25.00 21 VAL A N 18
ATOM 17040 C CA . VAL A 1 21 ? 10.396 -10.834 -8.479 1.00 25.00 21 VAL A CA 18
ATOM 17041 C C . VAL A 1 21 ? 10.250 -10.966 -6.973 1.00 25.00 21 VAL A C 18
ATOM 17042 O O . VAL A 1 21 ? 10.597 -10.063 -6.235 1.00 25.00 21 VAL A O 18
ATOM 17055 N N . GLN A 1 22 ? 9.756 -12.096 -6.512 1.00 25.00 22 GLN A N 18
ATOM 17056 C CA . GLN A 1 22 ? 9.630 -12.368 -5.098 1.00 25.00 22 GLN A CA 18
ATOM 17057 C C . GLN A 1 22 ? 9.898 -13.856 -4.825 1.00 25.00 22 GLN A C 18
ATOM 17058 O O . GLN A 1 22 ? 9.300 -14.741 -5.453 1.00 25.00 22 GLN A O 18
ATOM 17072 N N . ASN A 1 23 ? 10.823 -14.112 -3.906 1.00 25.00 23 ASN A N 18
ATOM 17073 C CA . ASN A 1 23 ? 11.171 -15.447 -3.452 1.00 25.00 23 ASN A CA 18
ATOM 17074 C C . ASN A 1 23 ? 11.594 -15.507 -1.988 1.00 25.00 23 ASN A C 18
ATOM 17075 O O . ASN A 1 23 ? 11.665 -14.493 -1.325 1.00 25.00 23 ASN A O 18
ATOM 17086 N N . ASN A 1 24 ? 11.731 -16.726 -1.469 1.00 25.00 24 ASN A N 18
ATOM 17087 C CA . ASN A 1 24 ? 11.819 -16.995 -0.012 1.00 25.00 24 ASN A CA 18
ATOM 17088 C C . ASN A 1 24 ? 10.534 -16.482 0.663 1.00 25.00 24 ASN A C 18
ATOM 17089 O O . ASN A 1 24 ? 10.503 -16.227 1.859 1.00 25.00 24 ASN A O 18
ATOM 17100 N N . GLY A 1 25 ? 9.490 -16.287 -0.136 1.00 25.00 25 GLY A N 18
ATOM 17101 C CA . GLY A 1 25 ? 8.246 -15.720 0.363 1.00 25.00 25 GLY A CA 18
ATOM 17102 C C . GLY A 1 25 ? 8.352 -14.235 0.667 1.00 25.00 25 GLY A C 18
ATOM 17103 O O . GLY A 1 25 ? 7.502 -13.708 1.341 1.00 25.00 25 GLY A O 18
ATOM 17107 N N . SER A 1 26 ? 9.399 -13.583 0.186 1.00 25.00 26 SER A N 18
ATOM 17108 C CA . SER A 1 26 ? 9.734 -12.195 0.457 1.00 25.00 26 SER A CA 18
ATOM 17109 C C . SER A 1 26 ? 10.078 -11.582 -0.919 1.00 25.00 26 SER A C 18
ATOM 17110 O O . SER A 1 26 ? 10.142 -12.303 -1.884 1.00 25.00 26 SER A O 18
ATOM 17118 N N . GLU A 1 27 ? 10.276 -10.283 -1.042 1.00 25.00 27 GLU A N 18
ATOM 17119 C CA . GLU A 1 27 ? 10.526 -9.671 -2.345 1.00 25.00 27 GLU A CA 18
ATOM 17120 C C . GLU A 1 27 ? 11.977 -9.646 -2.739 1.00 25.00 27 GLU A C 18
ATOM 17121 O O . GLU A 1 27 ? 12.847 -9.474 -1.902 1.00 25.00 27 GLU A O 18
ATOM 17133 N N . TYR A 1 28 ? 12.201 -9.780 -4.040 1.00 25.00 28 TYR A N 18
ATOM 17134 C CA . TYR A 1 28 ? 13.509 -9.740 -4.656 1.00 25.00 28 TYR A CA 18
ATOM 17135 C C . TYR A 1 28 ? 13.620 -8.550 -5.554 1.00 25.00 28 TYR A C 18
ATOM 17136 O O . TYR A 1 28 ? 12.998 -8.485 -6.615 1.00 25.00 28 TYR A O 18
ATOM 17154 N N . ARG A 1 29 ? 14.479 -7.627 -5.185 1.00 25.00 29 ARG A N 18
ATOM 17155 C CA . ARG A 1 29 ? 14.702 -6.486 -6.032 1.00 25.00 29 ARG A CA 18
ATOM 17156 C C . ARG A 1 29 ? 15.785 -6.822 -6.994 1.00 25.00 29 ARG A C 18
ATOM 17157 O O . ARG A 1 29 ? 16.946 -6.599 -6.719 1.00 25.00 29 ARG A O 18
ATOM 17178 N N . CYS A 1 30 ? 15.404 -7.434 -8.089 1.00 25.00 30 CYS A N 18
ATOM 17179 C CA . CYS A 1 30 ? 16.337 -7.862 -9.065 1.00 25.00 30 CYS A CA 18
ATOM 17180 C C . CYS A 1 30 ? 16.787 -6.633 -9.842 1.00 25.00 30 CYS A C 18
ATOM 17181 O O . CYS A 1 30 ? 15.975 -5.764 -10.160 1.00 25.00 30 CYS A O 18
ATOM 17188 N N . LEU A 1 31 ? 18.091 -6.526 -10.051 1.00 25.00 31 LEU A N 18
ATOM 17189 C CA . LEU A 1 31 ? 18.705 -5.373 -10.714 1.00 25.00 31 LEU A CA 18
ATOM 17190 C C . LEU A 1 31 ? 19.287 -5.807 -12.038 1.00 25.00 31 LEU A C 18
ATOM 17191 O O . LEU A 1 31 ? 19.437 -4.999 -12.949 1.00 25.00 31 LEU A O 18
ATOM 17207 N N . VAL A 1 32 ? 19.593 -7.091 -12.145 1.00 25.00 32 VAL A N 18
ATOM 17208 C CA . VAL A 1 32 ? 20.067 -7.668 -13.382 1.00 25.00 32 VAL A CA 18
ATOM 17209 C C . VAL A 1 32 ? 19.051 -8.719 -13.762 1.00 25.00 32 VAL A C 18
ATOM 17210 O O . VAL A 1 32 ? 18.922 -9.746 -13.122 1.00 25.00 32 VAL A O 18
ATOM 17223 N N . GLY A 1 33 ? 18.273 -8.390 -14.764 1.00 25.00 33 GLY A N 18
ATOM 17224 C CA . GLY A 1 33 ? 17.082 -9.146 -15.110 1.00 25.00 33 GLY A CA 18
ATOM 17225 C C . GLY A 1 33 ? 17.387 -10.437 -15.809 1.00 25.00 33 GLY A C 18
ATOM 17226 O O . GLY A 1 33 ? 16.734 -11.447 -15.579 1.00 25.00 33 GLY A O 18
ATOM 17230 N N . GLY A 1 34 ? 18.422 -10.427 -16.632 1.00 25.00 34 GLY A N 18
ATOM 17231 C CA . GLY A 1 34 ? 18.834 -11.647 -17.298 1.00 25.00 34 GLY A CA 18
ATOM 17232 C C . GLY A 1 34 ? 19.353 -12.630 -16.271 1.00 25.00 34 GLY A C 18
ATOM 17233 O O . GLY A 1 34 ? 19.066 -13.804 -16.340 1.00 25.00 34 GLY A O 18
ATOM 17237 N N . TRP A 1 35 ? 20.081 -12.131 -15.282 1.00 25.00 35 TRP A N 18
ATOM 17238 C CA . TRP A 1 35 ? 20.633 -12.947 -14.220 1.00 25.00 35 TRP A CA 18
ATOM 17239 C C . TRP A 1 35 ? 19.559 -13.421 -13.266 1.00 25.00 35 TRP A C 18
ATOM 17240 O O . TRP A 1 35 ? 19.588 -14.537 -12.761 1.00 25.00 35 TRP A O 18
ATOM 17261 N N . CYS A 1 36 ? 18.590 -12.556 -13.053 1.00 25.00 36 CYS A N 18
ATOM 17262 C CA . CYS A 1 36 ? 17.451 -12.863 -12.196 1.00 25.00 36 CYS A CA 18
ATOM 17263 C C . CYS A 1 36 ? 16.635 -13.993 -12.832 1.00 25.00 36 CYS A C 18
ATOM 17264 O O . CYS A 1 36 ? 16.127 -14.866 -12.145 1.00 25.00 36 CYS A O 18
ATOM 17271 N N . THR A 1 37 ? 16.594 -14.001 -14.157 1.00 25.00 37 THR A N 18
ATOM 17272 C CA . THR A 1 37 ? 15.940 -15.050 -14.926 1.00 25.00 37 THR A CA 18
ATOM 17273 C C . THR A 1 37 ? 16.676 -16.384 -14.858 1.00 25.00 37 THR A C 18
ATOM 17274 O O . THR A 1 37 ? 16.055 -17.443 -14.857 1.00 25.00 37 THR A O 18
ATOM 17285 N N . VAL A 1 38 ? 17.994 -16.335 -14.752 1.00 25.00 38 VAL A N 18
ATOM 17286 C CA . VAL A 1 38 ? 18.782 -17.554 -14.580 1.00 25.00 38 VAL A CA 18
ATOM 17287 C C . VAL A 1 38 ? 18.385 -18.146 -13.232 1.00 25.00 38 VAL A C 18
ATOM 17288 O O . VAL A 1 38 ? 18.061 -19.332 -13.128 1.00 25.00 38 VAL A O 18
ATOM 17301 N N . GLY A 1 39 ? 18.375 -17.290 -12.216 1.00 25.00 39 GLY A N 18
ATOM 17302 C CA . GLY A 1 39 ? 17.897 -17.644 -10.885 1.00 25.00 39 GLY A CA 18
ATOM 17303 C C . GLY A 1 39 ? 18.741 -18.615 -10.077 1.00 25.00 39 GLY A C 18
ATOM 17304 O O . GLY A 1 39 ? 19.174 -18.303 -8.973 1.00 25.00 39 GLY A O 18
ATOM 17308 N N . GLY A 1 40 ? 18.932 -19.815 -10.599 1.00 25.00 40 GLY A N 18
ATOM 17309 C CA . GLY A 1 40 ? 19.580 -20.872 -9.845 1.00 25.00 40 GLY A CA 18
ATOM 17310 C C . GLY A 1 40 ? 18.593 -21.449 -8.843 1.00 25.00 40 GLY A C 18
ATOM 17311 O O . GLY A 1 40 ? 18.789 -21.287 -7.651 1.00 25.00 40 GLY A O 18
ATOM 17315 N N . PRO A 1 41 ? 17.511 -22.123 -9.284 1.00 25.00 41 PRO A N 18
ATOM 17316 C CA . PRO A 1 41 ? 16.498 -22.579 -8.321 1.00 25.00 41 PRO A CA 18
ATOM 17317 C C . PRO A 1 41 ? 16.944 -23.760 -7.465 1.00 25.00 41 PRO A C 18
ATOM 17318 O O . PRO A 1 41 ? 16.313 -24.086 -6.467 1.00 25.00 41 PRO A O 18
ATOM 17329 N N . TYR A 1 42 ? 18.050 -24.384 -7.845 1.00 25.00 42 TYR A N 18
ATOM 17330 C CA . TYR A 1 42 ? 18.623 -25.476 -7.066 1.00 25.00 42 TYR A CA 18
ATOM 17331 C C . TYR A 1 42 ? 19.636 -24.902 -6.071 1.00 25.00 42 TYR A C 18
ATOM 17332 O O . TYR A 1 42 ? 20.094 -25.587 -5.162 1.00 25.00 42 TYR A O 18
ATOM 17350 N N . ALA A 1 43 ? 20.000 -23.643 -6.277 1.00 25.00 43 ALA A N 18
ATOM 17351 C CA . ALA A 1 43 ? 20.905 -22.932 -5.398 1.00 25.00 43 ALA A CA 18
ATOM 17352 C C . ALA A 1 43 ? 20.109 -22.245 -4.269 1.00 25.00 43 ALA A C 18
ATOM 17353 O O . ALA A 1 43 ? 18.939 -21.926 -4.446 1.00 25.00 43 ALA A O 18
ATOM 17360 N N . PRO A 1 44 ? 20.755 -21.940 -3.122 1.00 25.00 44 PRO A N 18
ATOM 17361 C CA . PRO A 1 44 ? 20.023 -21.197 -2.080 1.00 25.00 44 PRO A CA 18
ATOM 17362 C C . PRO A 1 44 ? 19.753 -19.716 -2.422 1.00 25.00 44 PRO A C 18
ATOM 17363 O O . PRO A 1 44 ? 18.970 -19.060 -1.749 1.00 25.00 44 PRO A O 18
ATOM 17374 N N . GLY A 1 45 ? 20.397 -19.220 -3.476 1.00 25.00 45 GLY A N 18
ATOM 17375 C CA . GLY A 1 45 ? 20.123 -17.895 -4.034 1.00 25.00 45 GLY A CA 18
ATOM 17376 C C . GLY A 1 45 ? 19.805 -16.702 -3.136 1.00 25.00 45 GLY A C 18
ATOM 17377 O O . GLY A 1 45 ? 18.698 -16.194 -3.159 1.00 25.00 45 GLY A O 18
ATOM 17381 N N . THR A 1 46 ? 20.779 -16.185 -2.399 1.00 25.00 46 THR A N 18
ATOM 17382 C CA . THR A 1 46 ? 20.523 -14.996 -1.571 1.00 25.00 46 THR A CA 18
ATOM 17383 C C . THR A 1 46 ? 20.625 -13.672 -2.363 1.00 25.00 46 THR A C 18
ATOM 17384 O O . THR A 1 46 ? 20.202 -12.631 -1.884 1.00 25.00 46 THR A O 18
ATOM 17395 N N . GLY A 1 47 ? 21.173 -13.726 -3.576 1.00 25.00 47 GLY A N 18
ATOM 17396 C CA . GLY A 1 47 ? 21.207 -12.562 -4.464 1.00 25.00 47 GLY A CA 18
ATOM 17397 C C . GLY A 1 47 ? 22.402 -11.649 -4.347 1.00 25.00 47 GLY A C 18
ATOM 17398 O O . GLY A 1 47 ? 22.741 -10.907 -5.256 1.00 25.00 47 GLY A O 18
ATOM 17402 N N . TRP A 1 48 ? 22.990 -11.696 -3.174 1.00 25.00 48 TRP A N 18
ATOM 17403 C CA . TRP A 1 48 ? 23.951 -10.714 -2.697 1.00 25.00 48 TRP A CA 18
ATOM 17404 C C . TRP A 1 48 ? 25.377 -10.928 -3.137 1.00 25.00 48 TRP A C 18
ATOM 17405 O O . TRP A 1 48 ? 26.190 -10.017 -3.100 1.00 25.00 48 TRP A O 18
ATOM 17426 N N . ALA A 1 49 ? 25.684 -12.150 -3.527 1.00 25.00 49 ALA A N 18
ATOM 17427 C CA . ALA A 1 49 ? 27.041 -12.475 -3.952 1.00 25.00 49 ALA A CA 18
ATOM 17428 C C . ALA A 1 49 ? 27.066 -13.480 -5.087 1.00 25.00 49 ALA A C 18
ATOM 17429 O O . ALA A 1 49 ? 27.775 -13.298 -6.062 1.00 25.00 49 ALA A O 18
ATOM 17436 N N . TRP A 1 50 ? 26.319 -14.565 -4.937 1.00 25.00 50 TRP A N 18
ATOM 17437 C CA . TRP A 1 50 ? 26.417 -15.666 -5.891 1.00 25.00 50 TRP A CA 18
ATOM 17438 C C . TRP A 1 50 ? 25.630 -15.378 -7.157 1.00 25.00 50 TRP A C 18
ATOM 17439 O O . TRP A 1 50 ? 26.093 -15.603 -8.259 1.00 25.00 50 TRP A O 18
ATOM 17460 N N . ALA A 1 51 ? 24.420 -14.884 -6.961 1.00 25.00 51 ALA A N 18
ATOM 17461 C CA . ALA A 1 51 ? 23.533 -14.538 -8.062 1.00 25.00 51 ALA A CA 18
ATOM 17462 C C . ALA A 1 51 ? 23.896 -13.145 -8.578 1.00 25.00 51 ALA A C 18
ATOM 17463 O O . ALA A 1 51 ? 23.777 -12.861 -9.761 1.00 25.00 51 ALA A O 18
ATOM 17470 N N . ASN A 1 52 ? 24.323 -12.298 -7.643 1.00 25.00 52 ASN A N 18
ATOM 17471 C CA . ASN A 1 52 ? 24.756 -10.929 -7.906 1.00 25.00 52 ASN A CA 18
ATOM 17472 C C . ASN A 1 52 ? 23.673 -10.132 -8.641 1.00 25.00 52 ASN A C 18
ATOM 17473 O O . ASN A 1 52 ? 23.956 -9.255 -9.447 1.00 25.00 52 ASN A O 18
ATOM 17484 N N . ALA A 1 53 ? 22.423 -10.490 -8.374 1.00 25.00 53 ALA A N 18
ATOM 17485 C CA . ALA A 1 53 ? 21.290 -9.900 -9.084 1.00 25.00 53 ALA A CA 18
ATOM 17486 C C . ALA A 1 53 ? 20.191 -9.288 -8.235 1.00 25.00 53 ALA A C 18
ATOM 17487 O O . ALA A 1 53 ? 19.448 -8.502 -8.777 1.00 25.00 53 ALA A O 18
ATOM 17494 N N . TRP A 1 54 ? 20.017 -9.652 -6.968 1.00 25.00 54 TRP A N 18
ATOM 17495 C CA . TRP A 1 54 ? 18.861 -9.127 -6.225 1.00 25.00 54 TRP A CA 18
ATOM 17496 C C . TRP A 1 54 ? 19.055 -8.857 -4.756 1.00 25.00 54 TRP A C 18
ATOM 17497 O O . TRP A 1 54 ? 19.994 -9.340 -4.128 1.00 25.00 54 TRP A O 18
ATOM 17518 N N . GLU A 1 55 ? 18.112 -8.106 -4.205 1.00 25.00 55 GLU A N 18
ATOM 17519 C CA . GLU A 1 55 ? 18.094 -7.795 -2.791 1.00 25.00 55 GLU A CA 18
ATOM 17520 C C . GLU A 1 55 ? 16.804 -8.299 -2.200 1.00 25.00 55 GLU A C 18
ATOM 17521 O O . GLU A 1 55 ? 15.715 -7.897 -2.617 1.00 25.00 55 GLU A O 18
ATOM 17533 N N . LEU A 1 56 ? 16.933 -9.186 -1.232 1.00 25.00 56 LEU A N 18
ATOM 17534 C CA . LEU A 1 56 ? 15.796 -9.744 -0.552 1.00 25.00 56 LEU A CA 18
ATOM 17535 C C . LEU A 1 56 ? 15.314 -8.750 0.516 1.00 25.00 56 LEU A C 18
ATOM 17536 O O . LEU A 1 56 ? 16.089 -8.333 1.373 1.00 25.00 56 LEU A O 18
ATOM 17552 N N . VAL A 1 57 ? 14.058 -8.315 0.413 1.00 25.00 57 VAL A N 18
ATOM 17553 C CA . VAL A 1 57 ? 13.482 -7.363 1.340 1.00 25.00 57 VAL A CA 18
ATOM 17554 C C . VAL A 1 57 ? 12.320 -7.872 2.211 1.00 25.00 57 VAL A C 18
ATOM 17555 O O . VAL A 1 57 ? 12.498 -8.116 3.396 1.00 25.00 57 VAL A O 18
ATOM 17568 N N . ARG A 1 58 ? 11.126 -8.001 1.633 1.00 25.00 58 ARG A N 18
ATOM 17569 C CA . ARG A 1 58 ? 9.916 -8.356 2.413 1.00 25.00 58 ARG A CA 18
ATOM 17570 C C . ARG A 1 58 ? 8.722 -8.868 1.645 1.00 25.00 58 ARG A C 18
ATOM 17571 O O . ARG A 1 58 ? 8.605 -8.678 0.459 1.00 25.00 58 ARG A O 18
ATOM 17592 N N . SER A 1 59 ? 7.871 -9.585 2.350 1.00 25.00 59 SER A N 18
ATOM 17593 C CA . SER A 1 59 ? 6.806 -10.361 1.732 1.00 25.00 59 SER A CA 18
ATOM 17594 C C . SER A 1 59 ? 5.613 -9.629 1.147 1.00 25.00 59 SER A C 18
ATOM 17595 O O . SER A 1 59 ? 5.180 -8.607 1.673 1.00 25.00 59 SER A O 18
ATOM 17603 N N . CYS A 1 60 ? 5.064 -10.203 0.077 1.00 25.00 60 CYS A N 18
ATOM 17604 C CA . CYS A 1 60 ? 3.903 -9.653 -0.603 1.00 25.00 60 CYS A CA 18
ATOM 17605 C C . CYS A 1 60 ? 3.208 -10.717 -1.469 1.00 25.00 60 CYS A C 18
ATOM 17606 O O . CYS A 1 60 ? 2.886 -10.474 -2.622 1.00 25.00 60 CYS A O 18
ATOM 17613 N N . GLN A 1 61 ? 2.932 -11.894 -0.911 1.00 25.00 61 GLN A N 18
ATOM 17614 C CA . GLN A 1 61 ? 2.214 -12.943 -1.669 1.00 25.00 61 GLN A CA 18
ATOM 17615 C C . GLN A 1 61 ? 0.710 -12.641 -1.883 1.00 25.00 61 GLN A C 18
ATOM 17616 O O . GLN A 1 61 ? -0.082 -13.568 -2.047 1.00 25.00 61 GLN A O 18
ATOM 17630 N N . ALA A 1 62 ? 0.311 -11.374 -1.814 1.00 25.00 62 ALA A N 18
ATOM 17631 C CA . ALA A 1 62 ? -1.093 -10.958 -1.985 1.00 25.00 62 ALA A CA 18
ATOM 17632 C C . ALA A 1 62 ? -2.080 -11.775 -1.123 1.00 25.00 62 ALA A C 18
ATOM 17633 O O . ALA A 1 62 ? -3.146 -12.173 -1.585 1.00 25.00 62 ALA A O 18
ATOM 17640 N N . HIS A 1 63 ? -1.686 -12.044 0.121 1.00 25.00 63 HIS A N 18
ATOM 17641 C CA . HIS A 1 63 ? -2.494 -12.820 1.086 1.00 25.00 63 HIS A CA 18
ATOM 17642 C C . HIS A 1 63 ? -2.872 -14.238 0.594 1.00 25.00 63 HIS A C 18
ATOM 17643 O O . HIS A 1 63 ? -3.761 -14.885 1.155 1.00 25.00 63 HIS A O 18
ATOM 17658 N N . HIS A 1 64 ? -2.179 -14.732 -0.424 1.00 25.00 64 HIS A N 18
ATOM 17659 C CA . HIS A 1 64 ? -2.430 -16.061 -0.983 1.00 25.00 64 HIS A CA 18
ATOM 17660 C C . HIS A 1 64 ? -1.282 -16.962 -0.540 1.00 25.00 64 HIS A C 18
ATOM 17661 O O . HIS A 1 64 ? -0.133 -16.551 -0.565 1.00 25.00 64 HIS A O 18
ATOM 17676 N N . HIS A 1 65 ? -1.581 -18.175 -0.095 1.00 25.00 65 HIS A N 18
ATOM 17677 C CA . HIS A 1 65 ? -0.539 -19.071 0.415 1.00 25.00 65 HIS A CA 18
ATOM 17678 C C . HIS A 1 65 ? -0.978 -20.514 0.206 1.00 25.00 65 HIS A C 18
ATOM 17679 O O . HIS A 1 65 ? -2.170 -20.795 0.181 1.00 25.00 65 HIS A O 18
ATOM 17694 N N . HIS A 1 66 ? -0.024 -21.420 0.033 1.00 25.00 66 HIS A N 18
ATOM 17695 C CA . HIS A 1 66 ? -0.336 -22.846 -0.126 1.00 25.00 66 HIS A CA 18
ATOM 17696 C C . HIS A 1 66 ? -0.875 -23.393 1.199 1.00 25.00 66 HIS A C 18
ATOM 17697 O O . HIS A 1 66 ? -0.425 -22.975 2.262 1.00 25.00 66 HIS A O 18
ATOM 17712 N N . HIS A 1 67 ? -1.799 -24.348 1.122 1.00 25.00 67 HIS A N 18
ATOM 17713 C CA . HIS A 1 67 ? -2.315 -25.053 2.313 1.00 25.00 67 HIS A CA 18
ATOM 17714 C C . HIS A 1 67 ? -1.945 -26.540 2.208 1.00 25.00 67 HIS A C 18
ATOM 17715 O O . HIS A 1 67 ? -2.103 -27.309 3.153 1.00 25.00 67 HIS A O 18
ATOM 17730 N N . HIS A 1 68 ? -1.465 -26.913 1.035 1.00 25.00 68 HIS A N 18
ATOM 17731 C CA . HIS A 1 68 ? -0.969 -28.243 0.719 1.00 25.00 68 HIS A CA 18
ATOM 17732 C C . HIS A 1 68 ? -0.107 -27.897 -0.486 1.00 25.00 68 HIS A C 18
ATOM 17733 O O . HIS A 1 68 ? 0.717 -28.694 -0.944 1.00 25.00 68 HIS A O 18
ATOM 17749 N N . MET A 1 1 ? 5.056 2.636 -0.014 1.00 25.00 1 MET A N 19
ATOM 17750 C CA . MET A 1 1 ? 6.253 2.357 0.829 1.00 25.00 1 MET A CA 19
ATOM 17751 C C . MET A 1 1 ? 6.120 0.996 1.489 1.00 25.00 1 MET A C 19
ATOM 17752 O O . MET A 1 1 ? 5.023 0.616 1.869 1.00 25.00 1 MET A O 19
ATOM 17768 N N . GLY A 1 2 ? 7.220 0.263 1.629 1.00 25.00 2 GLY A N 19
ATOM 17769 C CA . GLY A 1 2 ? 7.165 -1.046 2.265 1.00 25.00 2 GLY A CA 19
ATOM 17770 C C . GLY A 1 2 ? 6.372 -2.047 1.446 1.00 25.00 2 GLY A C 19
ATOM 17771 O O . GLY A 1 2 ? 6.383 -1.973 0.217 1.00 25.00 2 GLY A O 19
ATOM 17775 N N . ASN A 1 3 ? 5.710 -2.977 2.131 1.00 25.00 3 ASN A N 19
ATOM 17776 C CA . ASN A 1 3 ? 4.918 -4.048 1.500 1.00 25.00 3 ASN A CA 19
ATOM 17777 C C . ASN A 1 3 ? 5.751 -4.768 0.437 1.00 25.00 3 ASN A C 19
ATOM 17778 O O . ASN A 1 3 ? 6.940 -4.970 0.639 1.00 25.00 3 ASN A O 19
ATOM 17789 N N . CYS A 1 4 ? 5.136 -5.166 -0.662 1.00 25.00 4 CYS A N 19
ATOM 17790 C CA . CYS A 1 4 ? 5.798 -5.841 -1.756 1.00 25.00 4 CYS A CA 19
ATOM 17791 C C . CYS A 1 4 ? 5.089 -5.337 -2.992 1.00 25.00 4 CYS A C 19
ATOM 17792 O O . CYS A 1 4 ? 3.886 -5.077 -2.934 1.00 25.00 4 CYS A O 19
ATOM 17799 N N . ILE A 1 5 ? 5.831 -5.122 -4.065 1.00 25.00 5 ILE A N 19
ATOM 17800 C CA . ILE A 1 5 ? 5.280 -4.571 -5.289 1.00 25.00 5 ILE A CA 19
ATOM 17801 C C . ILE A 1 5 ? 5.328 -5.548 -6.468 1.00 25.00 5 ILE A C 19
ATOM 17802 O O . ILE A 1 5 ? 4.542 -5.421 -7.399 1.00 25.00 5 ILE A O 19
ATOM 17818 N N . SER A 1 6 ? 6.251 -6.503 -6.441 1.00 25.00 6 SER A N 19
ATOM 17819 C CA . SER A 1 6 ? 6.393 -7.454 -7.535 1.00 25.00 6 SER A CA 19
ATOM 17820 C C . SER A 1 6 ? 5.778 -8.825 -7.245 1.00 25.00 6 SER A C 19
ATOM 17821 O O . SER A 1 6 ? 5.738 -9.272 -6.088 1.00 25.00 6 SER A O 19
ATOM 17829 N N . PRO A 1 7 ? 5.290 -9.515 -8.295 1.00 25.00 7 PRO A N 19
ATOM 17830 C CA . PRO A 1 7 ? 4.714 -10.848 -8.108 1.00 25.00 7 PRO A CA 19
ATOM 17831 C C . PRO A 1 7 ? 5.781 -11.904 -7.846 1.00 25.00 7 PRO A C 19
ATOM 17832 O O . PRO A 1 7 ? 6.978 -11.615 -7.810 1.00 25.00 7 PRO A O 19
ATOM 17843 N N . VAL A 1 8 ? 5.339 -13.138 -7.663 1.00 25.00 8 VAL A N 19
ATOM 17844 C CA . VAL A 1 8 ? 6.244 -14.257 -7.460 1.00 25.00 8 VAL A CA 19
ATOM 17845 C C . VAL A 1 8 ? 7.030 -14.495 -8.744 1.00 25.00 8 VAL A C 19
ATOM 17846 O O . VAL A 1 8 ? 6.675 -14.025 -9.821 1.00 25.00 8 VAL A O 19
ATOM 17859 N N . TYR A 1 9 ? 8.124 -15.205 -8.580 1.00 25.00 9 TYR A N 19
ATOM 17860 C CA . TYR A 1 9 ? 9.062 -15.497 -9.642 1.00 25.00 9 TYR A CA 19
ATOM 17861 C C . TYR A 1 9 ? 8.464 -16.236 -10.833 1.00 25.00 9 TYR A C 19
ATOM 17862 O O . TYR A 1 9 ? 7.896 -17.313 -10.698 1.00 25.00 9 TYR A O 19
ATOM 17880 N N . VAL A 1 10 ? 8.632 -15.618 -11.997 1.00 25.00 10 VAL A N 19
ATOM 17881 C CA . VAL A 1 10 ? 8.242 -16.177 -13.277 1.00 25.00 10 VAL A CA 19
ATOM 17882 C C . VAL A 1 10 ? 9.471 -16.321 -14.152 1.00 25.00 10 VAL A C 19
ATOM 17883 O O . VAL A 1 10 ? 10.005 -15.342 -14.680 1.00 25.00 10 VAL A O 19
ATOM 17896 N N . ASP A 1 11 ? 9.949 -17.535 -14.301 1.00 25.00 11 ASP A N 19
ATOM 17897 C CA . ASP A 1 11 ? 11.104 -17.771 -15.104 1.00 25.00 11 ASP A CA 19
ATOM 17898 C C . ASP A 1 11 ? 10.767 -17.609 -16.572 1.00 25.00 11 ASP A C 19
ATOM 17899 O O . ASP A 1 11 ? 9.835 -18.197 -17.101 1.00 25.00 11 ASP A O 19
ATOM 17908 N N . GLY A 1 12 ? 11.520 -16.731 -17.208 1.00 25.00 12 GLY A N 19
ATOM 17909 C CA . GLY A 1 12 ? 11.375 -16.504 -18.630 1.00 25.00 12 GLY A CA 19
ATOM 17910 C C . GLY A 1 12 ? 10.211 -15.675 -19.098 1.00 25.00 12 GLY A C 19
ATOM 17911 O O . GLY A 1 12 ? 10.074 -15.460 -20.296 1.00 25.00 12 GLY A O 19
ATOM 17915 N N . SER A 1 13 ? 9.375 -15.209 -18.186 1.00 25.00 13 SER A N 19
ATOM 17916 C CA . SER A 1 13 ? 8.195 -14.434 -18.603 1.00 25.00 13 SER A CA 19
ATOM 17917 C C . SER A 1 13 ? 8.574 -13.144 -19.339 1.00 25.00 13 SER A C 19
ATOM 17918 O O . SER A 1 13 ? 8.246 -12.979 -20.515 1.00 25.00 13 SER A O 19
ATOM 17926 N N . SER A 1 14 ? 9.285 -12.253 -18.655 1.00 25.00 14 SER A N 19
ATOM 17927 C CA . SER A 1 14 ? 9.780 -11.011 -19.227 1.00 25.00 14 SER A CA 19
ATOM 17928 C C . SER A 1 14 ? 10.587 -10.275 -18.172 1.00 25.00 14 SER A C 19
ATOM 17929 O O . SER A 1 14 ? 10.192 -10.249 -17.009 1.00 25.00 14 SER A O 19
ATOM 17937 N N . TYR A 1 15 ? 11.696 -9.663 -18.570 1.00 25.00 15 TYR A N 19
ATOM 17938 C CA . TYR A 1 15 ? 12.500 -8.860 -17.652 1.00 25.00 15 TYR A CA 19
ATOM 17939 C C . TYR A 1 15 ? 13.053 -7.626 -18.353 1.00 25.00 15 TYR A C 19
ATOM 17940 O O . TYR A 1 15 ? 13.102 -7.537 -19.574 1.00 25.00 15 TYR A O 19
ATOM 17958 N N . ALA A 1 16 ? 13.549 -6.732 -17.520 1.00 25.00 16 ALA A N 19
ATOM 17959 C CA . ALA A 1 16 ? 14.329 -5.578 -17.884 1.00 25.00 16 ALA A CA 19
ATOM 17960 C C . ALA A 1 16 ? 15.308 -5.627 -16.713 1.00 25.00 16 ALA A C 19
ATOM 17961 O O . ALA A 1 16 ? 15.173 -6.518 -15.880 1.00 25.00 16 ALA A O 19
ATOM 17968 N N . ASN A 1 17 ? 16.269 -4.727 -16.608 1.00 25.00 17 ASN A N 19
ATOM 17969 C CA . ASN A 1 17 ? 17.248 -4.830 -15.517 1.00 25.00 17 ASN A CA 19
ATOM 17970 C C . ASN A 1 17 ? 16.622 -4.816 -14.132 1.00 25.00 17 ASN A C 19
ATOM 17971 O O . ASN A 1 17 ? 17.064 -5.507 -13.239 1.00 25.00 17 ASN A O 19
ATOM 17982 N N . ASN A 1 18 ? 15.581 -4.023 -13.988 1.00 25.00 18 ASN A N 19
ATOM 17983 C CA . ASN A 1 18 ? 14.878 -3.837 -12.720 1.00 25.00 18 ASN A CA 19
ATOM 17984 C C . ASN A 1 18 ? 13.933 -4.970 -12.333 1.00 25.00 18 ASN A C 19
ATOM 17985 O O . ASN A 1 18 ? 13.733 -5.237 -11.163 1.00 25.00 18 ASN A O 19
ATOM 17996 N N . ALA A 1 19 ? 13.290 -5.523 -13.352 1.00 25.00 19 ALA A N 19
ATOM 17997 C CA . ALA A 1 19 ? 12.256 -6.589 -13.260 1.00 25.00 19 ALA A CA 19
ATOM 17998 C C . ALA A 1 19 ? 12.257 -7.437 -11.982 1.00 25.00 19 ALA A C 19
ATOM 17999 O O . ALA A 1 19 ? 12.924 -8.455 -11.923 1.00 25.00 19 ALA A O 19
ATOM 18006 N N . LEU A 1 20 ? 11.457 -7.074 -10.993 1.00 25.00 20 LEU A N 19
ATOM 18007 C CA . LEU A 1 20 ? 11.572 -7.705 -9.692 1.00 25.00 20 LEU A CA 19
ATOM 18008 C C . LEU A 1 20 ? 10.695 -8.942 -9.647 1.00 25.00 20 LEU A C 19
ATOM 18009 O O . LEU A 1 20 ? 9.677 -9.024 -10.331 1.00 25.00 20 LEU A O 19
ATOM 18025 N N . VAL A 1 21 ? 11.093 -9.885 -8.813 1.00 25.00 21 VAL A N 19
ATOM 18026 C CA . VAL A 1 21 ? 10.356 -11.094 -8.572 1.00 25.00 21 VAL A CA 19
ATOM 18027 C C . VAL A 1 21 ? 10.302 -11.250 -7.070 1.00 25.00 21 VAL A C 19
ATOM 18028 O O . VAL A 1 21 ? 10.669 -10.342 -6.336 1.00 25.00 21 VAL A O 19
ATOM 18041 N N . GLN A 1 22 ? 9.854 -12.394 -6.606 1.00 25.00 22 GLN A N 19
ATOM 18042 C CA . GLN A 1 22 ? 9.827 -12.697 -5.199 1.00 25.00 22 GLN A CA 19
ATOM 18043 C C . GLN A 1 22 ? 10.130 -14.184 -5.012 1.00 25.00 22 GLN A C 19
ATOM 18044 O O . GLN A 1 22 ? 9.525 -15.042 -5.664 1.00 25.00 22 GLN A O 19
ATOM 18058 N N . ASN A 1 23 ? 11.092 -14.474 -4.143 1.00 25.00 23 ASN A N 19
ATOM 18059 C CA . ASN A 1 23 ? 11.448 -15.830 -3.775 1.00 25.00 23 ASN A CA 19
ATOM 18060 C C . ASN A 1 23 ? 11.914 -15.928 -2.331 1.00 25.00 23 ASN A C 19
ATOM 18061 O O . ASN A 1 23 ? 12.079 -14.919 -1.670 1.00 25.00 23 ASN A O 19
ATOM 18072 N N . ASN A 1 24 ? 11.960 -17.153 -1.811 1.00 25.00 24 ASN A N 19
ATOM 18073 C CA . ASN A 1 24 ? 12.053 -17.423 -0.356 1.00 25.00 24 ASN A CA 19
ATOM 18074 C C . ASN A 1 24 ? 10.812 -16.831 0.337 1.00 25.00 24 ASN A C 19
ATOM 18075 O O . ASN A 1 24 ? 10.826 -16.544 1.535 1.00 25.00 24 ASN A O 19
ATOM 18086 N N . GLY A 1 25 ? 9.766 -16.575 -0.446 1.00 25.00 25 GLY A N 19
ATOM 18087 C CA . GLY A 1 25 ? 8.562 -15.922 0.059 1.00 25.00 25 GLY A CA 19
ATOM 18088 C C . GLY A 1 25 ? 8.763 -14.445 0.365 1.00 25.00 25 GLY A C 19
ATOM 18089 O O . GLY A 1 25 ? 7.873 -13.795 0.906 1.00 25.00 25 GLY A O 19
ATOM 18093 N N . SER A 1 26 ? 9.957 -13.960 0.053 1.00 25.00 26 SER A N 19
ATOM 18094 C CA . SER A 1 26 ? 10.474 -12.641 0.328 1.00 25.00 26 SER A CA 19
ATOM 18095 C C . SER A 1 26 ? 10.641 -11.999 -1.056 1.00 25.00 26 SER A C 19
ATOM 18096 O O . SER A 1 26 ? 10.527 -12.679 -2.046 1.00 25.00 26 SER A O 19
ATOM 18104 N N . GLU A 1 27 ? 10.910 -10.715 -1.152 1.00 25.00 27 GLU A N 19
ATOM 18105 C CA . GLU A 1 27 ? 11.018 -10.067 -2.446 1.00 25.00 27 GLU A CA 19
ATOM 18106 C C . GLU A 1 27 ? 12.417 -10.048 -2.993 1.00 25.00 27 GLU A C 19
ATOM 18107 O O . GLU A 1 27 ? 13.368 -9.920 -2.240 1.00 25.00 27 GLU A O 19
ATOM 18119 N N . TYR A 1 28 ? 12.517 -10.144 -4.312 1.00 25.00 28 TYR A N 19
ATOM 18120 C CA . TYR A 1 28 ? 13.769 -10.115 -5.033 1.00 25.00 28 TYR A CA 19
ATOM 18121 C C . TYR A 1 28 ? 13.849 -8.894 -5.901 1.00 25.00 28 TYR A C 19
ATOM 18122 O O . TYR A 1 28 ? 13.146 -8.777 -6.899 1.00 25.00 28 TYR A O 19
ATOM 18140 N N . ARG A 1 29 ? 14.769 -8.009 -5.573 1.00 25.00 29 ARG A N 19
ATOM 18141 C CA . ARG A 1 29 ? 14.918 -6.795 -6.348 1.00 25.00 29 ARG A CA 19
ATOM 18142 C C . ARG A 1 29 ? 15.956 -6.934 -7.420 1.00 25.00 29 ARG A C 19
ATOM 18143 O O . ARG A 1 29 ? 17.134 -6.957 -7.131 1.00 25.00 29 ARG A O 19
ATOM 18164 N N . CYS A 1 30 ? 15.501 -7.087 -8.643 1.00 25.00 30 CYS A N 19
ATOM 18165 C CA . CYS A 1 30 ? 16.395 -7.418 -9.743 1.00 25.00 30 CYS A CA 19
ATOM 18166 C C . CYS A 1 30 ? 17.292 -6.282 -10.256 1.00 25.00 30 CYS A C 19
ATOM 18167 O O . CYS A 1 30 ? 16.868 -5.127 -10.313 1.00 25.00 30 CYS A O 19
ATOM 18174 N N . LEU A 1 31 ? 18.530 -6.638 -10.609 1.00 25.00 31 LEU A N 19
ATOM 18175 C CA . LEU A 1 31 ? 19.545 -5.700 -11.124 1.00 25.00 31 LEU A CA 19
ATOM 18176 C C . LEU A 1 31 ? 20.089 -6.115 -12.508 1.00 25.00 31 LEU A C 19
ATOM 18177 O O . LEU A 1 31 ? 20.312 -5.266 -13.372 1.00 25.00 31 LEU A O 19
ATOM 18193 N N . VAL A 1 32 ? 20.324 -7.409 -12.716 1.00 25.00 32 VAL A N 19
ATOM 18194 C CA . VAL A 1 32 ? 20.811 -7.919 -13.994 1.00 25.00 32 VAL A CA 19
ATOM 18195 C C . VAL A 1 32 ? 19.814 -8.928 -14.479 1.00 25.00 32 VAL A C 19
ATOM 18196 O O . VAL A 1 32 ? 19.603 -9.929 -13.858 1.00 25.00 32 VAL A O 19
ATOM 18209 N N . GLY A 1 33 ? 19.181 -8.629 -15.585 1.00 25.00 33 GLY A N 19
ATOM 18210 C CA . GLY A 1 33 ? 17.981 -9.344 -15.997 1.00 25.00 33 GLY A CA 19
ATOM 18211 C C . GLY A 1 33 ? 18.240 -10.732 -16.512 1.00 25.00 33 GLY A C 19
ATOM 18212 O O . GLY A 1 33 ? 17.553 -11.673 -16.135 1.00 25.00 33 GLY A O 19
ATOM 18216 N N . GLY A 1 34 ? 19.265 -10.882 -17.337 1.00 25.00 34 GLY A N 19
ATOM 18217 C CA . GLY A 1 34 ? 19.587 -12.199 -17.858 1.00 25.00 34 GLY A CA 19
ATOM 18218 C C . GLY A 1 34 ? 19.984 -13.126 -16.731 1.00 25.00 34 GLY A C 19
ATOM 18219 O O . GLY A 1 34 ? 19.674 -14.300 -16.759 1.00 25.00 34 GLY A O 19
ATOM 18223 N N . TRP A 1 35 ? 20.640 -12.578 -15.716 1.00 25.00 35 TRP A N 19
ATOM 18224 C CA . TRP A 1 35 ? 21.099 -13.326 -14.570 1.00 25.00 35 TRP A CA 19
ATOM 18225 C C . TRP A 1 35 ? 19.982 -13.624 -13.571 1.00 25.00 35 TRP A C 19
ATOM 18226 O O . TRP A 1 35 ? 20.019 -14.593 -12.824 1.00 25.00 35 TRP A O 19
ATOM 18247 N N . CYS A 1 36 ? 18.981 -12.772 -13.586 1.00 25.00 36 CYS A N 19
ATOM 18248 C CA . CYS A 1 36 ? 17.827 -12.869 -12.698 1.00 25.00 36 CYS A CA 19
ATOM 18249 C C . CYS A 1 36 ? 16.864 -13.941 -13.168 1.00 25.00 36 CYS A C 19
ATOM 18250 O O . CYS A 1 36 ? 16.272 -14.663 -12.373 1.00 25.00 36 CYS A O 19
ATOM 18257 N N . THR A 1 37 ? 16.747 -14.051 -14.484 1.00 25.00 37 THR A N 19
ATOM 18258 C CA . THR A 1 37 ? 15.887 -15.026 -15.125 1.00 25.00 37 THR A CA 19
ATOM 18259 C C . THR A 1 37 ? 16.320 -16.448 -14.781 1.00 25.00 37 THR A C 19
ATOM 18260 O O . THR A 1 37 ? 15.507 -17.363 -14.746 1.00 25.00 37 THR A O 19
ATOM 18271 N N . VAL A 1 38 ? 17.602 -16.606 -14.489 1.00 25.00 38 VAL A N 19
ATOM 18272 C CA . VAL A 1 38 ? 18.179 -17.901 -14.143 1.00 25.00 38 VAL A CA 19
ATOM 18273 C C . VAL A 1 38 ? 17.558 -18.463 -12.860 1.00 25.00 38 VAL A C 19
ATOM 18274 O O . VAL A 1 38 ? 17.268 -19.657 -12.771 1.00 25.00 38 VAL A O 19
ATOM 18287 N N . GLY A 1 39 ? 17.363 -17.594 -11.873 1.00 25.00 39 GLY A N 19
ATOM 18288 C CA . GLY A 1 39 ? 16.739 -17.974 -10.607 1.00 25.00 39 GLY A CA 19
ATOM 18289 C C . GLY A 1 39 ? 17.563 -18.823 -9.655 1.00 25.00 39 GLY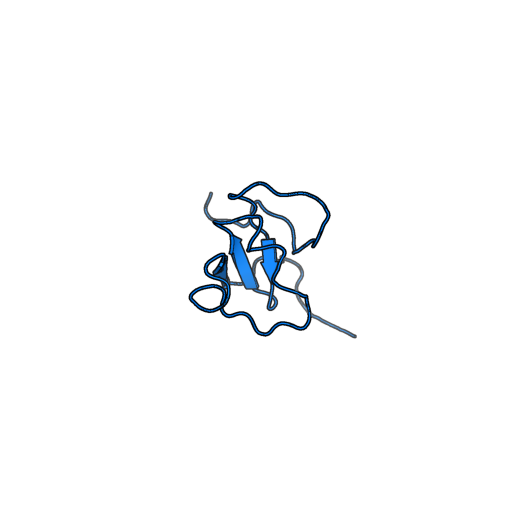 A C 19
ATOM 18290 O O . GLY A 1 39 ? 17.684 -18.509 -8.477 1.00 25.00 39 GLY A O 19
ATOM 18294 N N . GLY A 1 40 ? 18.100 -19.923 -10.158 1.00 25.00 40 GLY A N 19
ATOM 18295 C CA . GLY A 1 40 ? 18.826 -20.864 -9.321 1.00 25.00 40 GLY A CA 19
ATOM 18296 C C . GLY A 1 40 ? 17.880 -21.605 -8.387 1.00 25.00 40 GLY A C 19
ATOM 18297 O O . GLY A 1 40 ? 17.990 -21.448 -7.184 1.00 25.00 40 GLY A O 19
ATOM 18301 N N . PRO A 1 41 ? 16.945 -22.431 -8.897 1.00 25.00 41 PRO A N 19
ATOM 18302 C CA . PRO A 1 41 ? 15.961 -23.070 -8.007 1.00 25.00 41 PRO A CA 19
ATOM 18303 C C . PRO A 1 41 ? 16.536 -24.177 -7.123 1.00 25.00 41 PRO A C 19
ATOM 18304 O O . PRO A 1 41 ? 15.912 -24.596 -6.157 1.00 25.00 41 PRO A O 19
ATOM 18315 N N . TYR A 1 42 ? 17.736 -24.634 -7.447 1.00 25.00 42 TYR A N 19
ATOM 18316 C CA . TYR A 1 42 ? 18.430 -25.631 -6.635 1.00 25.00 42 TYR A CA 19
ATOM 18317 C C . TYR A 1 42 ? 19.278 -24.913 -5.587 1.00 25.00 42 TYR A C 19
ATOM 18318 O O . TYR A 1 42 ? 19.765 -25.517 -4.635 1.00 25.00 42 TYR A O 19
ATOM 18336 N N . ALA A 1 43 ? 19.490 -23.621 -5.804 1.00 25.00 43 ALA A N 19
ATOM 18337 C CA . ALA A 1 43 ? 20.273 -22.807 -4.914 1.00 25.00 43 ALA A CA 19
ATOM 18338 C C . ALA A 1 43 ? 19.356 -22.232 -3.824 1.00 25.00 43 ALA A C 19
ATOM 18339 O O . ALA A 1 43 ? 18.170 -22.036 -4.056 1.00 25.00 43 ALA A O 19
ATOM 18346 N N . PRO A 1 44 ? 19.906 -21.908 -2.640 1.00 25.00 44 PRO A N 19
ATOM 18347 C CA . PRO A 1 44 ? 19.019 -21.294 -1.639 1.00 25.00 44 PRO A CA 19
ATOM 18348 C C . PRO A 1 44 ? 18.538 -19.884 -2.017 1.00 25.00 44 PRO A C 19
ATOM 18349 O O . PRO A 1 44 ? 17.470 -19.455 -1.588 1.00 25.00 44 PRO A O 19
ATOM 18360 N N . GLY A 1 45 ? 19.325 -19.181 -2.827 1.00 25.00 45 GLY A N 19
ATOM 18361 C CA . GLY A 1 45 ? 18.958 -17.846 -3.285 1.00 25.00 45 GLY A CA 19
ATOM 18362 C C . GLY A 1 45 ? 19.132 -16.736 -2.255 1.00 25.00 45 GLY A C 19
ATOM 18363 O O . GLY A 1 45 ? 18.934 -16.935 -1.067 1.00 25.00 45 GLY A O 19
ATOM 18367 N N . THR A 1 46 ? 19.478 -15.551 -2.756 1.00 25.00 46 THR A N 19
ATOM 18368 C CA . THR A 1 46 ? 19.545 -14.290 -1.975 1.00 25.00 46 THR A CA 19
ATOM 18369 C C . THR A 1 46 ? 20.040 -13.187 -2.911 1.00 25.00 46 THR A C 19
ATOM 18370 O O . THR A 1 46 ? 19.597 -12.049 -2.863 1.00 25.00 46 THR A O 19
ATOM 18381 N N . GLY A 1 47 ? 20.900 -13.607 -3.835 1.00 25.00 47 GLY A N 19
ATOM 18382 C CA . GLY A 1 47 ? 21.335 -12.796 -4.964 1.00 25.00 47 GLY A CA 19
ATOM 18383 C C . GLY A 1 47 ? 22.338 -11.693 -4.745 1.00 25.00 47 GLY A C 19
ATOM 18384 O O . GLY A 1 47 ? 22.822 -11.064 -5.680 1.00 25.00 47 GLY A O 19
ATOM 18388 N N . TRP A 1 48 ? 22.659 -11.512 -3.488 1.00 25.00 48 TRP A N 19
ATOM 18389 C CA . TRP A 1 48 ? 23.509 -10.429 -3.003 1.00 25.00 48 TRP A CA 19
ATOM 18390 C C . TRP A 1 48 ? 24.917 -10.571 -3.532 1.00 25.00 48 TRP A C 19
ATOM 18391 O O . TRP A 1 48 ? 25.616 -9.600 -3.775 1.00 25.00 48 TRP A O 19
ATOM 18412 N N . ALA A 1 49 ? 25.324 -11.820 -3.678 1.00 25.00 49 ALA A N 19
ATOM 18413 C CA . ALA A 1 49 ? 26.672 -12.139 -4.143 1.00 25.00 49 ALA A CA 19
ATOM 18414 C C . ALA A 1 49 ? 26.672 -13.339 -5.082 1.00 25.00 49 ALA A C 19
ATOM 18415 O O . ALA A 1 49 ? 27.363 -13.347 -6.080 1.00 25.00 49 ALA A O 19
ATOM 18422 N N . TRP A 1 50 ? 25.890 -14.354 -4.740 1.00 25.00 50 TRP A N 19
ATOM 18423 C CA . TRP A 1 50 ? 25.842 -15.585 -5.527 1.00 25.00 50 TRP A CA 19
ATOM 18424 C C . TRP A 1 50 ? 25.304 -15.320 -6.933 1.00 25.00 50 TRP A C 19
ATOM 18425 O O . TRP A 1 50 ? 25.791 -15.862 -7.907 1.00 25.00 50 TRP A O 19
ATOM 18446 N N . ALA A 1 51 ? 24.261 -14.503 -6.999 1.00 25.00 51 ALA A N 19
ATOM 18447 C CA . ALA A 1 51 ? 23.631 -14.133 -8.264 1.00 25.00 51 ALA A CA 19
ATOM 18448 C C . ALA A 1 51 ? 24.257 -12.895 -8.900 1.00 25.00 51 ALA A C 19
ATOM 18449 O O . ALA A 1 51 ? 24.304 -12.766 -10.113 1.00 25.00 51 ALA A O 19
ATOM 18456 N N . ASN A 1 52 ? 24.542 -11.924 -8.034 1.00 25.00 52 ASN A N 19
ATOM 18457 C CA . ASN A 1 52 ? 24.863 -10.547 -8.425 1.00 25.00 52 ASN A CA 19
ATOM 18458 C C . ASN A 1 52 ? 23.740 -9.971 -9.306 1.00 25.00 52 ASN A C 19
ATOM 18459 O O . ASN A 1 52 ? 23.978 -9.152 -10.185 1.00 25.00 52 ASN A O 19
ATOM 18470 N N . ALA A 1 53 ? 22.513 -10.426 -9.061 1.00 25.00 53 ALA A N 19
ATOM 18471 C CA . ALA A 1 53 ? 21.361 -10.003 -9.859 1.00 25.00 53 ALA A CA 19
ATOM 18472 C C . ALA A 1 53 ? 20.091 -9.683 -9.105 1.00 25.00 53 ALA A C 19
ATOM 18473 O O . ALA A 1 53 ? 19.215 -9.094 -9.702 1.00 25.00 53 ALA A O 19
ATOM 18480 N N . TRP A 1 54 ? 19.943 -10.044 -7.840 1.00 25.00 54 TRP A N 19
ATOM 18481 C CA . TRP A 1 54 ? 18.768 -9.603 -7.116 1.00 25.00 54 TRP A CA 19
ATOM 18482 C C . TRP A 1 54 ? 19.105 -9.381 -5.659 1.00 25.00 54 TRP A C 19
ATOM 18483 O O . TRP A 1 54 ? 20.069 -9.926 -5.156 1.00 25.00 54 TRP A O 19
ATOM 18504 N N . GLU A 1 55 ? 18.293 -8.594 -4.980 1.00 25.00 55 GLU A N 19
ATOM 18505 C CA . GLU A 1 55 ? 18.451 -8.386 -3.548 1.00 25.00 55 GLU A CA 19
ATOM 18506 C C . GLU A 1 55 ? 17.239 -8.921 -2.822 1.00 25.00 55 GLU A C 19
ATOM 18507 O O . GLU A 1 55 ? 16.119 -8.441 -3.031 1.00 25.00 55 GLU A O 19
ATOM 18519 N N . LEU A 1 56 ? 17.462 -9.897 -1.957 1.00 25.00 56 LEU A N 19
ATOM 18520 C CA . LEU A 1 56 ? 16.419 -10.447 -1.136 1.00 25.00 56 LEU A CA 19
ATOM 18521 C C . LEU A 1 56 ? 16.052 -9.447 -0.025 1.00 25.00 56 LEU A C 19
ATOM 18522 O O . LEU A 1 56 ? 16.886 -9.108 0.808 1.00 25.00 56 LEU A O 19
ATOM 18538 N N . VAL A 1 57 ? 14.834 -8.915 -0.059 1.00 25.00 57 VAL A N 19
ATOM 18539 C CA . VAL A 1 57 ? 14.374 -7.985 0.947 1.00 25.00 57 VAL A CA 19
ATOM 18540 C C . VAL A 1 57 ? 13.300 -8.450 1.941 1.00 25.00 57 VAL A C 19
ATOM 18541 O O . VAL A 1 57 ? 13.570 -8.584 3.130 1.00 25.00 57 VAL A O 19
ATOM 18554 N N . ARG A 1 58 ? 12.070 -8.654 1.473 1.00 25.00 58 ARG A N 19
ATOM 18555 C CA . ARG A 1 58 ? 10.946 -8.937 2.393 1.00 25.00 58 ARG A CA 19
ATOM 18556 C C . ARG A 1 58 ? 9.668 -9.575 1.925 1.00 25.00 58 ARG A C 19
ATOM 18557 O O . ARG A 1 58 ? 9.300 -9.536 0.778 1.00 25.00 58 ARG A O 19
ATOM 18578 N N . SER A 1 59 ? 9.051 -10.241 2.888 1.00 25.00 59 SER A N 19
ATOM 18579 C CA . SER A 1 59 ? 8.055 -11.252 2.620 1.00 25.00 59 SER A CA 19
ATOM 18580 C C . SER A 1 59 ? 6.573 -10.926 2.682 1.00 25.00 59 SER A C 19
ATOM 18581 O O . SER A 1 59 ? 6.121 -10.170 3.559 1.00 25.00 59 SER A O 19
ATOM 18589 N N . CYS A 1 60 ? 5.828 -11.575 1.789 1.00 25.00 60 CYS A N 19
ATOM 18590 C CA . CYS A 1 60 ? 4.391 -11.408 1.640 1.00 25.00 60 CYS A CA 19
ATOM 18591 C C . CYS A 1 60 ? 3.688 -12.734 1.325 1.00 25.00 60 CYS A C 19
ATOM 18592 O O . CYS A 1 60 ? 2.742 -12.767 0.566 1.00 25.00 60 CYS A O 19
ATOM 18599 N N . GLN A 1 61 ? 4.135 -13.816 1.952 1.00 25.00 61 GLN A N 19
ATOM 18600 C CA . GLN A 1 61 ? 3.562 -15.155 1.740 1.00 25.00 61 GLN A CA 19
ATOM 18601 C C . GLN A 1 61 ? 2.057 -15.284 2.049 1.00 25.00 61 GLN A C 19
ATOM 18602 O O . GLN A 1 61 ? 1.446 -16.287 1.727 1.00 25.00 61 GLN A O 19
ATOM 18616 N N . ALA A 1 62 ? 1.507 -14.277 2.718 1.00 25.00 62 ALA A N 19
ATOM 18617 C CA . ALA A 1 62 ? 0.083 -14.197 3.078 1.00 25.00 62 ALA A CA 19
ATOM 18618 C C . ALA A 1 62 ? -0.078 -12.832 3.736 1.00 25.00 62 ALA A C 19
ATOM 18619 O O . ALA A 1 62 ? -0.913 -12.019 3.374 1.00 25.00 62 ALA A O 19
ATOM 18626 N N . HIS A 1 63 ? 0.806 -12.582 4.688 1.00 25.00 63 HIS A N 19
ATOM 18627 C CA . HIS A 1 63 ? 0.910 -11.291 5.354 1.00 25.00 63 HIS A CA 19
ATOM 18628 C C . HIS A 1 63 ? 2.306 -11.279 5.944 1.00 25.00 63 HIS A C 19
ATOM 18629 O O . HIS A 1 63 ? 2.908 -12.348 6.122 1.00 25.00 63 HIS A O 19
ATOM 18644 N N . HIS A 1 64 ? 2.837 -10.105 6.241 1.00 25.00 64 HIS A N 19
ATOM 18645 C CA . HIS A 1 64 ? 4.179 -9.990 6.818 1.00 25.00 64 HIS A CA 19
ATOM 18646 C C . HIS A 1 64 ? 4.155 -10.387 8.306 1.00 25.00 64 HIS A C 19
ATOM 18647 O O . HIS A 1 64 ? 4.026 -9.536 9.170 1.00 25.00 64 HIS A O 19
ATOM 18662 N N . HIS A 1 65 ? 4.207 -11.686 8.589 1.00 25.00 65 HIS A N 19
ATOM 18663 C CA . HIS A 1 65 ? 4.107 -12.185 9.977 1.00 25.00 65 HIS A CA 19
ATOM 18664 C C . HIS A 1 65 ? 5.059 -13.338 10.319 1.00 25.00 65 HIS A C 19
ATOM 18665 O O . HIS A 1 65 ? 5.650 -13.310 11.381 1.00 25.00 65 HIS A O 19
ATOM 18680 N N . HIS A 1 66 ? 5.146 -14.356 9.458 1.00 25.00 66 HIS A N 19
ATOM 18681 C CA . HIS A 1 66 ? 5.875 -15.619 9.763 1.00 25.00 66 HIS A CA 19
ATOM 18682 C C . HIS A 1 66 ? 5.336 -16.271 11.053 1.00 25.00 66 HIS A C 19
ATOM 18683 O O . HIS A 1 66 ? 5.888 -16.098 12.127 1.00 25.00 66 HIS A O 19
ATOM 18698 N N . HIS A 1 67 ? 4.238 -17.008 10.933 1.00 25.00 67 HIS A N 19
ATOM 18699 C CA . HIS A 1 67 ? 3.691 -17.750 12.074 1.00 25.00 67 HIS A CA 19
ATOM 18700 C C . HIS A 1 67 ? 4.637 -18.919 12.339 1.00 25.00 67 HIS A C 19
ATOM 18701 O O . HIS A 1 67 ? 5.318 -19.353 11.413 1.00 25.00 67 HIS A O 19
ATOM 18716 N N . HIS A 1 68 ? 4.657 -19.442 13.561 1.00 25.00 68 HIS A N 19
ATOM 18717 C CA . HIS A 1 68 ? 5.424 -20.660 13.836 1.00 25.00 68 HIS A CA 19
ATOM 18718 C C . HIS A 1 68 ? 4.583 -21.811 13.315 1.00 25.00 68 HIS A C 19
ATOM 18719 O O . HIS A 1 68 ? 5.085 -22.926 13.174 1.00 25.00 68 HIS A O 19
ATOM 18735 N N . MET A 1 1 ? 16.898 -0.390 -1.889 1.00 25.00 1 MET A N 20
ATOM 18736 C CA . MET A 1 1 ? 15.692 0.130 -1.166 1.00 25.00 1 MET A CA 20
ATOM 18737 C C . MET A 1 1 ? 14.627 0.599 -2.170 1.00 25.00 1 MET A C 20
ATOM 18738 O O . MET A 1 1 ? 14.838 0.480 -3.370 1.00 25.00 1 MET A O 20
ATOM 18754 N N . GLY A 1 2 ? 13.501 1.139 -1.694 1.00 25.00 2 GLY A N 20
ATOM 18755 C CA . GLY A 1 2 ? 12.466 1.685 -2.573 1.00 25.00 2 GLY A CA 20
ATOM 18756 C C . GLY A 1 2 ? 11.092 1.049 -2.390 1.00 25.00 2 GLY A C 20
ATOM 18757 O O . GLY A 1 2 ? 10.933 0.142 -1.571 1.00 25.00 2 GLY A O 20
ATOM 18761 N N . ASN A 1 3 ? 10.099 1.532 -3.131 1.00 25.00 3 ASN A N 20
ATOM 18762 C CA . ASN A 1 3 ? 8.722 1.009 -3.045 1.00 25.00 3 ASN A CA 20
ATOM 18763 C C . ASN A 1 3 ? 8.639 -0.419 -3.568 1.00 25.00 3 ASN A C 20
ATOM 18764 O O . ASN A 1 3 ? 9.439 -0.819 -4.410 1.00 25.00 3 ASN A O 20
ATOM 18775 N N . CYS A 1 4 ? 7.665 -1.175 -3.076 1.00 25.00 4 CYS A N 20
ATOM 18776 C CA . CYS A 1 4 ? 7.473 -2.561 -3.497 1.00 25.00 4 CYS A CA 20
ATOM 18777 C C . CYS A 1 4 ? 6.315 -2.688 -4.486 1.00 25.00 4 CYS A C 20
ATOM 18778 O O . CYS A 1 4 ? 5.154 -2.545 -4.121 1.00 25.00 4 CYS A O 20
ATOM 18785 N N . ILE A 1 5 ? 6.659 -2.892 -5.752 1.00 25.00 5 ILE A N 20
ATOM 18786 C CA . ILE A 1 5 ? 5.683 -2.919 -6.849 1.00 25.00 5 ILE A CA 20
ATOM 18787 C C . ILE A 1 5 ? 5.659 -4.244 -7.620 1.00 25.00 5 ILE A C 20
ATOM 18788 O O . ILE A 1 5 ? 4.993 -4.375 -8.644 1.00 25.00 5 ILE A O 20
ATOM 18804 N N . SER A 1 6 ? 6.482 -5.175 -7.188 1.00 25.00 6 SER A N 20
ATOM 18805 C CA . SER A 1 6 ? 6.788 -6.353 -7.939 1.00 25.00 6 SER A CA 20
ATOM 18806 C C . SER A 1 6 ? 5.810 -7.536 -7.806 1.00 25.00 6 SER A C 20
ATOM 18807 O O . SER A 1 6 ? 5.251 -7.780 -6.733 1.00 25.00 6 SER A O 20
ATOM 18815 N N . PRO A 1 7 ? 5.627 -8.322 -8.887 1.00 25.00 7 PRO A N 20
ATOM 18816 C CA . PRO A 1 7 ? 4.850 -9.566 -8.783 1.00 25.00 7 PRO A CA 20
ATOM 18817 C C . PRO A 1 7 ? 5.701 -10.657 -8.140 1.00 25.00 7 PRO A C 20
ATOM 18818 O O . PRO A 1 7 ? 6.885 -10.456 -7.889 1.00 25.00 7 PRO A O 20
ATOM 18829 N N . VAL A 1 8 ? 5.130 -11.827 -7.899 1.00 25.00 8 VAL A N 20
ATOM 18830 C CA . VAL A 1 8 ? 5.911 -12.951 -7.400 1.00 25.00 8 VAL A CA 20
ATOM 18831 C C . VAL A 1 8 ? 6.782 -13.447 -8.546 1.00 25.00 8 VAL A C 20
ATOM 18832 O O . VAL A 1 8 ? 6.556 -13.118 -9.706 1.00 25.00 8 VAL A O 20
ATOM 18845 N N . TYR A 1 9 ? 7.810 -14.190 -8.190 1.00 25.00 9 TYR A N 20
ATOM 18846 C CA . TYR A 1 9 ? 8.797 -14.653 -9.147 1.00 25.00 9 TYR A CA 20
ATOM 18847 C C . TYR A 1 9 ? 8.220 -15.562 -10.214 1.00 25.00 9 TYR A C 20
ATOM 18848 O O . TYR A 1 9 ? 7.642 -16.600 -9.909 1.00 25.00 9 TYR A O 20
ATOM 18866 N N . VAL A 1 10 ? 8.435 -15.173 -11.463 1.00 25.00 10 VAL A N 20
ATOM 18867 C CA . VAL A 1 10 ? 8.125 -16.003 -12.604 1.00 25.00 10 VAL A CA 20
ATOM 18868 C C . VAL A 1 10 ? 9.383 -16.195 -13.429 1.00 25.00 10 VAL A C 20
ATOM 18869 O O . VAL A 1 10 ? 9.838 -15.297 -14.142 1.00 25.00 10 VAL A O 20
ATOM 18882 N N . ASP A 1 11 ? 9.967 -17.365 -13.329 1.00 25.00 11 ASP A N 20
ATOM 18883 C CA . ASP A 1 11 ? 11.125 -17.674 -14.102 1.00 25.00 11 ASP A CA 20
ATOM 18884 C C . ASP A 1 11 ? 10.678 -17.954 -15.522 1.00 25.00 11 ASP A C 20
ATOM 18885 O O . ASP A 1 11 ? 9.676 -18.616 -15.764 1.00 25.00 11 ASP A O 20
ATOM 18894 N N . GLY A 1 12 ? 11.390 -17.365 -16.465 1.00 25.00 12 GLY A N 20
ATOM 18895 C CA . GLY A 1 12 ? 11.099 -17.580 -17.867 1.00 25.00 12 GLY A CA 20
ATOM 18896 C C . GLY A 1 12 ? 9.967 -16.785 -18.469 1.00 25.00 12 GLY A C 20
ATOM 18897 O O . GLY A 1 12 ? 9.877 -16.703 -19.688 1.00 25.00 12 GLY A O 20
ATOM 18901 N N . SER A 1 13 ? 9.085 -16.231 -17.651 1.00 25.00 13 SER A N 20
ATOM 18902 C CA . SER A 1 13 ? 7.904 -15.550 -18.197 1.00 25.00 13 SER A CA 20
ATOM 18903 C C . SER A 1 13 ? 8.249 -14.300 -19.015 1.00 25.00 13 SER A C 20
ATOM 18904 O O . SER A 1 13 ? 7.974 -14.246 -20.214 1.00 25.00 13 SER A O 20
ATOM 18912 N N . SER A 1 14 ? 8.859 -13.311 -18.368 1.00 25.00 14 SER A N 20
ATOM 18913 C CA . SER A 1 14 ? 9.278 -12.078 -19.013 1.00 25.00 14 SER A CA 20
ATOM 18914 C C . SER A 1 14 ? 10.025 -11.226 -18.001 1.00 25.00 14 SER A C 20
ATOM 18915 O O . SER A 1 14 ? 9.661 -11.210 -16.827 1.00 25.00 14 SER A O 20
ATOM 18923 N N . TYR A 1 15 ? 11.053 -10.517 -18.449 1.00 25.00 15 TYR A N 20
ATOM 18924 C CA . TYR A 1 15 ? 11.813 -9.627 -17.594 1.00 25.00 15 TYR A CA 20
ATOM 18925 C C . TYR A 1 15 ? 12.564 -8.570 -18.392 1.00 25.00 15 TYR A C 20
ATOM 18926 O O . TYR A 1 15 ? 12.734 -8.673 -19.602 1.00 25.00 15 TYR A O 20
ATOM 18944 N N . ALA A 1 16 ? 13.044 -7.583 -17.658 1.00 25.00 16 ALA A N 20
ATOM 18945 C CA . ALA A 1 16 ? 13.931 -6.559 -18.133 1.00 25.00 16 ALA A CA 20
ATOM 18946 C C . ALA A 1 16 ? 15.073 -6.668 -17.131 1.00 25.00 16 ALA A C 20
ATOM 18947 O O . ALA A 1 16 ? 14.964 -7.446 -16.195 1.00 25.00 16 ALA A O 20
ATOM 18954 N N . ASN A 1 17 ? 16.111 -5.853 -17.247 1.00 25.00 17 ASN A N 20
ATOM 18955 C CA . ASN A 1 17 ? 17.163 -5.864 -16.223 1.00 25.00 17 ASN A CA 20
ATOM 18956 C C . ASN A 1 17 ? 16.577 -5.463 -14.875 1.00 25.00 17 ASN A C 20
ATOM 18957 O O . ASN A 1 17 ? 16.993 -5.922 -13.832 1.00 25.00 17 ASN A O 20
ATOM 18968 N N . ASN A 1 18 ? 15.573 -4.610 -14.953 1.00 25.00 18 ASN A N 20
ATOM 18969 C CA . ASN A 1 18 ? 14.911 -4.033 -13.789 1.00 25.00 18 ASN A CA 20
ATOM 18970 C C . ASN A 1 18 ? 13.816 -4.910 -13.191 1.00 25.00 18 ASN A C 20
ATOM 18971 O O . ASN A 1 18 ? 13.116 -4.486 -12.302 1.00 25.00 18 ASN A O 20
ATOM 18982 N N . ALA A 1 19 ? 13.586 -6.069 -13.775 1.00 25.00 19 ALA A N 20
ATOM 18983 C CA . ALA A 1 19 ? 12.492 -6.974 -13.355 1.00 25.00 19 ALA A CA 20
ATOM 18984 C C . ALA A 1 19 ? 12.493 -7.368 -11.887 1.00 25.00 19 ALA A C 20
ATOM 18985 O O . ALA A 1 19 ? 13.127 -8.328 -11.525 1.00 25.00 19 ALA A O 20
ATOM 18992 N N . LEU A 1 20 ? 11.657 -6.754 -11.071 1.00 25.00 20 LEU A N 20
ATOM 18993 C CA . LEU A 1 20 ? 11.588 -7.098 -9.666 1.00 25.00 20 LEU A CA 20
ATOM 18994 C C . LEU A 1 20 ? 10.578 -8.210 -9.499 1.00 25.00 20 LEU A C 20
ATOM 18995 O O . LEU A 1 20 ? 9.577 -8.248 -10.208 1.00 25.00 20 LEU A O 20
ATOM 19011 N N . VAL A 1 21 ? 10.860 -9.105 -8.571 1.00 25.00 21 VAL A N 20
ATOM 19012 C CA . VAL A 1 21 ? 10.050 -10.250 -8.280 1.00 25.00 21 VAL A CA 20
ATOM 19013 C C . VAL A 1 21 ? 9.968 -10.332 -6.768 1.00 25.00 21 VAL A C 20
ATOM 19014 O O . VAL A 1 21 ? 10.422 -9.441 -6.072 1.00 25.00 21 VAL A O 20
ATOM 19027 N N . GLN A 1 22 ? 9.418 -11.401 -6.241 1.00 25.00 22 GLN A N 20
ATOM 19028 C CA . GLN A 1 22 ? 9.465 -11.677 -4.842 1.00 25.00 22 GLN A CA 20
ATOM 19029 C C . GLN A 1 22 ? 9.806 -13.157 -4.636 1.00 25.00 22 GLN A C 20
ATOM 19030 O O . GLN A 1 22 ? 9.311 -14.005 -5.380 1.00 25.00 22 GLN A O 20
ATOM 19044 N N . ASN A 1 23 ? 10.550 -13.475 -3.586 1.00 25.00 23 ASN A N 20
ATOM 19045 C CA . ASN A 1 23 ? 10.795 -14.845 -3.171 1.00 25.00 23 ASN A CA 20
ATOM 19046 C C . ASN A 1 23 ? 11.090 -14.938 -1.674 1.00 25.00 23 ASN A C 20
ATOM 19047 O O . ASN A 1 23 ? 11.261 -13.926 -1.017 1.00 25.00 23 ASN A O 20
ATOM 19058 N N . ASN A 1 24 ? 11.040 -16.154 -1.133 1.00 25.00 24 ASN A N 20
ATOM 19059 C CA . ASN A 1 24 ? 11.114 -16.403 0.325 1.00 25.00 24 ASN A CA 20
ATOM 19060 C C . ASN A 1 24 ? 9.964 -15.694 1.063 1.00 25.00 24 ASN A C 20
ATOM 19061 O O . ASN A 1 24 ? 10.060 -15.396 2.249 1.00 25.00 24 ASN A O 20
ATOM 19072 N N . GLY A 1 25 ? 8.888 -15.396 0.342 1.00 25.00 25 GLY A N 20
ATOM 19073 C CA . GLY A 1 25 ? 7.751 -14.701 0.935 1.00 25.00 25 GLY A CA 20
ATOM 19074 C C . GLY A 1 25 ? 8.051 -13.250 1.276 1.00 25.00 25 GLY A C 20
ATOM 19075 O O . GLY A 1 25 ? 7.422 -12.680 2.156 1.00 25.00 25 GLY A O 20
ATOM 19079 N N . SER A 1 26 ? 9.039 -12.683 0.601 1.00 25.00 26 SER A N 20
ATOM 19080 C CA . SER A 1 26 ? 9.550 -11.347 0.805 1.00 25.00 26 SER A CA 20
ATOM 19081 C C . SER A 1 26 ? 9.937 -10.883 -0.594 1.00 25.00 26 SER A C 20
ATOM 19082 O O . SER A 1 26 ? 9.872 -11.659 -1.516 1.00 25.00 26 SER A O 20
ATOM 19090 N N . GLU A 1 27 ? 10.300 -9.632 -0.773 1.00 25.00 27 GLU A N 20
ATOM 19091 C CA . GLU A 1 27 ? 10.571 -9.108 -2.100 1.00 25.00 27 GLU A CA 20
ATOM 19092 C C . GLU A 1 27 ? 11.957 -9.261 -2.554 1.00 25.00 27 GLU A C 20
ATOM 19093 O O . GLU A 1 27 ? 12.889 -9.011 -1.808 1.00 25.00 27 GLU A O 20
ATOM 19105 N N . TYR A 1 28 ? 12.058 -9.529 -3.844 1.00 25.00 28 TYR A N 20
ATOM 19106 C CA . TYR A 1 28 ? 13.322 -9.479 -4.544 1.00 25.00 28 TYR A CA 20
ATOM 19107 C C . TYR A 1 28 ? 13.438 -8.322 -5.495 1.00 25.00 28 TYR A C 20
ATOM 19108 O O . TYR A 1 28 ? 12.844 -8.298 -6.570 1.00 25.00 28 TYR A O 20
ATOM 19126 N N . ARG A 1 29 ? 14.335 -7.416 -5.181 1.00 25.00 29 ARG A N 20
ATOM 19127 C CA . ARG A 1 29 ? 14.530 -6.280 -6.053 1.00 25.00 29 ARG A CA 20
ATOM 19128 C C . ARG A 1 29 ? 15.644 -6.478 -7.028 1.00 25.00 29 ARG A C 20
ATOM 19129 O O . ARG A 1 29 ? 16.790 -6.249 -6.701 1.00 25.00 29 ARG A O 20
ATOM 19150 N N . CYS A 1 30 ? 15.298 -6.975 -8.197 1.00 25.00 30 CYS A N 20
ATOM 19151 C CA . CYS A 1 30 ? 16.260 -7.423 -9.157 1.00 25.00 30 CYS A CA 20
ATOM 19152 C C . CYS A 1 30 ? 16.742 -6.263 -10.034 1.00 25.00 30 CYS A C 20
ATOM 19153 O O . CYS A 1 30 ? 15.934 -5.503 -10.564 1.00 25.00 30 CYS A O 20
ATOM 19160 N N . LEU A 1 31 ? 18.058 -6.100 -10.110 1.00 25.00 31 LEU A N 20
ATOM 19161 C CA . LEU A 1 31 ? 18.690 -4.980 -10.830 1.00 25.00 31 LEU A CA 20
ATOM 19162 C C . LEU A 1 31 ? 19.392 -5.491 -12.077 1.00 25.00 31 LEU A C 20
ATOM 19163 O O . LEU A 1 31 ? 19.700 -4.733 -12.997 1.00 25.00 31 LEU A O 20
ATOM 19179 N N . VAL A 1 32 ? 19.633 -6.791 -12.104 1.00 25.00 32 VAL A N 20
ATOM 19180 C CA . VAL A 1 32 ? 20.185 -7.456 -13.255 1.00 25.00 32 VAL A CA 20
ATOM 19181 C C . VAL A 1 32 ? 19.122 -8.465 -13.596 1.00 25.00 32 VAL A C 20
ATOM 19182 O O . VAL A 1 32 ? 18.531 -9.046 -12.707 1.00 25.00 32 VAL A O 20
ATOM 19195 N N . GLY A 1 33 ? 18.848 -8.640 -14.873 1.00 25.00 33 GLY A N 20
ATOM 19196 C CA . GLY A 1 33 ? 17.720 -9.450 -15.297 1.00 25.00 33 GLY A CA 20
ATOM 19197 C C . GLY A 1 33 ? 18.153 -10.833 -15.680 1.00 25.00 33 GLY A C 20
ATOM 19198 O O . GLY A 1 33 ? 17.573 -11.823 -15.252 1.00 25.00 33 GLY A O 20
ATOM 19202 N N . GLY A 1 34 ? 19.234 -10.905 -16.441 1.00 25.00 34 GLY A N 20
ATOM 19203 C CA . GLY A 1 34 ? 19.769 -12.193 -16.829 1.00 25.00 34 GLY A CA 20
ATOM 19204 C C . GLY A 1 34 ? 20.204 -12.976 -15.611 1.00 25.00 34 GLY A C 20
ATOM 19205 O O . GLY A 1 34 ? 20.095 -14.183 -15.599 1.00 25.00 34 GLY A O 20
ATOM 19209 N N . TRP A 1 35 ? 20.669 -12.283 -14.577 1.00 25.00 35 TRP A N 20
ATOM 19210 C CA . TRP A 1 35 ? 21.130 -12.923 -13.356 1.00 25.00 35 TRP A CA 20
ATOM 19211 C C . TRP A 1 35 ? 20.007 -13.203 -12.361 1.00 25.00 35 TRP A C 20
ATOM 19212 O O . TRP A 1 35 ? 20.123 -14.072 -11.506 1.00 25.00 35 TRP A O 20
ATOM 19233 N N . CYS A 1 36 ? 18.913 -12.476 -12.492 1.00 25.00 36 CYS A N 20
ATOM 19234 C CA . CYS A 1 36 ? 17.754 -12.672 -11.622 1.00 25.00 36 CYS A CA 20
ATOM 19235 C C . CYS A 1 36 ? 17.010 -13.950 -12.014 1.00 25.00 36 CYS A C 20
ATOM 19236 O O . CYS A 1 36 ? 16.648 -14.768 -11.175 1.00 25.00 36 CYS A O 20
ATOM 19243 N N . THR A 1 37 ? 16.805 -14.099 -13.310 1.00 25.00 37 THR A N 20
ATOM 19244 C CA . THR A 1 37 ? 16.014 -15.186 -13.880 1.00 25.00 37 THR A CA 20
ATOM 19245 C C . THR A 1 37 ? 16.743 -16.522 -14.102 1.00 25.00 37 THR A C 20
ATOM 19246 O O . THR A 1 37 ? 16.165 -17.429 -14.683 1.00 25.00 37 THR A O 20
ATOM 19257 N N . VAL A 1 38 ? 18.027 -16.617 -13.749 1.00 25.00 38 VAL A N 20
ATOM 19258 C CA . VAL A 1 38 ? 18.826 -17.821 -14.026 1.00 25.00 38 VAL A CA 20
ATOM 19259 C C . VAL A 1 38 ? 18.107 -19.065 -13.525 1.00 25.00 38 VAL A C 20
ATOM 19260 O O . VAL A 1 38 ? 18.072 -20.089 -14.200 1.00 25.00 38 VAL A O 20
ATOM 19273 N N . GLY A 1 39 ? 17.529 -18.936 -12.336 1.00 25.00 39 GLY A N 20
ATOM 19274 C CA . GLY A 1 39 ? 16.750 -20.013 -11.728 1.00 25.00 39 GLY A CA 20
ATOM 19275 C C . GLY A 1 39 ? 17.358 -21.400 -11.835 1.00 25.00 39 GLY A C 20
ATOM 19276 O O . GLY A 1 39 ? 16.695 -22.356 -12.224 1.00 25.00 39 GLY A O 20
ATOM 19280 N N . GLY A 1 40 ? 18.633 -21.508 -11.499 1.00 25.00 40 GLY A N 20
ATOM 19281 C CA . GLY A 1 40 ? 19.318 -22.785 -11.609 1.00 25.00 40 GLY A CA 20
ATOM 19282 C C . GLY A 1 40 ? 18.693 -23.796 -10.660 1.00 25.00 40 GLY A C 20
ATOM 19283 O O . GLY A 1 40 ? 18.529 -23.482 -9.487 1.00 25.00 40 GLY A O 20
ATOM 19287 N N . PRO A 1 41 ? 18.341 -25.016 -11.111 1.00 25.00 41 PRO A N 20
ATOM 19288 C CA . PRO A 1 41 ? 17.624 -25.918 -10.197 1.00 25.00 41 PRO A CA 20
ATOM 19289 C C . PRO A 1 41 ? 18.465 -26.491 -9.058 1.00 25.00 41 PRO A C 20
ATOM 19290 O O . PRO A 1 41 ? 17.925 -26.937 -8.054 1.00 25.00 41 PRO A O 20
ATOM 19301 N N . TYR A 1 42 ? 19.785 -26.447 -9.192 1.00 25.00 42 TYR A N 20
ATOM 19302 C CA . TYR A 1 42 ? 20.675 -26.900 -8.121 1.00 25.00 42 TYR A CA 20
ATOM 19303 C C . TYR A 1 42 ? 21.283 -25.707 -7.386 1.00 25.00 42 TYR A C 20
ATOM 19304 O O . TYR A 1 42 ? 22.015 -25.870 -6.415 1.00 25.00 42 TYR A O 20
ATOM 19322 N N . ALA A 1 43 ? 21.035 -24.511 -7.905 1.00 25.00 43 ALA A N 20
ATOM 19323 C CA . ALA A 1 43 ? 21.614 -23.300 -7.368 1.00 25.00 43 ALA A CA 20
ATOM 19324 C C . ALA A 1 43 ? 20.753 -22.684 -6.253 1.00 25.00 43 ALA A C 20
ATOM 19325 O O . ALA A 1 43 ? 19.652 -22.197 -6.520 1.00 25.00 43 ALA A O 20
ATOM 19332 N N . PRO A 1 44 ? 21.267 -22.622 -5.011 1.00 25.00 44 PRO A N 20
ATOM 19333 C CA . PRO A 1 44 ? 20.470 -21.864 -4.042 1.00 25.00 44 PRO A CA 20
ATOM 19334 C C . PRO A 1 44 ? 20.586 -20.361 -4.334 1.00 25.00 44 PRO A C 20
ATOM 19335 O O . PRO A 1 44 ? 21.504 -19.929 -5.033 1.00 25.00 44 PRO A O 20
ATOM 19346 N N . GLY A 1 45 ? 19.659 -19.563 -3.819 1.00 25.00 45 GLY A N 20
ATOM 19347 C CA . GLY A 1 45 ? 19.670 -18.132 -4.096 1.00 25.00 45 GLY A CA 20
ATOM 19348 C C . GLY A 1 45 ? 19.982 -17.261 -2.898 1.00 25.00 45 GLY A C 20
ATOM 19349 O O . GLY A 1 45 ? 19.839 -17.674 -1.754 1.00 25.00 45 GLY A O 20
ATOM 19353 N N . THR A 1 46 ? 20.377 -16.025 -3.182 1.00 25.00 46 THR A N 20
ATOM 19354 C CA . THR A 1 46 ? 20.640 -15.022 -2.140 1.00 25.00 46 THR A CA 20
ATOM 19355 C C . THR A 1 46 ? 20.560 -13.605 -2.715 1.00 25.00 46 THR A C 20
ATOM 19356 O O . THR A 1 46 ? 20.085 -12.695 -2.057 1.00 25.00 46 THR A O 20
ATOM 19367 N N . GLY A 1 47 ? 21.013 -13.432 -3.955 1.00 25.00 47 GLY A N 20
ATOM 19368 C CA . GLY A 1 47 ? 20.958 -12.143 -4.626 1.00 25.00 47 GLY A CA 20
ATOM 19369 C C . GLY A 1 47 ? 22.117 -11.238 -4.333 1.00 25.00 47 GLY A C 20
ATOM 19370 O O . GLY A 1 47 ? 22.477 -10.374 -5.110 1.00 25.00 47 GLY A O 20
ATOM 19374 N N . TRP A 1 48 ? 22.674 -11.463 -3.169 1.00 25.00 48 TRP A N 20
ATOM 19375 C CA . TRP A 1 48 ? 23.666 -10.605 -2.573 1.00 25.00 48 TRP A CA 20
ATOM 19376 C C . TRP A 1 48 ? 25.068 -10.882 -3.061 1.00 25.00 48 TRP A C 20
ATOM 19377 O O . TRP A 1 48 ? 25.808 -9.969 -3.400 1.00 25.00 48 TRP A O 20
ATOM 19398 N N . ALA A 1 49 ? 25.428 -12.155 -3.086 1.00 25.00 49 ALA A N 20
ATOM 19399 C CA . ALA A 1 49 ? 26.777 -12.557 -3.473 1.00 25.00 49 ALA A CA 20
ATOM 19400 C C . ALA A 1 49 ? 26.803 -13.470 -4.695 1.00 25.00 49 ALA A C 20
ATOM 19401 O O . ALA A 1 49 ? 27.584 -13.261 -5.603 1.00 25.00 49 ALA A O 20
ATOM 19408 N N . TRP A 1 50 ? 25.987 -14.513 -4.689 1.00 25.00 50 TRP A N 20
ATOM 19409 C CA . TRP A 1 50 ? 26.071 -15.527 -5.738 1.00 25.00 50 TRP A CA 20
ATOM 19410 C C . TRP A 1 50 ? 25.433 -15.059 -7.038 1.00 25.00 50 TRP A C 20
ATOM 19411 O O . TRP A 1 50 ? 25.948 -15.288 -8.118 1.00 25.00 50 TRP A O 20
ATOM 19432 N N . ALA A 1 51 ? 24.272 -14.440 -6.905 1.00 25.00 51 ALA A N 20
ATOM 19433 C CA . ALA A 1 51 ? 23.506 -13.968 -8.053 1.00 25.00 51 ALA A CA 20
ATOM 19434 C C . ALA A 1 51 ? 23.908 -12.540 -8.434 1.00 25.00 51 ALA A C 20
ATOM 19435 O O . ALA A 1 51 ? 23.862 -12.171 -9.597 1.00 25.00 51 ALA A O 20
ATOM 19442 N N . ASN A 1 52 ? 24.242 -11.746 -7.418 1.00 25.00 52 ASN A N 20
ATOM 19443 C CA . ASN A 1 52 ? 24.609 -10.329 -7.570 1.00 25.00 52 ASN A CA 20
ATOM 19444 C C . ASN A 1 52 ? 23.520 -9.561 -8.329 1.00 25.00 52 ASN A C 20
ATOM 19445 O O . ASN A 1 52 ? 23.796 -8.653 -9.103 1.00 25.00 52 ASN A O 20
ATOM 19456 N N . ALA A 1 53 ? 22.276 -9.969 -8.108 1.00 25.00 53 ALA A N 20
ATOM 19457 C CA . ALA A 1 53 ? 21.136 -9.402 -8.831 1.00 25.00 53 ALA A CA 20
ATOM 19458 C C . ALA A 1 53 ? 20.057 -8.752 -7.983 1.00 25.00 53 ALA A C 20
ATOM 19459 O O . ALA A 1 53 ? 19.426 -7.834 -8.471 1.00 25.00 53 ALA A O 20
ATOM 19466 N N . TRP A 1 54 ? 19.763 -9.252 -6.788 1.00 25.00 54 TRP A N 20
ATOM 19467 C CA . TRP A 1 54 ? 18.586 -8.758 -6.061 1.00 25.00 54 TRP A CA 20
ATOM 19468 C C . TRP A 1 54 ? 18.786 -8.415 -4.593 1.00 25.00 54 TRP A C 20
ATOM 19469 O O . TRP A 1 54 ? 19.699 -8.901 -3.931 1.00 25.00 54 TRP A O 20
ATOM 19490 N N . GLU A 1 55 ? 17.851 -7.630 -4.075 1.00 25.00 55 GLU A N 20
ATOM 19491 C CA . GLU A 1 55 ? 17.802 -7.271 -2.671 1.00 25.00 55 GLU A CA 20
ATOM 19492 C C . GLU A 1 55 ? 16.600 -7.975 -2.098 1.00 25.00 55 GLU A C 20
ATOM 19493 O O . GLU A 1 55 ? 15.469 -7.688 -2.496 1.00 25.00 55 GLU A O 20
ATOM 19505 N N . LEU A 1 56 ? 16.829 -8.877 -1.158 1.00 25.00 56 LEU A N 20
ATOM 19506 C CA . LEU A 1 56 ? 15.762 -9.508 -0.453 1.00 25.00 56 LEU A CA 20
ATOM 19507 C C . LEU A 1 56 ? 15.389 -8.593 0.717 1.00 25.00 56 LEU A C 20
ATOM 19508 O O . LEU A 1 56 ? 16.148 -8.448 1.669 1.00 25.00 56 LEU A O 20
ATOM 19524 N N . VAL A 1 57 ? 14.275 -7.889 0.577 1.00 25.00 57 VAL A N 20
ATOM 19525 C CA . VAL A 1 57 ? 13.867 -6.885 1.535 1.00 25.00 57 VAL A CA 20
ATOM 19526 C C . VAL A 1 57 ? 12.674 -7.216 2.452 1.00 25.00 57 VAL A C 20
ATOM 19527 O O . VAL A 1 57 ? 12.839 -7.378 3.654 1.00 25.00 57 VAL A O 20
ATOM 19540 N N . ARG A 1 58 ? 11.474 -7.300 1.882 1.00 25.00 58 ARG A N 20
ATOM 19541 C CA . ARG A 1 58 ? 10.233 -7.522 2.659 1.00 25.00 58 ARG A CA 20
ATOM 19542 C C . ARG A 1 58 ? 9.019 -7.855 1.825 1.00 25.00 58 ARG A C 20
ATOM 19543 O O . ARG A 1 58 ? 8.964 -7.553 0.659 1.00 25.00 58 ARG A O 20
ATOM 19564 N N . SER A 1 59 ? 8.044 -8.496 2.434 1.00 25.00 59 SER A N 20
ATOM 19565 C CA . SER A 1 59 ? 6.877 -8.969 1.705 1.00 25.00 59 SER A CA 20
ATOM 19566 C C . SER A 1 59 ? 5.873 -7.892 1.308 1.00 25.00 59 SER A C 20
ATOM 19567 O O . SER A 1 59 ? 5.489 -7.058 2.133 1.00 25.00 59 SER A O 20
ATOM 19575 N N . CYS A 1 60 ? 5.395 -7.971 0.071 1.00 25.00 60 CYS A N 20
ATOM 19576 C CA . CYS A 1 60 ? 4.356 -7.089 -0.439 1.00 25.00 60 CYS A CA 20
ATOM 19577 C C . CYS A 1 60 ? 3.510 -7.845 -1.465 1.00 25.00 60 CYS A C 20
ATOM 19578 O O . CYS A 1 60 ? 3.201 -7.323 -2.516 1.00 25.00 60 CYS A O 20
ATOM 19585 N N . GLN A 1 61 ? 3.148 -9.084 -1.154 1.00 25.00 61 GLN A N 20
ATOM 19586 C CA . GLN A 1 61 ? 2.395 -9.927 -2.081 1.00 25.00 61 GLN A CA 20
ATOM 19587 C C . GLN A 1 61 ? 0.947 -9.464 -2.295 1.00 25.00 61 GLN A C 20
ATOM 19588 O O . GLN A 1 61 ? 0.234 -10.019 -3.117 1.00 25.00 61 GLN A O 20
ATOM 19602 N N . ALA A 1 62 ? 0.510 -8.483 -1.517 1.00 25.00 62 ALA A N 20
ATOM 19603 C CA . ALA A 1 62 ? -0.852 -7.964 -1.617 1.00 25.00 62 ALA A CA 20
ATOM 19604 C C . ALA A 1 62 ? -0.885 -6.494 -1.189 1.00 25.00 62 ALA A C 20
ATOM 19605 O O . ALA A 1 62 ? -0.862 -5.596 -2.013 1.00 25.00 62 ALA A O 20
ATOM 19612 N N . HIS A 1 63 ? -0.914 -6.258 0.116 1.00 25.00 63 HIS A N 20
ATOM 19613 C CA . HIS A 1 63 ? -0.922 -4.897 0.666 1.00 25.00 63 HIS A CA 20
ATOM 19614 C C . HIS A 1 63 ? 0.074 -4.840 1.820 1.00 25.00 63 HIS A C 20
ATOM 19615 O O . HIS A 1 63 ? 0.517 -5.872 2.318 1.00 25.00 63 HIS A O 20
ATOM 19630 N N . HIS A 1 64 ? 0.385 -3.627 2.265 1.00 25.00 64 HIS A N 20
ATOM 19631 C CA . HIS A 1 64 ? 1.357 -3.381 3.348 1.00 25.00 64 HIS A CA 20
ATOM 19632 C C . HIS A 1 64 ? 1.061 -4.124 4.659 1.00 25.00 64 HIS A C 20
ATOM 19633 O O . HIS A 1 64 ? 1.957 -4.337 5.455 1.00 25.00 64 HIS A O 20
ATOM 19648 N N . HIS A 1 65 ? -0.193 -4.502 4.881 1.00 25.00 65 HIS A N 20
ATOM 19649 C CA . HIS A 1 65 ? -0.640 -5.078 6.163 1.00 25.00 65 HIS A CA 20
ATOM 19650 C C . HIS A 1 65 ? -0.042 -6.449 6.578 1.00 25.00 65 HIS A C 20
ATOM 19651 O O . HIS A 1 65 ? -0.469 -7.039 7.564 1.00 25.00 65 HIS A O 20
ATOM 19666 N N . HIS A 1 66 ? 0.936 -6.968 5.845 1.00 25.00 66 HIS A N 20
ATOM 19667 C CA . HIS A 1 66 ? 1.568 -8.250 6.196 1.00 25.00 66 HIS A CA 20
ATOM 19668 C C . HIS A 1 66 ? 2.490 -8.087 7.425 1.00 25.00 66 HIS A C 20
ATOM 19669 O O . HIS A 1 66 ? 3.677 -7.767 7.283 1.00 25.00 66 HIS A O 20
ATOM 19684 N N . HIS A 1 67 ? 1.913 -8.251 8.618 1.00 25.00 67 HIS A N 20
ATOM 19685 C CA . HIS A 1 67 ? 2.595 -8.017 9.919 1.00 25.00 67 HIS A CA 20
ATOM 19686 C C . HIS A 1 67 ? 3.163 -6.591 9.997 1.00 25.00 67 HIS A C 20
ATOM 19687 O O . HIS A 1 67 ? 4.159 -6.352 10.664 1.00 25.00 67 HIS A O 20
ATOM 19702 N N . HIS A 1 68 ? 2.532 -5.676 9.276 1.00 25.00 68 HIS A N 20
ATOM 19703 C CA . HIS A 1 68 ? 2.930 -4.270 9.191 1.00 25.00 68 HIS A CA 20
ATOM 19704 C C . HIS A 1 68 ? 1.650 -3.592 8.739 1.00 25.00 68 HIS A C 20
ATOM 19705 O O . HIS A 1 68 ? 0.612 -4.251 8.953 1.00 25.00 68 HIS A O 20
#

Foldseek 3Di:
DDDDDAAADDAPPDDDQQHWHAPPQFTWGFNGTCLVRVPDVVDDDDCVPPSVTTDGDGHDNDHPVPVD

InterPro domains:
  IPR003610 Carbohydrate binding module family 5/12 [SM00495] (256-302)
  IPR003610 Carbohydrate binding module family 5/12 [SM00495] (342-389)
  IPR004302 Cellulose/chitin-binding protein, N-terminal [PF03067] (37-213)
  IPR014756 Immunoglobulin E-set [SSF81296] (37-217)
  IPR036573 Carbohydrate-binding module superfamily 5/12 [SSF51055] (253-305)
  IPR051024 GlcNAc and Chitin Interaction and Degradation [PTHR34823] (18-391)

Sequence (68 aa):
MGNCISPVYVDGSSYANNALVQNNGSEYRCLVGGWCTVGGPYAPGTGWAWANAWELVRSCQAHHHHHHMGNCISPVYVDGSSYANNALVQNNGSEYRCLVGGWCTVGGPYAPGTGWAWANAWELVRSCQAHHHHHHMGNCISPVYVDGSSYANNALVQNNGSEYRCLVGGWCTVGGPYAPGTGWAWANAWELVRSCQAHHHHHHMGNCISPVYVDGSSYANNALVQNNGSEYRCLVGGWCTVGGPYAPGTGWAWANAWELVRSCQAHHHHHHMGNCISPVYVDGSSYANNALVQNNGSEYRCLVGGWCTVGGPYAPGTGWAWANAWELVRSCQAHHHHHHMGNCISPVYVDGSSYANNALVQNNGSEYRCLVGGWCTVGGPYAPGTGWAWANAWELVRSCQAHHHHHHMGNCISPVYVDGSSYANNALVQNNGSEYRCLVGGWCTVGGPYAPGTGWAWANAWELVRSCQAHHHHHHMGNCISPVYVDGSSYANNALVQNNGSEYRCLVGGWCTVGGPYAPGTGWAWANAWELVRSCQAHHHHHHMGNCISPVYVDGSSYANNALVQNNGSEYRCLVGGWCTVGGPYAPGTGWAWANAWELVRSCQAHHHHHHMGNCISPVYVDGSSYANNALVQNNGSEYRCLVGGWCTVGGPYAPGTGWAWANAWELVRSCQAHHHHHHMGNCISPVYVDGSSYANNALVQNNGSEYRCLVGGWCTVGGPYAPGTGWAWANAWELVRSCQAHHHHHHMGNCISPVYVDGSSYANNALVQNNGSEYRCLVGGWCTVGGPYAPGTGWAWANAWELVRSCQAHHHHHHMGNCISPVYVDGSSYANNALVQNNGSEYRCLVGGWCTVGGPYAPGTGWAWANAWELVRSCQAHHHHHHMGNCISPVYVDGSSYANNALVQNNGSEYRCLVGGWCTVGGPYAPGTGWAWANAWELVRSCQAHHHHHHMGNCISPVYVDGSSYANNALVQNNGSEYRCLVGGWCTVGGPYAPGTGWAWANAWELVRSCQAHHHHHHMGNCISPVYVDGSSYANNALVQNNGSEYRCLVGGWCTVGGPYAPGTGWAWANAWELVRSCQAHHHHHHMGNCISPVYVDGSSYANNALVQNNGSEYRCLVGGWCTVGGPYAPGTGWAWANAWELVRSCQAHHHHHHMGNCISPVYVDGSSYANNALVQNNGSEYRCLVGGWCTVGGPYAPGTGWAWANAWELVRSCQAHHHHHHMGNCISPVYVDGSSYANNALVQNNGSEYRCLVGGWCTVGGPYAPGTGWAWANAWELVRSCQAHHHHHHMGNCISPVYVDGSSYANNALVQNNGSEYRCLVGGWCTVGGPYAPGTGWAWANAWELVRSCQAHHHHHH

B-factor: mean 28.55, std 8.87, range [25.0, 75.0]